Protein AF-A0A6P8SPJ6-F1 (afdb_monomer)

Mean predicted aligned error: 19.62 Å

Solvent-accessible surface area (backbone atoms only — not comparable to full-atom values): 53276 Å² total; per-residue (Å²): 133,83,80,89,82,88,85,87,90,81,89,78,89,80,88,81,88,84,88,82,89,91,85,82,88,79,87,89,88,87,90,86,79,88,82,89,88,87,86,86,88,86,85,84,86,83,87,88,90,75,81,78,73,74,72,73,75,78,82,80,79,86,84,84,79,87,89,85,87,87,84,88,87,86,86,88,85,90,87,79,89,89,86,83,88,82,91,85,82,90,80,91,77,94,75,94,75,90,79,79,94,74,85,88,71,84,52,74,68,60,53,50,54,52,50,54,54,51,56,58,51,64,69,68,69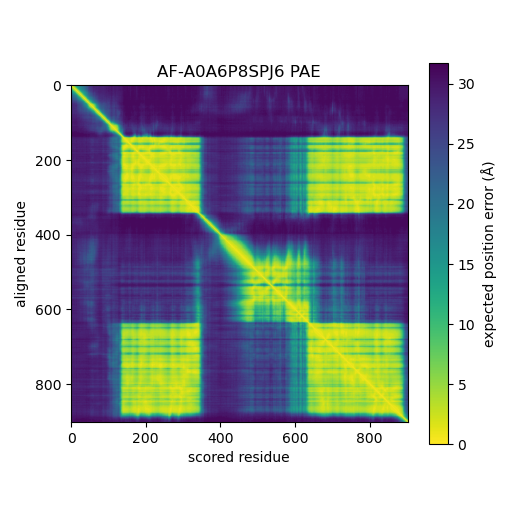,78,80,74,89,82,94,75,95,79,73,78,73,78,82,71,64,43,83,48,72,43,86,35,72,62,49,89,87,40,76,71,69,70,42,92,42,62,28,52,34,36,31,33,38,32,61,89,44,37,38,94,89,78,26,32,39,40,36,32,38,38,36,88,34,46,43,66,62,51,57,75,47,37,35,27,59,56,56,48,17,59,74,61,18,18,32,39,35,42,36,37,20,71,64,17,70,78,12,29,74,52,54,94,48,27,82,36,81,90,51,40,79,68,66,49,71,68,49,42,48,51,49,51,55,52,50,54,52,49,51,22,60,77,69,72,41,78,83,47,38,24,38,28,30,19,48,38,70,6,3,39,47,12,46,47,39,28,65,74,37,54,91,70,25,63,25,17,40,14,22,27,21,32,52,32,31,35,27,65,43,79,63,42,50,47,47,48,23,38,44,35,47,52,45,36,73,72,32,57,67,33,43,53,42,46,35,50,18,53,48,49,56,47,45,60,54,38,60,72,75,50,86,76,83,86,56,80,81,73,74,75,67,92,83,86,84,89,89,85,88,82,85,86,85,86,89,84,88,84,88,88,88,89,84,90,88,86,84,88,84,88,81,86,89,86,88,84,83,83,88,85,82,82,70,54,73,66,59,51,50,51,52,50,48,50,49,46,68,69,42,43,66,53,50,52,50,48,50,54,50,47,55,52,47,50,52,52,48,52,55,47,50,54,51,48,53,55,47,50,56,54,48,52,56,49,50,54,50,48,53,53,48,50,53,47,51,54,51,51,50,53,50,51,52,54,51,50,53,51,52,52,50,53,52,36,60,70,30,64,40,30,35,27,38,39,47,58,63,74,84,61,47,76,90,49,39,49,64,50,54,43,53,51,40,53,73,78,51,70,62,59,82,93,72,45,79,69,54,66,77,45,48,46,74,54,78,84,89,70,64,94,88,48,81,45,57,39,30,45,34,31,39,73,44,60,67,47,55,56,48,51,56,48,52,62,69,68,51,89,66,85,51,61,55,97,87,36,64,41,48,82,43,78,44,63,48,70,68,56,48,55,59,41,52,69,40,46,70,57,51,54,51,32,56,75,70,71,42,54,67,51,79,43,87,86,52,26,47,32,41,47,55,96,95,43,79,47,81,30,77,44,54,65,64,46,44,50,70,72,46,40,49,56,49,54,27,63,46,49,30,40,65,61,84,61,84,49,71,66,48,50,49,43,54,52,51,39,50,49,36,33,53,48,53,33,36,39,52,32,34,73,50,66,48,75,76,97,52,63,35,51,46,37,26,48,54,54,34,36,52,43,30,64,75,35,90,51,36,47,46,8,48,36,55,27,37,25,52,70,73,29,69,86,69,73,61,83,49,45,48,54,70,79,77,36,45,90,53,43,32,72,74,55,44,63,70,69,72,37,20,57,51,47,29,50,38,33,25,37,43,40,33,48,51,45,21,37,63,50,72,79,22,54,45,69,70,49,80,42,47,72,70,56,45,35,53,52,23,33,72,76,69,67,39,69,50,40,62,62,47,41,22,66,78,64,41,43,87,68,53,78,90,53,62,38,33,38,24,36,23,17,70,44,16,36,48,32,78,24,31,52,59,51,61,77,51,98,41,31,37,27,45,62,33,88,84,24,15,49,40,51,63,40,29,47,94,53,93,66,57,53,70,66,49,61,51,49,44,50,54,52,49,54,52,51,53,48,48,49,51,50,47,48,53,51,53,52,48,51,53,54,52,54,53,57,56,68,70,63,76,84,80,85,92,81,88,131

InterPro domains:
  IPR008758 Peptidase S28 [PF05577] (149-353)
  IPR008758 Peptidase S28 [PF05577] (639-864)
  IPR029058 Alpha/Beta hydrolase fold [G3DSA:3.40.50.1820] (138-379)
  IPR029058 Alpha/Beta hydrolase fold [G3DSA:3.40.50.1820] (742-880)
  IPR029058 Alpha/Beta hydrolase fold [SSF53474] (175-307)
  IPR042269 Serine carboxypeptidase S28, SKS domain [G3DSA:1.20.120.980] (622-741)

Organism: Geotrypetes seraphini (NCBI:txid260995)

Secondary structure (DSSP, 8-state):
-------------------------------------------------SSSSSSSSSSSS--PPPPPPP----------------------------------PPPHHHHHHHHHHHHHHHTTSS-S----S-------PEEEEEEEES-SS-SSTTTT-EEEEEEEEE-TT--TTTPPEEEEE--SS-HHHHHHH-THHHHHHHHHT-EEEEEPPTTSTT--TTGGGTTSTTTGGG--HHHHHHHHHHHHHHHHHHTT-TTS-EEEEEETHHHHHHHHHHHH-TTT-SEEEEET--HHHHTT-S-TTHHHHHHHHHHHHH-HHHHHHHHHHHHHHHHHHHTTT-TTSSSTTTS---------------------------------------------HHHHHHHHHHHHHHHHHHHHHHHHHHHHHHHHHHHHHHHHHHHHHHHHHHHHHHHHHHHHHHHHHHHHHHHHHHHHHHHHHHHTTEEEEE---TTS-TTTHHHHHHHHHHHHSPPPTTT-S--EEEEEE-SPPPPTTSPPPPEEEEES-HHHHHHHHHHHHH-SSPPEETTEE-EEEE---HHHHHHHHTTHHHHHHHHHTT--EEEETTTEEEEEETTEEEEESSHHHHHHHHSHHHHHHHHHTBSS---SHHHHHHHHHHHHHHHHHHHHT--SS-EESSSEE-TTHHHHHHHHHHT-SSHHHHHHHHHHHHH-TTS--SSB-HHHH----S-TT---SSHHHHHHHHHHHHT------B-SSSSSS--B---HHHHHHHHHHHHS----TTHHHHHT-TT--TT---EEEEEETT-GGGGGS--S-SSSSEEEEEETT--TTGGGSPP-TT--HHHHHHHHHHHHHHHHHHHHHHHHHHHHHHHHHHHHTSSSS--S--

Sequence (902 aa):
MQPSSVPVTDAEEGGGAERDARRTQRQGESPESLKLDQKARGMRVPGPSRLLLFLLVRCLLERRTPPAAVVALPSGPAGSGGSEAPWVVAGDHAGTWRMESEKETLTPDEENEVMSAYEKIESNEMTAGDKSENTIKELDLQEKFFKQILNHFDFEMHGSKTYFQRYLITDQYWNETVGPLFFYTGNEGDIWNCAKTSTFIVELALEQKALVVFAEHRYYGKSLPFENRSSERENIGLLSVEQALADYALLIKDIKLQYNINDVPVIVFGGSYGGILSAYMRLKYPDIVNGALASSAPLFSVAGIGDSGMFFAEVTKIFERCSIDCSVAVRKAFKKIRDLYMHQATGQYCMDKYLSSPGARMAAKSGKKEREKTRPGEDKMAAAPRAEAVAATAATAAFTPEMLTELHNVVIQALGPRMELISSQLTKLESLLEDNSTRVTELETRVSAVEDGATAMESTVASLTKQLHSCQDKLEDLENRSRRGNLRFIGLPETISDTALLSVVESWLASELPMPSSLGPARFERVHRVGPKGGSDQRPRVIIGKLHNYRHKVELLRAYRARREPLTYETLPVRIGQDYSAALTDRRKVFHPLCAKLVEQKRRFMFLYPAVLKIHQNGKWHVFDSADLAGEFINQYDTIKKRMHICENIQSIDDLHQVFEFARYAFTMIAVMNYPYPTNFMGYFPANSVQMACSRIIQHSDYISGLRDLVGLLYNTTGKTRCYSIYKQFIKCADPTGCGTGPDSIMWDYQACTELNFLFGSNNITDMFPSLPFTDSVREQYCFSKWHVRPRKDWLKIEFWGSDIKSTSNIIFSNGDLDPWASGGVKSNLTSSLIGIYIKCAGHQLDLRGANEADPECIAAARREEADIIATWVKNAKVETAWETLTGIFTDQSEDTDSTNL

Radius of gyration: 47.26 Å; Cα contacts (8 Å, |Δi|>4): 1164; chains: 1; bounding box: 126×124×150 Å

Nearest PDB structures (foldseek):
  4ebb-assembly1_A  TM=9.945E-01  e=1.160E-53  Homo sapiens
  4ebb-assembly2_B  TM=9.948E-01  e=1.425E-53  Homo sapiens
  3n2z-assembly1_B-2  TM=9.321E-01  e=8.833E-35  Homo sapiens
  2yko-assembly1_A  TM=8.048E-01  e=2.310E-11  Homo sapiens
  2ldy-assembly1_A  TM=4.921E-01  e=2.627E-09  Homo sapiens

Structure (mmCIF, N/CA/C/O backbone):
data_AF-A0A6P8SPJ6-F1
#
_entry.id   AF-A0A6P8SPJ6-F1
#
loop_
_atom_site.group_PDB
_atom_site.id
_atom_site.type_symbol
_atom_site.label_atom_id
_atom_site.label_alt_id
_atom_site.label_comp_id
_atom_site.label_asym_id
_atom_site.label_entity_id
_atom_site.label_seq_id
_atom_site.pdbx_PDB_ins_code
_atom_site.Cartn_x
_atom_site.Cartn_y
_atom_site.Cartn_z
_atom_site.occupancy
_atom_site.B_iso_or_equiv
_atom_site.auth_seq_id
_atom_site.auth_comp_id
_atom_site.auth_asym_id
_atom_site.auth_atom_id
_atom_site.pdbx_PDB_model_num
ATOM 1 N N . MET A 1 1 ? -28.990 0.014 -65.981 1.00 34.19 1 MET A N 1
ATOM 2 C CA . MET A 1 1 ? -29.266 0.152 -67.423 1.00 34.19 1 MET A CA 1
ATOM 3 C C . MET A 1 1 ? -27.937 0.099 -68.161 1.00 34.19 1 MET A C 1
ATOM 5 O O . MET A 1 1 ? -27.144 1.018 -68.035 1.00 34.19 1 MET A O 1
ATOM 9 N N . GLN A 1 2 ? -27.659 -1.020 -68.833 1.00 33.09 2 GLN A N 1
ATOM 10 C CA . GLN A 1 2 ? -26.808 -1.043 -70.035 1.00 33.09 2 GLN A CA 1
ATOM 11 C C . GLN A 1 2 ? -27.505 -0.215 -71.150 1.00 33.09 2 GLN A C 1
ATOM 13 O O . GLN A 1 2 ? -28.697 0.053 -70.956 1.00 33.09 2 GLN A O 1
ATOM 18 N N . PRO A 1 3 ? -26.877 0.162 -72.292 1.00 45.44 3 PRO A N 1
ATOM 19 C CA . PRO A 1 3 ? -25.825 -0.585 -73.009 1.00 45.44 3 PRO A CA 1
ATOM 20 C C . PRO A 1 3 ? -24.773 0.294 -73.765 1.00 45.44 3 PRO A C 1
ATOM 22 O O . PRO A 1 3 ? -24.796 1.513 -73.648 1.00 45.44 3 PRO A O 1
ATOM 25 N N . SER A 1 4 ? -23.667 -0.298 -74.262 1.00 27.77 4 SER A N 1
ATOM 26 C CA . SER A 1 4 ? -23.265 -0.463 -75.695 1.00 27.77 4 SER A CA 1
ATOM 27 C C . SER A 1 4 ? -23.213 0.836 -76.533 1.00 27.77 4 SER A C 1
ATOM 29 O O . SER A 1 4 ? -24.125 1.638 -76.444 1.00 27.77 4 SER A O 1
ATOM 31 N N . SER A 1 5 ? -22.252 1.131 -77.413 1.00 27.23 5 SER A N 1
ATOM 32 C CA . SER A 1 5 ? -21.676 0.309 -78.491 1.00 27.23 5 SER A CA 1
ATOM 33 C C . SER A 1 5 ? -20.663 1.143 -79.310 1.00 27.23 5 SER A C 1
ATOM 35 O O . SER A 1 5 ? -20.816 2.353 -79.446 1.00 27.23 5 SER A O 1
ATOM 37 N N . VAL A 1 6 ? -19.684 0.449 -79.895 1.00 34.03 6 VAL A N 1
ATOM 38 C CA . VAL A 1 6 ? -18.783 0.823 -81.019 1.00 34.03 6 VAL A CA 1
ATOM 39 C C . VAL A 1 6 ? -19.609 1.034 -82.316 1.00 34.03 6 VAL A C 1
ATOM 41 O O . VAL A 1 6 ? -20.683 0.428 -82.377 1.00 34.03 6 VAL A O 1
ATOM 44 N N . PRO A 1 7 ? -19.229 1.887 -83.307 1.00 41.97 7 PRO A N 1
ATOM 45 C CA . PRO A 1 7 ? -18.479 1.478 -84.535 1.00 41.97 7 PRO A CA 1
ATOM 46 C C . PRO A 1 7 ? -17.418 2.523 -85.012 1.00 41.97 7 PRO A C 1
ATOM 48 O O . PRO A 1 7 ? -17.541 3.687 -84.654 1.00 41.97 7 PRO A O 1
ATOM 51 N N . VAL A 1 8 ? -16.270 2.217 -85.650 1.00 29.05 8 VAL A N 1
ATOM 52 C CA . VAL A 1 8 ? -15.907 1.553 -86.945 1.00 29.05 8 VAL A CA 1
ATOM 53 C C . VAL A 1 8 ? -15.701 2.552 -88.111 1.00 29.05 8 VAL A C 1
ATOM 55 O O . VAL A 1 8 ? -16.419 3.542 -88.213 1.00 29.05 8 VAL A O 1
ATOM 58 N N . THR A 1 9 ? -14.747 2.194 -88.992 1.00 27.78 9 THR A N 1
ATOM 59 C CA . THR A 1 9 ? -14.344 2.705 -90.332 1.00 27.78 9 THR A CA 1
ATOM 60 C C . THR A 1 9 ? -13.241 3.774 -90.381 1.00 27.78 9 THR A C 1
ATOM 62 O O . THR A 1 9 ? -13.256 4.702 -89.583 1.00 27.78 9 THR A O 1
ATOM 65 N N . ASP A 1 10 ? -12.284 3.783 -91.315 1.00 26.33 10 ASP A N 1
ATOM 66 C CA . ASP A 1 10 ? -11.640 2.789 -92.204 1.00 26.33 10 ASP A CA 1
ATOM 67 C C . ASP A 1 10 ? -10.531 3.534 -92.992 1.00 26.33 10 ASP A C 1
ATOM 69 O O . ASP A 1 10 ? -10.544 4.765 -93.037 1.00 26.33 10 ASP A O 1
ATOM 73 N N . ALA A 1 11 ? -9.669 2.757 -93.666 1.00 28.61 11 ALA A N 1
ATOM 74 C CA . ALA A 1 11 ? -8.822 3.114 -94.823 1.00 28.61 11 ALA A CA 1
ATOM 75 C C . ALA A 1 11 ? -7.543 3.946 -94.556 1.00 28.61 11 ALA A C 1
ATOM 77 O O . ALA A 1 11 ? -7.536 4.865 -93.748 1.00 28.61 11 ALA A O 1
ATOM 78 N N . GLU A 1 12 ? -6.393 3.732 -95.201 1.00 27.67 12 GLU A N 1
ATOM 79 C CA . GLU A 1 12 ? -5.906 2.796 -96.230 1.00 27.67 12 GLU A CA 1
ATOM 80 C C . GLU A 1 12 ? -4.362 2.969 -96.298 1.00 27.67 12 GLU A C 1
ATOM 82 O O . GLU A 1 12 ? -3.859 4.012 -95.889 1.00 27.67 12 GLU A O 1
ATOM 87 N N . GLU A 1 13 ? -3.656 1.928 -96.770 1.00 27.92 13 GLU A N 1
ATOM 88 C CA . GLU A 1 13 ? -2.428 1.892 -97.616 1.00 27.92 13 GLU A CA 1
ATOM 89 C C . GLU A 1 13 ? -1.324 2.980 -97.473 1.00 27.92 13 GLU A C 1
ATOM 91 O O . GLU A 1 13 ? -1.578 4.169 -97.395 1.00 27.92 13 GLU A O 1
ATOM 96 N N . GLY A 1 14 ? -0.013 2.725 -97.541 1.00 25.62 14 GLY A N 1
ATOM 97 C CA . GLY A 1 14 ? 0.797 1.611 -98.033 1.00 25.62 14 GLY A CA 1
ATOM 98 C C . GLY A 1 14 ? 2.215 2.140 -98.370 1.00 25.62 14 GLY A C 1
ATOM 99 O O . GLY A 1 14 ? 2.366 3.321 -98.659 1.00 25.62 14 GLY A O 1
ATOM 100 N N . GLY A 1 15 ? 3.238 1.265 -98.343 1.00 26.34 15 GLY A N 1
ATOM 101 C CA . GLY A 1 15 ? 4.589 1.460 -98.933 1.00 26.34 15 GLY A CA 1
ATOM 102 C C . GLY A 1 15 ? 5.519 2.488 -98.249 1.00 26.34 15 GLY A C 1
ATOM 103 O O . GLY A 1 15 ? 5.088 3.520 -97.775 1.00 26.34 15 GLY A O 1
ATOM 104 N N . GLY A 1 16 ? 6.838 2.333 -98.125 1.00 24.58 16 GLY A N 1
ATOM 105 C CA . GLY A 1 16 ? 7.790 1.476 -98.821 1.00 24.58 16 GLY A CA 1
ATOM 106 C C . GLY A 1 16 ? 9.005 2.307 -99.273 1.00 24.58 16 GLY A C 1
ATOM 107 O O . GLY A 1 16 ? 8.887 3.076 -100.211 1.00 24.58 16 GLY A O 1
ATOM 108 N N . ALA A 1 17 ? 10.151 2.075 -98.620 1.00 27.11 17 ALA A N 1
ATOM 109 C CA . ALA A 1 17 ? 11.523 2.100 -99.157 1.00 27.11 17 ALA A CA 1
ATOM 110 C C . ALA A 1 17 ? 12.251 3.405 -99.606 1.00 27.11 17 ALA A C 1
ATOM 112 O O . ALA A 1 17 ? 11.802 4.175 -100.439 1.00 27.11 17 ALA A O 1
ATOM 113 N N . GLU A 1 18 ? 13.506 3.461 -99.126 1.00 27.17 18 GLU A N 1
ATOM 114 C CA . GLU A 1 18 ? 14.766 3.831 -99.809 1.00 27.17 18 GLU A CA 1
ATOM 115 C C . GLU A 1 18 ? 15.317 5.279 -99.908 1.00 27.17 18 GLU A C 1
ATOM 117 O O . GLU A 1 18 ? 14.799 6.156 -100.581 1.00 27.17 18 GLU A O 1
ATOM 122 N N . ARG A 1 19 ? 16.516 5.389 -99.300 1.00 27.09 19 ARG A N 1
ATOM 123 C CA . ARG A 1 19 ? 17.823 5.882 -99.795 1.00 27.09 19 ARG A CA 1
ATOM 124 C C . ARG A 1 19 ? 18.067 7.345 -100.210 1.00 27.09 19 ARG A C 1
ATOM 126 O O . ARG A 1 19 ? 17.444 7.925 -101.083 1.00 27.09 19 ARG A O 1
ATOM 133 N N . ASP A 1 20 ? 19.226 7.756 -99.689 1.00 27.72 20 ASP A N 1
ATOM 134 C CA . ASP A 1 20 ? 20.326 8.503 -100.309 1.00 27.72 20 ASP A CA 1
ATOM 135 C C . ASP A 1 20 ? 20.477 10.023 -100.117 1.00 27.72 20 ASP A C 1
ATOM 137 O O . ASP A 1 20 ? 19.770 10.863 -100.658 1.00 27.72 20 ASP A O 1
ATOM 141 N N . ALA A 1 21 ? 21.577 10.307 -99.406 1.00 28.00 21 ALA A N 1
ATOM 142 C CA . ALA A 1 21 ? 22.660 11.227 -99.739 1.00 28.00 21 ALA A CA 1
ATOM 143 C C . ALA A 1 21 ? 22.374 12.733 -99.857 1.00 28.00 21 ALA A C 1
ATOM 145 O O . ALA A 1 21 ? 21.779 13.214 -100.816 1.00 28.00 21 ALA A O 1
ATOM 146 N N . ARG A 1 22 ? 23.073 13.507 -99.011 1.00 29.05 22 ARG A N 1
ATOM 147 C CA . ARG A 1 22 ? 23.902 14.633 -99.478 1.00 29.05 22 ARG A CA 1
ATOM 148 C C . ARG A 1 22 ? 25.010 14.995 -98.488 1.00 29.05 22 ARG A C 1
ATOM 150 O O . ARG A 1 22 ? 24.905 14.836 -97.280 1.00 29.05 22 ARG A O 1
ATOM 157 N N . ARG A 1 23 ? 26.100 15.442 -99.100 1.00 26.70 23 ARG A N 1
ATOM 158 C CA . ARG A 1 23 ? 27.485 15.625 -98.661 1.00 26.70 23 ARG A CA 1
ATOM 159 C C . ARG A 1 23 ? 27.827 17.102 -98.842 1.00 26.70 23 ARG A C 1
ATOM 161 O O . ARG A 1 23 ? 27.470 17.614 -99.892 1.00 26.70 23 ARG A O 1
ATOM 168 N N . THR A 1 24 ? 28.600 17.697 -97.929 1.00 28.88 24 THR A N 1
ATOM 169 C CA . THR A 1 24 ? 29.590 18.785 -98.167 1.00 28.88 24 THR A CA 1
ATOM 170 C C . THR A 1 24 ? 30.314 19.062 -96.837 1.00 28.88 24 THR A C 1
ATOM 172 O O . THR A 1 24 ? 29.645 19.334 -95.852 1.00 28.88 24 THR A O 1
ATOM 175 N N . GLN A 1 25 ? 31.604 18.706 -96.691 1.00 29.27 25 GLN A N 1
ATOM 176 C CA . GLN A 1 25 ? 32.816 19.536 -96.937 1.00 29.27 25 GLN A CA 1
ATOM 177 C C . GLN A 1 25 ? 32.994 20.654 -95.881 1.00 29.27 25 GLN A C 1
ATOM 179 O O . GLN A 1 25 ? 32.039 21.363 -95.623 1.00 29.27 25 GLN A O 1
ATOM 184 N N . ARG A 1 26 ? 34.153 20.907 -95.245 1.00 26.33 26 ARG A N 1
ATOM 185 C CA . ARG A 1 26 ? 35.576 20.755 -95.627 1.00 26.33 26 ARG A CA 1
ATOM 186 C C . ARG A 1 26 ? 36.497 20.937 -94.391 1.00 26.33 26 ARG A C 1
ATOM 188 O O . ARG A 1 26 ? 36.144 21.720 -93.524 1.00 26.33 26 ARG A O 1
ATOM 195 N N . GLN A 1 27 ? 37.665 20.272 -94.446 1.00 27.00 27 GLN A N 1
ATOM 196 C CA . GLN A 1 27 ? 39.041 20.685 -94.049 1.00 27.00 27 GLN A CA 1
ATOM 197 C C . GLN A 1 27 ? 39.292 21.189 -92.606 1.00 27.00 27 GLN A C 1
ATOM 199 O O . GLN A 1 27 ? 38.620 22.093 -92.147 1.00 27.00 27 GLN A O 1
ATOM 204 N N . GLY A 1 28 ? 40.262 20.712 -91.818 1.00 26.12 28 GLY A N 1
ATOM 205 C CA . GLY A 1 28 ? 41.444 19.883 -92.073 1.00 26.12 28 GLY A CA 1
ATOM 206 C C . GLY A 1 28 ? 42.721 20.687 -91.809 1.00 26.12 28 GLY A C 1
ATOM 207 O O . GLY A 1 28 ? 43.017 21.557 -92.610 1.00 26.12 28 GLY A O 1
ATOM 208 N N . GLU A 1 29 ? 43.458 20.371 -90.739 1.00 25.98 29 GLU A N 1
ATOM 209 C CA . GLU A 1 29 ? 44.920 20.527 -90.630 1.00 25.98 29 GLU A CA 1
ATOM 210 C C . GLU A 1 29 ? 45.452 19.745 -89.413 1.00 25.98 29 GLU A C 1
ATOM 212 O O . GLU A 1 29 ? 44.717 19.448 -88.472 1.00 25.98 29 GLU A O 1
ATOM 217 N N . SER A 1 30 ? 46.699 19.291 -89.521 1.00 27.66 30 SER A N 1
ATOM 218 C CA . SER A 1 30 ? 47.277 18.109 -88.868 1.00 27.66 30 SER A CA 1
ATOM 219 C C . SER A 1 30 ? 48.549 18.478 -88.048 1.00 27.66 30 SER A C 1
ATOM 221 O O . SER A 1 30 ? 48.715 19.659 -87.767 1.00 27.66 30 SER A O 1
ATOM 223 N N . PRO A 1 31 ? 49.431 17.552 -87.590 1.00 46.78 31 PRO A N 1
ATOM 224 C CA . PRO A 1 31 ? 49.959 17.560 -86.218 1.00 46.78 31 PRO A CA 1
ATOM 225 C C . PRO A 1 31 ? 51.495 17.692 -86.102 1.00 46.78 31 PRO A C 1
ATOM 227 O O . PRO A 1 31 ? 52.218 17.441 -87.057 1.00 46.78 31 PRO A O 1
ATOM 230 N N . GLU A 1 32 ? 52.010 17.926 -84.892 1.00 26.94 32 GLU A N 1
ATOM 231 C CA . GLU A 1 32 ? 53.418 17.683 -84.522 1.00 26.94 32 GLU A CA 1
ATOM 232 C C . GLU A 1 32 ? 53.528 17.311 -83.028 1.00 26.94 32 GLU A C 1
ATOM 234 O O . GLU A 1 32 ? 52.597 17.483 -82.249 1.00 26.94 32 GLU A O 1
ATOM 239 N N . SER A 1 33 ? 54.696 16.882 -82.559 1.00 25.81 33 SER A N 1
ATOM 240 C CA . SER A 1 33 ? 55.101 15.500 -82.301 1.00 25.81 33 SER A CA 1
ATOM 241 C C . SER A 1 33 ? 56.127 15.505 -81.146 1.00 25.81 33 SER A C 1
ATOM 243 O O . SER A 1 33 ? 56.816 16.504 -80.991 1.00 25.81 33 SER A O 1
ATOM 245 N N . LEU A 1 34 ? 56.242 14.394 -80.391 1.00 25.39 34 LEU A N 1
ATOM 246 C CA . LEU A 1 34 ? 57.407 13.927 -79.589 1.00 25.39 34 LEU A CA 1
ATOM 247 C C . LEU A 1 34 ? 57.976 14.871 -78.485 1.00 25.39 34 LEU A C 1
ATOM 249 O O . LEU A 1 34 ? 58.293 16.026 -78.710 1.00 25.39 34 LEU A O 1
ATOM 253 N N . LYS A 1 35 ? 58.248 14.419 -77.252 1.00 25.66 35 LYS A N 1
ATOM 254 C CA . LYS A 1 35 ? 59.270 13.414 -76.901 1.00 25.66 35 LYS A CA 1
ATOM 255 C C . LYS A 1 35 ? 59.078 12.867 -75.475 1.00 25.66 35 LYS A C 1
ATOM 257 O O . LYS A 1 35 ? 58.685 13.588 -74.564 1.00 25.66 35 LYS A O 1
ATOM 262 N N . LEU A 1 36 ? 59.438 11.591 -75.318 1.00 26.11 36 LEU A N 1
ATOM 263 C CA . LEU A 1 36 ? 59.769 10.932 -74.054 1.00 26.11 36 LEU A CA 1
ATOM 264 C C . LEU A 1 36 ? 60.987 11.589 -73.389 1.00 26.11 36 LEU A C 1
ATOM 266 O O . LEU A 1 36 ? 61.927 11.957 -74.091 1.00 26.11 36 LEU A O 1
ATOM 270 N N . ASP A 1 37 ? 61.052 11.520 -72.057 1.00 25.55 37 ASP A N 1
ATOM 271 C CA . ASP A 1 37 ? 62.316 11.180 -71.405 1.00 25.55 37 ASP A CA 1
ATOM 272 C C . ASP A 1 37 ? 62.093 10.283 -70.174 1.00 25.55 37 ASP A C 1
ATOM 274 O O . ASP A 1 37 ? 61.303 10.580 -69.277 1.00 25.55 37 ASP A O 1
ATOM 278 N N . GLN A 1 38 ? 62.776 9.138 -70.176 1.00 28.89 38 GLN A N 1
ATOM 279 C CA . GLN A 1 38 ? 62.896 8.191 -69.070 1.00 28.89 38 GLN A CA 1
ATOM 280 C C . GLN A 1 38 ? 64.303 8.330 -68.489 1.00 28.89 38 GLN A C 1
ATOM 282 O O . GLN A 1 38 ? 65.283 8.181 -69.217 1.00 28.89 38 GLN A O 1
ATOM 287 N N . LYS A 1 39 ? 64.432 8.446 -67.163 1.00 27.08 39 LYS A N 1
ATOM 288 C CA . LYS A 1 39 ? 65.635 7.963 -66.471 1.00 27.08 39 LYS A CA 1
ATOM 289 C C . LYS A 1 39 ? 65.325 7.515 -65.047 1.00 27.08 39 LYS A C 1
ATOM 291 O O . LYS A 1 39 ? 64.824 8.271 -64.224 1.00 27.08 39 LYS A O 1
ATOM 296 N N . ALA A 1 40 ? 65.625 6.244 -64.802 1.00 27.81 40 ALA A N 1
ATOM 297 C CA . ALA A 1 40 ? 65.504 5.537 -63.536 1.00 27.81 40 ALA A CA 1
ATOM 298 C C . ALA A 1 40 ? 66.852 5.464 -62.787 1.00 27.81 40 ALA A C 1
ATOM 300 O O . ALA A 1 40 ? 67.901 5.726 -63.377 1.00 27.81 40 ALA A O 1
ATOM 301 N N . ARG A 1 41 ? 66.769 4.950 -61.543 1.00 28.11 41 ARG A N 1
ATOM 302 C CA . ARG A 1 41 ? 67.791 4.594 -60.517 1.00 28.11 41 ARG A CA 1
ATOM 303 C C . ARG A 1 41 ? 67.821 5.616 -59.372 1.00 28.11 41 ARG A C 1
ATOM 305 O O . ARG A 1 41 ? 68.055 6.783 -59.618 1.00 28.11 41 ARG A O 1
ATOM 312 N N . GLY A 1 42 ? 67.625 5.287 -58.097 1.00 25.11 42 GLY A N 1
ATOM 313 C CA . GLY A 1 42 ? 67.420 4.024 -57.388 1.00 25.11 42 GLY A CA 1
ATOM 314 C C . GLY A 1 42 ? 67.977 4.190 -55.968 1.00 25.11 42 GLY A C 1
ATOM 315 O O . GLY A 1 42 ? 69.147 4.521 -55.844 1.00 25.11 42 GLY A O 1
ATOM 316 N N . MET A 1 43 ? 67.183 3.972 -54.912 1.00 23.17 43 MET A N 1
ATOM 317 C CA . MET A 1 43 ? 67.687 3.733 -53.547 1.00 23.17 43 MET A CA 1
ATOM 318 C C . MET A 1 43 ? 66.591 3.151 -52.634 1.00 23.17 43 MET A C 1
ATOM 320 O O . MET A 1 43 ? 65.412 3.461 -52.781 1.00 23.17 43 MET A O 1
ATOM 324 N N . ARG A 1 44 ? 66.999 2.241 -51.740 1.00 25.44 44 ARG A N 1
ATOM 325 C CA . ARG A 1 44 ? 66.164 1.421 -50.842 1.00 25.44 44 ARG A CA 1
ATOM 326 C C . ARG A 1 44 ? 65.761 2.181 -49.558 1.00 25.44 44 ARG A C 1
ATOM 328 O O . ARG A 1 44 ? 66.629 2.780 -48.943 1.00 25.44 44 ARG A O 1
ATOM 335 N N . VAL A 1 45 ? 64.471 2.081 -49.193 1.00 32.97 45 VAL A N 1
ATOM 336 C CA . VAL A 1 45 ? 63.823 1.724 -47.887 1.00 32.97 45 VAL A CA 1
ATOM 337 C C . VAL A 1 45 ? 64.506 2.211 -46.579 1.00 32.97 45 VAL A C 1
ATOM 339 O O . VAL A 1 45 ? 65.667 1.867 -46.375 1.00 32.97 45 VAL A O 1
ATOM 342 N N . PRO A 1 46 ? 63.804 2.918 -45.647 1.00 30.66 46 PRO A N 1
ATOM 343 C CA . PRO A 1 46 ? 62.858 2.278 -44.707 1.00 30.66 46 PRO A CA 1
ATOM 344 C C . PRO A 1 46 ? 61.573 3.055 -44.343 1.00 30.66 46 PRO A C 1
ATOM 346 O O . PRO A 1 46 ? 61.520 4.280 -44.373 1.00 30.66 46 PRO A O 1
ATOM 349 N N . GLY A 1 47 ? 60.521 2.308 -43.981 1.00 29.42 47 GLY A N 1
ATOM 350 C CA . GLY A 1 47 ? 59.320 2.831 -43.312 1.00 29.42 47 GLY A CA 1
ATOM 351 C C . GLY A 1 47 ? 59.520 2.999 -41.794 1.00 29.42 47 GLY A C 1
ATOM 352 O O . GLY A 1 47 ? 60.648 3.010 -41.312 1.00 29.42 47 GLY A O 1
ATOM 353 N N . PRO A 1 48 ? 58.438 3.008 -41.003 1.00 41.97 48 PRO A N 1
ATOM 354 C CA . PRO A 1 48 ? 57.570 4.158 -40.758 1.00 41.97 48 PRO A CA 1
ATOM 355 C C . PRO A 1 48 ? 57.600 4.537 -39.268 1.00 41.97 48 PRO A C 1
ATOM 357 O O . PRO A 1 48 ? 57.502 3.646 -38.438 1.00 41.97 48 PRO A O 1
ATOM 360 N N . SER A 1 49 ? 57.688 5.821 -38.899 1.00 34.91 49 SER A N 1
ATOM 361 C CA . SER A 1 49 ? 57.396 6.325 -37.535 1.00 34.91 49 SER A CA 1
ATOM 362 C C . SER A 1 49 ? 57.636 7.832 -37.462 1.00 34.91 49 SER A C 1
ATOM 364 O O . SER A 1 49 ? 58.794 8.230 -37.513 1.00 34.91 49 SER A O 1
ATOM 366 N N . ARG A 1 50 ? 56.574 8.653 -37.329 1.00 35.38 50 ARG A N 1
ATOM 367 C CA . ARG A 1 50 ? 56.567 9.954 -36.595 1.00 35.38 50 ARG A CA 1
ATOM 368 C C . ARG A 1 50 ? 55.311 10.826 -36.756 1.00 35.38 50 ARG A C 1
ATOM 370 O O . ARG A 1 50 ? 55.229 11.846 -36.085 1.00 35.38 50 ARG A O 1
ATOM 377 N N . LEU A 1 51 ? 54.295 10.427 -37.529 1.00 34.44 51 LEU A N 1
ATOM 378 C CA . LEU A 1 51 ? 53.068 11.239 -37.661 1.00 34.44 51 LEU A CA 1
ATOM 379 C C . LEU A 1 51 ? 51.960 10.943 -36.624 1.00 34.44 51 LEU A C 1
ATOM 381 O O . LEU A 1 51 ? 50.988 11.685 -36.558 1.00 34.44 51 LEU A O 1
ATOM 385 N N . LEU A 1 52 ? 52.106 9.911 -35.780 1.00 33.72 52 LEU A N 1
ATOM 386 C CA . LEU A 1 52 ? 51.106 9.550 -34.757 1.00 33.72 52 LEU A CA 1
ATOM 387 C C . LEU A 1 52 ? 51.376 10.153 -33.360 1.00 33.72 52 LEU A C 1
ATOM 389 O O . LEU A 1 52 ? 50.554 10.000 -32.465 1.00 33.72 52 LEU A O 1
ATOM 393 N N . LEU A 1 53 ? 52.499 10.860 -33.166 1.00 34.44 53 LEU A N 1
ATOM 394 C CA . LEU A 1 53 ? 52.882 11.439 -31.866 1.00 34.44 53 LEU A CA 1
ATOM 395 C C . LEU A 1 53 ? 52.533 12.937 -31.725 1.00 34.44 53 LEU A C 1
ATOM 397 O O . LEU A 1 53 ? 52.663 13.491 -30.642 1.00 34.44 53 LEU A O 1
ATOM 401 N N . PHE A 1 54 ? 52.038 13.593 -32.782 1.00 34.81 54 PHE A N 1
ATOM 402 C CA . PHE A 1 54 ? 51.682 15.024 -32.750 1.00 34.81 54 PHE A CA 1
ATOM 403 C C . PHE A 1 54 ? 50.176 15.318 -32.609 1.00 34.81 54 PHE A C 1
ATOM 405 O O . PHE A 1 54 ? 49.806 16.468 -32.390 1.00 34.81 54 PHE A O 1
ATOM 412 N N . LEU A 1 55 ? 49.301 14.304 -32.668 1.00 36.06 55 LEU A N 1
ATOM 413 C CA . LEU A 1 55 ? 47.838 14.480 -32.564 1.00 36.06 55 LEU A CA 1
ATOM 414 C C . LEU A 1 55 ? 47.231 14.058 -31.211 1.00 36.06 55 LEU A C 1
ATOM 416 O O . LEU A 1 55 ? 46.066 14.346 -30.962 1.00 36.06 55 LEU A O 1
ATOM 420 N N . LEU A 1 56 ? 48.006 13.453 -30.302 1.00 34.88 56 LEU A N 1
ATOM 421 C CA . LEU A 1 56 ? 47.524 13.008 -28.978 1.00 34.88 56 LEU A CA 1
ATOM 422 C C . LEU A 1 56 ? 47.857 13.962 -27.813 1.00 34.88 56 LEU A C 1
ATOM 424 O O . LEU A 1 56 ? 47.370 13.758 -26.708 1.00 34.88 56 LEU A O 1
ATOM 428 N N . VAL A 1 57 ? 48.614 15.042 -28.049 1.00 37.81 57 VAL A N 1
ATOM 429 C CA . VAL A 1 57 ? 49.009 16.009 -26.997 1.00 37.81 57 VAL A CA 1
ATOM 430 C C . VAL A 1 57 ? 48.105 17.257 -26.952 1.00 37.81 57 VAL A C 1
ATOM 432 O O . VAL A 1 57 ? 48.191 18.048 -26.020 1.00 37.81 57 VAL A O 1
ATOM 435 N N . ARG A 1 58 ? 47.158 17.426 -27.889 1.00 33.75 58 ARG A N 1
ATOM 436 C CA . ARG A 1 58 ? 46.289 18.623 -27.949 1.00 33.75 58 ARG A CA 1
ATOM 437 C C . ARG A 1 58 ? 44.860 18.449 -27.408 1.00 33.75 58 ARG A C 1
ATOM 439 O O . ARG A 1 58 ? 44.116 19.418 -27.405 1.00 33.75 58 ARG A O 1
ATOM 446 N N . CYS A 1 59 ? 44.481 17.264 -26.915 1.00 28.84 59 CYS A N 1
ATOM 447 C CA . CYS A 1 59 ? 43.127 16.997 -26.390 1.00 28.84 59 CYS A CA 1
ATOM 448 C C . CYS A 1 59 ? 43.036 16.806 -24.862 1.00 28.84 59 CYS A C 1
ATOM 450 O O . CYS A 1 59 ? 41.948 16.539 -24.361 1.00 28.84 59 CYS A O 1
ATOM 452 N N . LEU A 1 60 ? 44.134 16.957 -24.108 1.00 32.44 60 LEU A N 1
ATOM 453 C CA . LEU A 1 60 ? 44.149 16.753 -22.646 1.00 32.44 60 LEU A CA 1
ATOM 454 C C . LEU A 1 60 ? 44.475 18.008 -21.812 1.00 32.44 60 LEU A C 1
ATOM 456 O O . LEU A 1 60 ? 44.718 17.886 -20.616 1.00 32.44 60 LEU A O 1
ATOM 460 N N . LEU A 1 61 ? 44.448 19.215 -22.388 1.00 32.50 61 LEU A N 1
ATOM 461 C CA . LEU A 1 61 ? 44.826 20.444 -21.668 1.00 32.50 61 LEU A CA 1
ATOM 462 C C . LEU A 1 61 ? 43.844 21.620 -21.803 1.00 32.50 61 LEU A C 1
ATOM 464 O O . LEU A 1 61 ? 44.287 22.757 -21.825 1.00 32.50 61 LEU A O 1
ATOM 468 N N . GLU A 1 62 ? 42.523 21.394 -21.829 1.00 28.73 62 GLU A N 1
ATOM 469 C CA . GLU A 1 62 ? 41.565 22.516 -21.743 1.00 28.73 62 GLU A CA 1
ATOM 470 C C . GLU A 1 62 ? 40.149 22.103 -21.281 1.00 28.73 62 GLU A C 1
ATOM 472 O O . GLU A 1 62 ? 39.210 22.052 -22.066 1.00 28.73 62 GLU A O 1
ATOM 477 N N . ARG A 1 63 ? 39.970 21.821 -19.980 1.00 26.55 63 ARG A N 1
ATOM 478 C CA . ARG A 1 63 ? 38.726 22.121 -19.231 1.00 26.55 63 ARG A CA 1
ATOM 479 C C . ARG A 1 63 ? 39.074 22.379 -17.762 1.00 26.55 63 ARG A C 1
ATOM 481 O O . ARG A 1 63 ? 39.203 21.445 -16.978 1.00 26.55 63 ARG A O 1
ATOM 488 N N . ARG A 1 64 ? 39.250 23.654 -17.400 1.00 28.94 64 ARG A N 1
ATOM 489 C CA . ARG A 1 64 ? 39.288 24.111 -16.002 1.00 28.94 64 ARG A CA 1
ATOM 490 C C . ARG A 1 64 ? 37.872 24.410 -15.512 1.00 28.94 64 ARG A C 1
ATOM 492 O O . ARG A 1 64 ? 37.110 25.110 -16.170 1.00 28.94 64 ARG A O 1
ATOM 499 N N . THR A 1 65 ? 37.580 23.875 -14.336 1.00 29.59 65 THR A N 1
ATOM 500 C CA . THR A 1 65 ? 36.523 24.243 -13.388 1.00 29.59 65 THR A CA 1
ATOM 501 C C . THR A 1 65 ? 36.842 25.578 -12.680 1.00 29.59 65 THR A C 1
ATOM 503 O O . THR A 1 65 ? 38.020 25.940 -12.599 1.00 29.59 65 THR A O 1
ATOM 506 N N . PRO A 1 66 ? 35.843 26.306 -12.137 1.00 29.16 66 PRO A N 1
ATOM 507 C CA . PRO A 1 66 ? 36.056 27.494 -11.298 1.00 29.16 66 PRO A CA 1
ATOM 508 C C . PRO A 1 66 ? 36.431 27.131 -9.837 1.00 29.16 66 PRO A C 1
ATOM 510 O O . PRO A 1 66 ? 36.284 25.969 -9.451 1.00 29.16 66 PRO A O 1
ATOM 513 N N . PRO A 1 67 ? 36.962 28.082 -9.032 1.00 31.25 67 PRO A N 1
ATOM 514 C CA . PRO A 1 67 ? 37.766 27.780 -7.847 1.00 31.25 67 PRO A CA 1
ATOM 515 C C . PRO A 1 67 ? 36.963 27.731 -6.537 1.00 31.25 67 PRO A C 1
ATOM 517 O O . PRO A 1 67 ? 36.080 28.552 -6.303 1.00 31.25 67 PRO A O 1
ATOM 520 N N . ALA A 1 68 ? 37.358 26.815 -5.647 1.00 26.12 68 ALA A N 1
ATOM 521 C CA . ALA A 1 68 ? 37.032 26.841 -4.224 1.00 26.12 68 ALA A CA 1
ATOM 522 C C . ALA A 1 68 ? 38.217 27.434 -3.443 1.00 26.12 68 ALA A C 1
ATOM 524 O O . ALA A 1 68 ? 39.365 27.032 -3.649 1.00 26.12 68 ALA A O 1
ATOM 525 N N . ALA A 1 69 ? 37.928 28.396 -2.566 1.00 26.16 69 ALA A N 1
ATOM 526 C CA . ALA A 1 69 ? 38.870 28.950 -1.604 1.00 26.16 69 ALA A CA 1
ATOM 527 C C . ALA A 1 69 ? 38.902 28.103 -0.321 1.00 26.16 69 ALA A C 1
ATOM 529 O O . ALA A 1 69 ? 37.895 27.555 0.121 1.00 26.16 69 ALA A O 1
ATOM 530 N N . VAL A 1 70 ? 40.105 28.020 0.238 1.00 24.62 70 VAL A N 1
ATOM 531 C CA . VAL A 1 70 ? 40.549 27.258 1.409 1.00 24.62 70 VAL A CA 1
ATOM 532 C C . VAL A 1 70 ? 40.305 28.049 2.695 1.00 24.62 70 VAL A C 1
ATOM 534 O O . VAL A 1 70 ? 40.658 29.223 2.723 1.00 24.62 70 VAL A O 1
ATOM 537 N N . VAL A 1 71 ? 39.865 27.390 3.778 1.00 24.25 71 VAL A N 1
ATOM 538 C CA . VAL A 1 71 ? 40.303 27.694 5.160 1.00 24.25 71 VAL A CA 1
ATOM 539 C C . VAL A 1 71 ? 40.443 26.378 5.946 1.00 24.25 71 VAL A C 1
ATOM 541 O O . VAL A 1 71 ? 39.697 25.428 5.735 1.00 24.25 71 VAL A O 1
ATOM 544 N N . ALA A 1 72 ? 41.482 26.333 6.776 1.00 23.80 72 ALA A N 1
ATOM 545 C CA . ALA A 1 72 ? 42.198 25.177 7.304 1.00 23.80 72 ALA A CA 1
ATOM 546 C C . ALA A 1 72 ? 41.646 24.561 8.605 1.00 23.80 72 ALA A C 1
ATOM 548 O O . ALA A 1 72 ? 40.983 25.241 9.381 1.00 23.80 72 ALA A O 1
ATOM 549 N N . LEU A 1 73 ? 42.076 23.322 8.895 1.00 23.03 73 LEU A N 1
ATOM 550 C CA . LEU A 1 73 ? 42.221 22.775 10.254 1.00 23.03 73 LEU A CA 1
ATOM 551 C C . LEU A 1 73 ? 43.515 21.924 10.379 1.00 23.03 73 LEU A C 1
ATOM 553 O O . LEU A 1 73 ? 44.030 21.467 9.355 1.00 23.03 73 LEU A O 1
ATOM 557 N N . PRO A 1 74 ? 44.086 21.763 11.596 1.00 29.34 74 PRO A N 1
ATOM 558 C CA . PRO A 1 74 ? 45.525 21.571 11.802 1.00 29.34 74 PRO A CA 1
ATOM 559 C C . PRO A 1 74 ? 45.985 20.145 12.205 1.00 29.34 74 PRO A C 1
ATOM 561 O O . PRO A 1 74 ? 45.276 19.392 12.858 1.00 29.34 74 PRO A O 1
ATOM 564 N N . SER A 1 75 ? 47.225 19.840 11.800 1.00 24.34 75 SER A N 1
ATOM 565 C CA . SER A 1 75 ? 48.321 19.036 12.403 1.00 24.34 75 SER A CA 1
ATOM 566 C C . SER A 1 75 ? 48.109 17.957 13.502 1.00 24.34 75 SER A C 1
ATOM 568 O O . SER A 1 75 ? 47.951 18.301 14.669 1.00 24.34 75 SER A O 1
ATOM 570 N N . GLY A 1 76 ? 48.428 16.697 13.130 1.00 24.55 76 GLY A N 1
ATOM 571 C CA . GLY A 1 76 ? 49.439 15.784 13.743 1.00 24.55 76 GLY A CA 1
ATOM 572 C C . GLY A 1 76 ? 49.058 14.892 14.953 1.00 24.55 76 GLY A C 1
ATOM 573 O O . GLY A 1 76 ? 48.071 15.187 15.615 1.00 24.55 76 GLY A O 1
ATOM 574 N N . PRO A 1 77 ? 49.873 13.869 15.340 1.00 33.19 77 PRO A N 1
ATOM 575 C CA . PRO A 1 77 ? 50.956 13.172 14.626 1.00 33.19 77 PRO A CA 1
ATOM 576 C C . PRO A 1 77 ? 50.893 11.611 14.726 1.00 33.19 77 PRO A C 1
ATOM 578 O O . PRO A 1 77 ? 49.889 11.015 15.093 1.00 33.19 77 PRO A O 1
ATOM 581 N N . ALA A 1 78 ? 51.999 10.980 14.321 1.00 25.42 78 ALA A N 1
ATOM 582 C CA . ALA A 1 78 ? 52.238 9.594 13.919 1.00 25.42 78 ALA A CA 1
ATOM 583 C C . ALA A 1 78 ? 52.356 8.503 15.012 1.00 25.42 78 ALA A C 1
ATOM 585 O O . ALA A 1 78 ? 52.649 8.784 16.169 1.00 25.42 78 ALA A O 1
ATOM 586 N N . GLY A 1 79 ? 52.314 7.243 14.551 1.00 24.25 79 GLY A N 1
ATOM 587 C CA . GLY A 1 79 ? 52.988 6.060 15.120 1.00 24.25 79 GLY A CA 1
ATOM 588 C C . GLY A 1 79 ? 52.349 4.763 14.591 1.00 24.25 79 GLY A C 1
ATOM 589 O O . GLY A 1 79 ? 51.145 4.745 14.386 1.00 24.25 79 GLY A O 1
ATOM 590 N N . SER A 1 80 ? 52.998 3.626 14.334 1.00 23.83 80 SER A N 1
ATOM 591 C CA . SER A 1 80 ? 54.382 3.204 14.058 1.00 23.83 80 SER A CA 1
ATOM 592 C C . SER A 1 80 ? 54.331 1.672 13.869 1.00 23.83 80 SER A C 1
ATOM 594 O O . SER A 1 80 ? 53.656 1.017 14.656 1.00 23.83 80 SER A O 1
ATOM 596 N N . GLY A 1 81 ? 55.089 1.120 12.909 1.00 24.33 81 GLY A N 1
ATOM 597 C CA . GLY A 1 81 ? 55.413 -0.319 12.754 1.00 24.33 81 GLY A CA 1
ATOM 598 C C . GLY A 1 81 ? 54.335 -1.166 12.051 1.00 24.33 81 GLY A C 1
ATOM 599 O O . GLY A 1 81 ? 53.172 -1.094 12.404 1.00 24.33 81 GLY A O 1
ATOM 600 N N . GLY A 1 82 ? 54.590 -1.983 11.026 1.00 22.09 82 GLY A N 1
ATOM 601 C CA . GLY A 1 82 ? 55.829 -2.560 10.504 1.00 22.09 82 GLY A CA 1
ATOM 602 C C . GLY A 1 82 ? 55.743 -4.091 10.560 1.00 22.09 82 GLY A C 1
ATOM 603 O O . GLY A 1 82 ? 55.840 -4.636 11.652 1.00 22.09 82 GLY A O 1
ATOM 604 N N . SER A 1 83 ? 55.542 -4.766 9.417 1.00 24.45 83 SER A N 1
ATOM 605 C CA . SER A 1 83 ? 56.218 -6.023 8.996 1.00 24.45 83 SER A CA 1
ATOM 606 C C . SER A 1 83 ? 55.517 -6.727 7.808 1.00 24.45 83 SER A C 1
ATOM 608 O O . SER A 1 83 ? 54.399 -7.212 7.901 1.00 24.45 83 SER A O 1
ATOM 610 N N . GLU A 1 84 ? 56.208 -6.675 6.664 1.00 22.50 84 GLU A N 1
ATOM 611 C CA . GLU A 1 84 ? 56.544 -7.751 5.705 1.00 22.50 84 GLU A CA 1
ATOM 612 C C . GLU A 1 84 ? 55.533 -8.857 5.293 1.00 22.50 84 GLU A C 1
ATOM 614 O O . GLU A 1 84 ? 55.351 -9.829 6.009 1.00 22.50 84 GLU A O 1
ATOM 619 N N . ALA A 1 85 ? 55.040 -8.726 4.041 1.00 22.78 85 ALA A N 1
ATOM 620 C CA . ALA A 1 85 ? 55.113 -9.652 2.872 1.00 22.78 85 ALA A CA 1
ATOM 621 C C . ALA A 1 85 ? 54.622 -11.135 2.970 1.00 22.78 85 ALA A C 1
ATOM 623 O O . ALA A 1 85 ? 54.500 -11.663 4.064 1.00 22.78 85 ALA A O 1
ATOM 624 N N . PRO A 1 86 ? 54.411 -11.891 1.853 1.00 28.77 86 PRO A N 1
ATOM 625 C CA . PRO A 1 86 ? 54.482 -11.555 0.426 1.00 28.77 86 PRO A CA 1
ATOM 626 C C . PRO A 1 86 ? 53.280 -12.033 -0.433 1.00 28.77 86 PRO A C 1
ATOM 628 O O . PRO A 1 86 ? 52.399 -12.788 -0.033 1.00 28.77 86 PRO A O 1
ATOM 631 N N . TRP A 1 87 ? 53.331 -11.601 -1.689 1.00 20.58 87 TRP A N 1
ATOM 632 C CA . TRP A 1 87 ? 52.561 -12.063 -2.837 1.00 20.58 87 TRP A CA 1
ATOM 633 C C . TRP A 1 87 ? 52.858 -13.528 -3.199 1.00 20.58 87 TRP A C 1
ATOM 635 O O . TRP A 1 87 ? 54.024 -13.914 -3.265 1.00 20.58 87 TRP A O 1
ATOM 645 N N . VAL A 1 88 ? 51.825 -14.298 -3.560 1.00 22.52 88 VAL A N 1
ATOM 646 C CA . VAL A 1 88 ? 51.949 -15.549 -4.331 1.00 22.52 88 VAL A CA 1
ATOM 647 C C . VAL A 1 88 ? 50.972 -15.506 -5.505 1.00 22.52 88 VAL A C 1
ATOM 649 O O . VAL A 1 88 ? 49.793 -15.195 -5.348 1.00 22.52 88 VAL A O 1
ATOM 652 N N . VAL A 1 89 ? 51.500 -15.797 -6.693 1.00 23.86 89 VAL A N 1
ATOM 653 C CA . VAL A 1 89 ? 50.803 -15.868 -7.979 1.00 23.86 89 VAL A CA 1
ATOM 654 C C . VAL A 1 89 ? 50.710 -17.330 -8.428 1.00 23.86 89 VAL A C 1
ATOM 656 O O . VAL A 1 89 ? 51.703 -18.046 -8.377 1.00 23.86 89 VAL A O 1
ATOM 659 N N . ALA A 1 90 ? 49.529 -17.664 -8.960 1.00 22.33 90 ALA A N 1
ATOM 660 C CA . ALA A 1 90 ? 49.176 -18.707 -9.933 1.00 22.33 90 ALA A CA 1
ATOM 661 C C . ALA A 1 90 ? 49.213 -20.199 -9.547 1.00 22.33 90 ALA A C 1
ATOM 663 O O . ALA A 1 90 ? 50.222 -20.761 -9.136 1.00 22.33 90 ALA A O 1
ATOM 664 N N . GLY A 1 91 ? 48.095 -20.855 -9.875 1.00 22.56 91 GLY A N 1
ATOM 665 C CA . GLY A 1 91 ? 47.963 -22.296 -10.053 1.00 22.56 91 GLY A CA 1
ATOM 666 C C . GLY A 1 91 ? 46.634 -22.619 -10.739 1.00 22.56 91 GLY A C 1
ATOM 667 O O . GLY A 1 91 ? 45.597 -22.658 -10.086 1.00 22.56 91 GLY A O 1
ATOM 668 N N . ASP A 1 92 ? 46.680 -22.800 -12.060 1.00 21.98 92 ASP A N 1
ATOM 669 C CA . ASP A 1 92 ? 45.586 -23.283 -12.906 1.00 21.98 92 ASP A CA 1
ATOM 670 C C . ASP A 1 92 ? 45.118 -24.684 -12.487 1.00 21.98 92 ASP A C 1
ATOM 672 O O . ASP A 1 92 ? 45.931 -25.603 -12.427 1.00 21.98 92 ASP A O 1
ATOM 676 N N . HIS A 1 93 ? 43.804 -24.894 -12.364 1.00 25.70 93 HIS A N 1
ATOM 677 C CA . HIS A 1 93 ? 43.191 -26.182 -12.693 1.00 25.70 93 HIS A CA 1
ATOM 678 C C . HIS A 1 93 ? 41.789 -26.003 -13.281 1.00 25.70 93 HIS A C 1
ATOM 680 O O . HIS A 1 93 ? 40.850 -25.543 -12.636 1.00 25.70 93 HIS A O 1
ATOM 686 N N . ALA A 1 94 ? 41.675 -26.404 -14.547 1.00 24.31 94 ALA A N 1
ATOM 687 C CA . ALA A 1 94 ? 40.427 -26.621 -15.248 1.00 24.31 94 ALA A CA 1
ATOM 688 C C . ALA A 1 94 ? 39.721 -27.861 -14.680 1.00 24.31 94 ALA A C 1
ATOM 690 O O . ALA A 1 94 ? 40.271 -28.961 -14.701 1.00 24.31 94 ALA A O 1
ATOM 691 N N . GLY A 1 95 ? 38.485 -27.679 -14.222 1.00 24.22 95 GLY A N 1
ATOM 692 C CA . GLY A 1 95 ? 37.570 -28.746 -13.838 1.00 24.22 95 GLY A CA 1
ATOM 693 C C . GLY A 1 95 ? 36.156 -28.361 -14.253 1.00 24.22 95 GLY A C 1
ATOM 694 O O . GLY A 1 95 ? 35.570 -27.423 -13.723 1.00 24.22 95 GLY A O 1
ATOM 695 N N . THR A 1 96 ? 35.636 -29.058 -15.254 1.00 22.70 96 THR A N 1
ATOM 696 C CA . THR A 1 96 ? 34.252 -29.004 -15.725 1.00 22.70 96 THR A CA 1
ATOM 697 C C . THR A 1 96 ? 33.264 -29.329 -14.606 1.00 22.70 96 THR A C 1
ATOM 699 O O . THR A 1 96 ? 33.314 -30.437 -14.080 1.00 22.70 96 THR A O 1
ATOM 702 N N . TRP A 1 97 ? 32.308 -28.437 -14.339 1.00 21.70 97 TRP A N 1
ATOM 703 C CA . TRP A 1 97 ? 31.110 -28.754 -13.558 1.00 21.70 97 TRP A CA 1
ATOM 704 C C . TRP A 1 97 ? 29.858 -28.203 -14.247 1.00 21.70 97 TRP A C 1
ATOM 706 O O . TRP A 1 97 ? 29.716 -27.002 -14.472 1.00 21.70 97 TRP A O 1
ATOM 716 N N . ARG A 1 98 ? 28.966 -29.130 -14.623 1.00 21.36 98 ARG A N 1
ATOM 717 C CA . ARG A 1 98 ? 27.535 -28.878 -14.831 1.00 21.36 98 ARG A CA 1
ATOM 718 C C . ARG A 1 98 ? 26.957 -28.372 -13.509 1.00 21.36 98 ARG A C 1
ATOM 720 O O . ARG A 1 98 ? 27.244 -28.978 -12.485 1.00 21.36 98 ARG A O 1
ATOM 727 N N . MET A 1 99 ? 26.092 -27.363 -13.550 1.00 22.41 99 MET A N 1
ATOM 728 C CA . MET A 1 99 ? 25.135 -27.122 -12.472 1.00 22.41 99 MET A CA 1
ATOM 729 C C . MET A 1 99 ? 23.722 -27.184 -13.036 1.00 22.41 99 MET A C 1
ATOM 731 O O . MET A 1 99 ? 23.331 -26.403 -13.907 1.00 22.41 99 MET A O 1
ATOM 735 N N . GLU A 1 100 ? 23.019 -28.205 -12.563 1.00 22.16 100 GLU A N 1
ATOM 736 C CA . GLU A 1 100 ? 21.572 -28.324 -12.563 1.00 22.16 100 GLU A CA 1
ATOM 737 C C . GLU A 1 100 ? 20.975 -27.272 -11.620 1.00 22.16 100 GLU A C 1
ATOM 739 O O . GLU A 1 100 ? 21.633 -26.747 -10.726 1.00 22.16 100 GLU A O 1
ATOM 744 N N . SER A 1 101 ? 19.723 -26.919 -11.884 1.00 26.23 101 SER A N 1
ATOM 745 C CA . SER A 1 101 ? 18.938 -25.967 -11.114 1.00 26.23 101 SER A CA 1
ATOM 746 C C . SER A 1 101 ? 18.551 -26.542 -9.751 1.00 26.23 101 SER A C 1
ATOM 748 O O . SER A 1 101 ? 17.684 -27.416 -9.696 1.00 26.23 101 SER A O 1
ATOM 750 N N . GLU A 1 102 ? 19.088 -25.990 -8.669 1.00 25.12 102 GLU A N 1
ATOM 751 C CA . GLU A 1 102 ? 18.533 -26.161 -7.326 1.00 25.12 102 GLU A CA 1
ATOM 752 C C . GLU A 1 102 ? 18.088 -24.804 -6.772 1.00 25.12 102 GLU A C 1
ATOM 754 O O . GLU A 1 102 ? 18.758 -23.781 -6.911 1.00 25.12 102 GLU A O 1
ATOM 759 N N . LYS A 1 103 ? 16.867 -24.797 -6.233 1.00 30.19 103 LYS A N 1
ATOM 760 C CA . LYS A 1 103 ? 16.277 -23.688 -5.491 1.00 30.19 103 LYS A CA 1
ATOM 761 C C . LYS A 1 103 ? 16.921 -23.690 -4.105 1.00 30.19 103 LYS A C 1
ATOM 763 O O . LYS A 1 103 ? 16.676 -24.620 -3.347 1.00 30.19 103 LYS A O 1
ATOM 768 N N . GLU A 1 104 ? 17.688 -22.664 -3.763 1.00 27.20 104 GLU A N 1
ATOM 769 C CA . GLU A 1 104 ? 18.108 -22.447 -2.376 1.00 27.20 104 GLU A CA 1
ATOM 770 C C . GLU A 1 104 ? 16.945 -21.828 -1.587 1.00 27.20 104 GLU A C 1
ATOM 772 O O . GLU A 1 104 ? 16.588 -20.660 -1.760 1.00 27.20 104 GLU A O 1
ATOM 777 N N . THR A 1 105 ? 16.309 -22.651 -0.757 1.00 30.28 105 THR A N 1
ATOM 778 C CA . THR A 1 105 ? 15.547 -22.232 0.425 1.00 30.28 105 THR A CA 1
ATOM 779 C C . THR A 1 105 ? 16.511 -22.172 1.605 1.00 30.28 105 THR A C 1
ATOM 781 O O . THR A 1 105 ? 17.225 -23.148 1.834 1.00 30.28 105 THR A O 1
ATOM 784 N N . LEU A 1 106 ? 16.527 -21.049 2.328 1.00 35.38 106 LEU A N 1
ATOM 785 C CA . LEU A 1 106 ? 17.288 -20.888 3.571 1.00 35.38 106 LEU A CA 1
ATOM 786 C C . LEU A 1 106 ? 16.849 -21.933 4.601 1.00 35.38 106 LEU A C 1
ATOM 788 O O . LEU A 1 106 ? 15.681 -22.330 4.641 1.00 35.38 106 LEU A O 1
ATOM 792 N N . THR A 1 107 ? 17.794 -22.392 5.414 1.00 37.72 107 THR A N 1
ATOM 793 C CA . THR A 1 107 ? 17.499 -23.302 6.523 1.00 37.72 107 THR A CA 1
ATOM 794 C C . THR A 1 107 ? 16.973 -22.524 7.743 1.00 37.72 107 THR A C 1
ATOM 796 O O . THR A 1 107 ? 17.320 -21.353 7.911 1.00 37.72 107 THR A O 1
ATOM 799 N N . PRO A 1 108 ? 16.161 -23.139 8.627 1.00 41.09 108 PRO A N 1
ATOM 800 C CA . PRO A 1 108 ? 15.619 -22.467 9.818 1.00 41.09 108 PRO A CA 1
ATOM 801 C C . PRO A 1 108 ? 16.687 -21.884 10.759 1.00 41.09 108 PRO A C 1
ATOM 803 O O . PRO A 1 108 ? 16.439 -20.903 11.455 1.00 41.09 108 PRO A O 1
ATOM 806 N N . ASP A 1 109 ? 17.889 -22.463 10.764 1.00 35.62 109 ASP A N 1
ATOM 807 C CA . ASP A 1 109 ? 19.002 -21.987 11.589 1.00 35.62 109 ASP A CA 1
ATOM 808 C C . ASP A 1 109 ? 19.632 -20.703 11.019 1.00 35.62 109 ASP A C 1
ATOM 810 O O . ASP A 1 109 ? 19.998 -19.810 11.781 1.00 35.62 109 ASP A O 1
ATOM 814 N N . GLU A 1 110 ? 19.664 -20.550 9.690 1.00 38.06 110 GLU A N 1
ATOM 815 C CA . GLU A 1 110 ? 20.120 -19.324 9.016 1.00 38.06 110 GLU A CA 1
ATOM 816 C C . GLU A 1 110 ? 19.089 -18.186 9.137 1.00 38.06 110 GLU A C 1
ATOM 818 O O . GLU A 1 110 ? 19.468 -17.020 9.253 1.00 38.06 110 GLU A O 1
ATOM 823 N N . GLU A 1 111 ? 17.788 -18.501 9.180 1.00 42.72 111 GLU A N 1
ATOM 824 C CA . GLU A 1 111 ? 16.735 -17.518 9.484 1.00 42.72 111 GLU A CA 1
ATOM 825 C C . GLU A 1 111 ? 16.833 -17.010 10.933 1.00 42.72 111 GLU A C 1
ATOM 827 O O . GLU A 1 111 ? 16.742 -15.804 11.166 1.00 42.72 111 GLU A O 1
ATOM 832 N N . ASN A 1 112 ? 17.114 -17.886 11.902 1.00 39.47 112 ASN A N 1
ATOM 833 C CA . ASN A 1 112 ? 17.302 -17.497 13.305 1.00 39.47 112 ASN A CA 1
ATOM 834 C C . ASN A 1 112 ? 18.566 -16.650 13.530 1.00 39.47 112 ASN A C 1
ATOM 836 O O . ASN A 1 112 ? 18.566 -15.733 14.356 1.00 39.47 112 ASN A O 1
ATOM 840 N N . GLU A 1 113 ? 19.641 -16.911 12.785 1.00 35.94 113 GLU A N 1
ATOM 841 C CA . GLU A 1 113 ? 20.886 -16.145 12.892 1.00 35.94 113 GLU A CA 1
ATOM 842 C C . GLU A 1 113 ? 20.726 -14.722 12.330 1.00 35.94 113 GLU A C 1
ATOM 844 O O . GLU A 1 113 ? 21.201 -13.753 12.932 1.00 35.94 113 GLU A O 1
ATOM 849 N N . VAL A 1 114 ? 19.956 -14.579 11.243 1.00 42.84 114 VAL A N 1
ATOM 850 C CA . VAL A 1 114 ? 19.548 -13.281 10.687 1.00 42.84 114 VAL A CA 1
ATOM 851 C C . VAL A 1 114 ? 18.606 -12.547 11.648 1.00 42.84 114 VAL A C 1
ATOM 853 O O . VAL A 1 114 ? 18.828 -11.366 11.910 1.00 42.84 114 VAL A O 1
ATOM 856 N N . MET A 1 115 ? 17.619 -13.225 12.243 1.00 39.09 115 MET A N 1
ATOM 857 C CA . MET A 1 115 ? 16.687 -12.613 13.202 1.00 39.09 115 MET A CA 1
ATOM 858 C C . MET A 1 115 ? 17.375 -12.145 14.495 1.00 39.09 115 MET A C 1
ATOM 860 O O . MET A 1 115 ? 17.108 -11.032 14.948 1.00 39.09 115 MET A O 1
ATOM 864 N N . SER A 1 116 ? 18.346 -12.893 15.038 1.00 31.83 116 SER A N 1
ATOM 865 C CA . SER A 1 116 ? 19.108 -12.424 16.213 1.00 31.83 116 SER A CA 1
ATOM 866 C C . SER A 1 116 ? 20.074 -11.274 15.882 1.00 31.83 116 SER A C 1
ATOM 868 O O . SER A 1 116 ? 20.413 -10.459 16.746 1.00 31.83 116 SER A O 1
ATOM 870 N N . ALA A 1 117 ? 20.509 -11.167 14.619 1.00 35.34 117 ALA A N 1
ATOM 871 C CA . ALA A 1 117 ? 21.271 -10.017 14.143 1.00 35.34 117 ALA A CA 1
ATOM 872 C C . ALA A 1 117 ? 20.393 -8.758 14.014 1.00 35.34 117 ALA A C 1
ATOM 874 O O . ALA A 1 117 ? 20.902 -7.660 14.234 1.00 35.34 117 ALA A O 1
ATOM 875 N N . TYR A 1 118 ? 19.092 -8.904 13.730 1.00 36.41 118 TYR A N 1
ATOM 876 C CA . TYR A 1 118 ? 18.122 -7.802 13.760 1.00 36.41 118 TYR A CA 1
ATOM 877 C C . TYR A 1 118 ? 17.822 -7.327 15.193 1.00 36.41 118 TYR A C 1
ATOM 879 O O . TYR A 1 118 ? 17.877 -6.123 15.443 1.00 36.41 118 TYR A O 1
ATOM 887 N N . GLU A 1 119 ? 17.640 -8.236 16.157 1.00 35.12 119 GLU A N 1
ATOM 888 C CA . GLU A 1 119 ? 17.420 -7.877 17.574 1.00 35.12 119 GLU A CA 1
ATOM 889 C C . GLU A 1 119 ? 18.626 -7.143 18.198 1.00 35.12 119 GLU A C 1
ATOM 891 O O . GLU A 1 119 ? 18.468 -6.192 18.965 1.00 35.12 119 GLU A O 1
ATOM 896 N N . LYS A 1 120 ? 19.858 -7.514 17.818 1.00 28.89 120 LYS A N 1
ATOM 897 C CA . LYS A 1 120 ? 21.087 -6.824 18.265 1.00 28.89 120 LYS A CA 1
ATOM 898 C C . LYS A 1 120 ? 21.280 -5.427 17.671 1.00 28.89 120 LYS A C 1
ATOM 900 O O . LYS A 1 120 ? 22.070 -4.646 18.207 1.00 28.89 120 LYS A O 1
ATOM 905 N N . ILE A 1 121 ? 20.624 -5.120 16.551 1.00 37.97 121 ILE A N 1
ATOM 906 C CA . ILE A 1 121 ? 20.653 -3.782 15.950 1.00 37.97 121 ILE A CA 1
ATOM 907 C C . ILE A 1 121 ? 19.643 -2.875 16.666 1.00 37.97 121 ILE A C 1
ATOM 909 O O . ILE A 1 121 ? 19.995 -1.739 16.978 1.00 37.97 121 ILE A O 1
ATOM 913 N N . GLU A 1 122 ? 18.464 -3.388 17.041 1.00 36.22 122 GLU A N 1
ATOM 914 C CA . GLU A 1 122 ? 17.474 -2.637 17.833 1.00 36.22 122 GLU A CA 1
ATOM 915 C C . GLU A 1 122 ? 18.001 -2.235 19.221 1.00 36.22 122 GLU A C 1
ATOM 917 O O . GLU A 1 122 ? 17.744 -1.121 19.677 1.00 36.22 122 GLU A O 1
ATOM 922 N N . SER A 1 123 ? 18.816 -3.072 19.872 1.00 31.83 123 SER A N 1
ATOM 923 C CA . SER A 1 123 ? 19.366 -2.745 21.196 1.00 31.83 123 SER A CA 1
ATOM 924 C C . SER A 1 123 ? 20.462 -1.668 21.186 1.00 31.83 123 SER A C 1
ATOM 926 O O . SER A 1 123 ? 20.739 -1.072 22.225 1.00 31.83 123 SER A O 1
ATOM 928 N N . ASN A 1 124 ? 21.116 -1.420 20.043 1.00 30.64 124 ASN A N 1
ATOM 929 C CA . ASN A 1 124 ? 22.295 -0.543 19.957 1.00 30.64 124 ASN A CA 1
ATOM 930 C C . ASN A 1 124 ? 21.997 0.885 19.463 1.00 30.64 124 ASN A C 1
ATOM 932 O O . ASN A 1 124 ? 22.885 1.734 19.529 1.00 30.64 124 ASN A O 1
ATOM 936 N N . GLU A 1 125 ? 20.774 1.185 19.015 1.00 34.72 125 GLU A N 1
ATOM 937 C CA . GLU A 1 125 ? 20.371 2.546 18.612 1.00 34.72 125 GLU A CA 1
ATOM 938 C C . GLU A 1 125 ? 19.655 3.337 19.730 1.00 34.72 125 GLU A C 1
ATOM 940 O O . GLU A 1 125 ? 19.412 4.532 19.579 1.00 34.72 125 GLU A O 1
ATOM 945 N N . MET A 1 126 ? 19.409 2.730 20.901 1.00 33.75 126 MET A N 1
ATOM 946 C CA . MET A 1 126 ? 18.745 3.369 22.055 1.00 33.75 126 MET A CA 1
ATOM 947 C C . MET A 1 126 ? 19.645 4.274 22.922 1.00 33.75 126 MET A C 1
ATOM 949 O O . MET A 1 126 ? 19.215 4.751 23.972 1.00 33.75 126 MET A O 1
ATOM 953 N N . THR A 1 127 ? 20.884 4.565 22.510 1.00 32.56 127 THR A N 1
ATOM 954 C CA . THR A 1 127 ? 21.793 5.452 23.262 1.00 32.56 127 THR A CA 1
ATOM 955 C C . THR A 1 127 ? 22.320 6.613 22.421 1.00 32.56 127 THR A C 1
ATOM 957 O O . THR A 1 127 ? 23.505 6.683 22.101 1.00 32.56 127 THR A O 1
ATOM 960 N N . ALA A 1 128 ? 21.453 7.570 22.105 1.00 29.70 128 ALA A N 1
ATOM 961 C CA . ALA A 1 128 ? 21.849 8.949 21.823 1.00 29.70 128 ALA A CA 1
ATOM 962 C C . ALA A 1 128 ? 20.719 9.868 22.306 1.00 29.70 128 ALA A C 1
ATOM 964 O O . ALA A 1 128 ? 19.607 9.814 21.795 1.00 29.70 128 ALA A O 1
ATOM 965 N N . GLY A 1 129 ? 20.986 10.608 23.383 1.00 28.81 129 GLY A N 1
ATOM 966 C CA . GLY A 1 129 ? 19.955 11.204 24.226 1.00 28.81 129 GLY A CA 1
ATOM 967 C C . GLY A 1 129 ? 19.227 12.411 23.646 1.00 28.81 129 GLY A C 1
ATOM 968 O O . GLY A 1 129 ? 19.802 13.207 22.908 1.00 28.81 129 GLY A O 1
ATOM 969 N N . ASP A 1 130 ? 18.003 12.590 24.134 1.00 27.78 130 ASP A N 1
ATOM 970 C CA . ASP A 1 130 ? 17.409 13.901 24.345 1.00 27.78 130 ASP A CA 1
ATOM 971 C C . ASP A 1 130 ? 16.799 13.944 25.755 1.00 27.78 130 ASP A C 1
ATOM 973 O O . ASP A 1 130 ? 16.212 12.969 26.229 1.00 27.78 130 ASP A O 1
ATOM 977 N N . LYS A 1 131 ? 17.040 15.046 26.464 1.00 34.50 131 LYS A N 1
ATOM 978 C CA . LYS A 1 131 ? 16.546 15.307 27.819 1.00 34.50 131 LYS A CA 1
ATOM 979 C C . LYS A 1 131 ? 15.444 16.357 27.710 1.00 34.50 131 LYS A C 1
ATOM 981 O O . LYS A 1 131 ? 15.740 17.548 27.754 1.00 34.50 131 LYS A O 1
ATOM 986 N N . SER A 1 132 ? 14.192 15.916 27.680 1.00 29.86 132 SER A N 1
ATOM 987 C CA . SER A 1 132 ? 13.042 16.722 28.095 1.00 29.86 132 SER A CA 1
ATOM 988 C C . SER A 1 132 ? 12.068 15.844 28.894 1.00 29.86 132 SER A C 1
ATOM 990 O O . SER A 1 132 ? 11.601 14.796 28.454 1.00 29.86 132 SER A O 1
ATOM 992 N N . GLU A 1 133 ? 11.847 16.231 30.150 1.00 39.16 133 GLU A N 1
ATOM 993 C CA . GLU A 1 133 ? 10.986 15.546 31.114 1.00 39.16 133 GLU A CA 1
ATOM 994 C C . GLU A 1 133 ? 9.509 15.845 30.821 1.00 39.16 133 GLU A C 1
ATOM 996 O O . GLU A 1 133 ? 9.018 16.920 31.153 1.00 39.16 133 GLU A O 1
ATOM 1001 N N . ASN A 1 134 ? 8.813 14.880 30.211 1.00 34.72 134 ASN A N 1
ATOM 1002 C CA . ASN A 1 134 ? 7.442 14.465 30.564 1.00 34.72 134 ASN A CA 1
ATOM 1003 C C . ASN A 1 134 ? 7.045 13.167 29.827 1.00 34.72 134 ASN A C 1
ATOM 1005 O O . ASN A 1 134 ? 5.944 13.020 29.302 1.00 34.72 134 ASN A O 1
ATOM 1009 N N . THR A 1 135 ? 7.970 12.211 29.738 1.00 38.03 135 THR A N 1
ATOM 1010 C CA . THR A 1 135 ? 7.748 10.957 29.014 1.00 38.03 135 THR A CA 1
ATOM 1011 C C . THR A 1 135 ? 6.856 10.030 29.838 1.00 38.03 135 THR A C 1
ATOM 1013 O O . THR A 1 135 ? 7.173 9.705 30.985 1.00 38.03 135 THR A O 1
ATOM 1016 N N . ILE A 1 136 ? 5.741 9.599 29.244 1.00 46.81 136 ILE A N 1
ATOM 1017 C CA . ILE A 1 136 ? 4.945 8.448 29.685 1.00 46.81 136 ILE A CA 1
ATOM 1018 C C . ILE A 1 136 ? 5.927 7.326 30.054 1.00 46.81 136 ILE A C 1
ATOM 1020 O O . ILE A 1 136 ? 6.794 6.983 29.249 1.00 46.81 136 ILE A O 1
ATOM 1024 N N . LYS A 1 137 ? 5.848 6.807 31.290 1.00 52.66 137 LYS A N 1
ATOM 1025 C CA . LYS A 1 137 ? 6.630 5.627 31.693 1.00 52.66 137 LYS A CA 1
ATOM 1026 C C . LYS A 1 137 ? 6.405 4.537 30.645 1.00 52.66 137 LYS A C 1
ATOM 1028 O O . LYS A 1 137 ? 5.271 4.358 30.219 1.00 52.66 137 LYS A O 1
ATOM 1033 N N . GLU A 1 138 ? 7.474 3.854 30.249 1.00 59.34 138 GLU A N 1
ATOM 1034 C CA . GLU A 1 138 ? 7.450 2.698 29.346 1.00 59.34 138 GLU A CA 1
ATOM 1035 C C . GLU A 1 138 ? 6.185 1.848 29.582 1.00 59.34 138 GLU A C 1
ATOM 1037 O O . GLU A 1 138 ? 5.885 1.512 30.728 1.00 59.34 138 GLU A O 1
ATOM 1042 N N . LEU A 1 139 ? 5.397 1.617 28.521 1.00 68.69 139 LEU A N 1
ATOM 1043 C CA . LEU A 1 139 ? 4.095 0.943 28.587 1.00 68.69 139 LEU A CA 1
ATOM 1044 C C . LEU A 1 139 ? 4.227 -0.407 29.307 1.00 68.69 139 LEU A C 1
ATOM 1046 O O . LEU A 1 139 ? 4.803 -1.340 28.750 1.00 68.69 139 LEU A O 1
ATOM 1050 N N . ASP A 1 140 ? 3.659 -0.524 30.511 1.00 86.62 140 ASP A N 1
ATOM 1051 C CA . ASP A 1 140 ? 3.676 -1.756 31.312 1.00 86.62 140 ASP A CA 1
ATOM 1052 C C . ASP A 1 140 ? 2.597 -2.735 30.821 1.00 86.62 140 ASP A C 1
ATOM 1054 O O . ASP A 1 140 ? 1.585 -2.980 31.481 1.00 86.62 140 ASP A O 1
ATOM 1058 N N . LEU A 1 141 ? 2.759 -3.210 29.583 1.00 92.88 141 LEU A N 1
ATOM 1059 C CA . LEU A 1 141 ? 1.859 -4.160 28.933 1.00 92.88 141 LEU A CA 1
ATOM 1060 C C . LEU A 1 141 ? 2.288 -5.596 29.237 1.00 92.88 141 LEU A C 1
ATOM 1062 O O . LEU A 1 141 ? 3.383 -6.029 28.879 1.00 92.88 141 LEU A O 1
ATOM 1066 N N . GLN A 1 142 ? 1.378 -6.366 29.824 1.00 96.44 142 GLN A N 1
ATOM 1067 C CA . GLN A 1 142 ? 1.558 -7.790 30.083 1.00 96.44 142 GLN A CA 1
ATOM 1068 C C . GLN A 1 142 ? 0.973 -8.617 28.935 1.00 96.44 142 GLN A C 1
ATOM 1070 O O . GLN A 1 142 ? -0.209 -8.485 28.613 1.00 96.44 142 GLN A O 1
ATOM 1075 N N . GLU A 1 143 ? 1.779 -9.504 28.343 1.00 98.12 143 GLU A N 1
ATOM 1076 C CA . GLU A 1 143 ? 1.310 -10.487 27.356 1.00 98.12 143 GLU A CA 1
ATOM 1077 C C . GLU A 1 143 ? 0.570 -11.628 28.068 1.00 98.12 143 GLU A C 1
ATOM 1079 O O . GLU A 1 143 ? 1.109 -12.285 28.963 1.00 98.12 143 GLU A O 1
ATOM 1084 N N . LYS A 1 144 ? -0.674 -11.877 27.658 1.00 98.38 144 LYS A N 1
ATOM 1085 C CA . LYS A 1 144 ? -1.523 -12.963 28.153 1.00 98.38 144 LYS A CA 1
ATOM 1086 C C . LYS A 1 144 ? -2.178 -13.708 26.992 1.00 98.38 144 LYS A C 1
ATOM 1088 O O . LYS A 1 144 ? -2.182 -13.255 25.848 1.00 98.38 144 LYS A O 1
ATOM 1093 N N . PHE A 1 145 ? -2.738 -14.875 27.301 1.00 98.44 145 PHE A N 1
ATOM 1094 C CA . PHE A 1 145 ? -3.435 -15.719 26.337 1.00 98.44 145 PHE A CA 1
ATOM 1095 C C . PHE A 1 145 ? -4.780 -16.172 26.894 1.00 98.44 145 PHE A C 1
ATOM 1097 O O . PHE A 1 145 ? -4.866 -16.652 28.024 1.00 98.44 145 PHE A O 1
ATOM 1104 N N . PHE A 1 146 ? -5.820 -16.047 26.079 1.00 98.44 146 PHE A N 1
ATOM 1105 C CA . PHE A 1 146 ? -7.166 -16.519 26.360 1.00 98.44 146 PHE A CA 1
ATOM 1106 C C . PHE A 1 146 ? -7.455 -17.793 25.570 1.00 98.44 146 PHE A C 1
ATOM 1108 O O . PHE A 1 146 ? -7.110 -17.902 24.393 1.00 98.44 146 PHE A O 1
ATOM 1115 N N . LYS A 1 147 ? -8.082 -18.778 26.219 1.00 98.12 147 LYS A N 1
ATOM 1116 C CA . LYS A 1 147 ? -8.472 -20.034 25.574 1.00 98.12 147 LYS A CA 1
ATOM 1117 C C . LYS A 1 147 ? -9.778 -19.823 24.807 1.00 98.12 147 LYS A C 1
ATOM 1119 O O . LYS A 1 147 ? -10.864 -19.981 25.356 1.00 98.12 147 LYS A O 1
ATOM 1124 N N . GLN A 1 148 ? -9.641 -19.478 23.537 1.00 98.38 148 GLN A N 1
ATOM 1125 C CA . GLN A 1 148 ? -10.720 -19.079 22.652 1.00 98.38 148 GLN A CA 1
ATOM 1126 C C . GLN A 1 148 ? -11.356 -20.276 21.936 1.00 98.38 148 GLN A C 1
ATOM 1128 O O . GLN A 1 148 ? -10.673 -21.249 21.611 1.00 98.38 148 GLN A O 1
ATOM 1133 N N . ILE A 1 149 ? -12.657 -20.204 21.659 1.00 97.12 149 ILE A N 1
ATOM 1134 C CA . ILE A 1 149 ? -13.374 -21.214 20.871 1.00 97.12 149 ILE A CA 1
ATOM 1135 C C . ILE A 1 149 ? -12.907 -21.144 19.414 1.00 97.12 149 ILE A C 1
ATOM 1137 O O . ILE A 1 149 ? -12.774 -20.073 18.827 1.00 97.12 149 ILE A O 1
ATOM 1141 N N . LEU A 1 150 ? -12.648 -22.307 18.815 1.00 97.12 150 LEU A N 1
ATOM 1142 C CA . LEU A 1 150 ? -12.127 -22.368 17.452 1.00 97.12 150 LEU A CA 1
ATOM 1143 C C . LEU A 1 150 ? -13.149 -21.852 16.422 1.00 97.12 150 LEU A C 1
ATOM 1145 O O . LEU A 1 150 ? -12.805 -21.056 15.545 1.00 97.12 150 LEU A O 1
ATOM 1149 N N . ASN A 1 151 ? -14.403 -22.291 16.545 1.00 97.25 151 ASN A N 1
ATOM 1150 C CA . ASN A 1 151 ? -15.494 -21.946 15.643 1.00 97.25 151 ASN A CA 1
ATOM 1151 C C . ASN A 1 151 ? -16.754 -21.565 16.433 1.00 97.25 151 ASN A C 1
ATOM 1153 O O . ASN A 1 151 ? -17.339 -22.408 17.106 1.00 97.25 151 ASN A O 1
ATOM 1157 N N . HIS A 1 152 ? -17.172 -20.303 16.338 1.00 97.31 152 HIS A N 1
ATOM 1158 C CA . HIS A 1 152 ? -18.346 -19.784 17.052 1.00 97.31 152 HIS A CA 1
ATOM 1159 C C . HIS A 1 152 ? -19.681 -20.105 16.379 1.00 97.31 152 HIS A C 1
ATOM 1161 O O . HIS A 1 152 ? -20.728 -20.000 17.014 1.00 97.31 152 HIS A O 1
ATOM 1167 N N . PHE A 1 153 ? -19.660 -20.471 15.095 1.00 96.56 153 PHE A N 1
ATOM 1168 C CA . PHE A 1 153 ? -20.860 -20.526 14.253 1.00 96.56 153 PHE A CA 1
ATOM 1169 C C . PHE A 1 153 ? -21.175 -21.924 13.706 1.00 96.56 153 PHE A C 1
ATOM 1171 O O . PHE A 1 153 ? -22.181 -22.095 13.020 1.00 96.56 153 PHE A O 1
ATOM 1178 N N . ASP A 1 154 ? -20.358 -22.930 14.026 1.00 94.00 154 ASP A N 1
ATOM 1179 C CA . ASP A 1 154 ? -20.627 -24.343 13.745 1.00 94.00 154 ASP A CA 1
ATOM 1180 C C . ASP A 1 154 ? -20.200 -25.193 14.949 1.00 94.00 154 ASP A C 1
ATOM 1182 O O . ASP A 1 154 ? -19.036 -25.192 15.350 1.00 94.00 154 ASP A O 1
ATOM 1186 N N . PHE A 1 155 ? -21.164 -25.907 15.529 1.00 91.19 155 PHE A N 1
ATOM 1187 C CA . PHE A 1 155 ? -20.986 -26.707 16.742 1.00 91.19 155 PHE A CA 1
ATOM 1188 C C . PHE A 1 155 ? -20.530 -28.146 16.453 1.00 91.19 155 PHE A C 1
ATOM 1190 O O . PHE A 1 155 ? -20.115 -28.855 17.372 1.00 91.19 155 PHE A O 1
ATOM 1197 N N . GLU A 1 156 ? -20.608 -28.597 15.199 1.00 91.31 156 GLU A N 1
ATOM 1198 C CA . GLU A 1 156 ? -20.195 -29.937 14.778 1.00 91.31 156 GLU A CA 1
ATOM 1199 C C . GLU A 1 156 ? -18.773 -29.903 14.216 1.00 91.31 156 GLU A C 1
ATOM 1201 O O . GLU A 1 156 ? -17.900 -30.678 14.628 1.00 91.31 156 GLU A O 1
ATOM 1206 N N . MET A 1 157 ? -18.511 -28.968 13.300 1.00 82.81 157 MET A N 1
ATOM 1207 C CA . MET A 1 157 ? -17.210 -28.820 12.667 1.00 82.81 157 MET A CA 1
ATOM 1208 C C . MET A 1 157 ? -16.192 -28.289 13.686 1.00 82.81 157 MET A C 1
ATOM 1210 O O . MET A 1 157 ? -16.210 -27.127 14.073 1.00 82.81 157 MET A O 1
ATOM 1214 N N . HIS A 1 158 ? -15.269 -29.167 14.089 1.00 85.62 158 HIS A N 1
ATOM 1215 C CA . HIS A 1 158 ? -14.265 -28.977 15.148 1.00 85.62 158 HIS A CA 1
ATOM 1216 C C . HIS A 1 158 ? -14.770 -29.082 16.600 1.00 85.62 158 HIS A C 1
ATOM 1218 O O . HIS A 1 158 ? -13.931 -29.090 17.503 1.00 85.62 158 HIS A O 1
ATOM 1224 N N . GLY A 1 159 ? -16.070 -29.287 16.838 1.00 87.56 159 GLY A N 1
ATOM 1225 C CA . GLY A 1 159 ? -16.641 -29.518 18.171 1.00 87.56 159 GLY A CA 1
ATOM 1226 C C . GLY A 1 159 ? -16.211 -28.468 19.205 1.00 87.56 159 GLY A C 1
ATOM 1227 O O . GLY A 1 159 ? -16.130 -27.283 18.911 1.00 87.56 159 GLY A O 1
ATOM 1228 N N . SER A 1 160 ? -15.856 -28.900 20.418 1.00 90.75 160 SER A N 1
ATOM 1229 C CA . SER A 1 160 ? -15.421 -28.013 21.512 1.00 90.75 160 SER A CA 1
ATOM 1230 C C . SER A 1 160 ? -13.926 -27.651 21.474 1.00 90.75 160 SER A C 1
ATOM 1232 O O . SER A 1 160 ? -13.311 -27.445 22.527 1.00 90.75 160 SER A O 1
ATOM 1234 N N . LYS A 1 161 ? -13.287 -27.676 20.297 1.00 95.75 161 LYS A N 1
ATOM 1235 C CA . LYS A 1 161 ? -11.864 -27.328 20.176 1.00 95.75 161 LYS A CA 1
ATOM 1236 C C . LYS A 1 161 ? -11.649 -25.838 20.425 1.00 95.75 161 LYS A C 1
ATOM 1238 O O . LYS A 1 161 ? -12.502 -25.000 20.147 1.00 95.75 161 LYS A O 1
ATOM 1243 N N . THR A 1 162 ? -10.464 -25.528 20.929 1.00 97.50 162 THR A N 1
ATOM 1244 C CA . THR A 1 162 ? -10.056 -24.178 21.315 1.00 97.50 162 THR A CA 1
ATOM 1245 C C . THR A 1 162 ? -8.640 -23.895 20.841 1.00 97.50 162 THR A C 1
ATOM 1247 O O . THR A 1 162 ? -7.865 -24.837 20.667 1.00 97.50 162 THR A O 1
ATOM 1250 N N . TYR A 1 163 ? -8.275 -22.622 20.753 1.00 98.31 163 TYR A N 1
ATOM 1251 C CA . TYR A 1 163 ? -6.904 -22.163 20.535 1.00 98.31 163 TYR A CA 1
ATOM 1252 C C . TYR A 1 163 ? -6.557 -21.034 21.516 1.00 98.31 163 TYR A C 1
ATOM 1254 O O . TYR A 1 163 ? -7.419 -20.569 22.260 1.00 98.31 163 TYR A O 1
ATOM 1262 N N . PHE A 1 164 ? -5.294 -20.612 21.555 1.00 98.50 164 PHE A N 1
ATOM 1263 C CA . PHE A 1 164 ? -4.866 -19.505 22.407 1.00 98.50 164 PHE A CA 1
ATOM 1264 C C . PHE A 1 164 ? -4.859 -18.193 21.620 1.00 98.50 164 PHE A C 1
ATOM 1266 O O . PHE A 1 164 ? -4.050 -18.011 20.714 1.00 98.50 164 PHE A O 1
ATOM 1273 N N . GLN A 1 165 ? -5.758 -17.278 21.979 1.00 98.81 165 GLN A N 1
ATOM 1274 C CA . GLN A 1 165 ? -5.778 -15.908 21.477 1.00 98.81 165 GLN A CA 1
ATOM 1275 C C . GLN A 1 165 ? -4.910 -15.030 22.379 1.00 98.81 165 GLN A C 1
ATOM 1277 O O . GLN A 1 165 ? -5.143 -14.949 23.585 1.00 98.81 165 GLN A O 1
ATOM 1282 N N . ARG A 1 166 ? -3.911 -14.371 21.801 1.00 98.81 166 ARG A N 1
ATOM 1283 C CA . ARG A 1 166 ? -3.050 -13.420 22.500 1.00 98.81 166 ARG A CA 1
ATOM 1284 C C . ARG A 1 166 ? -3.804 -12.125 22.795 1.00 98.81 166 ARG A C 1
ATOM 1286 O O . ARG A 1 166 ? -4.559 -11.624 21.965 1.00 98.81 166 ARG A O 1
ATOM 1293 N N . TYR A 1 167 ? -3.547 -11.542 23.954 1.00 98.75 167 TYR A N 1
ATOM 1294 C CA . TYR A 1 167 ? -3.912 -10.163 24.247 1.00 98.75 167 TYR A CA 1
ATOM 1295 C C . TYR A 1 167 ? -2.865 -9.520 25.154 1.00 98.75 167 TYR A C 1
ATOM 1297 O O . TYR A 1 167 ? -2.143 -10.204 25.880 1.00 98.75 167 TYR A O 1
ATOM 1305 N N . LEU A 1 168 ? -2.769 -8.198 25.094 1.00 98.44 168 LEU A N 1
ATOM 1306 C CA . LEU A 1 168 ? -1.942 -7.394 25.983 1.00 98.44 168 LEU A CA 1
ATOM 1307 C C . LEU A 1 168 ? -2.857 -6.674 26.963 1.00 98.44 168 LEU A C 1
ATOM 1309 O O . LEU A 1 168 ? -3.923 -6.205 26.567 1.00 98.44 168 LEU A O 1
ATOM 1313 N N . ILE A 1 169 ? -2.457 -6.578 28.222 1.00 97.44 169 ILE A N 1
ATOM 1314 C CA . ILE A 1 169 ? -3.243 -5.902 29.255 1.00 97.44 169 ILE A CA 1
ATOM 1315 C C . ILE A 1 169 ? -2.348 -5.033 30.126 1.00 97.44 169 ILE A C 1
ATOM 1317 O O . ILE A 1 169 ? -1.220 -5.413 30.430 1.00 97.44 169 ILE A O 1
ATOM 1321 N N . THR A 1 170 ? -2.853 -3.876 30.536 1.00 95.06 170 THR A N 1
ATOM 1322 C CA . THR A 1 170 ? -2.213 -3.048 31.558 1.00 95.06 170 THR A CA 1
ATOM 1323 C C . THR A 1 170 ? -3.261 -2.435 32.475 1.00 95.06 170 THR A C 1
ATOM 1325 O O . THR A 1 170 ? -4.244 -1.844 32.022 1.00 95.06 170 THR A O 1
ATOM 1328 N N . ASP A 1 171 ? -3.050 -2.604 33.776 1.00 93.62 171 ASP A N 1
ATOM 1329 C CA . ASP A 1 171 ? -3.846 -2.047 34.869 1.00 93.62 171 ASP A CA 1
ATOM 1330 C C . ASP A 1 171 ? -3.165 -0.830 35.520 1.00 93.62 171 ASP A C 1
ATOM 1332 O O . ASP A 1 171 ? -3.685 -0.271 36.483 1.00 93.62 171 ASP A O 1
ATOM 1336 N N . GLN A 1 172 ? -2.046 -0.357 34.957 1.00 92.38 172 GLN A N 1
ATOM 1337 C CA . GLN A 1 172 ? -1.188 0.692 35.520 1.00 92.38 172 GLN A CA 1
ATOM 1338 C C . GLN A 1 172 ? -1.943 1.961 35.958 1.00 92.38 172 GLN A C 1
ATOM 1340 O O . GLN A 1 172 ? -1.558 2.618 36.930 1.00 92.38 172 GLN A O 1
ATOM 1345 N N . TYR A 1 173 ? -2.999 2.329 35.231 1.00 91.62 173 TYR A N 1
ATOM 1346 C CA . TYR A 1 173 ? -3.808 3.522 35.494 1.00 91.62 173 TYR A CA 1
ATOM 1347 C C . TYR A 1 173 ? -5.238 3.209 35.925 1.00 91.62 173 TYR A C 1
ATOM 1349 O O . TYR A 1 173 ? -6.034 4.129 36.136 1.00 91.62 173 TYR A O 1
ATOM 1357 N N . TRP A 1 174 ? -5.572 1.929 36.048 1.00 94.25 174 TRP A N 1
ATOM 1358 C CA . TRP A 1 174 ? -6.932 1.484 36.258 1.00 94.25 174 TRP A CA 1
ATOM 1359 C C . TRP A 1 174 ? -7.392 1.745 37.693 1.00 94.25 174 TRP A C 1
ATOM 1361 O O . TRP A 1 174 ? -6.684 1.488 38.664 1.00 94.25 174 TRP A O 1
ATOM 1371 N N . ASN A 1 175 ? -8.611 2.265 37.832 1.00 91.81 175 ASN A N 1
ATOM 1372 C CA . ASN A 1 175 ? -9.316 2.263 39.106 1.00 91.81 175 ASN A CA 1
ATOM 1373 C C . ASN A 1 175 ? -10.293 1.084 39.129 1.00 91.81 175 ASN A C 1
ATOM 1375 O O . ASN A 1 175 ? -11.340 1.148 38.490 1.00 91.81 175 ASN A O 1
ATOM 1379 N N . GLU A 1 176 ? -9.980 0.050 39.906 1.00 83.69 176 GLU A N 1
ATOM 1380 C CA . GLU A 1 176 ? -10.721 -1.222 39.941 1.00 83.69 176 GLU A CA 1
ATOM 1381 C C . GLU A 1 176 ? -12.213 -1.081 40.285 1.00 83.69 176 GLU A C 1
ATOM 1383 O O . GLU A 1 176 ? -13.020 -1.927 39.917 1.00 83.69 176 GLU A O 1
ATOM 1388 N N . THR A 1 177 ? -12.611 -0.006 40.975 1.00 77.12 177 THR A N 1
ATOM 1389 C CA . THR A 1 177 ? -14.005 0.192 41.407 1.00 77.12 177 THR A CA 1
ATOM 1390 C C . THR A 1 177 ? -14.852 0.947 40.383 1.00 77.12 177 THR A C 1
ATOM 1392 O O . THR A 1 177 ? -16.063 0.756 40.323 1.00 77.12 177 THR A O 1
ATOM 1395 N N . VAL A 1 178 ? -14.251 1.856 39.607 1.00 80.81 178 VAL A N 1
ATOM 1396 C CA . VAL A 1 178 ? -15.014 2.783 38.747 1.00 80.81 178 VAL A CA 1
ATOM 1397 C C . VAL A 1 178 ? -14.453 2.949 37.338 1.00 80.81 178 VAL A C 1
ATOM 1399 O O . VAL A 1 178 ? -15.083 3.616 36.522 1.00 80.81 178 VAL A O 1
ATOM 1402 N N . GLY A 1 179 ? -13.284 2.415 37.021 1.00 91.12 179 GLY A N 1
ATOM 1403 C CA . GLY A 1 179 ? -12.645 2.577 35.718 1.00 91.12 179 GLY A CA 1
ATOM 1404 C C . GLY A 1 179 ? -13.389 1.834 34.603 1.00 91.12 179 GLY A C 1
ATOM 1405 O O . GLY A 1 179 ? -13.791 0.692 34.825 1.00 91.12 179 GLY A O 1
ATOM 1406 N N . PRO A 1 180 ? -13.585 2.435 33.412 1.00 96.88 180 PRO A N 1
ATOM 1407 C CA . PRO A 1 180 ? -14.084 1.696 32.255 1.00 96.88 180 PRO A CA 1
ATOM 1408 C C . PRO A 1 180 ? -13.030 0.704 31.733 1.00 96.88 180 PRO A C 1
ATOM 1410 O O . PRO A 1 180 ? -11.848 0.789 32.075 1.00 96.88 180 PRO A O 1
ATOM 1413 N N . LEU A 1 181 ? -13.455 -0.209 30.862 1.00 98.06 181 LEU A N 1
ATOM 1414 C CA . LEU A 1 181 ? -12.570 -1.067 30.077 1.00 98.06 181 LEU A CA 1
ATOM 1415 C C . LEU A 1 181 ? -12.355 -0.440 28.694 1.00 98.06 181 LEU A C 1
ATOM 1417 O O . LEU A 1 181 ? -13.307 -0.276 27.931 1.00 98.06 181 LEU A O 1
ATOM 1421 N N . PHE A 1 182 ? -11.111 -0.121 28.357 1.00 98.56 182 PHE A N 1
ATOM 1422 C CA . PHE A 1 182 ? -10.696 0.278 27.017 1.00 98.56 182 PHE A CA 1
ATOM 1423 C C . PHE A 1 182 ? -10.128 -0.924 26.279 1.00 98.56 182 PHE A C 1
ATOM 1425 O O . PHE A 1 182 ? -9.166 -1.546 26.727 1.00 98.56 182 PHE A O 1
ATOM 1432 N N . PHE A 1 183 ? -10.740 -1.258 25.149 1.00 98.81 183 PHE A N 1
ATOM 1433 C CA . PHE A 1 183 ? -10.457 -2.488 24.426 1.00 98.81 183 PHE A CA 1
ATOM 1434 C C . PHE A 1 183 ? -10.106 -2.197 22.968 1.00 98.81 183 PHE A C 1
ATOM 1436 O O . PHE A 1 183 ? -10.953 -1.765 22.191 1.00 98.81 183 PHE A O 1
ATOM 1443 N N . TYR A 1 184 ? -8.866 -2.450 22.569 1.00 98.81 184 TYR A N 1
ATOM 1444 C CA . TYR A 1 184 ? -8.461 -2.341 21.176 1.00 98.81 184 TYR A CA 1
ATOM 1445 C C . TYR A 1 184 ? -8.800 -3.619 20.408 1.00 98.81 184 TYR A C 1
ATOM 1447 O O . TYR A 1 184 ? -8.326 -4.707 20.755 1.00 98.81 184 TYR A O 1
ATOM 1455 N N . THR A 1 185 ? -9.584 -3.483 19.340 1.00 98.75 185 THR A N 1
ATOM 1456 C CA . THR A 1 185 ? -9.884 -4.578 18.412 1.00 98.75 185 THR A CA 1
ATOM 1457 C C . THR A 1 185 ? -8.735 -4.717 17.417 1.00 98.75 185 THR A C 1
ATOM 1459 O O . THR A 1 185 ? -8.692 -3.993 16.419 1.00 98.75 185 THR A O 1
ATOM 1462 N N . GLY A 1 186 ? -7.787 -5.614 17.713 1.00 98.31 186 GLY A N 1
ATOM 1463 C CA . GLY A 1 186 ? -6.632 -5.889 16.857 1.00 98.31 186 GLY A CA 1
ATOM 1464 C C . GLY A 1 186 ? -7.028 -6.223 15.423 1.00 98.31 186 GLY A C 1
ATOM 1465 O O . GLY A 1 186 ? -8.114 -6.723 15.160 1.00 98.31 186 GLY A O 1
ATOM 1466 N N . ASN A 1 187 ? -6.146 -5.928 14.484 1.00 96.75 187 ASN A N 1
ATOM 1467 C CA . ASN A 1 187 ? -6.442 -5.985 13.060 1.00 96.75 187 ASN A CA 1
ATOM 1468 C C . ASN A 1 187 ? -5.430 -6.889 12.333 1.00 96.75 187 ASN A C 1
ATOM 1470 O O . ASN A 1 187 ? -5.021 -7.911 12.878 1.00 96.75 187 ASN A O 1
ATOM 1474 N N . GLU A 1 188 ? -5.056 -6.554 11.103 1.00 96.56 188 GLU A N 1
ATOM 1475 C CA . GLU A 1 188 ? -4.280 -7.381 10.176 1.00 96.56 188 GLU A CA 1
ATOM 1476 C C . GLU A 1 188 ? -2.767 -7.462 10.470 1.00 96.56 188 GLU A C 1
ATOM 1478 O O . GLU A 1 188 ? -1.939 -7.364 9.564 1.00 96.56 188 GLU A O 1
ATOM 1483 N N . GLY A 1 189 ? -2.378 -7.658 11.733 1.00 95.00 189 GLY A N 1
ATOM 1484 C CA . GLY A 1 189 ? -0.974 -7.835 12.105 1.00 95.00 189 GLY A CA 1
ATOM 1485 C C . GLY A 1 189 ? -0.728 -8.089 13.590 1.00 95.00 189 GLY A C 1
ATOM 1486 O O . GLY A 1 189 ? -1.658 -8.264 14.378 1.00 95.00 189 GLY A O 1
ATOM 1487 N N . ASP A 1 190 ? 0.553 -8.101 13.969 1.00 95.50 190 ASP A N 1
ATOM 1488 C CA . ASP A 1 190 ? 0.984 -8.281 15.360 1.00 95.50 190 ASP A CA 1
ATOM 1489 C C . ASP A 1 190 ? 0.428 -7.185 16.287 1.00 95.50 190 ASP A C 1
ATOM 1491 O O . ASP A 1 190 ? 0.643 -5.984 16.076 1.00 95.50 190 ASP A O 1
ATOM 1495 N N . ILE A 1 191 ? -0.238 -7.610 17.363 1.00 96.94 191 ILE A N 1
ATOM 1496 C CA . ILE A 1 191 ? -0.886 -6.713 18.322 1.00 96.94 191 ILE A CA 1
ATOM 1497 C C . ILE A 1 191 ? 0.077 -5.746 19.032 1.00 96.94 191 ILE A C 1
ATOM 1499 O O . ILE A 1 191 ? -0.325 -4.638 19.395 1.00 96.94 191 ILE A O 1
ATOM 1503 N N . TRP A 1 192 ? 1.357 -6.103 19.190 1.00 95.25 192 TRP A N 1
ATOM 1504 C CA . TRP A 1 192 ? 2.365 -5.209 19.768 1.00 95.25 192 TRP A CA 1
ATOM 1505 C C . TRP A 1 192 ? 2.608 -3.981 18.902 1.00 95.25 192 TRP A C 1
ATOM 1507 O O . TRP A 1 192 ? 2.834 -2.895 19.438 1.00 95.25 192 TRP A O 1
ATOM 1517 N N . ASN A 1 193 ? 2.540 -4.118 17.577 1.00 92.06 193 ASN A N 1
ATOM 1518 C CA . ASN A 1 193 ? 2.708 -2.980 16.678 1.00 92.06 193 ASN A CA 1
ATOM 1519 C C . ASN A 1 193 ? 1.554 -1.986 16.848 1.00 92.06 193 ASN A C 1
ATOM 1521 O O . ASN A 1 193 ? 1.786 -0.775 16.895 1.00 92.06 193 ASN A O 1
ATOM 1525 N N . CYS A 1 194 ? 0.327 -2.483 17.018 1.00 93.38 194 CYS A N 1
ATOM 1526 C CA . CYS A 1 194 ? -0.841 -1.648 17.297 1.00 93.38 194 CYS A CA 1
ATOM 1527 C C . CYS A 1 194 ? -0.728 -0.970 18.668 1.00 93.38 194 CYS A C 1
ATOM 1529 O O . CYS A 1 194 ? -0.944 0.237 18.765 1.00 93.38 194 CYS A O 1
ATOM 1531 N N . ALA A 1 195 ? -0.306 -1.696 19.707 1.00 93.75 195 ALA A N 1
ATOM 1532 C CA . ALA A 1 195 ? -0.136 -1.143 21.051 1.00 93.75 195 ALA A CA 1
ATOM 1533 C C . ALA A 1 195 ? 0.961 -0.064 21.127 1.00 93.75 195 ALA A C 1
ATOM 1535 O O . ALA A 1 195 ? 0.753 0.991 21.722 1.00 93.75 195 ALA A O 1
ATOM 1536 N N . LYS A 1 196 ? 2.102 -0.275 20.454 1.00 91.69 196 LYS A N 1
ATOM 1537 C CA . LYS A 1 196 ? 3.206 0.704 20.369 1.00 91.69 196 LYS A CA 1
ATOM 1538 C C . LYS A 1 196 ? 2.832 1.977 19.608 1.00 91.69 196 LYS A C 1
ATOM 1540 O O . LYS A 1 196 ? 3.497 2.998 19.759 1.00 91.69 196 LYS A O 1
ATOM 1545 N N . THR A 1 197 ? 1.823 1.915 18.742 1.00 90.69 197 THR A N 1
ATOM 1546 C CA . THR A 1 197 ? 1.437 3.045 17.888 1.00 90.69 197 THR A CA 1
ATOM 1547 C C . THR A 1 197 ? 0.146 3.727 18.302 1.00 90.69 197 THR A C 1
ATOM 1549 O O . THR A 1 197 ? -0.009 4.898 17.974 1.00 90.69 197 THR A O 1
ATOM 1552 N N . SER A 1 198 ? -0.727 3.049 19.047 1.00 94.38 198 SER A N 1
ATOM 1553 C CA . SER A 1 198 ? -2.036 3.557 19.477 1.00 94.38 198 SER A CA 1
ATOM 1554 C C . SER A 1 198 ? -1.999 4.101 20.912 1.00 94.38 198 SER A C 1
ATOM 1556 O O . SER A 1 198 ? -2.862 3.798 21.739 1.00 94.38 198 SER A O 1
ATOM 1558 N N . THR A 1 199 ? -0.951 4.856 21.250 1.00 93.12 199 THR A N 1
ATOM 1559 C CA . THR A 1 199 ? -0.667 5.259 22.636 1.00 93.12 199 THR A CA 1
ATOM 1560 C C . THR A 1 199 ? -1.633 6.311 23.191 1.00 93.12 199 THR A C 1
ATOM 1562 O O . THR A 1 199 ? -1.701 6.456 24.410 1.00 93.12 199 THR A O 1
ATOM 1565 N N . PHE A 1 200 ? -2.461 6.950 22.351 1.00 96.44 200 PHE A N 1
ATOM 1566 C CA . PHE A 1 200 ? -3.565 7.809 22.807 1.00 96.44 200 PHE A CA 1
ATOM 1567 C C . PHE A 1 200 ? -4.518 7.069 23.752 1.00 96.44 200 PHE A C 1
ATOM 1569 O O . PHE A 1 200 ? -5.000 7.641 24.720 1.00 96.44 200 PHE A O 1
ATOM 1576 N N . ILE A 1 201 ? -4.752 5.773 23.527 1.00 96.56 201 ILE A N 1
ATOM 1577 C CA . ILE A 1 201 ? -5.650 4.965 24.370 1.00 96.56 201 ILE A CA 1
ATOM 1578 C C . ILE A 1 201 ? -5.117 4.883 25.803 1.00 96.56 201 ILE A C 1
ATOM 1580 O O . ILE A 1 201 ? -5.885 4.896 26.763 1.00 96.56 201 ILE A O 1
ATOM 1584 N N . VAL A 1 202 ? -3.794 4.825 25.955 1.00 93.00 202 VAL A N 1
ATOM 1585 C CA . VAL A 1 202 ? -3.132 4.745 27.260 1.00 93.00 202 VAL A CA 1
ATOM 1586 C C . VAL A 1 202 ? -3.064 6.113 27.934 1.00 93.00 202 VAL A C 1
ATOM 1588 O O . VAL A 1 202 ? -3.291 6.205 29.138 1.00 93.00 202 VAL A O 1
ATOM 1591 N N . GLU A 1 203 ? -2.859 7.184 27.166 1.00 94.06 203 GLU A N 1
ATOM 1592 C CA . GLU A 1 203 ? -3.019 8.565 27.649 1.00 94.06 203 GLU A CA 1
ATOM 1593 C C . GLU A 1 203 ? -4.449 8.811 28.155 1.00 94.06 203 GLU A C 1
ATOM 1595 O O . GLU A 1 203 ? -4.651 9.287 29.272 1.00 94.06 203 GLU A O 1
ATOM 1600 N N . LEU A 1 204 ? -5.452 8.377 27.392 1.00 96.00 204 LEU A N 1
ATOM 1601 C CA . LEU A 1 204 ? -6.853 8.473 27.780 1.00 96.00 204 LEU A CA 1
ATOM 1602 C C . LEU A 1 204 ? -7.160 7.613 29.012 1.00 96.00 204 LEU A C 1
ATOM 1604 O O . LEU A 1 204 ? -7.950 8.009 29.869 1.00 96.00 204 LEU A O 1
ATOM 1608 N N . ALA A 1 205 ? -6.528 6.444 29.141 1.00 95.12 205 ALA A N 1
ATOM 1609 C CA . ALA A 1 205 ? -6.670 5.590 30.316 1.00 95.12 205 ALA A CA 1
ATOM 1610 C C . ALA A 1 205 ? -6.077 6.228 31.578 1.00 95.12 205 ALA A C 1
ATOM 1612 O O . ALA A 1 205 ? -6.658 6.085 32.655 1.00 95.12 205 ALA A O 1
ATOM 1613 N N . LEU A 1 206 ? -4.976 6.979 31.461 1.00 93.94 206 LEU A N 1
ATOM 1614 C CA . LEU A 1 206 ? -4.422 7.772 32.561 1.00 93.94 206 LEU A CA 1
ATOM 1615 C C . LEU A 1 206 ? -5.427 8.820 33.066 1.00 93.94 206 LEU A C 1
ATOM 1617 O O . LEU A 1 206 ? -5.553 9.013 34.283 1.00 93.94 206 LEU A O 1
ATOM 1621 N N . GLU A 1 207 ? -6.157 9.467 32.159 1.00 93.62 207 GLU A N 1
ATOM 1622 C CA . GLU A 1 207 ? -7.173 10.472 32.488 1.00 93.62 207 GLU A CA 1
ATOM 1623 C C . GLU A 1 207 ? -8.453 9.843 33.054 1.00 93.62 207 GLU A C 1
ATOM 1625 O O . GLU A 1 207 ? -8.935 10.249 34.114 1.00 93.62 207 GLU A O 1
ATOM 1630 N N . GLN A 1 208 ? -8.976 8.811 32.388 1.00 95.06 208 GLN A N 1
ATOM 1631 C CA . GLN A 1 208 ? -10.272 8.194 32.700 1.00 95.06 208 GLN A CA 1
ATOM 1632 C C . GLN A 1 208 ? -10.186 7.000 33.661 1.00 95.06 208 GLN A C 1
ATOM 1634 O O . GLN A 1 208 ? -11.207 6.401 34.005 1.00 95.06 208 GLN A O 1
ATOM 1639 N N . LYS A 1 209 ? -8.976 6.681 34.130 1.00 95.75 209 LYS A N 1
ATOM 1640 C CA . LYS A 1 209 ? -8.664 5.577 35.047 1.00 95.75 209 LYS A CA 1
ATOM 1641 C C . LYS A 1 209 ? -9.106 4.211 34.525 1.00 95.75 209 LYS A C 1
ATOM 1643 O O . LYS A 1 209 ? -9.697 3.428 35.268 1.00 95.75 209 LYS A O 1
ATOM 1648 N N . ALA A 1 210 ? -8.863 3.953 33.244 1.00 96.62 210 ALA A N 1
ATOM 1649 C CA . ALA A 1 210 ? -9.357 2.775 32.534 1.00 96.62 210 ALA A CA 1
ATOM 1650 C C . ALA A 1 210 ? -8.403 1.572 32.619 1.00 96.62 210 ALA A C 1
ATOM 1652 O O . ALA A 1 210 ? -7.186 1.744 32.690 1.00 96.62 210 ALA A O 1
ATOM 1653 N N . LEU A 1 211 ? -8.964 0.362 32.559 1.00 97.06 211 LEU A N 1
ATOM 1654 C CA . LEU A 1 211 ? -8.221 -0.866 32.259 1.00 97.06 211 LEU A CA 1
ATOM 1655 C C . LEU A 1 211 ? -8.003 -0.926 30.750 1.00 97.06 211 LEU A C 1
ATOM 1657 O O . LEU A 1 211 ? -8.966 -0.743 30.008 1.00 97.06 211 LEU A O 1
ATOM 1661 N N . VAL A 1 212 ? -6.783 -1.195 30.287 1.00 97.69 212 VAL A N 1
ATOM 1662 C CA . VAL A 1 212 ? -6.486 -1.218 28.848 1.00 97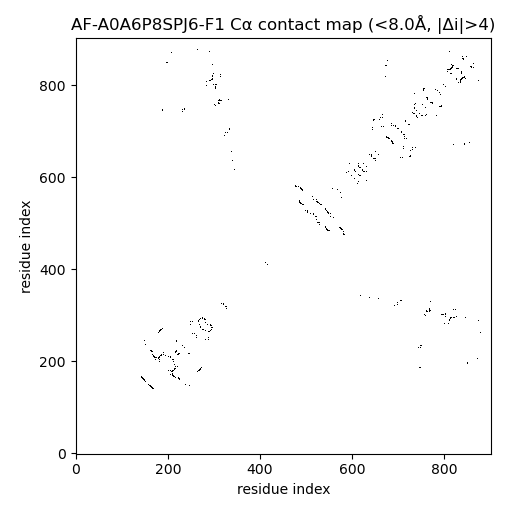.69 212 VAL A CA 1
ATOM 1663 C C . VAL A 1 212 ? -6.162 -2.628 28.392 1.00 97.69 212 VAL A C 1
ATOM 1665 O O . VAL A 1 212 ? -5.297 -3.291 28.964 1.00 97.69 212 VAL A O 1
ATOM 1668 N N . VAL A 1 213 ? -6.834 -3.064 27.329 1.00 98.44 213 VAL A N 1
ATOM 1669 C CA . VAL A 1 213 ? -6.641 -4.365 26.691 1.00 98.44 213 VAL A CA 1
ATOM 1670 C C . VAL A 1 213 ? -6.433 -4.171 25.196 1.00 98.44 213 VAL A C 1
ATOM 1672 O O . VAL A 1 213 ? -7.235 -3.516 24.540 1.00 98.44 213 VAL A O 1
ATOM 1675 N N . PHE A 1 214 ? -5.396 -4.787 24.638 1.00 98.69 214 PHE A N 1
ATOM 1676 C CA . PHE A 1 214 ? -5.202 -4.924 23.198 1.00 98.69 214 PHE A CA 1
ATOM 1677 C C . PHE A 1 214 ? -5.358 -6.391 22.813 1.00 98.69 214 PHE A C 1
ATOM 1679 O O . PHE A 1 214 ? -4.503 -7.207 23.150 1.00 98.69 214 PHE A O 1
ATOM 1686 N N . ALA A 1 215 ? -6.442 -6.746 22.127 1.00 98.81 215 ALA A N 1
ATOM 1687 C CA . ALA A 1 215 ? -6.710 -8.131 21.754 1.00 98.81 215 ALA A CA 1
ATOM 1688 C C . ALA A 1 215 ? -6.233 -8.424 20.335 1.00 98.81 215 ALA A C 1
ATOM 1690 O O . ALA A 1 215 ? -6.630 -7.742 19.392 1.00 98.81 215 ALA A O 1
ATOM 1691 N N . GLU A 1 216 ? -5.412 -9.457 20.170 1.00 98.88 216 GLU A N 1
ATOM 1692 C CA . GLU A 1 216 ? -4.939 -9.858 18.853 1.00 98.88 216 GLU A CA 1
ATOM 1693 C C . GLU A 1 216 ? -6.050 -10.531 18.044 1.00 98.88 216 GLU A C 1
ATOM 1695 O O . GLU A 1 216 ? -6.879 -11.282 18.569 1.00 98.88 216 GLU A O 1
ATOM 1700 N N . HIS A 1 217 ? -6.070 -10.248 16.745 1.00 98.81 217 HIS A N 1
ATOM 1701 C CA . HIS A 1 217 ? -6.996 -10.862 15.808 1.00 98.81 217 HIS A CA 1
ATOM 1702 C C . HIS A 1 217 ? -6.624 -12.327 15.554 1.00 98.81 217 HIS A C 1
ATOM 1704 O O . HIS A 1 217 ? -5.447 -12.671 15.425 1.00 98.81 217 HIS A O 1
ATOM 1710 N N . ARG A 1 218 ? -7.621 -13.211 15.421 1.00 98.50 218 ARG A N 1
ATOM 1711 C CA . ARG A 1 218 ? -7.371 -14.601 15.004 1.00 98.50 218 ARG A CA 1
ATOM 1712 C C . ARG A 1 218 ? -6.596 -14.657 13.686 1.00 98.50 218 ARG A C 1
ATOM 1714 O O . ARG A 1 218 ? -6.869 -13.865 12.792 1.00 98.50 218 ARG A O 1
ATOM 1721 N N . TYR A 1 219 ? -5.697 -15.629 13.555 1.00 98.44 219 TYR A N 1
ATOM 1722 C CA . TYR A 1 219 ? -4.768 -15.845 12.432 1.00 98.44 219 TYR A CA 1
ATOM 1723 C C . TYR A 1 219 ? -3.590 -14.871 12.315 1.00 98.44 219 TYR A C 1
ATOM 1725 O O . TYR A 1 219 ? -2.691 -15.149 11.526 1.00 98.44 219 TYR A O 1
ATOM 1733 N N . TYR A 1 220 ? -3.535 -13.801 13.105 1.00 98.38 220 TYR A N 1
ATOM 1734 C CA . TYR A 1 220 ? -2.432 -12.841 13.063 1.00 98.38 220 TYR A CA 1
ATOM 1735 C C . TYR A 1 220 ? -1.486 -13.017 14.249 1.00 98.38 220 TYR A C 1
ATOM 1737 O O . TYR A 1 220 ? -1.888 -13.494 15.316 1.00 98.38 220 TYR A O 1
ATOM 1745 N N . GLY A 1 221 ? -0.219 -12.642 14.058 1.00 96.50 221 GLY A N 1
ATOM 1746 C CA . GLY A 1 221 ? 0.794 -12.686 15.113 1.00 96.50 221 GLY A CA 1
ATOM 1747 C C . GLY A 1 221 ? 0.953 -14.084 15.722 1.00 96.50 221 GLY A C 1
ATOM 1748 O O . GLY A 1 221 ? 1.351 -15.032 15.043 1.00 96.50 221 GLY A O 1
ATOM 1749 N N . LYS A 1 222 ? 0.646 -14.223 17.018 1.00 97.81 222 LYS A N 1
ATOM 1750 C CA . LYS A 1 222 ? 0.717 -15.504 17.749 1.00 97.81 222 LYS A CA 1
ATOM 1751 C C . LYS A 1 222 ? -0.652 -16.169 17.936 1.00 97.81 222 LYS A C 1
ATOM 1753 O O . LYS A 1 222 ? -0.721 -17.278 18.463 1.00 97.81 222 LYS A O 1
ATOM 1758 N N . SER A 1 223 ? -1.737 -15.534 17.501 1.00 98.50 223 SER A N 1
ATOM 1759 C CA . SER A 1 223 ? -3.116 -15.996 17.706 1.00 98.50 223 SER A CA 1
ATOM 1760 C C . SER A 1 223 ? -3.577 -16.933 16.594 1.00 98.50 223 SER A C 1
ATOM 1762 O O . SER A 1 223 ? -4.542 -16.656 15.885 1.00 98.50 223 SER A O 1
ATOM 1764 N N . LEU A 1 224 ? -2.863 -18.046 16.428 1.00 98.06 224 LEU A N 1
ATOM 1765 C CA . LEU A 1 224 ? -2.988 -18.956 15.289 1.00 98.06 224 LEU A CA 1
ATOM 1766 C C . LEU A 1 224 ? -3.869 -20.176 15.629 1.00 98.06 224 LEU A C 1
ATOM 1768 O O . LEU A 1 224 ? -3.410 -21.054 16.365 1.00 98.06 224 LEU A O 1
ATOM 1772 N N . PRO A 1 225 ? -5.099 -20.298 15.082 1.00 97.56 225 PRO A N 1
ATOM 1773 C CA . PRO A 1 225 ? -6.031 -21.373 15.452 1.00 97.56 225 PRO A CA 1
ATOM 1774 C C . PRO A 1 225 ? -5.524 -22.793 15.176 1.00 97.56 225 PRO A C 1
ATOM 1776 O O . PRO A 1 225 ? -5.918 -23.742 15.853 1.00 97.56 225 PRO A O 1
ATOM 1779 N N . PHE A 1 226 ? -4.624 -22.932 14.202 1.00 96.81 226 PHE A N 1
ATOM 1780 C CA . PHE A 1 226 ? -3.987 -24.189 13.810 1.00 96.81 226 PHE A CA 1
ATOM 1781 C C . PHE A 1 226 ? -2.457 -24.065 13.792 1.00 96.81 226 PHE A C 1
ATOM 1783 O O . PHE A 1 226 ? -1.791 -24.732 12.998 1.00 96.81 226 PHE A O 1
ATOM 1790 N N . GLU A 1 227 ? -1.903 -23.186 14.636 1.00 94.31 227 GLU A N 1
ATOM 1791 C CA . GLU A 1 227 ? -0.462 -22.923 14.730 1.00 94.31 227 GLU A CA 1
ATOM 1792 C C . GLU A 1 227 ? 0.136 -22.603 13.341 1.00 94.31 227 GLU A C 1
ATOM 1794 O O . GLU A 1 227 ? -0.454 -21.842 12.565 1.00 94.31 227 GLU A O 1
ATOM 1799 N N . ASN A 1 228 ? 1.271 -23.210 12.986 1.00 92.81 228 ASN A N 1
ATOM 1800 C CA . ASN A 1 228 ? 1.955 -23.024 11.702 1.00 92.81 228 ASN A CA 1
ATOM 1801 C C . ASN A 1 228 ? 1.122 -23.438 10.473 1.00 92.81 228 ASN A C 1
ATOM 1803 O O . ASN A 1 228 ? 1.428 -23.006 9.363 1.00 92.81 228 ASN A O 1
ATOM 1807 N N . ARG A 1 229 ? 0.060 -24.230 10.659 1.00 94.69 229 ARG A N 1
ATOM 1808 C CA . ARG A 1 229 ? -0.836 -24.684 9.588 1.00 94.69 229 ARG A CA 1
ATOM 1809 C C . ARG A 1 229 ? -2.044 -23.777 9.378 1.00 94.69 229 ARG A C 1
ATOM 1811 O O . ARG A 1 229 ? -2.893 -24.086 8.548 1.00 94.69 229 ARG A O 1
ATOM 1818 N N . SER A 1 230 ? -2.144 -22.660 10.100 1.00 96.25 230 SER A N 1
ATOM 1819 C CA . SER A 1 230 ? -3.284 -21.732 9.991 1.00 96.25 230 SER A CA 1
ATOM 1820 C C . SER A 1 230 ? -3.415 -21.110 8.596 1.00 96.25 230 SER A C 1
ATOM 1822 O O . SER A 1 230 ? -4.524 -20.849 8.141 1.00 96.25 230 SER A O 1
ATOM 1824 N N . SER A 1 231 ? -2.297 -20.932 7.890 1.00 92.81 231 SER A N 1
ATOM 1825 C CA . SER A 1 231 ? -2.261 -20.424 6.514 1.00 92.81 231 SER A CA 1
ATOM 1826 C C . SER A 1 231 ? -2.632 -21.467 5.457 1.00 92.81 231 SER A C 1
ATOM 1828 O O . SER A 1 231 ? -2.815 -21.128 4.285 1.00 92.81 231 SER A O 1
ATOM 1830 N N . GLU A 1 232 ? -2.725 -22.742 5.846 1.00 93.31 232 GLU A N 1
ATOM 1831 C CA . GLU A 1 232 ? -3.079 -23.815 4.932 1.00 93.31 232 GLU A CA 1
ATOM 1832 C C . GLU A 1 232 ? -4.545 -23.705 4.533 1.00 93.31 232 GLU A C 1
ATOM 1834 O O . GLU A 1 232 ? -5.432 -23.383 5.325 1.00 93.31 232 GLU A O 1
ATOM 1839 N N . ARG A 1 233 ? -4.814 -24.051 3.278 1.00 86.50 233 ARG A N 1
ATOM 1840 C CA . ARG A 1 233 ? -6.137 -23.928 2.670 1.00 86.50 233 ARG A CA 1
ATOM 1841 C C . ARG A 1 233 ? -7.25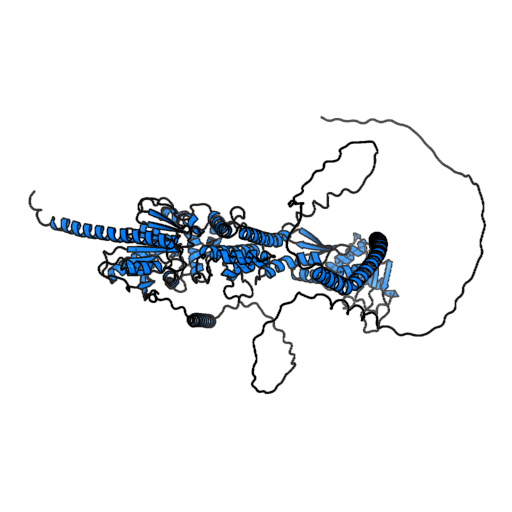2 -24.652 3.436 1.00 86.50 233 ARG A C 1
ATOM 1843 O O . ARG A 1 233 ? -8.386 -24.191 3.419 1.00 86.50 233 ARG A O 1
ATOM 1850 N N . GLU A 1 234 ? -6.948 -25.777 4.077 1.00 89.19 234 GLU A N 1
ATOM 1851 C CA . GLU A 1 234 ? -7.917 -26.565 4.856 1.00 89.19 234 GLU A CA 1
ATOM 1852 C C . GLU A 1 234 ? -8.286 -25.897 6.190 1.00 89.19 234 GLU A C 1
ATOM 1854 O O . GLU A 1 234 ? -9.350 -26.165 6.739 1.00 89.19 234 GLU A O 1
ATOM 1859 N N . ASN A 1 235 ? -7.424 -25.007 6.687 1.00 94.12 235 ASN A N 1
ATOM 1860 C CA . ASN A 1 235 ? -7.497 -24.431 8.025 1.00 94.12 235 ASN A CA 1
ATOM 1861 C C . ASN A 1 235 ? -7.839 -22.939 8.014 1.00 94.12 235 ASN A C 1
ATOM 1863 O O . ASN A 1 235 ? -8.341 -22.432 9.009 1.00 94.12 235 ASN A O 1
ATOM 1867 N N . ILE A 1 236 ? -7.607 -22.222 6.913 1.00 95.56 236 ILE A N 1
ATOM 1868 C CA . ILE A 1 236 ? -7.829 -20.769 6.821 1.00 95.56 236 ILE A CA 1
ATOM 1869 C C . ILE A 1 236 ? -9.319 -20.371 6.809 1.00 95.56 236 ILE A C 1
ATOM 1871 O O . ILE A 1 236 ? -9.666 -19.210 6.992 1.00 95.56 236 ILE A O 1
ATOM 1875 N N . GLY A 1 237 ? -10.225 -21.343 6.651 1.00 95.44 237 GLY A N 1
ATOM 1876 C CA . GLY A 1 237 ? -11.669 -21.123 6.538 1.00 95.44 237 GLY A CA 1
ATOM 1877 C C . GLY A 1 237 ? -12.346 -20.447 7.737 1.00 95.44 237 GLY A C 1
ATOM 1878 O O . GLY A 1 237 ? -13.431 -19.900 7.563 1.00 95.44 237 GLY A O 1
ATOM 1879 N N . LEU A 1 238 ? -11.728 -20.451 8.928 1.00 97.06 238 LEU A N 1
ATOM 1880 C CA . LEU A 1 238 ? -12.273 -19.797 10.130 1.00 97.06 238 LEU A CA 1
ATOM 1881 C C . LEU A 1 238 ? -11.789 -18.346 10.300 1.00 97.06 238 LEU A C 1
ATOM 1883 O O . LEU A 1 238 ? -12.074 -17.727 11.331 1.00 97.06 238 LEU A O 1
ATOM 1887 N N . LEU A 1 239 ? -11.064 -17.806 9.314 1.00 98.38 239 LEU A N 1
ATOM 1888 C CA . LEU A 1 239 ? -10.694 -16.397 9.231 1.00 98.38 239 LEU A CA 1
ATOM 1889 C C . LEU A 1 239 ? -11.830 -15.602 8.568 1.00 98.38 239 LEU A C 1
ATOM 1891 O O . LEU A 1 239 ? -11.945 -15.569 7.345 1.00 98.38 239 LEU A O 1
ATOM 1895 N N . SER A 1 240 ? -12.667 -14.979 9.394 1.00 98.38 240 SER A N 1
ATOM 1896 C CA . SER A 1 240 ? -13.759 -14.077 8.992 1.00 98.38 240 SER A CA 1
ATOM 1897 C C . SER A 1 240 ? -13.923 -12.965 10.023 1.00 98.38 240 SER A C 1
ATOM 1899 O O . SER A 1 240 ? -13.475 -13.106 11.169 1.00 98.38 240 SER A O 1
ATOM 1901 N N . VAL A 1 241 ? -14.565 -11.871 9.617 1.00 98.56 241 VAL A N 1
ATOM 1902 C CA . VAL A 1 241 ? -14.850 -10.722 10.485 1.00 98.56 241 VAL A CA 1
ATOM 1903 C C . VAL A 1 241 ? -15.721 -11.153 11.668 1.00 98.56 241 VAL A C 1
ATOM 1905 O O . VAL A 1 241 ? -15.419 -10.834 12.813 1.00 98.56 241 VAL A O 1
ATOM 1908 N N . GLU A 1 242 ? -16.769 -11.936 11.427 1.00 98.69 242 GLU A N 1
ATOM 1909 C CA . GLU A 1 242 ? -17.737 -12.376 12.433 1.00 98.69 242 GLU A CA 1
ATOM 1910 C C . GLU A 1 242 ? -17.079 -13.241 13.510 1.00 98.69 242 GLU A C 1
ATOM 1912 O O . GLU A 1 242 ? -17.361 -13.068 14.697 1.00 98.69 242 GLU A O 1
ATOM 1917 N N . GLN A 1 243 ? -16.177 -14.147 13.112 1.00 98.62 243 GLN A N 1
ATOM 1918 C CA . GLN A 1 243 ? -15.438 -14.989 14.057 1.00 98.62 243 GLN A CA 1
ATOM 1919 C C . GLN A 1 243 ? -14.533 -14.145 14.959 1.00 98.62 243 GLN A C 1
ATOM 1921 O O . GLN A 1 243 ? -14.488 -14.383 16.163 1.00 98.62 243 GLN A O 1
ATOM 1926 N N . ALA A 1 244 ? -13.864 -13.132 14.402 1.00 98.81 244 ALA A N 1
ATOM 1927 C CA . ALA A 1 244 ? -13.034 -12.218 15.180 1.00 98.81 244 ALA A CA 1
ATOM 1928 C C . ALA A 1 244 ? -13.863 -11.357 16.149 1.00 98.81 244 ALA A C 1
ATOM 1930 O O . ALA A 1 244 ? -13.487 -11.191 17.306 1.00 98.81 244 ALA A O 1
ATOM 1931 N N . LEU A 1 245 ? -15.029 -10.855 15.724 1.00 98.88 245 LEU A N 1
ATOM 1932 C CA . LEU A 1 245 ? -15.924 -10.106 16.614 1.00 98.88 245 LEU A CA 1
ATOM 1933 C C . LEU A 1 245 ? -16.445 -10.979 17.767 1.00 98.88 245 LEU A C 1
ATOM 1935 O O . LEU A 1 245 ? -16.490 -10.531 18.913 1.00 98.88 245 LEU A O 1
ATOM 1939 N N . ALA A 1 246 ? -16.802 -12.235 17.484 1.00 98.75 246 ALA A N 1
ATOM 1940 C CA . ALA A 1 246 ? -17.190 -13.195 18.514 1.00 98.75 246 ALA A CA 1
ATOM 1941 C C . ALA A 1 246 ? -16.028 -13.514 19.473 1.00 98.75 246 ALA A C 1
ATOM 1943 O O . ALA A 1 246 ? -16.248 -13.611 20.683 1.00 98.75 246 ALA A O 1
ATOM 1944 N N . ASP A 1 247 ? -14.788 -13.582 18.968 1.00 98.88 247 ASP A N 1
ATOM 1945 C CA . ASP A 1 247 ? -13.610 -13.733 19.822 1.00 98.88 247 ASP A CA 1
ATOM 1946 C C . ASP A 1 247 ? -13.502 -12.594 20.838 1.00 98.88 247 ASP A C 1
ATOM 1948 O O . ASP A 1 247 ? -13.369 -12.838 22.041 1.00 98.88 247 ASP A O 1
ATOM 1952 N N . TYR A 1 248 ? -13.599 -11.348 20.364 1.00 98.88 248 TYR A N 1
ATOM 1953 C CA . TYR A 1 248 ? -13.531 -10.166 21.222 1.00 98.88 248 TYR A CA 1
ATOM 1954 C C . TYR A 1 248 ? -14.673 -10.130 22.233 1.00 98.88 248 TYR A C 1
ATOM 1956 O O . TYR A 1 248 ? -14.437 -9.844 23.405 1.00 98.88 248 TYR A O 1
ATOM 1964 N N . ALA A 1 249 ? -15.896 -10.465 21.816 1.00 98.69 249 ALA A N 1
ATOM 1965 C CA . ALA A 1 249 ? -17.054 -10.517 22.702 1.00 98.69 249 ALA A CA 1
ATOM 1966 C C . ALA A 1 249 ? -16.849 -11.498 23.871 1.00 98.69 249 ALA A C 1
ATOM 1968 O O . ALA A 1 249 ? -17.148 -11.161 25.020 1.00 98.69 249 ALA A O 1
ATOM 1969 N N . LEU A 1 250 ? -16.314 -12.696 23.601 1.00 98.50 250 LEU A N 1
ATOM 1970 C CA . LEU A 1 250 ? -16.023 -13.677 24.650 1.00 98.50 250 LEU A CA 1
ATOM 1971 C C . LEU A 1 250 ? -14.834 -13.272 25.519 1.00 98.50 250 LEU A C 1
ATOM 1973 O O . LEU A 1 250 ? -14.910 -13.429 26.735 1.00 98.50 250 LEU A O 1
ATOM 1977 N N . LEU A 1 251 ? -13.779 -12.705 24.930 1.00 98.75 251 LEU A N 1
ATOM 1978 C CA . LEU A 1 251 ? -12.625 -12.220 25.685 1.00 98.75 251 LEU A CA 1
ATOM 1979 C C . LEU A 1 251 ? -13.012 -11.088 26.648 1.00 98.75 251 LEU A C 1
ATOM 1981 O O . LEU A 1 251 ? -12.603 -11.101 27.804 1.00 98.75 251 LEU A O 1
ATOM 1985 N N . ILE A 1 252 ? -13.842 -10.135 26.214 1.00 98.62 252 ILE A N 1
ATOM 1986 C CA . ILE A 1 252 ? -14.346 -9.060 27.083 1.00 98.62 252 ILE A CA 1
ATOM 1987 C C . ILE A 1 252 ? -15.138 -9.648 28.258 1.00 98.62 252 ILE A C 1
ATOM 1989 O O . ILE A 1 252 ? -14.931 -9.237 29.400 1.00 98.62 252 ILE A O 1
ATOM 1993 N N . LYS A 1 253 ? -16.021 -10.623 28.001 1.00 97.50 253 LYS A N 1
ATOM 1994 C CA . LYS A 1 253 ? -16.792 -11.304 29.056 1.00 97.50 253 LYS A CA 1
ATOM 1995 C C . LYS A 1 253 ? -15.885 -12.043 30.040 1.00 97.50 253 LYS A C 1
ATOM 1997 O O . LYS A 1 253 ? -16.089 -11.934 31.244 1.00 97.50 253 LYS A O 1
ATOM 2002 N N . ASP A 1 254 ? -14.879 -12.754 29.545 1.00 97.62 254 ASP A N 1
ATOM 2003 C CA . ASP A 1 254 ? -13.907 -13.467 30.375 1.00 97.62 254 ASP A CA 1
ATOM 2004 C C . ASP A 1 254 ? -13.087 -12.511 31.253 1.00 97.62 254 ASP A C 1
ATOM 2006 O O . ASP A 1 254 ? -12.995 -12.718 32.461 1.00 97.62 254 ASP A O 1
ATOM 2010 N N . ILE A 1 255 ? -12.587 -11.404 30.695 1.00 97.19 255 ILE A N 1
ATOM 2011 C CA . ILE A 1 255 ? -11.876 -10.370 31.462 1.00 97.19 255 ILE A CA 1
ATOM 2012 C C . ILE A 1 255 ? -12.793 -9.766 32.530 1.00 97.19 255 ILE A C 1
ATOM 2014 O O . ILE A 1 255 ? -12.384 -9.635 33.684 1.00 97.19 255 ILE A O 1
ATOM 2018 N N . LYS A 1 256 ? -14.051 -9.457 32.186 1.00 95.31 256 LYS A N 1
ATOM 2019 C CA . LYS A 1 256 ? -15.027 -8.949 33.159 1.00 95.31 256 LYS A CA 1
ATOM 2020 C C . LYS A 1 256 ? -15.233 -9.903 34.335 1.00 95.31 256 LYS A C 1
ATOM 2022 O O . LYS A 1 256 ? -15.274 -9.450 35.478 1.00 95.31 256 LYS A O 1
ATOM 2027 N N . LEU A 1 257 ? -15.298 -11.206 34.071 1.00 95.19 257 LEU A N 1
ATOM 2028 C CA . LEU A 1 257 ? -15.433 -12.231 35.104 1.00 95.19 257 LEU A CA 1
ATOM 2029 C C . LEU A 1 257 ? -14.158 -12.384 35.943 1.00 95.19 257 LEU A C 1
ATOM 2031 O O . LEU A 1 257 ? -14.238 -12.404 37.169 1.00 95.19 257 LEU A O 1
ATOM 2035 N N . GLN A 1 258 ? -12.985 -12.461 35.306 1.00 93.94 258 GLN A N 1
ATOM 2036 C CA . GLN A 1 258 ? -11.699 -12.649 35.991 1.00 93.94 258 GLN A CA 1
ATOM 2037 C C . GLN A 1 258 ? -11.364 -11.504 36.948 1.00 93.94 258 GLN A C 1
ATOM 2039 O O . GLN A 1 258 ? -10.811 -11.742 38.019 1.00 93.94 258 GLN A O 1
ATOM 2044 N N . TYR A 1 259 ? -11.720 -10.279 36.566 1.00 92.19 259 TYR A N 1
ATOM 2045 C CA . TYR A 1 259 ? -11.455 -9.067 37.337 1.00 92.19 259 TYR A CA 1
ATOM 2046 C C . TYR A 1 259 ? -12.668 -8.589 38.155 1.00 92.19 259 TYR A C 1
ATOM 2048 O O . TYR A 1 259 ? -12.599 -7.544 38.792 1.00 92.19 259 TYR A O 1
ATOM 2056 N N . ASN A 1 260 ? -13.768 -9.355 38.166 1.00 91.50 260 ASN A N 1
ATOM 2057 C CA . ASN A 1 260 ? -15.008 -9.051 38.888 1.00 91.50 260 ASN A CA 1
ATOM 2058 C C . ASN A 1 260 ? -15.586 -7.649 38.584 1.00 91.50 260 ASN A C 1
ATOM 2060 O O . ASN A 1 260 ? -15.988 -6.912 39.483 1.00 91.50 260 ASN A O 1
ATOM 2064 N N . ILE A 1 261 ? -15.626 -7.287 37.299 1.00 90.19 261 ILE A N 1
ATOM 2065 C CA . ILE A 1 261 ? -16.013 -5.961 36.783 1.00 90.19 261 ILE A CA 1
ATOM 2066 C C . ILE A 1 261 ? -17.172 -6.050 35.779 1.00 90.19 261 ILE A C 1
ATOM 2068 O O . ILE A 1 261 ? -17.166 -5.422 34.723 1.00 90.19 261 ILE A O 1
ATOM 2072 N N . ASN A 1 262 ? -18.188 -6.856 36.085 1.00 86.31 262 ASN A N 1
ATOM 2073 C CA . ASN A 1 262 ? -19.290 -7.147 35.156 1.00 86.31 262 ASN A CA 1
ATOM 2074 C C . ASN A 1 262 ? -20.028 -5.884 34.669 1.00 86.31 262 ASN A C 1
ATOM 2076 O O . ASN A 1 262 ? -20.335 -5.766 33.477 1.00 86.31 262 ASN A O 1
ATOM 2080 N N . ASP A 1 263 ? -20.187 -4.903 35.557 1.00 86.25 263 ASP A N 1
ATOM 2081 C CA . ASP A 1 263 ? -20.986 -3.693 35.341 1.00 86.25 263 ASP A CA 1
ATOM 2082 C C . ASP A 1 263 ? -20.185 -2.502 34.785 1.00 86.25 263 ASP A C 1
ATOM 2084 O O . ASP A 1 263 ? -20.723 -1.404 34.626 1.00 86.25 263 ASP A O 1
ATOM 2088 N N . VAL A 1 264 ? -18.886 -2.668 34.486 1.00 91.56 264 VAL A N 1
ATOM 2089 C CA . VAL A 1 264 ? -18.089 -1.543 33.971 1.00 91.56 264 VAL A CA 1
ATOM 2090 C C . VAL A 1 264 ? -18.387 -1.275 32.491 1.00 91.56 264 VAL A C 1
ATOM 2092 O O . VAL A 1 264 ? -18.502 -2.228 31.703 1.00 91.56 264 VAL A O 1
ATOM 2095 N N . PRO A 1 265 ? -18.463 0.005 32.076 1.00 95.69 265 PRO A N 1
ATOM 2096 C CA . PRO A 1 265 ? -18.607 0.352 30.670 1.00 95.69 265 PRO A CA 1
ATOM 2097 C C . PRO A 1 265 ? -17.399 -0.095 29.848 1.00 95.69 265 PRO A C 1
ATOM 2099 O O . PRO A 1 265 ? -16.258 0.053 30.290 1.00 95.69 265 PRO A O 1
ATOM 2102 N N . VAL A 1 266 ? -17.648 -0.575 28.632 1.00 98.06 266 VAL A N 1
ATOM 2103 C CA . VAL A 1 266 ? -16.610 -0.979 27.678 1.00 98.06 266 VAL A CA 1
ATOM 2104 C C . VAL A 1 266 ? -16.606 -0.031 26.489 1.00 98.06 266 VAL A C 1
ATOM 2106 O O . VAL A 1 266 ? -17.636 0.154 25.839 1.00 98.06 266 VAL A O 1
ATOM 2109 N N . ILE A 1 267 ? -15.447 0.543 26.178 1.00 98.75 267 ILE A N 1
ATOM 2110 C CA . ILE A 1 267 ? -15.230 1.356 24.980 1.00 98.75 267 ILE A CA 1
ATOM 2111 C C . ILE A 1 267 ? -14.227 0.631 24.094 1.00 98.75 267 ILE A C 1
ATOM 2113 O O . ILE A 1 267 ? -13.140 0.274 24.553 1.00 98.75 267 ILE A O 1
ATOM 2117 N N . VAL A 1 268 ? -14.600 0.404 22.835 1.00 98.81 268 VAL A N 1
ATOM 2118 C CA . VAL A 1 268 ? -13.714 -0.237 21.859 1.00 98.81 268 VAL A CA 1
ATOM 2119 C C . VAL A 1 268 ? -13.009 0.788 20.981 1.00 98.81 268 VAL A C 1
ATOM 2121 O O . VAL A 1 268 ? -13.579 1.820 20.622 1.00 98.81 268 VAL A O 1
ATOM 2124 N N . PHE A 1 269 ? -11.762 0.495 20.637 1.00 98.88 269 PHE A N 1
ATOM 2125 C CA . PHE A 1 269 ? -10.894 1.353 19.844 1.00 98.88 269 PHE A CA 1
ATOM 2126 C C . PHE A 1 269 ? -10.291 0.562 18.696 1.00 98.88 269 PHE A C 1
ATOM 2128 O O . PHE A 1 269 ? -9.921 -0.604 18.847 1.00 98.88 269 PHE A O 1
ATOM 2135 N N . GLY A 1 270 ? -10.124 1.215 17.557 1.00 98.56 270 GLY A N 1
ATOM 2136 C CA . GLY A 1 270 ? -9.453 0.590 16.438 1.00 98.56 270 GLY A CA 1
ATOM 2137 C C . GLY A 1 270 ? -9.171 1.576 15.327 1.00 98.56 270 GLY A C 1
ATOM 2138 O O . GLY A 1 270 ? -9.910 2.542 15.127 1.00 98.56 270 GLY A O 1
ATOM 2139 N N . GLY A 1 271 ? -8.092 1.309 14.602 1.00 97.56 271 GLY A N 1
ATOM 2140 C CA . GLY A 1 271 ? -7.699 2.077 13.434 1.00 97.56 271 GLY A CA 1
ATOM 2141 C C . GLY A 1 271 ? -7.694 1.213 12.174 1.00 97.56 271 GLY A C 1
ATOM 2142 O O . GLY A 1 271 ? -7.504 -0.001 12.266 1.00 97.56 271 GLY A O 1
ATOM 2143 N N . SER A 1 272 ? -7.960 1.793 11.002 1.00 97.12 272 SER A N 1
ATOM 2144 C CA . SER A 1 272 ? -8.060 1.045 9.735 1.00 97.12 272 SER A CA 1
ATOM 2145 C C . SER A 1 272 ? -9.134 -0.064 9.800 1.00 97.12 272 SER A C 1
ATOM 2147 O O . SER A 1 272 ? -10.274 0.190 10.202 1.00 97.12 272 SER A O 1
ATOM 2149 N N . TYR A 1 273 ? -8.799 -1.311 9.447 1.00 98.50 273 TYR A N 1
ATOM 2150 C CA . TYR A 1 273 ? -9.649 -2.486 9.663 1.00 98.50 273 TYR A CA 1
ATOM 2151 C C . TYR A 1 273 ? -9.988 -2.708 11.143 1.00 98.50 273 TYR A C 1
ATOM 2153 O O . TYR A 1 273 ? -11.119 -3.073 11.451 1.00 98.50 273 TYR A O 1
ATOM 2161 N N . GLY A 1 274 ? -9.093 -2.370 12.074 1.00 98.44 274 GLY A N 1
ATOM 2162 C CA . GLY A 1 274 ? -9.416 -2.328 13.503 1.00 98.44 274 GLY A CA 1
ATOM 2163 C C . GLY A 1 274 ? -10.550 -1.346 13.803 1.00 98.44 274 GLY A C 1
ATOM 2164 O O . GLY A 1 274 ? -11.429 -1.634 14.607 1.00 98.44 274 GLY A O 1
ATOM 2165 N N . GLY A 1 275 ? -10.601 -0.207 13.111 1.00 98.50 275 GLY A N 1
ATOM 2166 C CA . GLY A 1 275 ? -11.697 0.756 13.241 1.00 98.50 275 GLY A CA 1
ATOM 2167 C C . GLY A 1 275 ? -13.015 0.216 12.683 1.00 98.50 275 GLY A C 1
ATOM 2168 O O . GLY A 1 275 ? -14.072 0.422 13.281 1.00 98.50 275 GLY A O 1
ATOM 2169 N N . ILE A 1 276 ? -12.954 -0.544 11.583 1.00 98.56 276 ILE A N 1
ATOM 2170 C CA . ILE A 1 276 ? -14.108 -1.287 11.054 1.00 98.56 276 ILE A CA 1
ATOM 2171 C C . ILE A 1 276 ? -14.608 -2.293 12.102 1.00 98.56 276 ILE A C 1
ATOM 2173 O O . ILE A 1 276 ? -15.799 -2.304 12.414 1.00 98.56 276 ILE A O 1
ATOM 2177 N N . LEU A 1 277 ? -13.705 -3.078 12.698 1.00 98.81 277 LEU A N 1
ATOM 2178 C CA . LEU A 1 277 ? -14.027 -4.042 13.751 1.00 98.81 277 LEU A CA 1
ATOM 2179 C C . LEU A 1 277 ? -14.634 -3.368 14.983 1.00 98.81 277 LEU A C 1
ATOM 2181 O O . LEU A 1 277 ? -15.635 -3.850 15.497 1.00 98.81 277 LEU A O 1
ATOM 2185 N N . SER A 1 278 ? -14.100 -2.230 15.422 1.00 98.81 278 SER A N 1
ATOM 2186 C CA . SER A 1 278 ? -14.651 -1.452 16.538 1.00 98.81 278 SER A CA 1
ATOM 2187 C C . SER A 1 278 ? -16.066 -0.942 16.261 1.00 98.81 278 SER A C 1
ATOM 2189 O O . SER A 1 278 ? -16.956 -1.087 17.103 1.00 98.81 278 SER A O 1
ATOM 2191 N N . ALA A 1 279 ? -16.313 -0.403 15.063 1.00 98.56 279 ALA A N 1
ATOM 2192 C CA . ALA A 1 279 ? -17.658 -0.002 14.660 1.00 98.56 279 ALA A CA 1
ATOM 2193 C C . ALA A 1 279 ? -18.617 -1.205 14.631 1.00 98.56 279 ALA A C 1
ATOM 2195 O O . ALA A 1 279 ? -19.743 -1.115 15.123 1.00 98.56 279 ALA A O 1
ATOM 2196 N N . TYR A 1 280 ? -18.168 -2.346 14.101 1.00 98.56 280 TYR A N 1
ATOM 2197 C CA . TYR A 1 280 ? -18.970 -3.566 14.027 1.00 98.56 280 TYR A CA 1
ATOM 2198 C C . TYR A 1 280 ? -19.201 -4.221 15.392 1.00 98.56 280 TYR A C 1
ATOM 2200 O O . TYR A 1 280 ? -20.296 -4.728 15.628 1.00 98.56 280 TYR A O 1
ATOM 2208 N N . MET A 1 281 ? -18.245 -4.138 16.321 1.00 98.62 281 MET A N 1
ATOM 2209 C CA . MET A 1 281 ? -18.417 -4.558 17.714 1.00 98.62 281 MET A CA 1
ATOM 2210 C C . MET A 1 281 ? -19.558 -3.786 18.370 1.00 98.62 281 MET A C 1
ATOM 2212 O O . MET A 1 281 ? -20.471 -4.402 18.914 1.00 98.62 281 MET A O 1
ATOM 2216 N N . ARG A 1 282 ? -19.564 -2.449 18.269 1.00 98.38 282 ARG A N 1
ATOM 2217 C CA . ARG A 1 282 ? -20.656 -1.639 18.830 1.00 98.38 282 ARG A CA 1
ATOM 2218 C C . ARG A 1 282 ? -21.993 -1.899 18.129 1.00 98.38 282 ARG A C 1
ATOM 2220 O O . ARG A 1 282 ? -23.036 -1.861 18.771 1.00 98.38 282 ARG A O 1
ATOM 2227 N N . LEU A 1 283 ? -21.969 -2.175 16.827 1.00 97.25 283 LEU A N 1
ATOM 2228 C CA . LEU A 1 283 ? -23.163 -2.454 16.029 1.00 97.25 283 LEU A CA 1
ATOM 2229 C C . LEU A 1 283 ? -23.798 -3.818 16.347 1.00 97.25 283 LEU A C 1
ATOM 2231 O O . LEU A 1 283 ? -25.022 -3.914 16.400 1.00 97.25 283 LEU A O 1
ATOM 2235 N N . LYS A 1 284 ? -22.989 -4.865 16.550 1.00 97.81 284 LYS A N 1
ATOM 2236 C CA . LYS A 1 284 ? -23.458 -6.249 16.748 1.00 97.81 284 LYS A CA 1
ATOM 2237 C C . LYS A 1 284 ? -23.568 -6.672 18.209 1.00 97.81 284 LYS A C 1
ATOM 2239 O O . LYS A 1 284 ? -24.421 -7.496 18.516 1.00 97.81 284 LYS A O 1
ATOM 2244 N N . TYR A 1 285 ? -22.750 -6.097 19.085 1.00 98.19 285 TYR A N 1
ATOM 2245 C CA . TYR A 1 285 ? -22.700 -6.420 20.512 1.00 98.19 285 TYR A CA 1
ATOM 2246 C C . TYR A 1 285 ? -22.892 -5.168 21.392 1.00 98.19 285 TYR A C 1
ATOM 2248 O O . TYR A 1 285 ? -22.045 -4.873 22.244 1.00 98.19 285 TYR A O 1
ATOM 2256 N N . PRO A 1 286 ? -23.977 -4.387 21.202 1.00 96.69 286 PRO A N 1
ATOM 2257 C CA . PRO A 1 286 ? -24.219 -3.173 21.980 1.00 96.69 286 PRO A CA 1
ATOM 2258 C C . PRO A 1 286 ? -24.512 -3.438 23.467 1.00 96.69 286 PRO A C 1
ATOM 2260 O O . PRO A 1 286 ? -24.449 -2.500 24.260 1.00 96.69 286 PRO A O 1
ATOM 2263 N N . ASP A 1 287 ? -24.831 -4.683 23.833 1.00 93.81 287 ASP A N 1
ATOM 2264 C CA . ASP A 1 287 ? -24.974 -5.179 25.207 1.00 93.81 287 ASP A CA 1
ATOM 2265 C C . ASP A 1 287 ? -23.618 -5.367 25.911 1.00 93.81 287 ASP A C 1
ATOM 2267 O O . ASP A 1 287 ? -23.531 -5.284 27.133 1.00 93.81 287 ASP A O 1
ATOM 2271 N N . ILE A 1 288 ? -22.547 -5.597 25.144 1.00 96.38 288 ILE A N 1
ATOM 2272 C CA . ILE A 1 288 ? -21.184 -5.795 25.660 1.00 96.38 288 ILE A CA 1
ATOM 2273 C C . ILE A 1 288 ? -20.374 -4.497 25.593 1.00 96.38 288 ILE A C 1
ATOM 2275 O O . ILE A 1 288 ? -19.585 -4.217 26.495 1.00 96.38 288 ILE A O 1
ATOM 2279 N N . VAL A 1 289 ? -20.545 -3.721 24.519 1.00 97.75 289 VAL A N 1
ATOM 2280 C CA . VAL A 1 289 ? -19.722 -2.553 24.172 1.00 97.75 289 VAL A CA 1
ATOM 2281 C C . VAL A 1 289 ? -20.568 -1.292 24.191 1.00 97.75 289 VAL A C 1
ATOM 2283 O O . VAL A 1 289 ? -21.474 -1.177 23.379 1.00 97.75 289 VAL A O 1
ATOM 2286 N N . ASN A 1 290 ? -20.253 -0.308 25.035 1.00 97.81 290 ASN A N 1
ATOM 2287 C CA . ASN A 1 290 ? -21.050 0.913 25.225 1.00 97.81 290 ASN A CA 1
ATOM 2288 C C . ASN A 1 290 ? -20.739 2.038 24.221 1.00 97.81 290 ASN A C 1
ATOM 2290 O O . ASN A 1 290 ? -21.574 2.925 24.021 1.00 97.81 290 ASN A O 1
ATOM 2294 N N . GLY A 1 291 ? -19.570 2.008 23.579 1.00 98.44 291 GLY A N 1
ATOM 2295 C CA . GLY A 1 291 ? -19.186 2.971 22.546 1.00 98.44 291 GLY A CA 1
ATOM 2296 C C . GLY A 1 291 ? -17.943 2.543 21.771 1.00 98.44 291 GLY A C 1
ATOM 2297 O O . GLY A 1 291 ? -17.210 1.659 22.218 1.00 98.44 291 GLY A O 1
ATOM 2298 N N . ALA A 1 292 ? -17.717 3.159 20.611 1.00 98.81 292 ALA A N 1
ATOM 2299 C CA . ALA A 1 292 ? -16.583 2.857 19.741 1.00 98.81 292 ALA A CA 1
ATOM 2300 C C . ALA A 1 292 ? -15.909 4.118 19.180 1.00 98.81 292 ALA A C 1
ATOM 2302 O O . ALA A 1 292 ? -16.593 5.030 18.708 1.00 98.81 292 ALA A O 1
ATOM 2303 N N . LEU A 1 293 ? -14.574 4.127 19.160 1.00 98.81 293 LEU A N 1
ATOM 2304 C CA . LEU A 1 293 ? -13.768 5.032 18.336 1.00 98.81 293 LEU A CA 1
ATOM 2305 C C . LEU A 1 293 ? -13.237 4.260 17.121 1.00 98.81 293 LEU A C 1
ATOM 2307 O O . LEU A 1 293 ? -12.333 3.432 17.240 1.00 98.81 293 LEU A O 1
ATOM 2311 N N . ALA A 1 294 ? -13.827 4.526 15.957 1.00 98.69 294 ALA A N 1
ATOM 2312 C CA . ALA A 1 294 ? -13.483 3.926 14.674 1.00 98.69 294 ALA A CA 1
ATOM 2313 C C . ALA A 1 294 ? -12.632 4.902 13.846 1.00 98.69 294 ALA A C 1
ATOM 2315 O O . ALA A 1 294 ? -13.155 5.675 13.037 1.00 98.69 294 ALA A O 1
ATOM 2316 N N . SER A 1 295 ? -11.317 4.863 14.059 1.00 98.44 295 SER A N 1
ATOM 2317 C CA . SER A 1 295 ? -10.365 5.790 13.445 1.00 98.44 295 SER A CA 1
ATOM 2318 C C . SER A 1 295 ? -9.931 5.349 12.049 1.00 98.44 295 SER A C 1
ATOM 2320 O O . SER A 1 295 ? -9.575 4.191 11.824 1.00 98.44 295 SER A O 1
ATOM 2322 N N . SER A 1 296 ? -9.988 6.265 11.080 1.00 97.88 296 SER A N 1
ATOM 2323 C CA . SER A 1 296 ? -9.643 6.032 9.671 1.00 97.88 296 SER A CA 1
ATOM 2324 C C . SER A 1 296 ? -10.278 4.755 9.095 1.00 97.88 296 SER A C 1
ATOM 2326 O O . SER A 1 296 ? -9.642 4.007 8.357 1.00 97.88 296 SER A O 1
ATOM 2328 N N . ALA A 1 297 ? -11.534 4.479 9.460 1.00 97.62 297 ALA A N 1
ATOM 2329 C CA . ALA A 1 297 ? -12.220 3.227 9.150 1.00 97.62 297 ALA A CA 1
ATOM 2330 C C . ALA A 1 297 ? -13.001 3.313 7.814 1.00 97.62 297 ALA A C 1
ATOM 2332 O O . ALA A 1 297 ? -14.051 3.969 7.758 1.00 97.62 297 ALA A O 1
ATOM 2333 N N . PRO A 1 298 ? -12.563 2.641 6.727 1.00 96.31 298 PRO A N 1
ATOM 2334 C CA . PRO A 1 298 ? -13.180 2.767 5.406 1.00 96.31 298 PRO A CA 1
ATOM 2335 C C . PRO A 1 298 ? -14.411 1.853 5.229 1.00 96.31 298 PRO A C 1
ATOM 2337 O O . PRO A 1 298 ? -14.483 1.089 4.262 1.00 96.31 298 PRO A O 1
ATOM 2340 N N . LEU A 1 299 ? -15.385 1.929 6.152 1.00 93.88 299 LEU A N 1
ATOM 2341 C CA . LEU A 1 299 ? -16.566 1.043 6.220 1.00 93.88 299 LEU A CA 1
ATOM 2342 C C . LEU A 1 299 ? -17.301 0.893 4.881 1.00 93.88 299 LEU A C 1
ATOM 2344 O O . LEU A 1 299 ? -17.741 -0.200 4.530 1.00 93.88 299 LEU A O 1
ATOM 2348 N N . PHE A 1 300 ? -17.469 1.987 4.136 1.00 94.44 300 PHE A N 1
ATOM 2349 C CA . PHE A 1 300 ? -18.244 1.972 2.899 1.00 94.44 300 PHE A CA 1
ATOM 2350 C C . PHE A 1 300 ? -17.473 1.305 1.769 1.00 94.44 300 PHE A C 1
ATOM 2352 O O . PHE A 1 300 ? -18.028 0.441 1.089 1.00 94.44 300 PHE A O 1
ATOM 2359 N N . SER A 1 301 ? -16.190 1.631 1.611 1.00 92.88 301 SER A N 1
ATOM 2360 C CA . SER A 1 301 ? -15.379 1.040 0.547 1.00 92.88 301 SER A CA 1
ATOM 2361 C C . SER A 1 301 ? -15.271 -0.477 0.689 1.00 92.88 301 SER A C 1
ATOM 2363 O O . SER A 1 301 ? -15.507 -1.185 -0.290 1.00 92.88 301 SER A O 1
ATOM 2365 N N . VAL A 1 302 ? -15.003 -0.992 1.899 1.00 94.19 302 VAL A N 1
ATOM 2366 C CA . VAL A 1 302 ? -14.898 -2.449 2.126 1.00 94.19 302 VAL A CA 1
ATOM 2367 C C . VAL A 1 302 ? -16.233 -3.175 1.952 1.00 94.19 302 VAL A C 1
ATOM 2369 O O . VAL A 1 302 ? -16.254 -4.357 1.613 1.00 94.19 302 VAL A O 1
ATOM 2372 N N . ALA A 1 303 ? -17.357 -2.468 2.098 1.00 94.50 303 ALA A N 1
ATOM 2373 C CA . ALA A 1 303 ? -18.697 -2.963 1.785 1.00 94.50 303 ALA A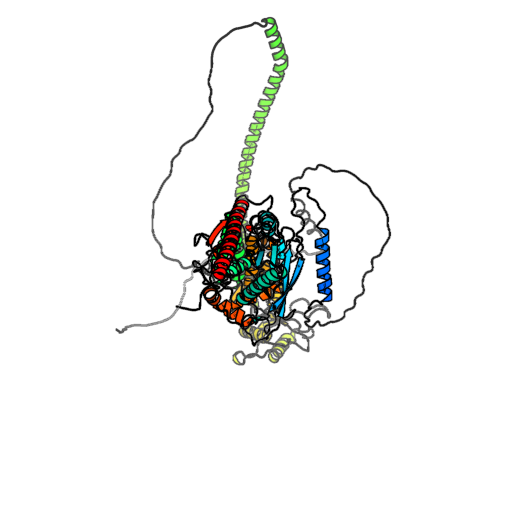 CA 1
ATOM 2374 C C . ALA A 1 303 ? -19.061 -2.837 0.288 1.00 94.50 303 ALA A C 1
ATOM 2376 O O . ALA A 1 303 ? -20.207 -3.087 -0.091 1.00 94.50 303 ALA A O 1
ATOM 2377 N N . GLY A 1 304 ? -18.115 -2.434 -0.570 1.00 91.56 304 GLY A N 1
ATOM 2378 C CA . GLY A 1 304 ? -18.325 -2.263 -2.010 1.00 91.56 304 GLY A CA 1
ATOM 2379 C C . GLY A 1 304 ? -19.126 -1.009 -2.380 1.00 91.56 304 GLY A C 1
ATOM 2380 O O . GLY A 1 304 ? -19.722 -0.955 -3.456 1.00 91.56 304 GLY A O 1
ATOM 2381 N N . ILE A 1 305 ? -19.181 -0.009 -1.496 1.00 92.38 305 ILE A N 1
ATOM 2382 C CA . ILE A 1 305 ? -19.917 1.245 -1.688 1.00 92.38 305 ILE A CA 1
ATOM 2383 C C . ILE A 1 305 ? -18.924 2.370 -2.002 1.00 92.38 305 ILE A C 1
ATOM 2385 O O . ILE A 1 305 ? -18.013 2.641 -1.226 1.00 92.38 305 ILE A O 1
ATOM 2389 N N . GLY A 1 306 ? -19.139 3.073 -3.114 1.00 88.38 306 GLY A N 1
ATOM 2390 C CA . GLY A 1 306 ? -18.305 4.198 -3.545 1.00 88.38 306 GLY A CA 1
ATOM 2391 C C . GLY A 1 306 ? -17.720 3.994 -4.942 1.00 88.38 306 GLY A C 1
ATOM 2392 O O . GLY A 1 306 ? -18.121 3.089 -5.671 1.00 88.38 306 GLY A O 1
ATOM 2393 N N . ASP A 1 307 ? -16.790 4.867 -5.329 1.00 87.25 307 ASP A N 1
ATOM 2394 C CA . ASP A 1 307 ? -16.101 4.793 -6.621 1.00 87.25 307 ASP A CA 1
ATOM 2395 C C . ASP A 1 307 ? -14.766 4.036 -6.500 1.00 87.25 307 ASP A C 1
ATOM 2397 O O . ASP A 1 307 ? -13.876 4.420 -5.741 1.00 87.25 307 ASP A O 1
ATOM 2401 N N . SER A 1 308 ? -14.613 2.993 -7.320 1.00 84.81 308 SER A N 1
ATOM 2402 C CA . SER A 1 308 ? -13.391 2.196 -7.505 1.00 84.81 308 SER A CA 1
ATOM 2403 C C . SER A 1 308 ? -12.119 3.004 -7.817 1.00 84.81 308 SER A C 1
ATOM 2405 O O . SER A 1 308 ? -11.017 2.546 -7.522 1.00 84.81 308 SER A O 1
ATOM 2407 N N . GLY A 1 309 ? -12.230 4.196 -8.413 1.00 86.62 309 GLY A N 1
ATOM 2408 C CA . GLY A 1 309 ? -11.081 5.058 -8.724 1.00 86.62 309 GLY A CA 1
ATOM 2409 C C . GLY A 1 309 ? -10.672 6.006 -7.592 1.00 86.62 309 GLY A C 1
ATOM 2410 O O . GLY A 1 309 ? -9.629 6.658 -7.676 1.00 86.62 309 GLY A O 1
ATOM 2411 N N . MET A 1 310 ? -11.485 6.113 -6.536 1.00 90.81 310 MET A N 1
ATOM 2412 C CA . MET A 1 310 ? -11.388 7.208 -5.569 1.00 90.81 310 MET A CA 1
ATOM 2413 C C . MET A 1 310 ? -10.129 7.140 -4.700 1.00 90.81 310 MET A C 1
ATOM 2415 O O . MET A 1 310 ? -9.510 8.173 -4.453 1.00 90.81 310 MET A O 1
ATOM 2419 N N . PHE A 1 311 ? -9.704 5.939 -4.294 1.00 95.88 311 PHE A N 1
ATOM 2420 C CA . PHE A 1 311 ? -8.535 5.763 -3.426 1.00 95.88 311 PHE A CA 1
ATOM 2421 C C . PHE A 1 311 ? -7.259 6.348 -4.054 1.00 95.88 311 PHE A C 1
ATOM 2423 O O . PHE A 1 311 ? -6.608 7.222 -3.482 1.00 95.88 311 PHE A O 1
ATOM 2430 N N . PHE A 1 312 ? -6.926 5.933 -5.280 1.00 97.44 312 PHE A N 1
ATOM 2431 C CA . PHE A 1 312 ? -5.726 6.415 -5.971 1.00 97.44 312 PHE A CA 1
ATOM 2432 C C . PHE A 1 312 ? -5.843 7.874 -6.442 1.00 97.44 312 PHE A C 1
ATOM 2434 O O . PHE A 1 312 ? -4.821 8.561 -6.575 1.00 97.44 312 PHE A O 1
ATOM 2441 N N . ALA A 1 313 ? -7.063 8.376 -6.654 1.00 96.94 313 ALA A N 1
ATOM 2442 C CA . ALA A 1 313 ? -7.302 9.797 -6.888 1.00 96.94 313 ALA A CA 1
ATOM 2443 C C . ALA A 1 313 ? -6.985 10.633 -5.634 1.00 96.94 313 ALA A C 1
ATOM 2445 O O . ALA A 1 313 ? -6.312 11.658 -5.744 1.00 96.94 313 ALA A O 1
ATOM 2446 N N . GLU A 1 314 ? -7.372 10.180 -4.437 1.00 96.44 314 GLU A N 1
ATOM 2447 C CA . GLU A 1 314 ? -7.006 10.860 -3.187 1.00 96.44 314 GLU A CA 1
ATOM 2448 C C . GLU A 1 314 ? -5.500 10.765 -2.900 1.00 96.44 314 GLU A C 1
ATOM 2450 O O . GLU A 1 314 ? -4.905 11.783 -2.551 1.00 96.44 314 GLU A O 1
ATOM 2455 N N . VAL A 1 315 ? -4.837 9.629 -3.174 1.00 98.06 315 VAL A N 1
ATOM 2456 C CA . VAL A 1 315 ? -3.357 9.561 -3.138 1.00 98.06 315 VAL A CA 1
ATOM 2457 C C . VAL A 1 315 ? -2.751 10.635 -4.047 1.00 98.06 315 VAL A C 1
ATOM 2459 O O . VAL A 1 315 ? -1.872 11.385 -3.631 1.00 98.06 315 VAL A O 1
ATOM 2462 N N . THR A 1 316 ? -3.246 10.769 -5.279 1.00 98.12 316 THR A N 1
ATOM 2463 C CA . THR A 1 316 ? -2.764 11.795 -6.221 1.00 98.12 316 THR A CA 1
ATOM 2464 C C . THR A 1 316 ? -2.950 13.203 -5.661 1.00 98.12 316 THR A C 1
ATOM 2466 O O . THR A 1 316 ? -2.019 14.007 -5.677 1.00 98.12 316 THR A O 1
ATOM 2469 N N . LYS A 1 317 ? -4.126 13.486 -5.101 1.00 97.25 317 LYS A N 1
ATOM 2470 C CA . LYS A 1 317 ? -4.460 14.779 -4.506 1.00 97.25 317 LYS A CA 1
ATOM 2471 C C . LYS A 1 317 ? -3.578 15.110 -3.303 1.00 97.25 317 LYS A C 1
ATOM 2473 O O . LYS A 1 317 ? -3.195 16.263 -3.154 1.00 97.25 317 LYS A O 1
ATOM 2478 N N . ILE A 1 318 ? -3.228 14.137 -2.461 1.00 97.06 318 ILE A N 1
ATOM 2479 C CA . ILE A 1 318 ? -2.305 14.333 -1.329 1.00 97.06 318 ILE A CA 1
ATOM 2480 C C . ILE A 1 318 ? -0.933 14.803 -1.833 1.00 97.06 318 ILE A C 1
ATOM 2482 O O . ILE A 1 318 ? -0.395 15.794 -1.337 1.00 97.06 318 ILE A O 1
ATOM 2486 N N . PHE A 1 319 ? -0.403 14.163 -2.878 1.00 97.75 319 PHE A N 1
ATOM 2487 C CA . PHE A 1 319 ? 0.849 14.585 -3.512 1.00 97.75 319 PHE A CA 1
ATOM 2488 C C . PHE A 1 319 ? 0.726 15.966 -4.185 1.00 97.75 319 PHE A C 1
ATOM 2490 O O . PHE A 1 319 ? 1.637 16.785 -4.072 1.00 97.75 319 PHE A O 1
ATOM 2497 N N . GLU A 1 320 ? -0.406 16.270 -4.825 1.00 96.88 320 GLU A N 1
ATOM 2498 C CA . GLU A 1 320 ? -0.661 17.572 -5.464 1.00 96.88 320 GLU A CA 1
ATOM 2499 C C . GLU A 1 320 ? -0.813 18.724 -4.468 1.00 96.88 320 GLU A C 1
ATOM 2501 O O . GLU A 1 320 ? -0.364 19.834 -4.760 1.00 96.88 320 GLU A O 1
ATOM 2506 N N . ARG A 1 321 ? -1.384 18.469 -3.282 1.00 94.69 321 ARG A N 1
ATOM 2507 C CA . ARG A 1 321 ? -1.429 19.449 -2.183 1.00 94.69 321 ARG A CA 1
ATOM 2508 C C . ARG A 1 321 ? -0.030 19.839 -1.713 1.00 94.69 321 ARG A C 1
ATOM 2510 O O . ARG A 1 321 ? 0.164 20.976 -1.299 1.00 94.69 321 ARG A O 1
ATOM 2517 N N . CYS A 1 322 ? 0.929 18.915 -1.784 1.00 93.44 322 CYS A N 1
ATOM 2518 C CA . CYS A 1 322 ? 2.328 19.216 -1.509 1.00 93.44 322 CYS A CA 1
ATOM 2519 C C . CYS A 1 322 ? 2.982 19.967 -2.679 1.00 93.44 322 CYS A C 1
ATOM 2521 O O . CYS A 1 322 ? 3.588 21.020 -2.484 1.00 93.44 322 CYS A O 1
ATOM 2523 N N . SER A 1 323 ? 2.872 19.439 -3.902 1.00 95.75 323 SER A N 1
ATOM 2524 C CA . SER A 1 323 ? 3.397 20.081 -5.108 1.00 95.75 323 SER A CA 1
ATOM 2525 C C . SER A 1 323 ? 2.762 19.509 -6.376 1.00 95.75 323 SER A C 1
ATOM 2527 O O . SER A 1 323 ? 2.863 18.318 -6.660 1.00 95.75 323 SER A O 1
ATOM 2529 N N . ILE A 1 324 ? 2.191 20.373 -7.217 1.00 95.81 324 ILE A N 1
ATOM 2530 C CA . ILE A 1 324 ? 1.673 19.975 -8.538 1.00 95.81 324 ILE A CA 1
ATOM 2531 C C . ILE A 1 324 ? 2.810 19.474 -9.447 1.00 95.81 324 ILE A C 1
ATOM 2533 O O . ILE A 1 324 ? 2.640 18.506 -10.189 1.00 95.81 324 ILE A O 1
ATOM 2537 N N . ASP A 1 325 ? 4.002 20.071 -9.359 1.00 96.19 325 ASP A N 1
ATOM 2538 C CA . ASP A 1 325 ? 5.163 19.641 -10.149 1.00 96.19 325 ASP A CA 1
ATOM 2539 C C . ASP A 1 325 ? 5.585 18.203 -9.821 1.00 96.19 325 ASP A C 1
ATOM 2541 O O . ASP A 1 325 ? 6.063 17.481 -10.701 1.00 96.19 325 ASP A O 1
ATOM 2545 N N . CYS A 1 326 ? 5.348 17.761 -8.583 1.00 96.56 326 CYS A N 1
ATOM 2546 C CA . CYS A 1 326 ? 5.565 16.386 -8.153 1.00 96.56 326 CYS A CA 1
ATOM 2547 C C . CYS A 1 326 ? 4.672 15.411 -8.928 1.00 96.56 326 CYS A C 1
ATOM 2549 O O . CYS A 1 326 ? 5.188 14.498 -9.575 1.00 96.56 326 CYS A O 1
ATOM 2551 N N . SER A 1 327 ? 3.350 15.629 -8.950 1.00 96.88 327 SER A N 1
ATOM 2552 C CA . SER A 1 327 ? 2.428 14.739 -9.673 1.00 96.88 327 SER A CA 1
ATOM 2553 C C . SER A 1 327 ? 2.691 14.759 -11.184 1.00 96.88 327 SER A C 1
ATOM 2555 O O . SER A 1 327 ? 2.671 13.715 -11.843 1.00 96.88 327 SER A O 1
ATOM 2557 N N . VAL A 1 328 ? 3.057 15.919 -11.743 1.00 96.75 328 VAL A N 1
ATOM 2558 C CA . VAL A 1 328 ? 3.482 16.048 -13.145 1.00 96.75 328 VAL A CA 1
ATOM 2559 C C . VAL A 1 328 ? 4.751 15.237 -13.424 1.00 96.75 328 VAL A C 1
ATOM 2561 O O . VAL A 1 328 ? 4.825 14.545 -14.446 1.00 96.75 328 VAL A O 1
ATOM 2564 N N . ALA A 1 329 ? 5.752 15.290 -12.542 1.00 97.31 329 ALA A N 1
ATOM 2565 C CA . ALA A 1 329 ? 6.980 14.509 -12.672 1.00 97.31 329 ALA A CA 1
ATOM 2566 C C . ALA A 1 329 ? 6.706 12.999 -12.585 1.00 97.31 329 ALA A C 1
ATOM 2568 O O . ALA A 1 329 ? 7.232 12.240 -13.404 1.00 97.31 329 ALA A O 1
ATOM 2569 N N . VAL A 1 330 ? 5.823 12.570 -11.677 1.00 98.00 330 VAL A N 1
ATOM 2570 C CA . VAL A 1 330 ? 5.381 11.172 -11.540 1.00 98.00 330 VAL A CA 1
ATOM 2571 C C . VAL A 1 330 ? 4.693 10.684 -12.818 1.00 98.00 330 VAL A C 1
ATOM 2573 O O . VAL A 1 330 ? 5.104 9.670 -13.390 1.00 98.00 330 VAL A O 1
ATOM 2576 N N . ARG A 1 331 ? 3.724 11.444 -13.352 1.00 97.81 331 ARG A N 1
ATOM 2577 C CA . ARG A 1 331 ? 3.059 11.124 -14.631 1.00 97.81 331 ARG A CA 1
ATOM 2578 C C . ARG A 1 331 ? 4.069 11.003 -15.771 1.00 97.81 331 ARG A C 1
ATOM 2580 O O . ARG A 1 331 ? 3.991 10.075 -16.578 1.00 97.81 331 ARG A O 1
ATOM 2587 N N . LYS A 1 332 ? 5.046 11.915 -15.842 1.00 96.44 332 LYS A N 1
ATOM 2588 C CA . LYS A 1 332 ? 6.123 11.866 -16.845 1.00 96.44 332 LYS A CA 1
ATOM 2589 C C . LYS A 1 332 ? 7.016 10.636 -16.669 1.00 96.44 332 LYS A C 1
ATOM 2591 O O . LYS A 1 332 ? 7.380 10.031 -17.678 1.00 96.44 332 LYS A O 1
ATOM 2596 N N . ALA A 1 333 ? 7.343 10.244 -15.438 1.00 97.38 333 ALA A N 1
ATOM 2597 C CA . ALA A 1 333 ? 8.134 9.049 -15.147 1.00 97.38 333 ALA A CA 1
ATOM 2598 C C . ALA A 1 333 ? 7.423 7.780 -15.632 1.00 97.38 333 ALA A C 1
ATOM 2600 O O . ALA A 1 333 ? 7.971 7.047 -16.460 1.00 97.38 333 ALA A O 1
ATOM 2601 N N . PHE A 1 334 ? 6.175 7.570 -15.206 1.00 97.06 334 PHE A N 1
ATOM 2602 C CA . PHE A 1 334 ? 5.367 6.424 -15.623 1.00 97.06 334 PHE A CA 1
ATOM 2603 C C . PHE A 1 334 ? 5.120 6.402 -17.130 1.00 97.06 334 PHE A C 1
ATOM 2605 O O . PHE A 1 334 ? 5.294 5.360 -17.766 1.00 97.06 334 PHE A O 1
ATOM 2612 N N . LYS A 1 335 ? 4.805 7.557 -17.732 1.00 92.81 335 LYS A N 1
ATOM 2613 C CA . LYS A 1 335 ? 4.688 7.688 -19.188 1.00 92.81 335 LYS A CA 1
ATOM 2614 C C . LYS A 1 335 ? 5.983 7.278 -19.883 1.00 92.81 335 LYS A C 1
ATOM 2616 O O . LYS A 1 335 ? 5.918 6.545 -20.857 1.00 92.81 335 LYS A O 1
ATOM 2621 N N . LYS A 1 336 ? 7.153 7.695 -19.392 1.00 91.75 336 LYS A N 1
ATOM 2622 C CA . LYS A 1 336 ? 8.447 7.343 -19.995 1.00 91.75 336 LYS A CA 1
ATOM 2623 C C . LYS A 1 336 ? 8.758 5.851 -19.862 1.00 91.75 336 LYS A C 1
ATOM 2625 O O . LYS A 1 336 ? 9.227 5.265 -20.829 1.00 91.75 336 LYS A O 1
ATOM 2630 N N . ILE A 1 337 ? 8.465 5.229 -18.717 1.00 91.56 337 ILE A N 1
ATOM 2631 C CA . ILE A 1 337 ? 8.600 3.772 -18.531 1.00 91.56 337 ILE A CA 1
ATOM 2632 C C . ILE A 1 337 ? 7.685 3.032 -19.512 1.00 91.56 337 ILE A C 1
ATOM 2634 O O . ILE A 1 337 ? 8.142 2.158 -20.248 1.00 91.56 337 ILE A O 1
ATOM 2638 N N . ARG A 1 338 ? 6.410 3.435 -19.584 1.00 85.69 338 ARG A N 1
ATOM 2639 C CA . ARG A 1 338 ? 5.446 2.870 -20.528 1.00 85.69 338 ARG A CA 1
ATOM 2640 C C . ARG A 1 338 ? 5.880 3.089 -21.969 1.00 85.69 338 ARG A C 1
ATOM 2642 O O . ARG A 1 338 ? 5.789 2.158 -22.741 1.00 85.69 338 ARG A O 1
ATOM 2649 N N . ASP A 1 339 ? 6.337 4.275 -22.354 1.00 82.62 339 ASP A N 1
ATOM 2650 C CA . ASP A 1 339 ? 6.738 4.579 -23.730 1.00 82.62 339 ASP A CA 1
ATOM 2651 C C . ASP A 1 339 ? 8.010 3.792 -24.110 1.00 82.62 339 ASP A C 1
ATOM 2653 O O . ASP A 1 339 ? 8.085 3.277 -25.220 1.00 82.62 339 ASP A O 1
ATOM 2657 N N . LEU A 1 340 ? 8.967 3.593 -23.190 1.00 80.25 340 LEU A N 1
ATOM 2658 C CA . LEU A 1 340 ? 10.123 2.702 -23.399 1.00 80.25 340 LEU A CA 1
ATOM 2659 C C . LEU A 1 340 ? 9.699 1.245 -23.645 1.00 80.25 340 LEU A C 1
ATOM 2661 O O . LEU A 1 340 ? 10.325 0.558 -24.450 1.00 80.25 340 LEU A O 1
ATOM 2665 N N . TYR A 1 341 ? 8.623 0.795 -22.997 1.00 73.44 341 TYR A N 1
ATOM 2666 C CA . TYR A 1 341 ? 8.016 -0.510 -23.257 1.00 73.44 341 TYR A CA 1
ATOM 2667 C C . TYR A 1 341 ? 7.152 -0.514 -24.539 1.00 73.44 341 TYR A C 1
ATOM 2669 O O . TYR A 1 341 ? 7.254 -1.396 -25.378 1.00 73.44 341 TYR A O 1
ATOM 2677 N N . MET A 1 342 ? 6.314 0.497 -24.771 1.00 60.81 342 MET A N 1
ATOM 2678 C CA . MET A 1 342 ? 5.327 0.549 -25.860 1.00 60.81 342 MET A CA 1
ATOM 2679 C C . MET A 1 342 ? 5.913 0.980 -27.202 1.00 60.81 342 MET A C 1
ATOM 2681 O O . MET A 1 342 ? 5.368 0.599 -28.234 1.00 60.81 342 MET A O 1
ATOM 2685 N N . HIS A 1 343 ? 7.061 1.658 -27.254 1.00 52.94 343 HIS A N 1
ATOM 2686 C CA . HIS A 1 343 ? 7.849 1.748 -28.489 1.00 52.94 343 HIS A CA 1
ATOM 2687 C C . HIS A 1 343 ? 8.239 0.353 -29.033 1.00 52.94 343 HIS A C 1
ATOM 2689 O O . HIS A 1 343 ? 8.610 0.236 -30.201 1.00 52.94 343 HIS A O 1
ATOM 2695 N N . GLN A 1 344 ? 8.048 -0.713 -28.243 1.00 48.06 344 GLN A N 1
ATOM 2696 C CA . GLN A 1 344 ? 8.132 -2.118 -28.648 1.00 48.06 344 GLN A CA 1
ATOM 2697 C C . GLN A 1 344 ? 6.775 -2.720 -29.098 1.00 48.06 344 GLN A C 1
ATOM 2699 O O . GLN A 1 344 ? 6.768 -3.713 -29.826 1.00 48.06 344 GLN A O 1
ATOM 2704 N N . ALA A 1 345 ? 5.627 -2.145 -28.708 1.00 38.84 345 ALA A N 1
ATOM 2705 C CA . ALA A 1 345 ? 4.272 -2.595 -29.081 1.00 38.84 345 ALA A CA 1
ATOM 2706 C C . ALA A 1 345 ? 3.683 -1.820 -30.280 1.00 38.84 345 ALA A C 1
ATOM 2708 O O . ALA A 1 345 ? 3.018 -2.395 -31.139 1.00 38.84 345 ALA A O 1
ATOM 2709 N N . THR A 1 346 ? 3.989 -0.528 -30.403 1.00 35.56 346 THR A N 1
ATOM 2710 C CA . THR A 1 346 ? 3.592 0.342 -31.516 1.00 35.56 346 THR A CA 1
ATOM 2711 C C . THR A 1 346 ? 4.815 0.876 -32.251 1.00 35.56 346 THR A C 1
ATOM 2713 O O . THR A 1 346 ? 5.081 2.074 -32.283 1.00 35.56 346 THR A O 1
ATOM 2716 N N . GLY A 1 347 ? 5.484 0.013 -33.010 1.00 32.94 347 GLY A N 1
ATOM 2717 C CA . GLY A 1 347 ? 6.108 0.450 -34.263 1.00 32.94 347 GLY A CA 1
ATOM 2718 C C . GLY A 1 347 ? 5.047 0.791 -35.324 1.00 32.94 347 GLY A C 1
ATOM 2719 O O . GLY A 1 347 ? 5.153 0.314 -36.450 1.00 32.94 347 GLY A O 1
ATOM 2720 N N . GLN A 1 348 ? 3.973 1.508 -34.964 1.00 34.09 348 GLN A N 1
ATOM 2721 C CA . GLN A 1 348 ? 2.792 1.794 -35.798 1.00 34.09 348 GLN A CA 1
ATOM 2722 C C . GLN A 1 348 ? 2.544 3.309 -35.975 1.00 34.09 348 GLN A C 1
ATOM 2724 O O . GLN A 1 348 ? 1.575 3.676 -36.621 1.00 34.09 348 GLN A O 1
ATOM 2729 N N . TYR A 1 349 ? 3.406 4.203 -35.471 1.00 31.47 349 TYR A N 1
ATOM 2730 C CA . TYR A 1 349 ? 3.200 5.654 -35.629 1.00 31.47 349 TYR A CA 1
ATOM 2731 C C . TYR A 1 349 ? 4.488 6.438 -35.923 1.00 31.47 349 TYR A C 1
ATOM 2733 O O . TYR A 1 349 ? 4.785 7.438 -35.285 1.00 31.47 349 TYR A O 1
ATOM 2741 N N . CYS A 1 350 ? 5.272 5.962 -36.894 1.00 30.12 350 CYS A N 1
ATOM 2742 C CA . CYS A 1 350 ? 6.317 6.744 -37.568 1.00 30.12 350 CYS A CA 1
ATOM 2743 C C . CYS A 1 350 ? 6.535 6.196 -38.990 1.00 30.12 350 CYS A C 1
ATOM 2745 O O . CYS A 1 350 ? 7.611 5.720 -39.329 1.00 30.12 350 CYS A O 1
ATOM 2747 N N . MET A 1 351 ? 5.485 6.230 -39.817 1.00 29.03 351 MET A N 1
ATOM 2748 C CA . MET A 1 351 ? 5.600 6.084 -41.279 1.00 29.03 351 MET A CA 1
ATOM 2749 C C . MET A 1 351 ? 4.795 7.157 -42.038 1.00 29.03 351 MET A C 1
ATOM 2751 O O . MET A 1 351 ? 5.167 7.513 -43.155 1.00 29.03 351 MET A O 1
ATOM 2755 N N . ASP A 1 352 ? 3.791 7.778 -41.409 1.00 30.91 352 ASP A N 1
ATOM 2756 C CA . ASP A 1 352 ? 2.919 8.758 -42.079 1.00 30.91 352 ASP A CA 1
ATOM 2757 C C . ASP A 1 352 ? 3.555 10.130 -42.340 1.00 30.91 352 ASP A C 1
ATOM 2759 O O . ASP A 1 352 ? 2.984 10.938 -43.062 1.00 30.91 352 ASP A O 1
ATOM 2763 N N . LYS A 1 353 ? 4.776 10.389 -41.851 1.00 32.09 353 LYS A N 1
ATOM 2764 C CA . LYS A 1 353 ? 5.523 11.614 -42.197 1.00 32.09 353 LYS A CA 1
ATOM 2765 C C . LYS A 1 353 ? 6.572 11.419 -43.299 1.00 32.09 353 LYS A C 1
ATOM 2767 O O . LYS A 1 353 ? 7.162 12.397 -43.745 1.00 32.09 353 LYS A O 1
ATOM 2772 N N . TYR A 1 354 ? 6.787 10.183 -43.763 1.00 29.70 354 TYR A N 1
ATOM 2773 C CA . TYR A 1 354 ? 7.723 9.876 -44.858 1.00 29.70 354 TYR A CA 1
ATOM 2774 C C . TYR A 1 354 ? 7.015 9.549 -46.186 1.00 29.70 354 TYR A C 1
ATOM 2776 O O . TYR A 1 354 ? 7.654 9.545 -47.235 1.00 29.70 354 TYR A O 1
ATOM 2784 N N . LEU A 1 355 ? 5.693 9.332 -46.166 1.00 31.23 355 LEU A N 1
ATOM 2785 C CA . LEU A 1 355 ? 4.867 9.123 -47.367 1.00 31.23 355 LEU A CA 1
ATOM 2786 C C . LEU A 1 355 ? 4.211 10.406 -47.910 1.00 31.23 355 LEU A C 1
ATOM 2788 O O . LEU A 1 355 ? 3.581 10.374 -48.962 1.00 31.23 355 LEU A O 1
ATOM 2792 N N . SER A 1 356 ? 4.408 11.550 -47.254 1.00 29.64 356 SER A N 1
ATOM 2793 C CA . SER A 1 356 ? 3.885 12.855 -47.681 1.00 29.64 356 SER A CA 1
ATOM 2794 C C . SER A 1 356 ? 4.982 13.793 -48.202 1.00 29.64 356 SER A C 1
ATOM 2796 O O . SER A 1 356 ? 5.013 14.976 -47.872 1.00 29.64 356 SER A O 1
ATOM 2798 N N . SER A 1 357 ? 5.905 13.273 -49.014 1.00 24.09 357 SER A N 1
ATOM 2799 C CA . SER A 1 357 ? 6.796 14.090 -49.851 1.00 24.09 357 SER A CA 1
ATOM 2800 C C . SER A 1 357 ? 6.656 13.652 -51.314 1.00 24.09 357 SER A C 1
ATOM 2802 O O . SER A 1 357 ? 7.170 12.595 -51.680 1.00 24.09 357 SER A O 1
ATOM 2804 N N . PRO A 1 358 ? 5.941 14.414 -52.162 1.00 29.61 358 PRO A N 1
ATOM 2805 C CA . PRO A 1 358 ? 5.744 14.057 -53.559 1.00 29.61 358 PRO A CA 1
ATOM 2806 C C . PRO A 1 358 ? 6.937 14.504 -54.415 1.00 29.61 358 PRO A C 1
ATOM 2808 O O . PRO A 1 358 ? 7.280 15.684 -54.474 1.00 29.61 358 PRO A O 1
ATOM 2811 N N . GLY A 1 359 ? 7.544 13.550 -55.122 1.00 24.20 359 GLY A N 1
ATOM 2812 C CA . GLY A 1 359 ? 8.551 13.790 -56.151 1.00 24.20 359 GLY A CA 1
ATOM 2813 C C . GLY A 1 359 ? 8.052 13.407 -57.546 1.00 24.20 359 GLY A C 1
ATOM 2814 O O . GLY A 1 359 ? 8.006 12.228 -57.877 1.00 24.20 359 GLY A O 1
ATOM 2815 N N . ALA A 1 360 ? 7.799 14.440 -58.358 1.00 25.42 360 ALA A N 1
ATOM 2816 C CA . ALA A 1 360 ? 7.823 14.499 -59.828 1.00 25.42 360 ALA A CA 1
ATOM 2817 C C . ALA A 1 360 ? 6.592 14.047 -60.652 1.00 25.42 360 ALA A C 1
ATOM 2819 O O . ALA A 1 360 ? 6.425 12.872 -60.964 1.00 25.42 360 ALA A O 1
ATOM 2820 N N . ARG A 1 361 ? 5.900 15.028 -61.262 1.00 26.80 361 ARG A N 1
ATOM 2821 C CA . ARG A 1 361 ? 6.161 15.418 -62.669 1.00 26.80 361 ARG A CA 1
ATOM 2822 C C . ARG A 1 361 ? 5.568 16.787 -63.036 1.00 26.80 361 ARG A C 1
ATOM 2824 O O . ARG A 1 361 ? 4.500 17.170 -62.580 1.00 26.80 361 ARG A O 1
ATOM 2831 N N . MET A 1 362 ? 6.330 17.501 -63.865 1.00 25.69 362 MET A N 1
ATOM 2832 C CA . MET A 1 362 ? 6.053 18.818 -64.440 1.00 25.69 362 MET A CA 1
ATOM 2833 C C . MET A 1 362 ? 4.905 18.810 -65.462 1.00 25.69 362 MET A C 1
ATOM 2835 O O . MET A 1 362 ? 4.829 17.879 -66.259 1.00 25.69 362 MET A O 1
ATOM 2839 N N . ALA A 1 363 ? 4.139 19.909 -65.523 1.00 25.30 363 ALA A N 1
ATOM 2840 C CA . ALA A 1 363 ? 4.143 20.901 -66.620 1.00 25.30 363 ALA A CA 1
ATOM 2841 C C . ALA A 1 363 ? 2.757 21.549 -66.824 1.00 25.30 363 ALA A C 1
ATOM 2843 O O . ALA A 1 363 ? 1.841 20.883 -67.285 1.00 25.30 363 ALA A O 1
ATOM 2844 N N . ALA A 1 364 ? 2.636 22.857 -66.564 1.00 25.19 364 ALA A N 1
ATOM 2845 C CA . ALA A 1 364 ? 1.999 23.844 -67.451 1.00 25.19 364 ALA A CA 1
ATOM 2846 C C . ALA A 1 364 ? 1.984 25.236 -66.793 1.00 25.19 364 ALA A C 1
ATOM 2848 O O . ALA A 1 364 ? 1.754 25.394 -65.599 1.00 25.19 364 ALA A O 1
ATOM 2849 N N . LYS A 1 365 ? 2.292 26.235 -67.618 1.00 25.45 365 LYS A N 1
ATOM 2850 C CA . LYS A 1 365 ? 2.455 27.666 -67.338 1.00 25.45 365 LYS A CA 1
ATOM 2851 C C . LYS A 1 365 ? 1.134 28.336 -66.932 1.00 25.45 365 LYS A C 1
ATOM 2853 O O . LYS A 1 365 ? 0.115 28.006 -67.517 1.00 25.45 365 LYS A O 1
ATOM 2858 N N . SER A 1 366 ? 1.196 29.394 -66.116 1.00 24.64 366 SER A N 1
ATOM 2859 C CA . SER A 1 366 ? 0.987 30.796 -66.552 1.00 24.64 366 SER A CA 1
ATOM 2860 C C . SER A 1 366 ? 0.583 31.725 -65.397 1.00 24.64 366 SER A C 1
ATOM 2862 O O . SER A 1 366 ? -0.355 31.423 -64.676 1.00 24.64 366 SER A O 1
ATOM 2864 N N . GLY A 1 367 ? 1.201 32.911 -65.336 1.00 23.50 367 GLY A N 1
ATOM 2865 C CA . GLY A 1 367 ? 0.445 34.160 -65.172 1.00 23.50 367 GLY A CA 1
ATOM 2866 C C . GLY A 1 367 ? 0.236 34.758 -63.771 1.00 23.50 367 GLY A C 1
ATOM 2867 O O . GLY A 1 367 ? -0.699 34.404 -63.078 1.00 23.50 367 GLY A O 1
ATOM 2868 N N . LYS A 1 368 ? 1.000 35.834 -63.521 1.00 24.45 368 LYS A N 1
ATOM 2869 C CA . LYS A 1 368 ? 0.562 37.162 -63.027 1.00 24.45 368 LYS A CA 1
ATOM 2870 C C . LYS A 1 368 ? 0.029 37.362 -61.583 1.00 24.45 368 LYS A C 1
ATOM 2872 O O . LYS A 1 368 ? -1.110 37.059 -61.273 1.00 24.45 368 LYS A O 1
ATOM 2877 N N . LYS A 1 369 ? 0.832 38.178 -60.876 1.00 23.53 369 LYS A N 1
ATOM 2878 C CA . LYS A 1 369 ? 0.535 39.490 -60.244 1.00 23.53 369 LYS A CA 1
ATOM 2879 C C . LYS A 1 369 ? -0.218 39.593 -58.897 1.00 23.53 369 LYS A C 1
ATOM 2881 O O . LYS A 1 369 ? -1.411 39.356 -58.813 1.00 23.53 369 LYS A O 1
ATOM 2886 N N . GLU A 1 370 ? 0.514 40.259 -57.992 1.00 24.28 370 GLU A N 1
ATOM 2887 C CA . GLU A 1 370 ? 0.156 41.453 -57.191 1.00 24.28 370 GLU A CA 1
ATOM 2888 C C . GLU A 1 370 ? -0.468 41.340 -55.786 1.00 24.28 370 GLU A C 1
ATOM 2890 O O . GLU A 1 370 ? -1.420 40.606 -55.555 1.00 24.28 370 GLU A O 1
ATOM 2895 N N . ARG A 1 371 ? 0.037 42.281 -54.952 1.00 24.00 371 ARG A N 1
ATOM 2896 C CA . ARG A 1 371 ? -0.529 42.945 -53.754 1.00 24.00 371 ARG A CA 1
ATOM 2897 C C . ARG A 1 371 ? -0.387 42.229 -52.397 1.00 24.00 371 ARG A C 1
ATOM 2899 O O . ARG A 1 371 ? -0.598 41.034 -52.313 1.00 24.00 371 ARG A O 1
ATOM 2906 N N . GLU A 1 372 ? -0.082 42.879 -51.265 1.00 24.52 372 GLU A N 1
ATOM 2907 C CA . GLU A 1 372 ? 0.216 44.278 -50.881 1.00 24.52 372 GLU A CA 1
ATOM 2908 C C . GLU A 1 372 ? 0.510 44.320 -49.355 1.00 24.52 372 GLU A C 1
ATOM 2910 O O . GLU A 1 372 ? 0.173 43.369 -48.654 1.00 24.52 372 GLU A O 1
ATOM 2915 N N . LYS A 1 373 ? 0.993 45.484 -48.879 1.00 26.05 373 LYS A N 1
ATOM 2916 C CA . LYS A 1 373 ? 0.934 46.074 -47.512 1.00 26.05 373 LYS A CA 1
ATOM 2917 C C . LYS A 1 373 ? 2.164 45.879 -46.612 1.00 26.05 373 LYS A C 1
ATOM 2919 O O . LYS A 1 373 ? 2.433 44.772 -46.176 1.00 26.05 373 LYS A O 1
ATOM 2924 N N . THR A 1 374 ? 3.075 46.848 -46.422 1.00 23.94 374 THR A N 1
ATOM 2925 C CA . THR A 1 374 ? 3.070 48.269 -45.946 1.00 23.94 374 THR A CA 1
ATOM 2926 C C . THR A 1 374 ? 3.503 48.411 -44.476 1.00 23.94 374 THR A C 1
ATOM 2928 O O . THR A 1 374 ? 2.924 47.794 -43.592 1.00 23.94 374 THR A O 1
ATOM 2931 N N . ARG A 1 375 ? 4.532 49.258 -44.280 1.00 22.78 375 ARG A N 1
ATOM 2932 C CA . ARG A 1 375 ? 5.088 49.884 -43.048 1.00 22.78 375 ARG A CA 1
ATOM 2933 C C . ARG A 1 375 ? 4.124 50.964 -42.461 1.00 22.78 375 ARG A C 1
ATOM 2935 O O . ARG A 1 375 ? 3.059 51.117 -43.059 1.00 22.78 375 ARG A O 1
ATOM 2942 N N . PRO A 1 376 ? 4.534 51.914 -41.572 1.00 40.12 376 PRO A N 1
ATOM 2943 C CA . PRO A 1 376 ? 5.384 51.934 -40.345 1.00 40.12 376 PRO A CA 1
ATOM 2944 C C . PRO A 1 376 ? 4.687 52.656 -39.142 1.00 40.12 376 PRO A C 1
ATOM 2946 O O . PRO A 1 376 ? 3.580 53.162 -39.292 1.00 40.12 376 PRO A O 1
ATOM 2949 N N . GLY A 1 377 ? 5.367 52.805 -37.988 1.00 26.23 377 GLY A N 1
ATOM 2950 C CA . GLY A 1 377 ? 5.038 53.826 -36.969 1.00 26.23 377 GLY A CA 1
ATOM 2951 C C . GLY A 1 377 ? 5.918 53.793 -35.702 1.00 26.23 377 GLY A C 1
ATOM 2952 O O . GLY A 1 377 ? 6.062 52.740 -35.092 1.00 26.23 377 GLY A O 1
ATOM 2953 N N . GLU A 1 378 ? 6.501 54.945 -35.348 1.00 26.55 378 GLU A N 1
ATOM 2954 C CA . GLU A 1 378 ? 7.359 55.269 -34.184 1.00 26.55 378 GLU A CA 1
ATOM 2955 C C . GLU A 1 378 ? 6.544 55.607 -32.911 1.00 26.55 378 GLU A C 1
ATOM 2957 O O . GLU A 1 378 ? 5.424 56.087 -33.050 1.00 26.55 378 GLU A O 1
ATOM 2962 N N . ASP A 1 379 ? 7.103 55.434 -31.694 1.00 25.52 379 ASP A N 1
ATOM 2963 C CA . ASP A 1 379 ? 7.376 56.527 -30.718 1.00 25.52 379 ASP A CA 1
ATOM 2964 C C . ASP A 1 379 ? 7.917 56.037 -29.336 1.00 25.52 379 ASP A C 1
AT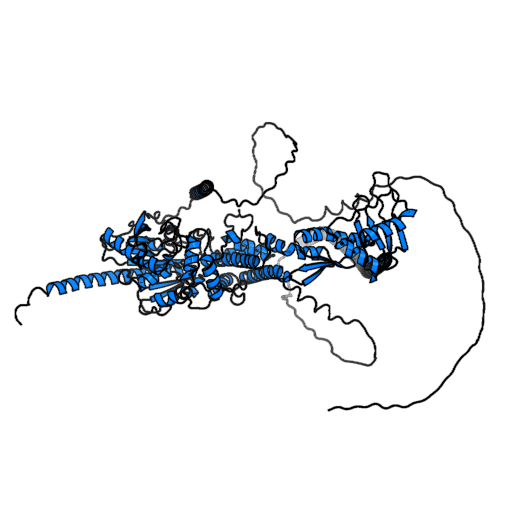OM 2966 O O . ASP A 1 379 ? 7.385 55.111 -28.733 1.00 25.52 379 ASP A O 1
ATOM 2970 N N . LYS A 1 380 ? 8.967 56.738 -28.861 1.00 27.61 380 LYS A N 1
ATOM 2971 C CA . LYS A 1 380 ? 9.359 57.208 -27.496 1.00 27.61 380 LYS A CA 1
ATOM 2972 C C . LYS A 1 380 ? 9.222 56.357 -26.213 1.00 27.61 380 LYS A C 1
ATOM 2974 O O . LYS A 1 380 ? 8.145 55.903 -25.862 1.00 27.61 380 LYS A O 1
ATOM 2979 N N . MET A 1 381 ? 10.253 56.465 -25.352 1.00 27.17 381 MET A N 1
ATOM 2980 C CA . MET A 1 381 ? 10.118 56.978 -23.966 1.00 27.17 381 MET A CA 1
ATOM 2981 C C . MET A 1 381 ? 11.472 57.385 -23.340 1.00 27.17 381 MET A C 1
ATOM 2983 O O . MET A 1 381 ? 12.501 56.770 -23.600 1.00 27.17 381 MET A O 1
ATOM 2987 N N . ALA A 1 382 ? 11.439 58.429 -22.505 1.00 25.89 382 ALA A N 1
ATOM 2988 C CA . ALA A 1 382 ? 12.544 59.027 -21.746 1.00 25.89 382 ALA A CA 1
ATOM 2989 C C . ALA A 1 382 ? 12.185 59.124 -20.245 1.00 25.89 382 ALA A C 1
ATOM 2991 O O . ALA A 1 382 ? 10.999 59.192 -19.929 1.00 25.89 382 ALA A O 1
ATOM 2992 N N . ALA A 1 383 ? 13.186 59.214 -19.352 1.00 27.00 383 ALA A N 1
ATOM 2993 C CA . ALA A 1 383 ? 13.144 59.850 -18.012 1.00 27.00 383 ALA A CA 1
ATOM 2994 C C . ALA A 1 383 ? 14.596 59.961 -17.462 1.00 27.00 383 ALA A C 1
ATOM 2996 O O . ALA A 1 383 ? 15.274 58.945 -17.392 1.00 27.00 383 ALA A O 1
ATOM 2997 N N . ALA A 1 384 ? 15.198 61.159 -17.336 1.00 26.45 384 ALA A N 1
ATOM 2998 C CA . ALA A 1 384 ? 15.232 62.098 -16.182 1.00 26.45 384 ALA A CA 1
ATOM 2999 C C . ALA A 1 384 ? 16.332 61.751 -15.131 1.00 26.45 384 ALA A C 1
ATOM 3001 O O . ALA A 1 384 ? 16.513 60.569 -14.854 1.00 26.45 384 ALA A O 1
ATOM 3002 N N . PRO A 1 385 ? 17.079 62.732 -14.552 1.00 34.81 385 PRO A N 1
ATOM 3003 C CA . PRO A 1 385 ? 16.496 63.754 -13.668 1.00 34.81 385 PRO A CA 1
ATOM 3004 C C . PRO A 1 385 ? 16.991 65.221 -13.812 1.00 34.81 385 PRO A C 1
ATOM 3006 O O . PRO A 1 385 ? 17.996 65.524 -14.447 1.00 34.81 385 PRO A O 1
ATOM 3009 N N . ARG A 1 386 ? 16.196 66.097 -13.164 1.00 27.52 386 ARG A N 1
ATOM 3010 C CA . ARG A 1 386 ? 16.378 67.511 -12.726 1.00 27.52 386 ARG A CA 1
ATOM 3011 C C . ARG A 1 386 ? 17.700 67.735 -11.941 1.00 27.52 386 ARG A C 1
ATOM 3013 O O . ARG A 1 386 ? 18.244 66.762 -11.441 1.00 27.52 386 ARG A O 1
ATOM 3020 N N . ALA A 1 387 ? 18.243 68.941 -11.712 1.00 28.09 387 ALA A N 1
ATOM 3021 C CA . ALA A 1 387 ? 17.607 70.224 -11.382 1.00 28.09 387 ALA A CA 1
ATOM 3022 C C . ALA A 1 387 ? 18.533 71.453 -11.607 1.00 28.09 387 ALA A C 1
ATOM 3024 O O . ALA A 1 387 ? 19.742 71.355 -11.426 1.00 28.09 387 ALA A O 1
ATOM 3025 N N . GLU A 1 388 ? 17.902 72.572 -11.994 1.00 27.17 388 GLU A N 1
ATOM 3026 C CA . GLU A 1 388 ? 18.050 73.990 -11.563 1.00 27.17 388 GLU A CA 1
ATOM 3027 C C . GLU A 1 388 ? 19.355 74.432 -10.853 1.00 27.17 388 GLU A C 1
ATOM 3029 O O . GLU A 1 388 ? 19.749 73.862 -9.847 1.00 27.17 388 GLU A O 1
ATOM 3034 N N . ALA A 1 389 ? 20.130 75.382 -11.398 1.00 29.55 389 ALA A N 1
ATOM 3035 C CA . ALA A 1 389 ? 19.964 76.854 -11.430 1.00 29.55 389 ALA A CA 1
ATOM 3036 C C . ALA A 1 389 ? 20.651 77.570 -10.247 1.00 29.55 389 ALA A C 1
ATOM 3038 O O . ALA A 1 389 ? 20.517 77.145 -9.110 1.00 29.55 389 ALA A O 1
ATOM 3039 N N . VAL A 1 390 ? 21.363 78.671 -10.538 1.00 28.67 390 VAL A N 1
ATOM 3040 C CA . VAL A 1 390 ? 21.292 80.003 -9.886 1.00 28.67 390 VAL A CA 1
ATOM 3041 C C . VAL A 1 390 ? 22.503 80.836 -10.329 1.00 28.67 390 VAL A C 1
ATOM 3043 O O . VAL A 1 390 ? 23.658 80.445 -10.181 1.00 28.67 390 VAL A O 1
ATOM 3046 N N . ALA A 1 391 ? 22.208 82.011 -10.878 1.00 30.77 391 ALA A N 1
ATOM 3047 C CA . ALA A 1 391 ? 23.148 83.105 -11.052 1.00 30.77 391 ALA A CA 1
ATOM 3048 C C . ALA A 1 391 ? 23.122 84.019 -9.815 1.00 30.77 391 ALA A C 1
ATOM 3050 O O . ALA A 1 391 ? 22.064 84.184 -9.213 1.00 30.77 391 ALA A O 1
ATOM 3051 N N . ALA A 1 392 ? 24.261 84.671 -9.553 1.00 28.36 392 ALA A N 1
ATOM 3052 C CA . ALA A 1 392 ? 24.422 86.049 -9.062 1.00 28.36 392 ALA A CA 1
ATOM 3053 C C . ALA A 1 392 ? 25.343 86.232 -7.831 1.00 28.36 392 ALA A C 1
ATOM 3055 O O . ALA A 1 392 ? 25.120 85.696 -6.754 1.00 28.36 392 ALA A O 1
ATOM 3056 N N . THR A 1 393 ? 26.328 87.113 -8.053 1.00 29.56 393 THR A N 1
ATOM 3057 C CA . THR A 1 393 ? 26.864 88.168 -7.165 1.00 29.56 393 THR A CA 1
ATOM 3058 C C . THR A 1 393 ? 27.465 87.844 -5.789 1.00 29.56 393 THR A C 1
ATOM 3060 O O . THR A 1 393 ? 26.763 87.606 -4.821 1.00 29.56 393 THR A O 1
ATOM 3063 N N . ALA A 1 394 ? 28.784 88.076 -5.737 1.00 31.47 394 ALA A N 1
ATOM 3064 C CA . ALA A 1 394 ? 29.510 89.019 -4.871 1.00 31.47 394 ALA A CA 1
ATOM 3065 C C . ALA A 1 394 ? 29.490 88.897 -3.327 1.00 31.47 394 ALA A C 1
ATOM 3067 O O . ALA A 1 394 ? 28.456 88.971 -2.679 1.00 31.47 394 ALA A O 1
ATOM 3068 N N . ALA A 1 395 ? 30.726 88.974 -2.800 1.00 29.17 395 ALA A N 1
ATOM 3069 C CA . ALA A 1 395 ? 31.170 89.377 -1.457 1.00 29.17 395 ALA A CA 1
ATOM 3070 C C . ALA A 1 395 ? 30.913 88.361 -0.323 1.00 29.17 395 ALA A C 1
ATOM 3072 O O . ALA A 1 395 ? 29.789 88.059 0.045 1.00 29.17 395 ALA A O 1
ATOM 3073 N N . THR A 1 396 ? 31.940 87.840 0.350 1.00 31.45 396 THR A N 1
ATOM 3074 C CA . THR A 1 396 ? 32.742 88.609 1.317 1.00 31.45 396 THR A CA 1
ATOM 3075 C C . THR A 1 396 ? 33.932 87.790 1.847 1.00 31.45 396 THR A C 1
ATOM 3077 O O . THR A 1 396 ? 33.956 86.569 1.746 1.00 31.45 396 THR A O 1
ATOM 3080 N N . ALA A 1 397 ? 34.850 88.513 2.496 1.00 42.22 397 ALA A N 1
ATOM 3081 C CA . ALA A 1 397 ? 35.918 88.065 3.395 1.00 42.22 397 ALA A CA 1
ATOM 3082 C C . ALA A 1 397 ? 37.272 87.726 2.748 1.00 42.22 397 ALA A C 1
ATOM 3084 O O . ALA A 1 397 ? 37.617 86.594 2.424 1.00 42.22 397 ALA A O 1
ATOM 3085 N N . ALA A 1 398 ? 38.043 88.805 2.632 1.00 43.25 398 ALA A N 1
ATOM 3086 C CA . ALA A 1 398 ? 39.464 88.886 2.365 1.00 43.25 398 ALA A CA 1
ATOM 3087 C C . ALA A 1 398 ? 40.315 87.873 3.158 1.00 43.25 398 ALA A C 1
ATOM 3089 O O . ALA A 1 398 ? 40.479 87.990 4.371 1.00 43.25 398 ALA A O 1
ATOM 3090 N N . PHE A 1 399 ? 40.969 86.976 2.423 1.00 46.88 399 PHE A N 1
ATOM 3091 C CA . PHE A 1 399 ? 42.422 86.857 2.538 1.00 46.88 399 PHE A CA 1
ATOM 3092 C C . PHE A 1 399 ? 43.037 88.072 1.826 1.00 46.88 399 PHE A C 1
ATOM 3094 O O . PHE A 1 399 ? 42.474 88.559 0.843 1.00 46.88 399 PHE A O 1
ATOM 3101 N N . THR A 1 400 ? 44.137 88.619 2.340 1.00 57.16 400 THR A N 1
ATOM 3102 C CA . THR A 1 400 ? 44.757 89.824 1.767 1.00 57.16 400 THR A CA 1
ATOM 3103 C C . THR A 1 400 ? 45.144 89.606 0.295 1.00 57.16 400 THR A C 1
ATOM 3105 O O . THR A 1 400 ? 45.498 88.482 -0.082 1.00 57.16 400 THR A O 1
ATOM 3108 N N . PRO A 1 401 ? 45.101 90.654 -0.554 1.00 59.97 401 PRO A N 1
ATOM 3109 C CA . PRO A 1 401 ? 45.516 90.560 -1.952 1.00 59.97 401 PRO A CA 1
ATOM 3110 C C . PRO A 1 401 ? 46.926 89.980 -2.104 1.00 59.97 401 PRO A C 1
ATOM 3112 O O . PRO A 1 401 ? 47.145 89.190 -3.017 1.00 59.97 401 PRO A O 1
ATOM 3115 N N . GLU A 1 402 ? 47.860 90.266 -1.188 1.00 60.31 402 GLU A N 1
ATOM 3116 C CA . GLU A 1 402 ? 49.199 89.666 -1.233 1.00 60.31 402 GLU A CA 1
ATOM 3117 C C . GLU A 1 402 ? 49.195 88.150 -0.968 1.00 60.31 402 GLU A C 1
ATOM 3119 O O . GLU A 1 402 ? 49.816 87.410 -1.726 1.00 60.31 402 GLU A O 1
ATOM 3124 N N . MET A 1 403 ? 48.440 87.649 0.019 1.00 58.25 403 MET A N 1
ATOM 3125 C CA . MET A 1 403 ? 48.401 86.208 0.329 1.00 58.25 403 MET A CA 1
ATOM 3126 C C . MET A 1 403 ? 47.724 85.380 -0.768 1.00 58.25 403 MET A C 1
ATOM 3128 O O . MET A 1 403 ? 48.132 84.251 -1.043 1.00 58.25 403 MET A O 1
ATOM 3132 N N . LEU A 1 404 ? 46.697 85.938 -1.412 1.00 60.00 404 LEU A N 1
ATOM 3133 C CA . LEU A 1 404 ? 46.021 85.302 -2.541 1.00 60.00 404 LEU A CA 1
ATOM 3134 C C . LEU A 1 404 ? 46.912 85.298 -3.784 1.00 60.00 404 LEU A C 1
ATOM 3136 O O . LEU A 1 404 ? 46.958 84.287 -4.473 1.00 60.00 404 LEU A O 1
ATOM 3140 N N . THR A 1 405 ? 47.665 86.372 -4.036 1.00 68.06 405 THR A N 1
ATOM 3141 C CA . THR A 1 405 ? 48.599 86.445 -5.172 1.00 68.06 405 THR A CA 1
ATOM 3142 C C . THR A 1 405 ? 49.792 85.506 -4.979 1.00 68.06 405 THR A C 1
ATOM 3144 O O . THR A 1 405 ? 50.224 84.858 -5.928 1.00 68.06 405 THR A O 1
ATOM 3147 N N . GLU A 1 406 ? 50.291 85.356 -3.752 1.00 67.38 406 GLU A N 1
ATOM 3148 C CA . GLU A 1 406 ? 51.401 84.453 -3.439 1.00 67.38 406 GLU A CA 1
ATOM 3149 C C . GLU A 1 406 ? 50.976 82.978 -3.481 1.00 67.38 406 GLU A C 1
ATOM 3151 O O . GLU A 1 406 ? 51.658 82.160 -4.099 1.00 67.38 406 GLU A O 1
ATOM 3156 N N . LEU A 1 407 ? 49.787 82.638 -2.968 1.00 65.38 407 LEU A N 1
ATOM 3157 C CA . LEU A 1 407 ? 49.215 81.297 -3.122 1.00 65.38 407 LEU A CA 1
ATOM 3158 C C . LEU A 1 407 ? 48.904 80.976 -4.595 1.00 65.38 407 LEU A C 1
ATOM 3160 O O . LEU A 1 407 ? 49.182 79.870 -5.051 1.00 65.38 407 LEU A O 1
ATOM 3164 N N . HIS A 1 408 ? 48.381 81.940 -5.361 1.00 70.25 408 HIS A N 1
ATOM 3165 C CA . HIS A 1 408 ? 48.092 81.776 -6.789 1.00 70.25 408 HIS A CA 1
ATOM 3166 C C . HIS A 1 408 ? 49.379 81.592 -7.609 1.00 70.25 408 HIS A C 1
ATOM 3168 O O . HIS A 1 408 ? 49.430 80.724 -8.477 1.00 70.25 408 HIS A O 1
ATOM 3174 N N . ASN A 1 409 ? 50.452 82.320 -7.286 1.00 72.50 409 ASN A N 1
ATOM 3175 C CA . ASN A 1 409 ? 51.757 82.167 -7.934 1.00 72.50 409 ASN A CA 1
ATOM 3176 C C . ASN A 1 409 ? 52.437 80.837 -7.586 1.00 72.50 409 ASN A C 1
ATOM 3178 O O . ASN A 1 409 ? 53.008 80.206 -8.473 1.00 72.50 409 ASN A O 1
ATOM 3182 N N . VAL A 1 410 ? 52.332 80.365 -6.338 1.00 74.69 410 VAL A N 1
ATOM 3183 C CA . VAL A 1 410 ? 52.855 79.048 -5.930 1.00 74.69 410 VAL A CA 1
ATOM 3184 C C . VAL A 1 410 ? 52.075 77.916 -6.603 1.00 74.69 410 VAL A C 1
ATOM 3186 O O . VAL A 1 410 ? 52.677 76.968 -7.104 1.00 74.69 410 VAL A O 1
ATOM 3189 N N . VAL A 1 411 ? 50.747 78.024 -6.681 1.00 70.94 411 VAL A N 1
ATOM 3190 C CA . VAL A 1 411 ? 49.887 77.054 -7.377 1.00 70.94 411 VAL A CA 1
ATOM 3191 C C . VAL A 1 411 ? 50.194 77.038 -8.879 1.00 70.94 411 VAL A C 1
ATOM 3193 O O . VAL A 1 411 ? 50.376 75.959 -9.436 1.00 70.94 411 VAL A O 1
ATOM 3196 N N . ILE A 1 412 ? 50.347 78.195 -9.534 1.00 74.94 412 ILE A N 1
ATOM 3197 C CA . ILE A 1 412 ? 50.705 78.272 -10.961 1.00 74.94 412 ILE A CA 1
ATOM 3198 C C . ILE A 1 412 ? 52.133 77.769 -11.223 1.00 74.94 412 ILE A C 1
ATOM 3200 O O . ILE A 1 412 ? 52.335 77.030 -12.184 1.00 74.94 412 ILE A O 1
ATOM 3204 N N . GLN A 1 413 ? 53.122 78.081 -10.379 1.00 73.88 413 GLN A N 1
ATOM 3205 C CA . GLN A 1 413 ? 54.486 77.555 -10.546 1.00 73.88 413 GLN A CA 1
ATOM 3206 C C . GLN A 1 413 ? 54.580 76.047 -10.287 1.00 73.88 413 GLN A C 1
ATOM 3208 O O . GLN A 1 413 ? 55.347 75.359 -10.960 1.00 73.88 413 GLN A O 1
ATOM 3213 N N . ALA A 1 414 ? 53.808 75.515 -9.336 1.00 71.56 414 ALA A N 1
ATOM 3214 C CA . ALA A 1 414 ? 53.841 74.095 -8.996 1.00 71.56 414 ALA A CA 1
ATOM 3215 C C . ALA A 1 414 ? 53.013 73.226 -9.958 1.00 71.56 414 ALA A C 1
ATOM 3217 O O . ALA A 1 414 ? 53.412 72.101 -10.274 1.00 71.56 414 ALA A O 1
ATOM 3218 N N . LEU A 1 415 ? 51.856 73.721 -10.413 1.00 72.44 415 LEU A N 1
ATOM 3219 C CA . LEU A 1 415 ? 50.911 72.962 -11.237 1.00 72.44 415 LEU A CA 1
ATOM 3220 C C . LEU A 1 415 ? 50.936 73.353 -12.716 1.00 72.44 415 LEU A C 1
ATOM 3222 O O . LEU A 1 415 ? 50.657 72.488 -13.535 1.00 72.44 415 LEU A O 1
ATOM 3226 N N . GLY A 1 416 ? 51.319 74.576 -13.092 1.00 78.62 416 GLY A N 1
ATOM 3227 C CA . GLY A 1 416 ? 51.334 75.045 -14.486 1.00 78.62 416 GLY A CA 1
ATOM 3228 C C . GLY A 1 416 ? 52.158 74.157 -15.429 1.00 78.62 416 GLY A C 1
ATOM 3229 O O . GLY A 1 416 ? 51.582 73.580 -16.353 1.00 78.62 416 GLY A O 1
ATOM 3230 N N . PRO A 1 417 ? 53.458 73.919 -15.158 1.00 82.81 417 PRO A N 1
ATOM 3231 C CA . PRO A 1 417 ? 54.289 73.046 -15.992 1.00 82.81 417 PRO A CA 1
ATOM 3232 C C . PRO A 1 417 ? 53.786 71.595 -16.031 1.00 82.81 417 PRO A C 1
ATOM 3234 O O . PRO A 1 417 ? 53.926 70.905 -17.039 1.00 82.81 417 PRO A O 1
ATOM 3237 N N . ARG A 1 418 ? 53.176 71.118 -14.935 1.00 80.56 418 ARG A N 1
ATOM 3238 C CA . ARG A 1 418 ? 52.581 69.775 -14.872 1.00 80.56 418 ARG A CA 1
ATOM 3239 C C . ARG A 1 418 ? 51.291 69.692 -15.686 1.00 80.56 418 ARG A C 1
ATOM 3241 O O . ARG A 1 418 ? 51.090 68.689 -16.354 1.00 80.56 418 ARG A O 1
ATOM 3248 N N . MET A 1 419 ? 50.449 70.724 -15.673 1.00 78.88 419 MET A N 1
ATOM 3249 C CA . MET A 1 419 ? 49.226 70.784 -16.476 1.00 78.88 419 MET A CA 1
ATOM 3250 C C . MET A 1 419 ? 49.526 70.937 -17.968 1.00 78.88 419 MET A C 1
ATOM 3252 O O . MET A 1 419 ? 48.849 70.302 -18.769 1.00 78.88 419 MET A O 1
ATOM 3256 N N . GLU A 1 420 ? 50.553 71.698 -18.358 1.00 80.25 420 GLU A N 1
ATOM 3257 C CA . GLU A 1 420 ? 51.002 71.757 -19.758 1.00 80.25 420 GLU A CA 1
ATOM 3258 C C . GLU A 1 420 ? 51.576 70.418 -20.228 1.00 80.25 420 GLU A C 1
ATOM 3260 O O . GLU A 1 420 ? 51.246 69.959 -21.322 1.00 80.25 420 GLU A O 1
ATOM 3265 N N . LEU A 1 421 ? 52.372 69.743 -19.388 1.00 83.75 421 LEU A N 1
ATOM 3266 C CA . LEU A 1 421 ? 52.868 68.398 -19.685 1.00 83.75 421 LEU A CA 1
ATOM 3267 C C . LEU A 1 421 ? 51.718 67.389 -19.809 1.00 83.75 421 LEU A C 1
ATOM 3269 O O . LEU A 1 421 ? 51.716 66.588 -20.739 1.00 83.75 421 LEU A O 1
ATOM 3273 N N . ILE A 1 422 ? 50.727 67.450 -18.915 1.00 84.25 422 ILE A N 1
ATOM 3274 C CA . ILE A 1 422 ? 49.529 66.604 -18.970 1.00 84.25 422 ILE A CA 1
ATOM 3275 C C . ILE A 1 422 ? 48.701 66.918 -20.222 1.00 84.25 422 ILE A C 1
ATOM 3277 O O . ILE A 1 422 ? 48.279 65.992 -20.901 1.00 84.25 422 ILE A O 1
ATOM 3281 N N . SER A 1 423 ? 48.516 68.190 -20.583 1.00 82.69 423 SER A N 1
ATOM 3282 C CA . SER A 1 423 ? 47.782 68.607 -21.789 1.00 82.69 423 SER A CA 1
ATOM 3283 C C . SER A 1 423 ? 48.484 68.158 -23.080 1.00 82.69 423 SER A C 1
ATOM 3285 O O . SER A 1 423 ? 47.857 67.631 -24.000 1.00 82.69 423 SER A O 1
ATOM 3287 N N . SER A 1 424 ? 49.815 68.260 -23.116 1.00 85.75 424 SER A N 1
ATOM 3288 C CA . SER A 1 424 ? 50.670 67.732 -24.189 1.00 85.75 424 SER A CA 1
ATOM 3289 C C . SER A 1 424 ? 50.597 66.203 -24.293 1.00 85.75 424 SER A C 1
ATOM 3291 O O . SER A 1 424 ? 50.492 65.640 -25.384 1.00 85.75 424 SER A O 1
ATOM 3293 N N . GLN A 1 425 ? 50.599 65.500 -23.158 1.00 88.94 425 GLN A N 1
ATOM 3294 C CA . GLN A 1 425 ? 50.424 64.048 -23.133 1.00 88.94 425 GLN A CA 1
ATOM 3295 C C . GLN A 1 425 ? 49.008 63.628 -23.543 1.00 88.94 425 GLN A C 1
ATOM 3297 O O . GLN A 1 425 ? 48.870 62.630 -24.247 1.00 88.94 425 GLN A O 1
ATOM 3302 N N . LEU A 1 426 ? 47.979 64.387 -23.159 1.00 86.12 426 LEU A N 1
ATOM 3303 C CA . LEU A 1 426 ? 46.585 64.148 -23.537 1.00 86.12 426 LEU A CA 1
ATOM 3304 C C . LEU A 1 426 ? 46.370 64.333 -25.039 1.00 86.12 426 LEU A C 1
ATOM 3306 O O . LEU A 1 426 ? 45.822 63.439 -25.667 1.00 86.12 426 LEU A O 1
ATOM 3310 N N . THR A 1 427 ? 46.892 65.403 -25.639 1.00 85.69 427 THR A N 1
ATOM 3311 C CA . THR A 1 427 ? 46.820 65.610 -27.100 1.00 85.69 427 THR A CA 1
ATOM 3312 C C . THR A 1 427 ? 47.584 64.536 -27.877 1.00 85.69 427 THR A C 1
ATOM 3314 O O . THR A 1 427 ? 47.134 64.072 -28.924 1.00 85.69 427 THR A O 1
ATOM 3317 N N . LYS A 1 428 ? 48.722 64.065 -27.351 1.00 89.38 428 LYS A N 1
ATOM 3318 C CA . LYS A 1 428 ? 49.458 62.938 -27.946 1.00 89.38 428 LYS A CA 1
ATOM 3319 C C . LYS A 1 428 ? 48.704 61.610 -27.805 1.00 89.38 428 LYS A C 1
ATOM 3321 O O . LYS A 1 428 ? 48.770 60.778 -28.706 1.00 89.38 428 LYS A O 1
ATOM 3326 N N . LEU A 1 429 ? 47.990 61.413 -26.697 1.00 86.19 429 LEU A N 1
ATOM 3327 C CA . LEU A 1 429 ? 47.101 60.268 -26.497 1.00 86.19 429 LEU A CA 1
ATOM 3328 C C . LEU A 1 429 ? 45.878 60.332 -27.413 1.00 86.19 429 LEU A C 1
ATOM 3330 O O . LEU A 1 429 ? 45.533 59.302 -27.976 1.00 86.19 429 LEU A O 1
ATOM 3334 N N . GLU A 1 430 ? 45.269 61.502 -27.609 1.00 85.56 430 GLU A N 1
ATOM 3335 C CA . GLU A 1 430 ? 44.155 61.705 -28.546 1.00 85.56 430 GLU A CA 1
ATOM 3336 C C . GLU A 1 430 ? 44.568 61.347 -29.976 1.00 85.56 430 GLU A C 1
ATOM 3338 O O . GLU A 1 430 ? 43.899 60.543 -30.619 1.00 85.56 430 GLU A O 1
ATOM 3343 N N . SER A 1 431 ? 45.730 61.831 -30.429 1.00 89.44 431 SER A N 1
ATOM 3344 C CA . SER A 1 431 ? 46.289 61.470 -31.740 1.00 89.44 431 SER A CA 1
ATOM 3345 C C . SER A 1 431 ? 46.528 59.961 -31.879 1.00 89.44 431 SER A C 1
ATOM 3347 O O . SER A 1 431 ? 46.173 59.374 -32.899 1.00 89.44 431 SER A O 1
ATOM 3349 N N . LEU A 1 432 ? 47.103 59.307 -30.862 1.00 91.56 432 LEU A N 1
ATOM 3350 C CA . LEU A 1 432 ? 47.307 57.853 -30.879 1.00 91.56 432 LEU A CA 1
ATOM 3351 C C . LEU A 1 432 ? 45.984 57.078 -30.835 1.00 91.56 432 LEU A C 1
ATOM 3353 O O . LEU A 1 432 ? 45.900 55.977 -31.380 1.00 91.56 432 LEU A O 1
ATOM 3357 N N . LEU A 1 433 ? 44.963 57.623 -30.172 1.00 89.19 433 LEU A N 1
ATOM 3358 C CA . LEU A 1 433 ? 43.633 57.030 -30.107 1.00 89.19 433 LEU A CA 1
ATOM 3359 C C . LEU A 1 433 ? 42.941 57.103 -31.471 1.00 89.19 433 LEU A C 1
ATOM 3361 O O . LEU A 1 433 ? 42.312 56.131 -31.878 1.00 89.19 433 LEU A O 1
ATOM 3365 N N . GLU A 1 434 ? 43.098 58.210 -32.196 1.00 89.94 434 GLU A N 1
ATOM 3366 C CA . GLU A 1 434 ? 42.531 58.403 -33.532 1.00 89.94 434 GLU A CA 1
ATOM 3367 C C . GLU A 1 434 ? 43.233 57.533 -34.590 1.00 89.94 434 GLU A C 1
ATOM 3369 O O . GLU A 1 434 ? 42.571 56.841 -35.369 1.00 89.94 434 GLU A O 1
ATOM 3374 N N . ASP A 1 435 ? 44.565 57.431 -34.534 1.00 90.56 435 ASP A N 1
ATOM 3375 C CA . ASP A 1 435 ? 45.336 56.485 -35.354 1.00 90.56 435 ASP A CA 1
ATOM 3376 C C . ASP A 1 435 ? 44.976 55.023 -35.042 1.00 90.56 435 ASP A C 1
ATOM 3378 O O . ASP A 1 435 ? 44.886 54.178 -35.935 1.00 90.56 435 ASP A O 1
ATOM 3382 N N . ASN A 1 436 ? 44.736 54.682 -33.774 1.00 88.56 436 ASN A N 1
ATOM 3383 C CA . ASN A 1 436 ? 44.265 53.342 -33.431 1.00 88.56 436 ASN A CA 1
ATOM 3384 C C . ASN A 1 436 ? 42.824 53.111 -33.892 1.00 88.56 436 ASN A C 1
ATOM 3386 O O . ASN A 1 436 ? 42.529 52.022 -34.373 1.00 88.56 436 ASN A O 1
ATOM 3390 N N . SER A 1 437 ? 41.945 54.108 -33.798 1.00 89.12 437 SER A N 1
ATOM 3391 C CA . SER A 1 437 ? 40.556 54.017 -34.262 1.00 89.12 437 SER A CA 1
ATOM 3392 C C . SER A 1 437 ? 40.484 53.737 -35.767 1.00 89.12 437 SER A C 1
ATOM 3394 O O . SER A 1 437 ? 39.785 52.821 -36.211 1.00 89.12 437 SER A O 1
ATOM 3396 N N . THR A 1 438 ? 41.291 54.445 -36.564 1.00 91.19 438 THR A N 1
ATOM 3397 C CA . THR A 1 438 ? 41.378 54.217 -38.015 1.00 91.19 438 THR A CA 1
ATOM 3398 C C . THR A 1 438 ? 41.929 52.829 -38.345 1.00 91.19 438 THR A C 1
ATOM 3400 O O . THR A 1 438 ? 41.339 52.112 -39.155 1.00 91.19 438 THR A O 1
ATOM 3403 N N . ARG A 1 439 ? 42.994 52.386 -37.662 1.00 92.75 439 ARG A N 1
ATOM 3404 C CA . ARG A 1 439 ? 43.544 51.027 -37.827 1.00 92.75 439 ARG A CA 1
ATOM 3405 C C . ARG A 1 439 ? 42.573 49.930 -37.395 1.00 92.75 439 ARG A C 1
ATOM 3407 O O . ARG A 1 439 ? 42.540 48.877 -38.026 1.00 92.75 439 ARG A O 1
ATOM 3414 N N . VAL A 1 440 ? 41.794 50.153 -36.337 1.00 90.75 440 VAL A N 1
ATOM 3415 C CA . VAL A 1 440 ? 40.748 49.223 -35.887 1.00 90.75 440 VAL A CA 1
ATOM 3416 C C . VAL A 1 440 ? 39.649 49.126 -36.939 1.00 90.75 440 VAL A C 1
ATOM 3418 O O . VAL A 1 440 ? 39.293 48.018 -37.314 1.00 90.75 440 VAL A O 1
ATOM 3421 N N . THR A 1 441 ? 39.213 50.246 -37.515 1.00 89.00 441 THR A N 1
ATOM 3422 C CA . THR A 1 441 ? 38.203 50.257 -38.588 1.00 89.00 441 THR A CA 1
ATOM 3423 C C . THR A 1 441 ? 38.689 49.510 -39.844 1.00 89.00 441 THR A C 1
ATOM 3425 O O . THR A 1 441 ? 37.951 48.742 -40.470 1.00 89.00 441 THR A O 1
ATOM 3428 N N . GLU A 1 442 ? 39.961 49.676 -40.223 1.00 92.25 442 GLU A N 1
ATOM 3429 C CA . GLU A 1 442 ? 40.559 48.924 -41.336 1.00 92.25 442 GLU A CA 1
ATOM 3430 C C . GLU A 1 442 ? 40.664 47.420 -41.021 1.00 92.25 442 GLU A C 1
ATOM 3432 O O . GLU A 1 442 ? 40.413 46.568 -41.875 1.00 92.25 442 GLU A O 1
ATOM 3437 N N . LEU A 1 443 ? 41.007 47.069 -39.779 1.00 89.19 443 LEU A N 1
ATOM 3438 C CA . LEU A 1 443 ? 41.011 45.676 -39.342 1.00 89.19 443 LEU A CA 1
ATOM 3439 C C . LEU A 1 443 ? 39.602 45.081 -39.350 1.00 89.19 443 LEU A C 1
ATOM 3441 O O . LEU A 1 443 ? 39.441 43.979 -39.859 1.00 89.19 443 LEU A O 1
ATOM 3445 N N . GLU A 1 444 ? 38.592 45.798 -38.865 1.00 87.88 444 GLU A N 1
ATOM 3446 C CA . GLU A 1 444 ? 37.192 45.358 -38.854 1.00 87.88 444 GLU A CA 1
ATOM 3447 C C . GLU A 1 444 ? 36.675 45.080 -40.269 1.00 87.88 444 GLU A C 1
ATOM 3449 O O . GLU A 1 444 ? 36.094 44.026 -40.524 1.00 87.88 444 GLU A O 1
ATOM 3454 N N . THR A 1 445 ? 36.959 45.967 -41.226 1.00 90.81 445 THR A N 1
ATOM 3455 C CA . THR A 1 445 ? 36.565 45.765 -42.632 1.00 90.81 445 THR A CA 1
ATOM 3456 C C . THR A 1 445 ? 37.280 44.576 -43.278 1.00 90.81 445 THR A C 1
ATOM 3458 O O . THR A 1 445 ? 36.656 43.791 -43.995 1.00 90.81 445 THR A O 1
ATOM 3461 N N . ARG A 1 446 ? 38.575 44.381 -42.997 1.00 92.31 446 ARG A N 1
ATOM 3462 C CA . ARG A 1 446 ? 39.323 43.204 -43.471 1.00 92.31 446 ARG A CA 1
ATOM 3463 C C . ARG A 1 446 ? 38.850 41.909 -42.815 1.00 92.31 446 ARG A C 1
ATOM 3465 O O . ARG A 1 446 ? 38.797 40.891 -43.499 1.00 92.31 446 ARG A O 1
ATOM 3472 N N . VAL A 1 447 ? 38.519 41.937 -41.525 1.00 89.38 447 VAL A N 1
ATOM 3473 C CA . VAL A 1 447 ? 37.961 40.790 -40.796 1.00 89.38 447 VAL A CA 1
ATOM 3474 C C . VAL A 1 447 ? 36.606 40.419 -41.384 1.00 89.38 447 VAL A C 1
ATOM 3476 O O . VAL A 1 447 ? 36.440 39.266 -41.758 1.00 89.38 447 VAL A O 1
ATOM 3479 N N . SER A 1 448 ? 35.709 41.383 -41.603 1.00 89.12 448 SER A N 1
ATOM 3480 C CA . SER A 1 448 ? 34.405 41.139 -42.234 1.00 89.12 448 SER A CA 1
ATOM 3481 C C . SER A 1 448 ? 34.543 40.503 -43.625 1.00 89.12 448 SER A C 1
ATOM 3483 O O . SER A 1 448 ? 33.893 39.500 -43.908 1.00 89.12 448 SER A O 1
ATOM 3485 N N . ALA A 1 449 ? 35.459 40.992 -44.469 1.00 88.44 449 ALA A N 1
ATOM 3486 C CA . ALA A 1 449 ? 35.706 40.388 -45.782 1.00 88.44 449 ALA A CA 1
ATOM 3487 C C . ALA A 1 449 ? 36.273 38.955 -45.693 1.00 88.44 449 ALA A C 1
ATOM 3489 O O . ALA A 1 449 ? 35.965 38.100 -46.529 1.00 88.44 449 ALA A O 1
ATOM 3490 N N . VAL A 1 450 ? 37.112 38.680 -44.690 1.00 90.50 450 VAL A N 1
ATOM 3491 C CA . VAL A 1 450 ? 37.641 37.334 -44.428 1.00 90.50 450 VAL A CA 1
ATOM 3492 C C . VAL A 1 450 ? 36.552 36.409 -43.884 1.00 90.50 450 VAL A C 1
ATOM 3494 O O . VAL A 1 450 ? 36.504 35.256 -44.301 1.00 90.50 450 VAL A O 1
ATOM 3497 N N . GLU A 1 451 ? 35.668 36.890 -43.011 1.00 84.44 451 GLU A N 1
ATOM 3498 C CA . GLU A 1 451 ? 34.528 36.139 -42.470 1.00 84.44 451 GLU A CA 1
ATOM 3499 C C . GLU A 1 451 ? 33.518 35.776 -43.566 1.00 84.44 451 GLU A C 1
ATOM 3501 O O . GLU A 1 451 ? 33.098 34.618 -43.666 1.00 84.44 451 GLU A O 1
ATOM 3506 N N . ASP A 1 452 ? 33.199 36.718 -44.456 1.00 89.38 452 ASP A N 1
ATOM 3507 C CA . ASP A 1 452 ? 32.349 36.471 -45.624 1.00 89.38 452 ASP A CA 1
ATOM 3508 C C . ASP A 1 452 ? 32.986 35.431 -46.560 1.00 89.38 452 ASP A C 1
ATOM 3510 O O . ASP A 1 452 ? 32.333 34.481 -47.010 1.00 89.38 452 ASP A O 1
ATOM 3514 N N . GLY A 1 453 ? 34.293 35.562 -46.814 1.00 90.31 453 GLY A N 1
ATOM 3515 C CA . GLY A 1 453 ? 35.067 34.603 -47.601 1.00 90.31 453 GLY A CA 1
ATOM 3516 C C . GLY A 1 453 ? 35.134 33.214 -46.958 1.00 90.31 453 GLY A C 1
ATOM 3517 O O . GLY A 1 453 ? 34.999 32.206 -47.655 1.00 90.31 453 GLY A O 1
ATOM 3518 N N . ALA A 1 454 ? 35.291 33.147 -45.634 1.00 85.19 454 ALA A N 1
ATOM 3519 C CA . ALA A 1 454 ? 35.286 31.906 -44.870 1.00 85.19 454 ALA A CA 1
ATOM 3520 C C . ALA A 1 454 ? 33.918 31.221 -44.953 1.00 85.19 454 ALA A C 1
ATOM 3522 O O . ALA A 1 454 ? 33.853 30.040 -45.281 1.00 85.19 454 ALA A O 1
ATOM 3523 N N . THR A 1 455 ? 32.828 31.971 -44.791 1.00 82.88 455 THR A N 1
ATOM 3524 C CA . THR A 1 455 ? 31.454 31.453 -44.898 1.00 82.88 455 THR A CA 1
ATOM 3525 C C . THR A 1 455 ? 31.164 30.907 -46.304 1.00 82.88 455 THR A C 1
ATOM 3527 O O . THR A 1 455 ? 30.589 29.824 -46.472 1.00 82.88 455 THR A O 1
ATOM 3530 N N . ALA A 1 456 ? 31.607 31.611 -47.350 1.00 87.31 456 ALA A N 1
ATOM 3531 C CA . ALA A 1 456 ? 31.484 31.145 -48.732 1.00 87.31 456 ALA A CA 1
ATOM 3532 C C . ALA A 1 456 ? 32.322 29.879 -49.000 1.00 87.31 456 ALA A C 1
ATOM 3534 O O . ALA A 1 456 ? 31.869 28.951 -49.688 1.00 87.31 456 ALA A O 1
ATOM 3535 N N . MET A 1 457 ? 33.530 29.812 -48.434 1.00 88.00 457 MET A N 1
ATOM 3536 C CA . MET A 1 457 ? 34.392 28.634 -48.508 1.00 88.00 457 MET A CA 1
ATOM 3537 C C . MET A 1 457 ? 33.763 27.443 -47.779 1.00 88.00 457 MET A C 1
ATOM 3539 O O . MET A 1 457 ? 33.711 26.356 -48.347 1.00 88.00 457 MET A O 1
ATOM 3543 N N . GLU A 1 458 ? 33.216 27.634 -46.578 1.00 85.06 458 GLU A N 1
ATOM 3544 C CA . GLU A 1 458 ? 32.517 26.597 -45.809 1.00 85.06 458 GLU A CA 1
ATOM 3545 C C . GLU A 1 458 ? 31.330 26.020 -46.584 1.00 85.06 458 GLU A C 1
ATOM 3547 O O . GLU A 1 458 ? 31.191 24.799 -46.691 1.00 85.06 458 GLU A O 1
ATOM 3552 N N . SER A 1 459 ? 30.522 26.879 -47.210 1.00 86.50 459 SER A N 1
ATOM 3553 C CA . SER A 1 459 ? 29.418 26.456 -48.079 1.00 86.50 459 SER A CA 1
ATOM 3554 C C . SER A 1 459 ? 29.910 25.611 -49.263 1.00 86.50 459 SER A C 1
ATOM 3556 O O . SER A 1 459 ? 29.342 24.561 -49.588 1.00 86.50 459 SER A O 1
ATOM 3558 N N . THR A 1 460 ? 31.026 26.014 -49.875 1.00 92.31 460 THR A N 1
ATOM 3559 C CA . THR A 1 460 ? 31.646 25.276 -50.984 1.00 92.31 460 THR A CA 1
ATOM 3560 C C . THR A 1 460 ? 32.203 23.931 -50.523 1.00 92.31 460 THR A C 1
ATOM 3562 O O . THR A 1 460 ? 31.956 22.912 -51.169 1.00 92.31 460 THR A O 1
ATOM 3565 N N . VAL A 1 461 ? 32.895 23.894 -49.382 1.00 90.19 461 VAL A N 1
ATOM 3566 C CA . VAL A 1 461 ? 33.412 22.666 -48.765 1.00 90.19 461 VAL A CA 1
ATOM 3567 C C . VAL A 1 461 ? 32.264 21.718 -48.424 1.00 90.19 461 VAL A C 1
ATOM 3569 O O . VAL A 1 461 ? 32.353 20.529 -48.734 1.00 90.19 461 VAL A O 1
ATOM 3572 N N . ALA A 1 462 ? 31.154 22.214 -47.876 1.00 83.00 462 ALA A N 1
ATOM 3573 C CA . ALA A 1 462 ? 29.968 21.408 -47.597 1.00 83.00 462 ALA A CA 1
ATOM 3574 C C . ALA A 1 462 ? 29.358 20.821 -48.884 1.00 83.00 462 ALA A C 1
ATOM 3576 O O . ALA A 1 462 ? 29.025 19.632 -48.939 1.00 83.00 462 ALA A O 1
ATOM 3577 N N . SER A 1 463 ? 29.262 21.626 -49.947 1.00 89.94 463 SER A N 1
ATOM 3578 C CA . SER A 1 463 ? 28.767 21.189 -51.258 1.00 89.94 463 SER A CA 1
ATOM 3579 C C . SER A 1 463 ? 29.670 20.127 -51.894 1.00 89.94 463 SER A C 1
ATOM 3581 O O . SER A 1 463 ? 29.189 19.068 -52.309 1.00 89.94 463 SER A O 1
ATOM 3583 N N . LEU A 1 464 ? 30.985 20.356 -51.909 1.00 89.31 464 LEU A N 1
ATOM 3584 C CA . LEU A 1 464 ? 31.969 19.407 -52.430 1.00 89.31 464 LEU A CA 1
ATOM 3585 C C . LEU A 1 464 ? 31.988 18.111 -51.618 1.00 89.31 464 LEU A C 1
ATOM 3587 O O . LEU A 1 464 ? 32.003 17.033 -52.206 1.00 89.31 464 LEU A O 1
ATOM 3591 N N . THR A 1 465 ? 31.895 18.192 -50.290 1.00 88.50 465 THR A N 1
ATOM 3592 C CA . THR A 1 465 ? 31.791 17.014 -49.412 1.00 88.50 465 THR A CA 1
ATOM 3593 C C . THR A 1 465 ? 30.557 16.183 -49.764 1.00 88.50 465 THR A C 1
ATOM 3595 O O . THR A 1 465 ? 30.640 14.964 -49.917 1.00 88.50 465 THR A O 1
ATOM 3598 N N . LYS A 1 466 ? 29.411 16.837 -49.992 1.00 85.62 466 LYS A N 1
ATOM 3599 C CA . LYS A 1 466 ? 28.177 16.167 -50.423 1.00 85.62 466 LYS A CA 1
ATOM 3600 C C . LYS A 1 466 ? 28.328 15.498 -51.792 1.00 85.62 466 LYS A C 1
ATOM 3602 O O . LYS A 1 466 ? 27.844 14.380 -51.984 1.00 85.62 466 LYS A O 1
ATOM 3607 N N . GLN A 1 467 ? 28.995 16.154 -52.742 1.00 89.50 467 GLN A N 1
ATOM 3608 C CA . GLN A 1 467 ? 29.272 15.569 -54.057 1.00 89.50 467 GLN A CA 1
ATOM 3609 C C . GLN A 1 467 ? 30.230 14.378 -53.965 1.00 89.50 467 GLN A C 1
ATOM 3611 O O . GLN A 1 467 ? 29.992 13.362 -54.619 1.00 89.50 467 GLN A O 1
ATOM 3616 N N . LEU A 1 468 ? 31.263 14.468 -53.125 1.00 88.88 468 LEU A N 1
ATOM 3617 C CA . LEU A 1 468 ? 32.234 13.402 -52.899 1.00 88.88 468 LEU A CA 1
ATOM 3618 C C . LEU A 1 468 ? 31.561 12.164 -52.299 1.00 88.88 468 LEU A C 1
ATOM 3620 O O . LEU A 1 468 ? 31.710 11.078 -52.857 1.00 88.88 468 LEU A O 1
ATOM 3624 N N . HIS A 1 469 ? 30.738 12.329 -51.257 1.00 81.00 469 HIS A N 1
ATOM 3625 C CA . HIS A 1 469 ? 29.949 11.231 -50.686 1.00 81.00 469 HIS A CA 1
ATOM 3626 C C . HIS A 1 469 ? 29.003 10.610 -51.722 1.00 81.00 469 HIS A C 1
ATOM 3628 O O . HIS A 1 469 ? 28.976 9.394 -51.884 1.00 81.00 469 HIS A O 1
ATOM 3634 N N . SER A 1 470 ? 28.290 11.430 -52.505 1.00 83.06 470 SER A N 1
ATOM 3635 C CA . SER A 1 470 ? 27.399 10.914 -53.553 1.00 83.06 470 SER A CA 1
ATOM 3636 C C . SER A 1 470 ? 28.150 10.134 -54.638 1.00 83.06 470 SER A C 1
ATOM 3638 O O . SER A 1 470 ? 27.639 9.140 -55.158 1.00 83.06 470 SER A O 1
ATOM 3640 N N . CYS A 1 471 ? 29.357 10.574 -55.001 1.00 84.06 471 CYS A N 1
ATOM 3641 C CA . CYS A 1 471 ? 30.197 9.876 -55.966 1.00 84.06 471 CYS A CA 1
ATOM 3642 C C . CYS A 1 471 ? 30.717 8.549 -55.392 1.00 84.06 471 CYS A C 1
ATOM 3644 O O . CYS A 1 471 ? 30.665 7.523 -56.070 1.00 84.06 471 CYS A O 1
ATOM 3646 N N . GLN A 1 472 ? 31.134 8.550 -54.124 1.00 84.38 472 GLN A N 1
ATOM 3647 C CA . GLN A 1 472 ? 31.580 7.360 -53.403 1.00 84.38 472 GLN A CA 1
ATOM 3648 C C . GLN A 1 472 ? 30.468 6.305 -53.291 1.00 84.38 472 GLN A C 1
ATOM 3650 O O . GLN A 1 472 ? 30.703 5.146 -53.633 1.00 84.38 472 GLN A O 1
ATOM 3655 N N . ASP A 1 473 ? 29.247 6.709 -52.932 1.00 80.31 473 ASP A N 1
ATOM 3656 C CA . ASP A 1 473 ? 28.085 5.812 -52.862 1.00 80.31 473 ASP A CA 1
ATOM 3657 C C . ASP A 1 473 ? 27.764 5.184 -54.228 1.00 80.31 473 ASP A C 1
ATOM 3659 O O . ASP A 1 473 ? 27.473 3.989 -54.330 1.00 80.31 473 ASP A O 1
ATOM 3663 N N . LYS A 1 474 ? 27.846 5.974 -55.310 1.00 85.94 474 LYS A N 1
ATOM 3664 C CA . LYS A 1 474 ? 27.630 5.481 -56.681 1.00 85.94 474 LYS A CA 1
ATOM 3665 C C . LYS A 1 474 ? 28.704 4.482 -57.105 1.00 85.94 474 LYS A C 1
ATOM 3667 O O . LYS A 1 474 ? 28.372 3.472 -57.725 1.00 85.94 474 LYS A O 1
ATOM 3672 N N . LEU A 1 475 ? 29.971 4.749 -56.789 1.00 86.12 475 LEU A N 1
ATOM 3673 C CA . LEU A 1 475 ? 31.074 3.831 -57.077 1.00 86.12 475 LEU A CA 1
ATOM 3674 C C . LEU A 1 475 ? 30.898 2.505 -56.330 1.00 86.12 475 LEU A C 1
ATOM 3676 O O . LEU A 1 475 ? 31.027 1.441 -56.936 1.00 86.12 475 LEU A O 1
ATOM 3680 N N . GLU A 1 476 ? 30.537 2.560 -55.048 1.00 83.69 476 GLU A N 1
ATOM 3681 C CA . GLU A 1 476 ? 30.309 1.366 -54.235 1.00 83.69 476 GLU A CA 1
ATOM 3682 C C . GLU A 1 476 ? 29.104 0.545 -54.728 1.00 83.69 476 GLU A C 1
ATOM 3684 O O . GLU A 1 476 ? 29.170 -0.689 -54.774 1.00 83.69 476 GLU A O 1
ATOM 3689 N N . ASP A 1 477 ? 28.012 1.196 -55.139 1.00 83.25 477 ASP A N 1
ATOM 3690 C CA . ASP A 1 477 ? 26.852 0.510 -55.716 1.00 83.25 477 ASP A CA 1
ATOM 3691 C C . ASP A 1 477 ? 27.199 -0.167 -57.051 1.00 83.25 477 ASP A C 1
ATOM 3693 O O . ASP A 1 477 ? 26.842 -1.327 -57.270 1.00 83.25 477 ASP A O 1
ATOM 3697 N N . LEU A 1 478 ? 27.956 0.503 -57.926 1.00 86.44 478 LEU A N 1
ATOM 3698 C CA . LEU A 1 478 ? 28.434 -0.092 -59.178 1.00 86.44 478 LEU A CA 1
ATOM 3699 C C . LEU A 1 478 ? 29.350 -1.297 -58.925 1.00 86.44 478 LEU A C 1
ATOM 3701 O O . LEU A 1 478 ? 29.185 -2.342 -59.565 1.00 86.44 478 LEU A O 1
ATOM 3705 N N . GLU A 1 479 ? 30.266 -1.194 -57.960 1.00 89.06 479 GLU A N 1
ATOM 3706 C CA . GLU A 1 479 ? 31.140 -2.299 -57.571 1.00 89.06 479 GLU A CA 1
ATOM 3707 C C . GLU A 1 479 ? 30.326 -3.502 -57.061 1.00 89.06 479 GLU A C 1
ATOM 3709 O O . GLU A 1 479 ? 30.508 -4.635 -57.518 1.00 89.06 479 GLU A O 1
ATOM 3714 N N . ASN A 1 480 ? 29.371 -3.277 -56.156 1.00 86.50 480 ASN A N 1
ATOM 3715 C CA . ASN A 1 480 ? 28.554 -4.349 -55.588 1.00 86.50 480 ASN A CA 1
ATOM 3716 C C . ASN A 1 480 ? 27.555 -4.947 -56.592 1.00 86.50 480 ASN A C 1
ATOM 3718 O O . ASN A 1 480 ? 27.292 -6.153 -56.546 1.00 86.50 480 ASN A O 1
ATOM 3722 N N . ARG A 1 481 ? 27.037 -4.161 -57.547 1.00 84.50 481 ARG A N 1
ATOM 3723 C CA . ARG A 1 481 ? 26.242 -4.681 -58.674 1.00 84.50 481 ARG A CA 1
ATOM 3724 C C . ARG A 1 481 ? 27.068 -5.609 -59.556 1.00 84.50 481 ARG A C 1
ATOM 3726 O O . ARG A 1 481 ? 26.576 -6.677 -59.914 1.00 84.50 481 ARG A O 1
ATOM 3733 N N . SER A 1 482 ? 28.323 -5.254 -59.833 1.00 85.56 482 SER A N 1
ATOM 3734 C CA . SER A 1 482 ? 29.259 -6.117 -60.567 1.00 85.56 482 SER A CA 1
ATOM 3735 C C . SER A 1 482 ? 29.533 -7.434 -59.821 1.00 85.56 482 SER A C 1
ATOM 3737 O O . SER A 1 482 ? 29.537 -8.513 -60.416 1.00 85.56 482 SER A O 1
ATOM 3739 N N . ARG A 1 483 ? 29.642 -7.385 -58.485 1.00 88.06 483 ARG A N 1
ATOM 3740 C CA . ARG A 1 483 ? 29.837 -8.563 -57.613 1.00 88.06 483 ARG A CA 1
ATOM 3741 C C . ARG A 1 483 ? 28.557 -9.365 -57.335 1.00 88.06 483 ARG A C 1
ATOM 3743 O O . ARG A 1 483 ? 28.604 -10.447 -56.745 1.00 88.06 483 ARG A O 1
ATOM 3750 N N . ARG A 1 484 ? 27.379 -8.904 -57.775 1.00 83.56 484 ARG A N 1
ATOM 3751 C CA . ARG A 1 484 ? 26.082 -9.541 -57.467 1.00 83.56 484 ARG A CA 1
ATOM 3752 C C . ARG A 1 484 ? 25.978 -10.982 -57.971 1.00 83.56 484 ARG A C 1
ATOM 3754 O O . ARG A 1 484 ? 25.266 -11.766 -57.346 1.00 83.56 484 ARG A O 1
ATOM 3761 N N . GLY A 1 485 ? 26.683 -11.349 -59.039 1.00 85.38 485 GLY A N 1
ATOM 3762 C CA . GLY A 1 485 ? 26.744 -12.723 -59.559 1.00 85.38 485 GLY A CA 1
ATOM 3763 C C . GLY A 1 485 ? 27.745 -13.640 -58.845 1.00 85.38 485 GLY A C 1
ATOM 3764 O O . GLY A 1 485 ? 27.781 -14.831 -59.137 1.00 85.38 485 GLY A O 1
ATOM 3765 N N . ASN A 1 486 ? 28.537 -13.113 -57.906 1.00 92.06 486 ASN A N 1
ATOM 3766 C CA . ASN A 1 486 ? 29.666 -13.823 -57.315 1.00 92.06 486 ASN A CA 1
ATOM 3767 C C . ASN A 1 486 ? 29.306 -14.498 -55.979 1.00 92.06 486 ASN A C 1
ATOM 3769 O O . ASN A 1 486 ? 28.552 -13.949 -55.161 1.00 92.06 486 ASN A O 1
ATOM 3773 N N . LEU A 1 487 ? 29.897 -15.667 -55.741 1.00 91.81 487 LEU A N 1
ATOM 3774 C CA . LEU A 1 487 ? 29.968 -16.363 -54.458 1.00 91.81 487 LEU A CA 1
ATOM 3775 C C . LEU A 1 487 ? 31.411 -16.418 -53.966 1.00 91.81 487 LEU A C 1
ATOM 3777 O O . LEU A 1 487 ? 32.348 -16.541 -54.752 1.00 91.81 487 LEU A O 1
ATOM 3781 N N . ARG A 1 488 ? 31.559 -16.343 -52.646 1.00 91.75 488 ARG A N 1
ATOM 3782 C CA . ARG A 1 488 ? 32.820 -16.447 -51.923 1.00 91.75 488 ARG A CA 1
ATOM 3783 C C . ARG A 1 488 ? 32.868 -17.797 -51.214 1.00 91.75 488 ARG A C 1
ATOM 3785 O O . ARG A 1 488 ? 31.989 -18.078 -50.403 1.00 91.75 488 ARG A O 1
ATOM 3792 N N . PHE A 1 489 ? 33.902 -18.585 -51.469 1.00 91.50 489 PHE A N 1
ATOM 3793 C CA . PHE A 1 489 ? 34.150 -19.864 -50.806 1.00 91.50 489 PHE A CA 1
ATOM 3794 C C . PHE A 1 489 ? 35.384 -19.737 -49.911 1.00 91.50 489 PHE A C 1
ATOM 3796 O O . PHE A 1 489 ? 36.423 -19.225 -50.335 1.00 91.50 489 PHE A O 1
ATOM 3803 N N . ILE A 1 490 ? 35.256 -20.158 -48.654 1.00 89.00 490 ILE A N 1
ATOM 3804 C CA . ILE A 1 490 ? 36.297 -20.039 -47.627 1.00 89.00 490 ILE A CA 1
ATOM 3805 C C . ILE A 1 490 ? 36.513 -21.420 -47.011 1.00 89.00 490 ILE A C 1
ATOM 3807 O O . ILE A 1 490 ? 35.555 -21.990 -46.500 1.00 89.00 490 ILE A O 1
ATOM 3811 N N . GLY A 1 491 ? 37.750 -21.924 -47.027 1.00 86.50 491 GLY A N 1
ATOM 3812 C CA . GLY A 1 491 ? 38.113 -23.209 -46.409 1.00 86.50 491 GLY A CA 1
ATOM 3813 C C . GLY A 1 491 ? 38.434 -24.344 -47.386 1.00 86.50 491 GLY A C 1
ATOM 3814 O O . GLY A 1 491 ? 38.843 -25.407 -46.941 1.00 86.50 491 GLY A O 1
ATOM 3815 N N . LEU A 1 492 ? 38.314 -24.125 -48.701 1.00 88.94 492 LEU A N 1
ATOM 3816 C CA . LEU A 1 492 ? 38.741 -25.114 -49.698 1.00 88.94 492 LEU A CA 1
ATOM 3817 C C . LEU A 1 492 ? 40.281 -25.200 -49.758 1.00 88.94 492 LEU A C 1
ATOM 3819 O O . LEU A 1 492 ? 40.928 -24.159 -49.942 1.00 88.94 492 LEU A O 1
ATOM 3823 N N . PRO A 1 493 ? 40.873 -26.403 -49.633 1.00 86.69 493 PRO A N 1
ATOM 3824 C CA . PRO A 1 493 ? 42.316 -26.577 -49.469 1.00 86.69 493 PRO A CA 1
ATOM 3825 C C . PRO A 1 493 ? 43.124 -26.084 -50.678 1.00 86.69 493 PRO A C 1
ATOM 3827 O O . PRO A 1 493 ? 42.661 -26.126 -51.817 1.00 86.69 493 PRO A O 1
ATOM 3830 N N . GLU A 1 494 ? 44.351 -25.601 -50.439 1.00 86.75 494 GLU A N 1
ATOM 3831 C CA . GLU A 1 494 ? 45.284 -25.131 -51.489 1.00 86.75 494 GLU A CA 1
ATOM 3832 C C . GLU A 1 494 ? 45.841 -26.269 -52.362 1.00 86.75 494 GLU A C 1
ATOM 3834 O O . GLU A 1 494 ? 46.459 -25.999 -53.389 1.00 86.75 494 GLU A O 1
ATOM 3839 N N . THR A 1 495 ? 45.612 -27.530 -51.980 1.00 85.12 495 THR A N 1
ATOM 3840 C CA . THR A 1 495 ? 45.962 -28.716 -52.778 1.00 85.12 495 THR A CA 1
ATOM 3841 C C . THR A 1 495 ? 45.178 -28.780 -54.089 1.00 85.12 495 THR A C 1
ATOM 3843 O O . THR A 1 495 ? 45.685 -29.313 -55.075 1.00 85.12 495 THR A O 1
ATOM 3846 N N . ILE A 1 496 ? 43.975 -28.192 -54.137 1.00 86.31 496 ILE A N 1
ATOM 3847 C CA . ILE A 1 496 ? 43.192 -28.077 -55.369 1.00 86.31 496 ILE A CA 1
ATOM 3848 C C . ILE A 1 496 ? 43.864 -27.043 -56.275 1.00 86.31 496 ILE A C 1
ATOM 3850 O O . ILE A 1 496 ? 43.874 -25.845 -55.957 1.00 86.31 496 ILE A O 1
ATOM 3854 N N . SER A 1 497 ? 44.406 -27.514 -57.401 1.00 84.69 497 SER A N 1
ATOM 3855 C CA . SER A 1 497 ? 45.078 -26.670 -58.390 1.00 84.69 497 SER A CA 1
ATOM 3856 C C . SER A 1 497 ? 44.119 -25.650 -59.005 1.00 84.69 497 SER A C 1
ATOM 3858 O O . SER A 1 497 ? 42.938 -25.928 -59.218 1.00 84.69 497 SER A O 1
ATOM 3860 N N . ASP A 1 498 ? 44.642 -24.472 -59.354 1.00 83.00 498 ASP A N 1
ATOM 3861 C CA . ASP A 1 498 ? 43.826 -23.389 -59.916 1.00 83.00 498 ASP A CA 1
ATOM 3862 C C . ASP A 1 498 ? 43.150 -23.786 -61.244 1.00 83.00 498 ASP A C 1
ATOM 3864 O O . ASP A 1 498 ? 42.054 -23.315 -61.541 1.00 83.00 498 ASP A O 1
ATOM 3868 N N . THR A 1 499 ? 43.750 -24.706 -62.009 1.00 85.50 499 THR A N 1
ATOM 3869 C CA . THR A 1 499 ? 43.184 -25.245 -63.257 1.00 85.50 499 THR A CA 1
ATOM 3870 C C . THR A 1 499 ? 42.024 -26.218 -63.032 1.00 85.50 499 THR A C 1
ATOM 3872 O O . THR A 1 499 ? 41.148 -26.311 -63.887 1.00 85.50 499 THR A O 1
ATOM 3875 N N . ALA A 1 500 ? 41.983 -26.916 -61.892 1.00 88.19 500 ALA A N 1
ATOM 3876 C CA . ALA A 1 500 ? 40.929 -27.875 -61.550 1.00 88.19 500 ALA A CA 1
ATOM 3877 C C . ALA A 1 500 ? 39.787 -27.259 -60.717 1.00 88.19 500 ALA A C 1
ATOM 3879 O O . ALA A 1 500 ? 38.744 -27.890 -60.534 1.00 88.19 500 ALA A O 1
ATOM 3880 N N . LEU A 1 501 ? 39.949 -26.026 -60.218 1.00 89.44 501 LEU A N 1
ATOM 3881 C CA . LEU A 1 501 ? 38.986 -25.368 -59.324 1.00 89.44 501 LEU A CA 1
ATOM 3882 C C . LEU A 1 501 ? 37.560 -25.322 -59.878 1.00 89.44 501 LEU A C 1
ATOM 3884 O O . LEU A 1 501 ? 36.616 -25.556 -59.129 1.00 89.44 501 LEU A O 1
ATOM 3888 N N . LEU A 1 502 ? 37.393 -25.014 -61.167 1.00 91.31 502 LEU A N 1
ATOM 3889 C CA . LEU A 1 502 ? 36.071 -24.896 -61.784 1.00 91.31 502 LEU A CA 1
ATOM 3890 C C . LEU A 1 502 ? 35.312 -26.229 -61.733 1.00 91.31 502 LEU A C 1
ATOM 3892 O O . LEU A 1 502 ? 34.197 -26.284 -61.220 1.00 91.31 502 LEU A O 1
ATOM 3896 N N . SER A 1 503 ? 35.939 -27.309 -62.207 1.00 90.50 503 SER A N 1
ATOM 3897 C CA . SER A 1 503 ? 35.332 -28.643 -62.228 1.00 90.50 503 SER A CA 1
ATOM 3898 C C . SER A 1 503 ? 35.094 -29.195 -60.824 1.00 90.50 503 SER A C 1
ATOM 3900 O O . SER A 1 503 ? 34.068 -29.833 -60.582 1.00 90.50 503 SER A O 1
ATOM 3902 N N . VAL A 1 504 ? 36.007 -28.930 -59.883 1.00 91.25 504 VAL A N 1
ATOM 3903 C CA . VAL A 1 504 ? 35.868 -29.373 -58.489 1.00 91.25 504 VAL A CA 1
ATOM 3904 C C . VAL A 1 504 ? 34.720 -28.639 -57.798 1.00 91.25 504 VAL A C 1
ATOM 3906 O O . VAL A 1 504 ? 33.872 -29.284 -57.196 1.00 91.25 504 VAL A O 1
ATOM 3909 N N . VAL A 1 505 ? 34.628 -27.311 -57.924 1.00 91.38 505 VAL A N 1
ATOM 3910 C CA . VAL A 1 505 ? 33.539 -26.539 -57.299 1.00 91.38 505 VAL A CA 1
ATOM 3911 C C . VAL A 1 505 ? 32.179 -26.901 -57.901 1.00 91.38 505 VAL A C 1
ATOM 3913 O O . VAL A 1 505 ? 31.213 -27.027 -57.153 1.00 91.38 505 VAL A O 1
ATOM 3916 N N . GLU A 1 506 ? 32.081 -27.109 -59.218 1.00 91.88 506 GLU A N 1
ATOM 3917 C CA . GLU A 1 506 ? 30.822 -27.527 -59.852 1.00 91.88 506 GLU A CA 1
ATOM 3918 C C . GLU A 1 506 ? 30.369 -28.922 -59.406 1.00 91.88 506 GLU A C 1
ATOM 3920 O O . GLU A 1 506 ? 29.204 -29.096 -59.051 1.00 91.88 506 GLU A O 1
ATOM 3925 N N . SER A 1 507 ? 31.277 -29.902 -59.389 1.00 90.00 507 SER A N 1
ATOM 3926 C CA . SER A 1 507 ? 30.952 -31.276 -58.976 1.00 90.00 507 SER A CA 1
ATOM 3927 C C . SER A 1 507 ? 30.618 -31.373 -57.487 1.00 90.00 507 SER A C 1
ATOM 3929 O O . SER A 1 507 ? 29.605 -31.971 -57.129 1.00 90.00 507 SER A O 1
ATOM 3931 N N . TRP A 1 508 ? 31.403 -30.717 -56.630 1.00 91.94 508 TRP A N 1
ATOM 3932 C CA . TRP A 1 508 ? 31.174 -30.676 -55.186 1.00 91.94 508 TRP A CA 1
ATOM 3933 C C . TRP A 1 508 ? 29.861 -29.982 -54.814 1.00 91.94 508 TRP A C 1
ATOM 3935 O O . TRP A 1 508 ? 29.104 -30.476 -53.982 1.00 91.94 508 TRP A O 1
ATOM 3945 N N . LEU A 1 509 ? 29.539 -28.845 -55.440 1.00 90.56 509 LEU A N 1
ATOM 3946 C CA . LEU A 1 509 ? 28.262 -28.182 -55.168 1.00 90.56 509 LEU A CA 1
ATOM 3947 C C . LEU A 1 509 ? 27.078 -28.991 -55.693 1.00 90.56 509 LEU A C 1
ATOM 3949 O O . LEU A 1 509 ? 26.031 -28.984 -55.056 1.00 90.56 509 LEU A O 1
ATOM 3953 N N . ALA A 1 510 ? 27.228 -29.698 -56.815 1.00 88.31 510 ALA A N 1
ATOM 3954 C CA . ALA A 1 510 ? 26.174 -30.563 -57.330 1.00 88.31 510 ALA A CA 1
ATOM 3955 C C . ALA A 1 510 ? 25.860 -31.734 -56.381 1.00 88.31 510 ALA A C 1
ATOM 3957 O O . ALA A 1 510 ? 24.694 -32.113 -56.282 1.00 88.31 510 ALA A O 1
ATOM 3958 N N . SER A 1 511 ? 26.863 -32.273 -55.673 1.00 87.56 511 SER A N 1
ATOM 3959 C CA . SER A 1 511 ? 26.656 -33.335 -54.680 1.00 87.56 511 SER A CA 1
ATOM 3960 C C . SER A 1 511 ? 26.106 -32.806 -53.353 1.00 87.56 511 SER A C 1
ATOM 3962 O O . SER A 1 511 ? 25.181 -33.392 -52.799 1.00 87.56 511 SER A O 1
ATOM 3964 N N . GLU A 1 512 ? 26.638 -31.690 -52.848 1.00 89.75 512 GLU A N 1
ATOM 3965 C CA . GLU A 1 512 ? 26.299 -31.184 -51.509 1.00 89.75 512 GLU A CA 1
ATOM 3966 C C . GLU A 1 512 ? 25.092 -30.236 -51.468 1.00 89.75 512 GLU A C 1
ATOM 3968 O O . GLU A 1 512 ? 24.422 -30.103 -50.440 1.00 89.75 512 GLU A O 1
ATOM 3973 N N . LEU A 1 513 ? 24.826 -29.513 -52.555 1.00 88.62 513 LEU A N 1
ATOM 3974 C CA . LEU A 1 513 ? 23.775 -28.498 -52.651 1.00 88.62 513 LEU A CA 1
ATOM 3975 C C . LEU A 1 513 ? 22.983 -28.695 -53.955 1.00 88.62 513 LEU A C 1
ATOM 3977 O O . LEU A 1 513 ? 23.089 -27.874 -54.874 1.00 88.62 513 LEU A O 1
ATOM 3981 N N . PRO A 1 514 ? 22.185 -29.778 -54.052 1.00 82.81 514 PRO A N 1
ATOM 3982 C CA . PRO A 1 514 ? 21.465 -30.113 -55.271 1.00 82.81 514 PRO A CA 1
ATOM 3983 C C . PRO A 1 514 ? 20.467 -29.013 -55.651 1.00 82.81 514 PRO A C 1
ATOM 3985 O O . PRO A 1 514 ? 19.750 -28.458 -54.816 1.00 82.81 514 PRO A O 1
ATOM 3988 N N . MET A 1 515 ? 20.426 -28.702 -56.946 1.00 85.06 515 MET A N 1
ATOM 3989 C CA . MET A 1 515 ? 19.586 -27.648 -57.510 1.00 85.06 515 MET A CA 1
ATOM 3990 C C . MET A 1 515 ? 18.204 -28.185 -57.914 1.00 85.06 515 MET A C 1
ATOM 3992 O O . MET A 1 515 ? 18.108 -29.325 -58.369 1.00 85.06 515 MET A O 1
ATOM 3996 N N . PRO A 1 516 ? 17.131 -27.372 -57.834 1.00 85.31 516 PRO A N 1
ATOM 3997 C CA . PRO A 1 516 ? 15.824 -27.755 -58.359 1.00 85.31 516 PRO A CA 1
ATOM 3998 C C . PRO A 1 516 ? 15.894 -28.088 -59.853 1.00 85.31 516 PRO A C 1
ATOM 4000 O O . PRO A 1 516 ? 16.506 -27.347 -60.628 1.00 85.31 516 PRO A O 1
ATOM 4003 N N . SER A 1 517 ? 15.194 -29.144 -60.278 1.00 82.88 517 SER A N 1
ATOM 4004 C CA . SER A 1 517 ? 15.188 -29.613 -61.674 1.00 82.88 517 SER A CA 1
ATOM 4005 C C . SER A 1 517 ? 14.792 -28.523 -62.681 1.00 82.88 517 SER A C 1
ATOM 4007 O O . SER A 1 517 ? 15.256 -28.532 -63.815 1.00 82.88 517 SER A O 1
ATOM 4009 N N . SER A 1 518 ? 13.989 -27.540 -62.258 1.00 85.06 518 SER A N 1
ATOM 4010 C CA . SER A 1 518 ? 13.553 -26.390 -63.064 1.00 85.06 518 SER A CA 1
ATOM 4011 C C . SER A 1 518 ? 14.652 -25.367 -63.382 1.00 85.06 518 SER A C 1
ATOM 4013 O O . SER A 1 518 ? 14.483 -24.551 -64.286 1.00 85.06 518 SER A O 1
ATOM 4015 N N . LEU A 1 519 ? 15.764 -25.372 -62.642 1.00 83.69 519 LEU A N 1
ATOM 4016 C CA . LEU A 1 519 ? 16.883 -24.439 -62.813 1.00 83.69 519 LEU A CA 1
ATOM 4017 C C . LEU A 1 519 ? 18.095 -25.084 -63.497 1.00 83.69 519 LEU A C 1
ATOM 4019 O O . LEU A 1 519 ? 18.954 -24.352 -63.991 1.00 83.69 519 LEU A O 1
ATOM 4023 N N . GLY A 1 520 ? 18.172 -26.417 -63.538 1.00 85.06 520 GLY A N 1
ATOM 4024 C CA . GLY A 1 520 ? 19.354 -27.146 -64.004 1.00 85.06 520 GLY A CA 1
ATOM 4025 C C . GLY A 1 520 ? 20.572 -26.998 -63.072 1.00 85.06 520 GLY A C 1
ATOM 4026 O O . GLY A 1 520 ? 20.491 -26.317 -62.043 1.00 85.06 520 GLY A O 1
ATOM 4027 N N . PRO A 1 521 ? 21.714 -27.635 -63.405 1.00 84.50 521 PRO A N 1
ATOM 4028 C CA . PRO A 1 521 ? 22.919 -27.579 -62.580 1.00 84.50 521 PRO A CA 1
ATOM 4029 C C . PRO A 1 521 ? 23.499 -26.160 -62.529 1.00 84.50 521 PRO A C 1
ATOM 4031 O O . PRO A 1 521 ? 23.494 -25.433 -63.527 1.00 84.50 521 PRO A O 1
ATOM 4034 N N . ALA A 1 522 ? 24.029 -25.774 -61.366 1.00 87.25 522 ALA A N 1
ATOM 4035 C CA . ALA A 1 522 ? 24.707 -24.494 -61.205 1.00 87.25 522 ALA A CA 1
ATOM 4036 C C . ALA A 1 522 ? 26.012 -24.483 -62.013 1.00 87.25 522 ALA A C 1
ATOM 4038 O O . ALA A 1 522 ? 26.862 -25.353 -61.833 1.00 87.25 522 ALA A O 1
ATOM 4039 N N . ARG A 1 523 ? 26.166 -23.492 -62.897 1.00 89.12 523 ARG A N 1
ATOM 4040 C CA . ARG A 1 523 ? 27.362 -23.321 -63.735 1.00 89.12 523 ARG A CA 1
ATOM 4041 C C . ARG A 1 523 ? 28.062 -22.002 -63.449 1.00 89.12 523 ARG A C 1
ATOM 4043 O O . ARG A 1 523 ? 27.403 -20.976 -63.228 1.00 89.12 523 ARG A O 1
ATOM 4050 N N . PHE A 1 524 ? 29.388 -22.028 -63.489 1.00 92.00 524 PHE A N 1
ATOM 4051 C CA . PHE A 1 524 ? 30.227 -20.868 -63.215 1.00 92.00 524 PHE A CA 1
ATOM 4052 C C . PHE A 1 524 ? 30.901 -20.351 -64.487 1.00 92.00 524 PHE A C 1
ATOM 4054 O O . PHE A 1 524 ? 31.464 -21.108 -65.265 1.00 92.00 524 PHE A O 1
ATOM 4061 N N . GLU A 1 525 ? 30.892 -19.029 -64.647 1.00 90.44 525 GLU A N 1
ATOM 4062 C CA . GLU A 1 525 ? 31.650 -18.313 -65.678 1.00 90.44 525 GLU A CA 1
ATOM 4063 C C . GLU A 1 525 ? 33.148 -18.377 -65.395 1.00 90.44 525 GLU A C 1
ATOM 4065 O O . GLU A 1 525 ? 33.970 -18.508 -66.295 1.00 90.44 525 GLU A O 1
ATOM 4070 N N . ARG A 1 526 ? 33.507 -18.248 -64.114 1.00 90.81 526 ARG A N 1
ATOM 4071 C CA . ARG A 1 526 ? 34.888 -18.310 -63.638 1.00 90.81 526 ARG A CA 1
ATOM 4072 C C . ARG A 1 526 ? 34.935 -18.629 -62.156 1.00 90.81 526 ARG A C 1
ATOM 4074 O O . ARG A 1 526 ? 34.105 -18.135 -61.391 1.00 90.81 526 ARG A O 1
ATOM 4081 N N . VAL A 1 527 ? 35.958 -19.372 -61.750 1.00 92.06 527 VAL A N 1
ATOM 4082 C CA . VAL A 1 527 ? 36.287 -19.684 -60.355 1.00 92.06 527 VAL A CA 1
ATOM 4083 C C . VAL A 1 527 ? 37.786 -19.475 -60.181 1.00 92.06 527 VAL A C 1
ATOM 4085 O O . VAL A 1 527 ? 38.569 -20.010 -60.956 1.00 92.06 527 VAL A O 1
ATOM 4088 N N . HIS A 1 528 ? 38.193 -18.651 -59.217 1.00 91.25 528 HIS A N 1
ATOM 4089 C CA . HIS A 1 528 ? 39.604 -18.305 -59.016 1.00 91.25 528 HIS A CA 1
ATOM 4090 C C . HIS A 1 528 ? 39.897 -17.947 -57.560 1.00 91.25 528 HIS A C 1
ATOM 4092 O O . HIS A 1 528 ? 39.016 -17.471 -56.840 1.00 91.25 528 HIS A O 1
ATOM 4098 N N . ARG A 1 529 ? 41.146 -18.147 -57.129 1.00 90.44 529 ARG A N 1
ATOM 4099 C CA . ARG A 1 529 ? 41.634 -17.716 -55.812 1.00 90.44 529 ARG A CA 1
ATOM 4100 C C . ARG A 1 529 ? 41.985 -16.231 -55.813 1.00 90.44 529 ARG A C 1
ATOM 41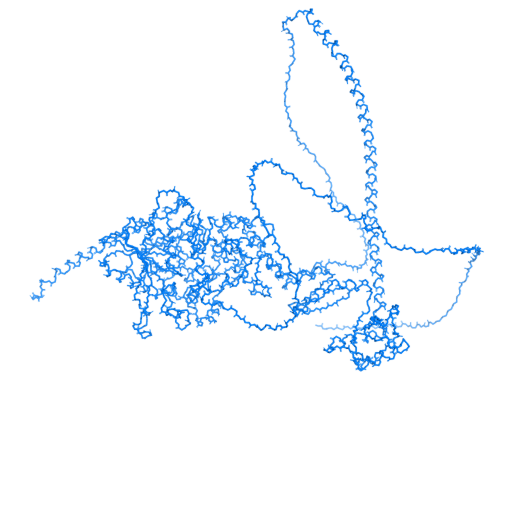02 O O . ARG A 1 529 ? 42.448 -15.689 -56.813 1.00 90.44 529 ARG A O 1
ATOM 4109 N N . VAL A 1 530 ? 41.789 -15.584 -54.668 1.00 87.31 530 VAL A N 1
ATOM 4110 C CA . VAL A 1 530 ? 42.071 -14.159 -54.464 1.00 87.31 530 VAL A CA 1
ATOM 4111 C C . VAL A 1 530 ? 43.154 -13.984 -53.405 1.00 87.31 530 VAL A C 1
ATOM 4113 O O . VAL A 1 530 ? 43.046 -14.526 -52.305 1.00 87.31 530 VAL A O 1
ATOM 4116 N N . GLY A 1 531 ? 44.171 -13.185 -53.733 1.00 82.56 531 GLY A N 1
ATOM 4117 C CA . GLY A 1 531 ? 45.292 -12.851 -52.850 1.00 82.56 531 GLY A CA 1
ATOM 4118 C C . GLY A 1 531 ? 46.588 -13.622 -53.152 1.00 82.56 531 GLY A C 1
ATOM 4119 O O . GLY A 1 531 ? 46.576 -14.597 -53.914 1.00 82.56 531 GLY A O 1
ATOM 4120 N N . PRO A 1 532 ? 47.719 -13.174 -52.575 1.00 79.19 532 PRO A N 1
ATOM 4121 C CA . PRO A 1 532 ? 49.018 -13.820 -52.753 1.00 79.19 532 PRO A CA 1
ATOM 4122 C C . PRO A 1 532 ? 49.032 -15.212 -52.106 1.00 79.19 532 PRO A C 1
ATOM 4124 O O . PRO A 1 532 ? 48.391 -15.430 -51.077 1.00 79.19 532 PRO A O 1
ATOM 4127 N N . LYS A 1 533 ? 49.748 -16.165 -52.717 1.00 78.25 533 LYS A N 1
ATOM 4128 C CA . LYS A 1 533 ? 49.889 -17.530 -52.188 1.00 78.25 533 LYS A CA 1
ATOM 4129 C C . LYS A 1 533 ? 50.728 -17.490 -50.903 1.00 78.25 533 LYS A C 1
ATOM 4131 O O . LYS A 1 533 ? 51.882 -17.075 -50.942 1.00 78.25 533 LYS A O 1
ATOM 4136 N N . GLY A 1 534 ? 50.119 -17.873 -49.783 1.00 69.50 534 GLY A N 1
ATOM 4137 C CA . GLY A 1 534 ? 50.773 -17.969 -48.477 1.00 69.50 534 GLY A CA 1
ATOM 4138 C C . GLY A 1 534 ? 51.654 -19.215 -48.330 1.00 69.50 534 GLY A C 1
ATOM 4139 O O . GLY A 1 534 ? 51.641 -20.095 -49.191 1.00 69.50 534 GLY A O 1
ATOM 4140 N N . GLY A 1 535 ? 52.409 -19.295 -47.228 1.00 68.44 535 GLY A N 1
ATOM 4141 C CA . GLY A 1 535 ? 53.132 -20.514 -46.828 1.00 68.44 535 GLY A CA 1
ATOM 4142 C C . GLY A 1 535 ? 52.186 -21.657 -46.424 1.00 68.44 535 GLY A C 1
ATOM 4143 O O . GLY A 1 535 ? 50.994 -21.429 -46.235 1.00 68.44 535 GLY A O 1
ATOM 4144 N N . SER A 1 536 ? 52.709 -22.880 -46.272 1.00 60.94 536 SER A N 1
ATOM 4145 C CA . SER A 1 536 ? 51.915 -24.099 -46.006 1.00 60.94 536 SER A CA 1
ATOM 4146 C C . SER A 1 536 ? 51.077 -24.059 -44.720 1.00 60.94 536 SER A C 1
ATOM 4148 O O . SER A 1 536 ? 50.057 -24.734 -44.660 1.00 60.94 536 SER A O 1
ATOM 4150 N N . ASP A 1 537 ? 51.465 -23.238 -43.738 1.00 61.09 537 ASP A N 1
ATOM 4151 C CA . ASP A 1 537 ? 50.746 -23.028 -42.467 1.00 61.09 537 ASP A CA 1
ATOM 4152 C C . ASP A 1 537 ? 49.679 -21.918 -42.517 1.00 61.09 537 ASP A C 1
ATOM 4154 O O . ASP A 1 537 ? 49.001 -21.637 -41.525 1.00 61.09 537 ASP A O 1
ATOM 4158 N N . GLN A 1 538 ? 49.516 -21.233 -43.653 1.00 71.75 538 GLN A N 1
ATOM 4159 C CA . GLN A 1 538 ? 48.529 -20.162 -43.776 1.00 71.75 538 GLN A CA 1
ATOM 4160 C C . GLN A 1 538 ? 47.156 -20.690 -44.198 1.00 71.75 538 GLN A C 1
ATOM 4162 O O . GLN A 1 538 ? 47.023 -21.656 -44.948 1.00 71.75 538 GLN A O 1
ATOM 4167 N N . ARG A 1 539 ? 46.103 -20.004 -43.734 1.00 79.19 539 ARG A N 1
ATOM 4168 C CA . ARG A 1 539 ? 44.717 -20.316 -44.109 1.00 79.19 539 ARG A CA 1
ATOM 4169 C C . ARG A 1 539 ? 44.563 -20.305 -45.639 1.00 79.19 539 ARG A C 1
ATOM 4171 O O . ARG A 1 539 ? 45.045 -19.357 -46.264 1.00 79.19 539 ARG A O 1
ATOM 4178 N N . PRO A 1 540 ? 43.842 -21.279 -46.232 1.00 85.50 540 PRO A N 1
ATOM 4179 C CA . PRO A 1 540 ? 43.641 -21.322 -47.675 1.00 85.50 540 PRO A CA 1
ATOM 4180 C C . PRO A 1 540 ? 43.055 -20.019 -48.223 1.00 85.50 540 PRO A C 1
ATOM 4182 O O . PRO A 1 540 ? 42.176 -19.408 -47.600 1.00 85.50 540 PRO A O 1
ATOM 4185 N N . ARG A 1 541 ? 43.514 -19.602 -49.409 1.00 89.44 541 ARG A N 1
ATOM 4186 C CA . ARG A 1 541 ? 43.000 -18.408 -50.078 1.00 89.44 541 ARG A CA 1
ATOM 4187 C C . ARG A 1 541 ? 41.528 -18.577 -50.388 1.00 89.44 541 ARG A C 1
ATOM 4189 O O . ARG A 1 541 ? 41.048 -19.636 -50.793 1.00 89.44 541 ARG A O 1
ATOM 4196 N N . VAL A 1 542 ? 40.829 -17.463 -50.251 1.00 89.31 542 VAL A N 1
ATOM 4197 C CA . VAL A 1 542 ? 39.426 -17.358 -50.611 1.00 89.31 542 VAL A CA 1
ATOM 4198 C C . VAL A 1 542 ? 39.262 -17.537 -52.111 1.00 89.31 542 VAL A C 1
ATOM 4200 O O . VAL A 1 542 ? 39.995 -16.940 -52.897 1.00 89.31 542 VAL A O 1
ATOM 4203 N N . ILE A 1 543 ? 38.246 -18.300 -52.494 1.00 92.62 543 ILE A N 1
ATOM 4204 C CA . ILE A 1 543 ? 37.860 -18.487 -53.888 1.00 92.62 543 ILE A CA 1
ATOM 4205 C C . ILE A 1 543 ? 36.638 -17.623 -54.195 1.00 92.62 543 ILE A C 1
ATOM 4207 O O . ILE A 1 543 ? 35.686 -17.581 -53.412 1.00 92.62 543 ILE A O 1
ATOM 4211 N N . ILE A 1 544 ? 36.654 -16.948 -55.344 1.00 92.31 544 ILE A N 1
ATOM 4212 C CA . ILE A 1 544 ? 35.498 -16.244 -55.899 1.00 92.31 544 ILE A CA 1
ATOM 4213 C C . ILE A 1 544 ? 35.020 -16.979 -57.150 1.00 92.31 544 ILE A C 1
ATOM 4215 O O . ILE A 1 544 ? 35.772 -17.142 -58.114 1.00 92.31 544 ILE A O 1
ATOM 4219 N N . GLY A 1 545 ? 33.751 -17.390 -57.136 1.00 93.06 545 GLY A N 1
ATOM 4220 C CA . GLY A 1 545 ? 33.060 -17.993 -58.275 1.00 93.06 545 GLY A CA 1
ATOM 4221 C C . GLY A 1 545 ? 31.954 -17.084 -58.806 1.00 93.06 545 GLY A C 1
ATOM 4222 O O . GLY A 1 545 ? 31.042 -16.743 -58.055 1.00 93.06 545 GLY A O 1
ATOM 4223 N N . LYS A 1 546 ? 32.002 -16.700 -60.085 1.00 92.38 546 LYS A N 1
ATOM 4224 C CA . LYS A 1 546 ? 30.927 -15.949 -60.761 1.00 92.38 546 LYS A CA 1
ATOM 4225 C C . LYS A 1 546 ? 29.989 -16.929 -61.453 1.00 92.38 546 LYS A C 1
ATOM 4227 O O . LYS A 1 546 ? 30.451 -17.726 -62.261 1.00 92.38 546 LYS A O 1
ATOM 4232 N N . LEU A 1 547 ? 28.695 -16.875 -61.150 1.00 91.81 547 LEU A N 1
ATOM 4233 C CA . LEU A 1 547 ? 27.705 -17.767 -61.758 1.00 91.81 547 LEU A CA 1
ATOM 4234 C C . LEU A 1 547 ? 27.178 -17.223 -63.085 1.00 91.81 547 LEU A C 1
ATOM 4236 O O . LEU A 1 547 ? 26.972 -16.017 -63.217 1.00 91.81 547 LEU A O 1
ATOM 4240 N N . HIS A 1 548 ? 26.873 -18.127 -64.021 1.00 88.88 548 HIS A N 1
ATOM 4241 C CA . HIS A 1 548 ? 26.195 -17.785 -65.279 1.00 88.88 548 HIS A CA 1
ATOM 4242 C C . HIS A 1 548 ? 24.791 -17.220 -65.046 1.00 88.88 548 HIS A C 1
ATOM 4244 O O . HIS A 1 548 ? 24.341 -16.335 -65.769 1.00 88.88 548 HIS A O 1
ATOM 4250 N N . ASN A 1 549 ? 24.089 -17.727 -64.029 1.00 87.00 549 ASN A N 1
ATOM 4251 C CA . ASN A 1 549 ? 22.726 -17.321 -63.719 1.00 87.00 549 ASN A CA 1
ATOM 4252 C C . ASN A 1 549 ? 22.609 -16.867 -62.262 1.00 87.00 549 ASN A C 1
ATOM 4254 O O . ASN A 1 549 ? 22.867 -17.618 -61.320 1.00 87.00 549 ASN A O 1
ATOM 4258 N N . TYR A 1 550 ? 22.135 -15.637 -62.062 1.00 83.69 550 TYR A N 1
ATOM 4259 C CA . TYR A 1 550 ? 21.887 -15.093 -60.729 1.00 83.69 550 TYR A CA 1
ATOM 4260 C C . TYR A 1 550 ? 20.875 -15.926 -59.918 1.00 83.69 550 TYR A C 1
ATOM 4262 O O . TYR A 1 550 ? 20.983 -15.992 -58.693 1.00 83.69 550 TYR A O 1
ATOM 4270 N N . ARG A 1 551 ? 19.918 -16.608 -60.566 1.00 86.75 551 ARG A N 1
ATOM 4271 C CA . ARG A 1 551 ? 18.967 -17.494 -59.872 1.00 86.75 551 ARG A CA 1
ATOM 4272 C C . ARG A 1 551 ? 19.663 -18.688 -59.216 1.00 86.75 551 ARG A C 1
ATOM 4274 O O . ARG A 1 551 ? 19.292 -19.046 -58.103 1.00 86.75 551 ARG A O 1
ATOM 4281 N N . HIS A 1 552 ? 20.713 -19.236 -59.840 1.00 88.88 552 HIS A N 1
ATOM 4282 C CA . HIS A 1 552 ? 21.522 -20.307 -59.243 1.00 88.88 552 HIS A CA 1
ATOM 4283 C C . HIS A 1 552 ? 22.192 -19.849 -57.952 1.00 88.88 552 HIS A C 1
ATOM 4285 O O . HIS A 1 552 ? 22.156 -20.557 -56.953 1.00 88.88 552 HIS A O 1
ATOM 4291 N N . LYS A 1 553 ? 22.722 -18.621 -57.932 1.00 89.31 553 LYS A N 1
ATOM 4292 C CA . LYS A 1 553 ? 23.322 -18.039 -56.725 1.00 89.31 553 LYS A CA 1
ATOM 4293 C C . LYS A 1 553 ? 22.330 -17.977 -55.562 1.00 89.31 553 LYS A C 1
ATOM 4295 O O . LYS A 1 553 ? 22.681 -18.314 -54.432 1.00 89.31 553 LYS A O 1
ATOM 4300 N N . VAL A 1 554 ? 21.126 -17.463 -55.824 1.00 86.12 554 VAL A N 1
ATOM 4301 C CA . VAL A 1 554 ? 20.095 -17.275 -54.791 1.00 86.12 554 VAL A CA 1
ATOM 4302 C C . VAL A 1 554 ? 19.695 -18.617 -54.189 1.00 86.12 554 VAL A C 1
ATOM 4304 O O . VAL A 1 554 ? 19.599 -18.719 -52.966 1.00 86.12 554 VAL A O 1
ATOM 4307 N N . GLU A 1 555 ? 19.520 -19.638 -55.027 1.00 88.75 555 GLU A N 1
ATOM 4308 C CA . GLU A 1 555 ? 19.139 -20.970 -54.568 1.00 88.75 555 GLU A CA 1
ATOM 4309 C C . GLU A 1 555 ? 20.267 -21.663 -53.800 1.00 88.75 555 GLU A C 1
ATOM 4311 O O . GLU A 1 555 ? 20.020 -22.169 -52.712 1.00 88.75 555 GLU A O 1
ATOM 4316 N N . LEU A 1 556 ? 21.517 -21.582 -54.272 1.00 89.44 556 LEU A N 1
ATOM 4317 C CA . LEU A 1 556 ? 22.675 -22.128 -53.552 1.00 89.44 556 LEU A CA 1
ATOM 4318 C C . LEU A 1 556 ? 22.813 -21.526 -52.148 1.00 89.44 556 LEU A C 1
ATOM 4320 O O . LEU A 1 556 ? 23.036 -22.247 -51.179 1.00 89.44 556 LEU A O 1
ATOM 4324 N N . LEU A 1 557 ? 22.641 -20.206 -52.008 1.00 86.94 557 LEU A N 1
ATOM 4325 C CA . LEU A 1 557 ? 22.668 -19.553 -50.695 1.00 86.94 557 LEU A CA 1
ATOM 4326 C C . LEU A 1 557 ? 21.472 -19.944 -49.821 1.00 86.94 557 LEU A C 1
ATOM 4328 O O . LEU A 1 557 ? 21.616 -19.991 -48.599 1.00 86.94 557 LEU A O 1
ATOM 4332 N N . ARG A 1 558 ? 20.298 -20.197 -50.412 1.00 84.88 558 ARG A N 1
ATOM 4333 C CA . ARG A 1 558 ? 19.123 -20.686 -49.680 1.00 84.88 558 ARG A CA 1
ATOM 4334 C C . ARG A 1 558 ? 19.358 -22.110 -49.178 1.00 84.88 558 ARG A C 1
ATOM 4336 O O . ARG A 1 558 ? 19.193 -22.339 -47.984 1.00 84.88 558 ARG A O 1
ATOM 4343 N N . ALA A 1 559 ? 19.792 -23.013 -50.054 1.00 85.94 559 ALA A N 1
ATOM 4344 C CA . ALA A 1 559 ? 20.106 -24.400 -49.730 1.00 85.94 559 ALA A CA 1
ATOM 4345 C C . ALA A 1 559 ? 21.197 -24.481 -48.654 1.00 85.94 559 ALA A C 1
ATOM 4347 O O . ALA A 1 559 ? 21.001 -25.127 -47.630 1.00 85.94 559 ALA A O 1
ATOM 4348 N N . TYR A 1 560 ? 22.287 -23.722 -48.809 1.00 86.94 560 TYR A N 1
ATOM 4349 C CA . TYR A 1 560 ? 23.359 -23.640 -47.814 1.00 86.94 560 TYR A CA 1
ATOM 4350 C C . TYR A 1 560 ? 22.859 -23.188 -46.431 1.00 86.94 560 TYR A C 1
ATOM 4352 O O . TYR A 1 560 ? 23.254 -23.760 -45.422 1.00 86.94 560 TYR A O 1
ATOM 4360 N N . ARG A 1 561 ? 21.961 -22.194 -46.364 1.00 81.75 561 ARG A N 1
ATOM 4361 C CA . ARG A 1 561 ? 21.383 -21.707 -45.093 1.00 81.75 561 ARG A CA 1
ATOM 4362 C C . ARG A 1 561 ? 20.359 -22.658 -44.471 1.00 81.75 561 ARG A C 1
ATOM 4364 O O . ARG A 1 561 ? 20.093 -22.534 -43.282 1.00 81.75 561 ARG A O 1
ATOM 4371 N N . ALA A 1 562 ? 19.754 -23.543 -45.261 1.00 81.44 562 ALA A N 1
ATOM 4372 C CA . ALA A 1 562 ? 18.769 -24.514 -44.788 1.00 81.44 562 ALA A CA 1
ATOM 4373 C C . ALA A 1 562 ? 19.414 -25.779 -44.192 1.00 81.44 562 ALA A C 1
ATOM 4375 O O . ALA A 1 562 ? 18.729 -26.552 -43.521 1.00 81.44 562 ALA A O 1
ATOM 4376 N N . ARG A 1 563 ? 20.718 -25.996 -44.420 1.00 85.19 563 ARG A N 1
ATOM 4377 C CA . ARG A 1 563 ? 21.447 -27.146 -43.876 1.00 85.19 563 ARG A CA 1
ATOM 4378 C C . ARG A 1 563 ? 21.557 -27.065 -42.355 1.00 85.19 563 ARG A C 1
ATOM 4380 O O . ARG A 1 563 ? 21.866 -26.015 -41.796 1.00 85.19 563 ARG A O 1
ATOM 4387 N N . ARG A 1 564 ? 21.338 -28.208 -41.702 1.00 75.44 564 ARG A N 1
ATOM 4388 C CA . ARG A 1 564 ? 21.578 -28.390 -40.261 1.00 75.44 564 ARG A CA 1
ATOM 4389 C C . ARG A 1 564 ? 23.026 -28.780 -39.963 1.00 75.44 564 ARG A C 1
ATOM 4391 O O . ARG A 1 564 ? 23.550 -28.398 -38.925 1.00 75.44 564 ARG A O 1
ATOM 4398 N N . GLU A 1 565 ? 23.664 -29.499 -40.883 1.00 84.81 565 GLU A N 1
ATOM 4399 C CA . GLU A 1 565 ? 25.052 -29.945 -40.758 1.00 84.81 565 GLU A CA 1
ATOM 4400 C C . GLU A 1 565 ? 26.024 -28.979 -41.454 1.00 84.81 565 GLU A C 1
ATOM 4402 O O . GLU A 1 565 ? 25.691 -28.445 -42.525 1.00 84.81 565 GLU A O 1
ATOM 4407 N N . PRO A 1 566 ? 27.231 -28.761 -40.889 1.00 84.81 566 PRO A N 1
ATOM 4408 C CA . PRO A 1 566 ? 28.272 -27.968 -41.531 1.00 84.81 566 PRO A CA 1
ATOM 4409 C C . PRO A 1 566 ? 28.596 -28.492 -42.931 1.00 84.81 566 PRO A C 1
ATOM 4411 O O . PRO A 1 566 ? 28.727 -29.693 -43.148 1.00 84.81 566 PRO A O 1
ATOM 4414 N N . LEU A 1 567 ? 28.748 -27.580 -43.887 1.00 90.62 567 LEU A N 1
ATOM 4415 C CA . LEU A 1 567 ? 29.209 -27.938 -45.222 1.00 90.62 567 LEU A CA 1
ATOM 4416 C C . LEU A 1 567 ? 30.709 -28.258 -45.169 1.00 90.62 567 LEU A C 1
ATOM 4418 O O . LEU A 1 567 ? 31.495 -27.447 -44.671 1.00 90.62 567 LEU A O 1
ATOM 4422 N N . THR A 1 568 ? 31.104 -29.412 -45.699 1.00 90.44 568 THR A N 1
ATOM 4423 C CA . THR A 1 568 ? 32.500 -29.860 -45.717 1.00 90.44 568 THR A CA 1
ATOM 4424 C C . THR A 1 568 ? 32.959 -30.236 -47.127 1.00 90.44 568 THR A C 1
ATOM 4426 O O . THR A 1 568 ? 32.156 -30.495 -48.024 1.00 90.44 568 THR A O 1
ATOM 4429 N N . TYR A 1 569 ? 34.273 -30.219 -47.332 1.00 88.62 569 TYR A N 1
ATOM 4430 C CA . TYR A 1 569 ? 34.957 -30.770 -48.500 1.00 88.62 569 TYR A CA 1
ATOM 4431 C C . TYR A 1 569 ? 36.134 -31.598 -47.982 1.00 88.62 569 TYR A C 1
ATOM 4433 O O . TYR A 1 569 ? 36.968 -31.053 -47.262 1.00 88.62 569 TYR A O 1
ATOM 4441 N N . GLU A 1 570 ? 36.180 -32.901 -48.285 1.00 83.94 570 GLU A N 1
ATOM 4442 C CA . GLU A 1 570 ? 37.222 -33.818 -47.780 1.00 83.94 570 GLU A CA 1
ATOM 4443 C C . GLU A 1 570 ? 37.437 -33.676 -46.257 1.00 83.94 570 GLU A C 1
ATOM 4445 O O . GLU A 1 570 ? 38.561 -33.565 -45.780 1.00 83.94 570 GLU A O 1
ATOM 4450 N N . THR A 1 571 ? 36.341 -33.623 -45.485 1.00 81.00 571 THR A N 1
ATOM 4451 C CA . THR A 1 571 ? 36.283 -33.392 -44.019 1.00 81.00 571 THR A CA 1
ATOM 4452 C C . THR A 1 571 ? 36.624 -31.978 -43.521 1.00 81.00 571 THR A C 1
ATOM 4454 O O . THR A 1 571 ? 36.329 -31.655 -42.370 1.00 81.00 571 THR A O 1
ATOM 4457 N N . LEU A 1 572 ? 37.144 -31.086 -44.370 1.00 85.56 572 LEU A N 1
ATOM 4458 C CA . LEU A 1 572 ? 37.436 -29.698 -43.999 1.00 85.56 572 LEU A CA 1
ATOM 4459 C C . LEU A 1 572 ? 36.178 -28.816 -44.070 1.00 85.56 572 LEU A C 1
ATOM 4461 O O . LEU A 1 572 ? 35.427 -28.904 -45.043 1.00 85.56 572 LEU A O 1
ATOM 4465 N N . PRO A 1 573 ? 35.935 -27.927 -43.090 1.00 87.62 573 PRO A N 1
ATOM 4466 C CA . PRO A 1 573 ? 34.764 -27.057 -43.090 1.00 87.62 573 PRO A CA 1
ATOM 4467 C C . PRO A 1 573 ? 34.878 -25.962 -44.157 1.00 87.62 573 PRO A C 1
ATOM 4469 O O . PRO A 1 573 ? 35.845 -25.197 -44.188 1.00 87.62 573 PRO A O 1
ATOM 4472 N N . VAL A 1 574 ? 33.839 -25.827 -44.984 1.00 90.06 574 VAL A N 1
ATOM 4473 C CA . VAL A 1 574 ? 33.765 -24.813 -46.040 1.00 90.06 574 VAL A CA 1
ATOM 4474 C C . VAL A 1 574 ? 32.587 -23.878 -45.801 1.00 90.06 574 VAL A C 1
ATOM 4476 O O . VAL A 1 574 ? 31.449 -24.298 -45.608 1.00 90.06 574 VAL A O 1
ATOM 4479 N N . ARG A 1 575 ? 32.844 -22.568 -45.852 1.00 89.44 575 ARG A N 1
ATOM 4480 C CA . ARG A 1 575 ? 31.809 -21.533 -45.736 1.00 89.44 575 ARG A CA 1
ATOM 4481 C C . ARG A 1 575 ? 31.536 -20.895 -47.087 1.00 89.44 575 ARG A C 1
ATOM 4483 O O . ARG A 1 575 ? 32.461 -20.432 -47.757 1.00 89.44 575 ARG A O 1
ATOM 4490 N N . ILE A 1 576 ? 30.254 -20.801 -47.429 1.00 89.81 576 ILE A N 1
ATOM 4491 C CA . ILE A 1 576 ? 29.774 -20.081 -48.610 1.00 89.81 576 ILE A CA 1
ATOM 4492 C C . ILE A 1 576 ? 29.202 -18.735 -48.173 1.00 89.81 576 ILE A C 1
ATOM 4494 O O . ILE A 1 576 ? 28.330 -18.646 -47.308 1.00 89.81 576 ILE A O 1
ATOM 4498 N N . GLY A 1 577 ? 29.707 -17.667 -48.780 1.00 86.00 577 GLY A N 1
ATOM 4499 C CA . GLY A 1 577 ? 29.264 -16.301 -48.556 1.00 86.00 577 GLY A CA 1
ATOM 4500 C C . GLY A 1 577 ? 28.929 -15.593 -49.859 1.00 86.00 577 GLY A C 1
ATOM 4501 O O . GLY A 1 577 ? 29.339 -15.989 -50.947 1.00 86.00 577 GLY A O 1
ATOM 4502 N N . GLN A 1 578 ? 28.191 -14.498 -49.744 1.00 87.50 578 GLN A N 1
ATOM 4503 C CA . GLN A 1 578 ? 28.078 -13.547 -50.838 1.00 87.50 578 GLN A CA 1
ATOM 4504 C C . GLN A 1 578 ? 29.355 -12.699 -50.915 1.00 87.50 578 GLN A C 1
ATOM 4506 O O . GLN A 1 578 ? 29.865 -12.262 -49.885 1.00 87.50 578 GLN A O 1
ATOM 4511 N N . ASP A 1 579 ? 29.856 -12.473 -52.129 1.00 89.00 579 ASP A N 1
ATOM 4512 C CA . ASP A 1 579 ? 30.961 -11.548 -52.391 1.00 89.00 579 ASP A CA 1
ATOM 4513 C C . ASP A 1 579 ? 30.433 -10.103 -52.377 1.00 89.00 579 ASP A C 1
ATOM 4515 O O . ASP A 1 579 ? 29.623 -9.720 -53.224 1.00 89.00 579 ASP A O 1
ATOM 4519 N N . TYR A 1 580 ? 30.840 -9.335 -51.369 1.00 87.50 580 TYR A N 1
ATOM 4520 C CA . TYR A 1 580 ? 30.539 -7.911 -51.199 1.00 87.50 580 TYR A CA 1
ATOM 4521 C C . TYR A 1 580 ? 31.846 -7.114 -51.262 1.00 87.50 580 TYR A C 1
ATOM 4523 O O . TYR A 1 580 ? 32.915 -7.671 -51.000 1.00 87.50 580 TYR A O 1
ATOM 4531 N N . SER A 1 581 ? 31.776 -5.815 -51.569 1.00 87.56 581 SER A N 1
ATOM 4532 C CA . SER A 1 581 ? 32.941 -4.927 -51.444 1.00 87.56 581 SER A CA 1
ATOM 4533 C C . SER A 1 581 ? 33.489 -4.930 -50.005 1.00 87.56 581 SER A C 1
ATOM 4535 O O . SER A 1 581 ? 32.788 -5.273 -49.041 1.00 87.56 581 SER A O 1
ATOM 4537 N N . ALA A 1 582 ? 34.762 -4.556 -49.844 1.00 83.50 582 ALA A N 1
ATOM 4538 C CA . ALA A 1 582 ? 35.387 -4.456 -48.523 1.00 83.50 582 ALA A CA 1
ATOM 4539 C C . ALA A 1 582 ? 34.648 -3.439 -47.635 1.00 83.50 582 ALA A C 1
ATOM 4541 O O . ALA A 1 582 ? 34.267 -3.778 -46.516 1.00 83.50 582 ALA A O 1
ATOM 4542 N N . ALA A 1 583 ? 34.332 -2.262 -48.188 1.00 82.12 583 ALA A N 1
ATOM 4543 C CA . ALA A 1 583 ? 33.576 -1.210 -47.509 1.00 82.12 583 ALA A CA 1
ATOM 4544 C C . ALA A 1 583 ? 32.206 -1.700 -47.004 1.00 82.12 583 ALA A C 1
ATOM 4546 O O . ALA A 1 583 ? 31.880 -1.545 -45.825 1.00 82.12 583 ALA A O 1
ATOM 4547 N N . LEU A 1 584 ? 31.439 -2.396 -47.850 1.00 84.50 584 LEU A N 1
ATOM 4548 C CA . LEU A 1 584 ? 30.139 -2.938 -47.463 1.00 84.50 584 LEU A CA 1
ATOM 4549 C C . LEU A 1 584 ? 30.256 -4.028 -46.392 1.00 84.50 584 LEU A C 1
ATOM 4551 O O . LEU A 1 584 ? 29.421 -4.132 -45.488 1.00 84.50 584 LEU A O 1
ATOM 4555 N N . THR A 1 585 ? 31.297 -4.852 -46.493 1.00 83.38 585 THR A N 1
ATOM 4556 C CA . THR A 1 585 ? 31.593 -5.879 -45.494 1.00 83.38 585 THR A CA 1
ATOM 4557 C C . THR A 1 585 ? 31.886 -5.240 -44.138 1.00 83.38 585 THR A C 1
ATOM 4559 O O . THR A 1 585 ? 31.347 -5.698 -43.132 1.00 83.38 585 THR A O 1
ATOM 4562 N N . ASP A 1 586 ? 32.674 -4.167 -44.099 1.00 84.25 586 ASP A N 1
ATOM 4563 C CA . ASP A 1 586 ? 33.005 -3.457 -42.863 1.00 84.25 586 ASP A CA 1
ATOM 4564 C C . ASP A 1 586 ? 31.787 -2.753 -42.257 1.00 84.25 586 ASP A C 1
ATOM 4566 O O . ASP A 1 586 ? 31.536 -2.905 -41.062 1.00 84.25 586 ASP A O 1
ATOM 4570 N N . ARG A 1 587 ? 30.934 -2.123 -43.076 1.00 82.38 587 ARG A N 1
ATOM 4571 C CA . ARG A 1 587 ? 29.647 -1.571 -42.612 1.00 82.38 587 ARG A CA 1
ATOM 4572 C C . ARG A 1 587 ? 28.745 -2.628 -41.973 1.00 82.38 587 ARG A C 1
ATOM 4574 O O . ARG A 1 587 ? 28.101 -2.366 -40.962 1.00 82.38 587 ARG A O 1
ATOM 4581 N N . ARG A 1 588 ? 28.696 -3.840 -42.534 1.00 84.69 588 ARG A N 1
ATOM 4582 C CA . ARG A 1 588 ? 27.905 -4.948 -41.970 1.00 84.69 588 ARG A CA 1
ATOM 4583 C C . ARG A 1 588 ? 28.506 -5.519 -40.685 1.00 84.69 588 ARG A C 1
ATOM 4585 O O . ARG A 1 588 ? 27.742 -5.932 -39.814 1.00 84.69 588 ARG A O 1
ATOM 4592 N N . LYS A 1 589 ? 29.839 -5.518 -40.538 1.00 83.50 589 LYS A N 1
ATOM 4593 C CA . LYS A 1 589 ? 30.519 -6.006 -39.323 1.00 83.50 589 LYS A CA 1
ATOM 4594 C C . LYS A 1 589 ? 30.092 -5.255 -38.066 1.00 83.50 589 LYS A C 1
ATOM 4596 O O . LYS A 1 589 ? 30.020 -5.877 -37.010 1.00 83.50 589 LYS A O 1
ATOM 4601 N N . VAL A 1 590 ? 29.754 -3.969 -38.180 1.00 85.38 590 VAL A N 1
ATOM 4602 C CA . VAL A 1 590 ? 29.290 -3.144 -37.048 1.00 85.38 590 VAL A CA 1
ATOM 4603 C C . VAL A 1 590 ? 28.065 -3.761 -36.354 1.00 85.38 590 VAL A C 1
ATOM 4605 O O . VAL A 1 590 ? 27.936 -3.695 -35.137 1.00 85.38 590 VAL A O 1
ATOM 4608 N N . PHE A 1 591 ? 27.201 -4.460 -37.095 1.00 81.69 591 PHE A N 1
ATOM 4609 C CA . PHE A 1 591 ? 26.003 -5.107 -36.552 1.00 81.69 591 PHE A CA 1
ATOM 4610 C C . PHE A 1 591 ? 26.254 -6.509 -35.961 1.00 81.69 591 PHE A C 1
ATOM 4612 O O . PHE A 1 591 ? 25.334 -7.105 -35.398 1.00 81.69 591 PHE A O 1
ATOM 4619 N N . HIS A 1 592 ? 27.457 -7.082 -36.088 1.00 82.94 592 HIS A N 1
ATOM 4620 C CA . HIS A 1 592 ? 27.732 -8.457 -35.646 1.00 82.94 592 HIS A CA 1
ATOM 4621 C C . HIS A 1 592 ? 27.500 -8.699 -34.140 1.00 82.94 592 HIS A C 1
ATOM 4623 O O . HIS A 1 592 ? 26.871 -9.713 -33.828 1.00 82.94 592 HIS A O 1
ATOM 4629 N N . PRO A 1 593 ? 27.913 -7.810 -33.209 1.00 80.25 593 PRO A N 1
ATOM 4630 C CA . PRO A 1 593 ? 27.636 -7.998 -31.780 1.00 80.25 593 PRO A CA 1
ATOM 4631 C C . PRO A 1 593 ? 26.132 -8.057 -31.476 1.00 80.25 593 PRO A C 1
ATOM 4633 O O . PRO A 1 593 ? 25.682 -8.865 -30.667 1.00 80.25 593 PRO A O 1
ATOM 4636 N N . LEU A 1 594 ? 25.335 -7.247 -32.179 1.00 79.75 594 LEU A N 1
ATOM 4637 C CA . LEU A 1 594 ? 23.877 -7.230 -32.048 1.00 79.75 594 LEU A CA 1
ATOM 4638 C C . LEU A 1 594 ? 23.244 -8.510 -32.588 1.00 79.75 594 LEU A C 1
ATOM 4640 O O . LEU A 1 594 ? 22.321 -9.047 -31.986 1.00 79.75 594 LEU A O 1
ATOM 4644 N N . CYS A 1 595 ? 23.762 -9.035 -33.698 1.00 79.12 595 CYS A N 1
ATOM 4645 C CA . CYS A 1 595 ? 23.300 -10.306 -34.249 1.00 79.12 595 CYS A CA 1
ATOM 4646 C C . CYS A 1 595 ? 23.575 -11.471 -33.293 1.00 79.12 595 CYS A C 1
ATOM 4648 O O . CYS A 1 595 ? 22.717 -12.334 -33.153 1.00 79.12 595 CYS A O 1
ATOM 4650 N N . ALA A 1 596 ? 24.725 -11.481 -32.610 1.00 73.75 596 ALA A N 1
ATOM 4651 C CA . ALA A 1 596 ? 25.023 -12.485 -31.587 1.00 73.75 596 ALA A CA 1
ATOM 4652 C C . ALA A 1 596 ? 23.996 -12.441 -30.439 1.00 73.75 596 ALA A C 1
ATOM 4654 O O . ALA A 1 596 ? 23.412 -13.473 -30.114 1.00 73.75 596 ALA A O 1
ATOM 4655 N N . LYS A 1 597 ? 23.681 -11.242 -29.925 1.00 70.94 597 LYS A N 1
ATOM 4656 C CA . LYS A 1 597 ? 22.620 -11.043 -28.919 1.00 70.94 597 LYS A CA 1
ATOM 4657 C C . LYS A 1 597 ? 21.242 -11.501 -29.406 1.00 70.94 597 LYS A C 1
ATOM 4659 O O . LYS A 1 597 ? 20.504 -12.145 -28.673 1.00 70.94 597 LYS A O 1
ATOM 4664 N N . LEU A 1 598 ? 20.878 -11.194 -30.652 1.00 74.81 598 LEU A N 1
ATOM 4665 C CA . LEU A 1 598 ? 19.594 -11.616 -31.226 1.00 74.81 598 LEU A CA 1
ATOM 4666 C C . LEU A 1 598 ? 19.483 -13.143 -31.353 1.00 74.81 598 LEU A C 1
ATOM 4668 O O . LEU A 1 598 ? 18.396 -13.685 -31.156 1.00 74.81 598 LEU A O 1
ATOM 4672 N N . VAL A 1 599 ? 20.592 -13.830 -31.659 1.00 71.00 599 VAL A N 1
ATOM 4673 C CA . VAL A 1 599 ? 20.659 -15.302 -31.664 1.00 71.00 599 VAL A CA 1
ATOM 4674 C C . VAL A 1 599 ? 20.451 -15.858 -30.256 1.00 71.00 599 VAL A C 1
ATOM 4676 O O . VAL A 1 599 ? 19.634 -16.762 -30.090 1.00 71.00 599 VAL A O 1
ATOM 4679 N N . GLU A 1 600 ? 21.127 -15.299 -29.250 1.00 68.19 600 GLU A N 1
ATOM 4680 C CA . GLU A 1 600 ? 20.972 -15.682 -27.839 1.00 68.19 600 GLU A CA 1
ATOM 4681 C C . GLU A 1 600 ? 19.523 -15.502 -27.353 1.00 68.19 600 GLU A C 1
ATOM 4683 O O . GLU A 1 600 ? 18.932 -16.417 -26.784 1.00 68.19 600 GLU A O 1
ATOM 4688 N N . GLN A 1 601 ? 18.899 -14.369 -27.695 1.00 65.62 601 GLN A N 1
ATOM 4689 C CA . GLN A 1 601 ? 17.494 -14.062 -27.393 1.00 65.62 601 GLN A CA 1
ATOM 4690 C C . GLN A 1 601 ? 16.482 -14.856 -28.248 1.00 65.62 601 GLN A C 1
ATOM 4692 O O . GLN A 1 601 ? 15.279 -14.618 -28.148 1.00 65.62 601 GLN A O 1
ATOM 4697 N N . LYS A 1 602 ? 16.934 -15.761 -29.132 1.00 73.56 602 LYS A N 1
ATOM 4698 C CA . LYS A 1 602 ? 16.094 -16.531 -30.076 1.00 73.56 602 LYS A CA 1
ATOM 4699 C C . LYS A 1 602 ? 15.174 -15.656 -30.946 1.00 73.56 602 LYS A C 1
ATOM 4701 O O . LYS A 1 602 ? 14.109 -16.090 -31.392 1.00 73.56 602 LYS A O 1
ATOM 4706 N N . ARG A 1 603 ? 15.582 -14.417 -31.238 1.00 74.25 603 ARG A N 1
ATOM 4707 C CA . ARG A 1 603 ? 14.820 -13.473 -32.066 1.00 74.25 603 ARG A CA 1
ATOM 4708 C C . ARG A 1 603 ? 15.171 -13.659 -33.536 1.00 74.25 603 ARG A C 1
ATOM 4710 O O . ARG A 1 603 ? 16.338 -13.723 -33.913 1.00 74.25 603 ARG A O 1
ATOM 4717 N N . ARG A 1 604 ? 14.160 -13.707 -34.410 1.00 79.00 604 ARG A N 1
ATOM 4718 C CA . ARG A 1 604 ? 14.394 -13.799 -35.862 1.00 79.00 604 ARG A CA 1
ATOM 4719 C C . ARG A 1 604 ? 14.916 -12.461 -36.384 1.00 79.00 604 ARG A C 1
ATOM 4721 O O . ARG A 1 604 ? 14.361 -11.413 -36.069 1.00 79.00 604 ARG A O 1
ATOM 4728 N N . PHE A 1 605 ? 15.936 -12.492 -37.232 1.00 85.75 605 PHE A N 1
ATOM 4729 C CA . PHE A 1 605 ? 16.463 -11.302 -37.897 1.00 85.75 605 PHE A CA 1
ATOM 4730 C C . PHE A 1 605 ? 16.973 -11.634 -39.304 1.00 85.75 605 PHE A C 1
ATOM 4732 O O . PHE A 1 605 ? 17.169 -12.798 -39.655 1.00 85.75 605 PHE A O 1
ATOM 4739 N N . MET A 1 606 ? 17.168 -10.613 -40.134 1.00 82.69 606 MET A N 1
ATOM 4740 C CA . MET A 1 606 ? 17.759 -10.724 -41.463 1.00 82.69 606 MET A CA 1
ATOM 4741 C C . MET A 1 606 ? 18.516 -9.449 -41.842 1.00 82.69 606 MET A C 1
ATOM 4743 O O . MET A 1 606 ? 18.192 -8.368 -41.367 1.00 82.69 606 MET A O 1
ATOM 4747 N N . PHE A 1 607 ? 19.482 -9.558 -42.752 1.00 79.94 607 PHE A N 1
ATOM 4748 C CA . PHE A 1 607 ? 20.148 -8.395 -43.343 1.00 79.94 607 PHE A CA 1
ATOM 4749 C C . PHE A 1 607 ? 19.591 -8.075 -44.726 1.00 79.94 607 PHE A C 1
ATOM 4751 O O . PHE A 1 607 ? 19.546 -8.945 -45.600 1.00 79.94 607 PHE A O 1
ATOM 4758 N N . LEU A 1 608 ? 19.248 -6.809 -44.940 1.00 80.38 608 LEU A N 1
ATOM 4759 C CA . LEU A 1 608 ? 18.935 -6.235 -46.240 1.00 80.38 608 LEU A CA 1
ATOM 4760 C C . LEU A 1 608 ? 20.173 -5.539 -46.830 1.00 80.38 608 LEU A C 1
ATOM 4762 O O . LEU A 1 608 ? 21.083 -5.108 -46.118 1.00 80.38 608 LEU A O 1
ATOM 4766 N N . TYR A 1 609 ? 20.225 -5.469 -48.161 1.00 75.25 609 TYR A N 1
ATOM 4767 C CA . TYR A 1 609 ? 21.235 -4.682 -48.869 1.00 75.25 609 TYR A CA 1
ATOM 4768 C C . TYR A 1 609 ? 20.941 -3.175 -48.720 1.00 75.25 609 TYR A C 1
ATOM 4770 O O . TYR A 1 609 ? 19.769 -2.812 -48.803 1.00 75.25 609 TYR A O 1
ATOM 4778 N N . PRO A 1 610 ? 21.958 -2.303 -48.559 1.00 74.31 610 PRO A N 1
ATOM 4779 C CA . PRO A 1 610 ? 23.380 -2.624 -48.438 1.00 74.31 610 PRO A CA 1
ATOM 4780 C C . PRO A 1 610 ? 23.762 -3.133 -47.039 1.00 74.31 610 PRO A C 1
ATOM 4782 O O . PRO A 1 610 ? 24.237 -4.262 -46.947 1.00 74.31 610 PRO A O 1
ATOM 4785 N N . ALA A 1 611 ? 23.522 -2.393 -45.958 1.00 83.62 611 ALA A N 1
ATOM 4786 C CA . ALA A 1 611 ? 23.889 -2.777 -44.589 1.00 83.62 611 ALA A CA 1
ATOM 4787 C C . ALA A 1 611 ? 22.772 -2.399 -43.608 1.00 83.62 611 ALA A C 1
ATOM 4789 O O . ALA A 1 611 ? 22.934 -1.515 -42.778 1.00 83.62 611 ALA A O 1
ATOM 4790 N N . VAL A 1 612 ? 21.618 -3.045 -43.764 1.00 82.75 612 VAL A N 1
ATOM 4791 C CA . VAL A 1 612 ? 20.408 -2.733 -42.998 1.00 82.75 612 VAL A CA 1
ATOM 4792 C C . VAL A 1 612 ? 19.972 -3.982 -42.237 1.00 82.75 612 VAL A C 1
ATOM 4794 O O . VAL A 1 612 ? 19.747 -5.032 -42.845 1.00 82.75 612 VAL A O 1
ATOM 4797 N N . LEU A 1 613 ? 19.869 -3.892 -40.914 1.00 85.38 613 LEU A N 1
ATOM 4798 C CA . LEU A 1 613 ? 19.436 -4.987 -40.051 1.00 85.38 613 LEU A CA 1
ATOM 4799 C C . LEU A 1 613 ? 17.917 -4.950 -39.891 1.00 85.38 613 LEU A C 1
ATOM 4801 O O . LEU A 1 613 ? 17.336 -3.923 -39.561 1.00 85.38 613 LEU A O 1
ATOM 4805 N N . LYS A 1 614 ? 17.258 -6.082 -40.113 1.00 87.81 614 LYS A N 1
ATOM 4806 C CA . LYS A 1 614 ? 15.812 -6.229 -39.989 1.00 87.81 614 LYS A CA 1
ATOM 4807 C C . LYS A 1 614 ? 15.495 -7.267 -38.916 1.00 87.81 614 LYS A C 1
ATOM 4809 O O . LYS A 1 614 ? 15.899 -8.417 -39.044 1.00 87.81 614 LYS A O 1
ATOM 4814 N N . ILE A 1 615 ? 14.790 -6.873 -37.862 1.00 84.94 615 ILE A N 1
ATOM 4815 C CA . ILE A 1 615 ? 14.542 -7.673 -36.652 1.00 84.94 615 ILE A CA 1
ATOM 4816 C C . ILE A 1 615 ? 13.044 -7.969 -36.545 1.00 84.94 615 ILE A C 1
ATOM 4818 O O . ILE A 1 615 ? 12.220 -7.087 -36.767 1.00 84.94 615 ILE A O 1
ATOM 4822 N N . HIS A 1 616 ? 12.678 -9.206 -36.225 1.00 76.12 616 HIS A N 1
ATOM 4823 C CA . HIS A 1 616 ? 11.296 -9.619 -35.994 1.00 76.12 616 HIS A CA 1
ATOM 4824 C C . HIS A 1 616 ? 10.956 -9.521 -34.501 1.00 76.12 616 HIS A C 1
ATOM 4826 O O . HIS A 1 616 ? 11.657 -10.099 -33.664 1.00 76.12 616 HIS A O 1
ATOM 4832 N N . GLN A 1 617 ? 9.875 -8.819 -34.164 1.00 67.44 617 GLN A N 1
ATOM 4833 C CA . GLN A 1 617 ? 9.344 -8.702 -32.803 1.00 67.44 617 GLN A CA 1
ATOM 4834 C C . GLN A 1 617 ? 7.819 -8.600 -32.857 1.00 67.44 617 GLN A C 1
ATOM 4836 O O . GLN A 1 617 ? 7.291 -7.900 -33.715 1.00 67.44 617 GLN A O 1
ATOM 4841 N N . ASN A 1 618 ? 7.113 -9.321 -31.979 1.00 57.78 618 ASN A N 1
ATOM 4842 C CA . ASN A 1 618 ? 5.652 -9.238 -31.820 1.00 57.78 618 ASN A CA 1
ATOM 4843 C C . ASN A 1 618 ? 4.858 -9.350 -33.142 1.00 57.78 618 ASN A C 1
ATOM 4845 O O . ASN A 1 618 ? 3.906 -8.618 -33.382 1.00 57.78 618 ASN A O 1
ATOM 4849 N N . GLY A 1 619 ? 5.287 -10.244 -34.043 1.00 63.81 619 GLY A N 1
ATOM 4850 C CA . GLY A 1 619 ? 4.635 -10.472 -35.341 1.00 63.81 619 GLY A CA 1
ATOM 4851 C C . GLY A 1 619 ? 4.949 -9.440 -36.435 1.00 63.81 619 GLY A C 1
ATOM 4852 O O . GLY A 1 619 ? 4.445 -9.574 -37.550 1.00 63.81 619 GLY A O 1
ATOM 4853 N N . LYS A 1 620 ? 5.801 -8.439 -36.168 1.00 68.50 620 LYS A N 1
ATOM 4854 C CA . LYS A 1 620 ? 6.191 -7.392 -37.124 1.00 68.50 620 LYS A CA 1
ATOM 4855 C C . LYS A 1 620 ? 7.701 -7.365 -37.357 1.00 68.50 620 LYS A C 1
ATOM 4857 O O . LYS A 1 620 ? 8.504 -7.762 -36.515 1.00 68.50 620 LYS A O 1
ATOM 4862 N N . TRP A 1 621 ? 8.101 -6.887 -38.534 1.00 79.75 621 TRP A N 1
ATOM 4863 C CA . TRP A 1 621 ? 9.502 -6.648 -38.861 1.00 79.75 621 TRP A CA 1
ATOM 4864 C C . TRP A 1 621 ? 9.874 -5.169 -38.714 1.00 79.75 621 TRP A C 1
ATOM 4866 O O . TRP A 1 621 ? 9.247 -4.313 -39.334 1.00 79.75 621 TRP A O 1
ATOM 4876 N N . HIS A 1 622 ? 10.948 -4.898 -37.979 1.00 75.69 622 HIS A N 1
ATOM 4877 C CA . HIS A 1 622 ? 11.548 -3.579 -37.768 1.00 75.69 622 HIS A CA 1
ATOM 4878 C C . HIS A 1 622 ? 12.864 -3.481 -38.538 1.00 75.69 622 HIS A C 1
ATOM 4880 O O . HIS A 1 622 ? 13.566 -4.482 -38.653 1.00 75.69 622 HIS A O 1
ATOM 4886 N N . VAL A 1 623 ? 13.190 -2.314 -39.093 1.00 83.69 623 VAL A N 1
ATOM 4887 C CA . VAL A 1 623 ? 14.311 -2.123 -40.028 1.00 83.69 623 VAL A CA 1
ATOM 4888 C C . VAL A 1 623 ? 15.219 -1.010 -39.512 1.00 83.69 623 VAL A C 1
ATOM 4890 O O . VAL A 1 623 ? 14.729 0.066 -39.194 1.00 83.69 623 VAL A O 1
ATOM 4893 N N . PHE A 1 624 ? 16.523 -1.272 -39.455 1.00 81.06 624 PHE A N 1
ATOM 4894 C CA . PHE A 1 624 ? 17.537 -0.383 -38.893 1.00 81.06 624 PHE A CA 1
ATOM 4895 C C . PHE A 1 624 ? 18.706 -0.237 -39.864 1.00 81.06 624 PHE A C 1
ATOM 4897 O O . PHE A 1 624 ? 19.334 -1.224 -40.250 1.00 81.06 624 PHE A O 1
ATOM 4904 N N . ASP A 1 625 ? 19.004 0.993 -40.259 1.00 80.25 625 ASP A N 1
ATOM 4905 C CA . ASP A 1 625 ? 20.154 1.370 -41.089 1.00 80.25 625 ASP A CA 1
ATOM 4906 C C . ASP A 1 625 ? 21.394 1.761 -40.265 1.00 80.25 625 ASP A C 1
ATOM 4908 O O . ASP A 1 625 ? 22.492 1.853 -40.815 1.00 80.25 625 ASP A O 1
ATOM 4912 N N . SER A 1 626 ? 21.234 1.906 -38.945 1.00 81.12 626 SER A N 1
ATOM 4913 C CA . SER A 1 626 ? 22.295 2.163 -37.970 1.00 81.12 626 SER A CA 1
ATOM 4914 C C . SER A 1 626 ? 22.369 1.061 -36.911 1.00 81.12 626 SER A C 1
ATOM 4916 O O . SER A 1 626 ? 21.348 0.583 -36.405 1.00 81.12 626 SER A O 1
ATOM 4918 N N . ALA A 1 627 ? 23.597 0.668 -36.560 1.00 74.81 627 ALA A N 1
ATOM 4919 C CA . ALA A 1 627 ? 23.849 -0.277 -35.479 1.00 74.81 627 ALA A CA 1
ATOM 4920 C C . ALA A 1 627 ? 23.494 0.320 -34.113 1.00 74.81 627 ALA A C 1
ATOM 4922 O O . ALA A 1 627 ? 22.994 -0.406 -33.264 1.00 74.81 627 ALA A O 1
ATOM 4923 N N . ASP A 1 628 ? 23.655 1.629 -33.919 1.00 69.25 628 ASP A N 1
ATOM 4924 C CA . ASP A 1 628 ? 23.293 2.282 -32.659 1.00 69.25 628 ASP A CA 1
ATOM 4925 C C . ASP A 1 628 ? 21.777 2.228 -32.441 1.00 69.25 628 ASP A C 1
ATOM 4927 O O . ASP A 1 628 ? 21.324 1.752 -31.405 1.00 69.25 628 ASP A O 1
ATOM 4931 N N . LEU A 1 629 ? 20.985 2.562 -33.469 1.00 68.94 629 LEU A N 1
ATOM 4932 C CA . LEU A 1 629 ? 19.518 2.471 -33.419 1.00 68.94 629 LEU A CA 1
ATOM 4933 C C . LEU A 1 629 ? 19.032 1.030 -33.197 1.00 68.94 629 LEU A C 1
ATOM 4935 O O . LEU A 1 629 ? 18.105 0.787 -32.424 1.00 68.94 629 LEU A O 1
ATOM 4939 N N . ALA A 1 630 ? 19.669 0.055 -33.854 1.00 71.69 630 ALA A N 1
ATOM 4940 C CA . ALA A 1 630 ? 19.379 -1.357 -33.619 1.00 71.69 630 ALA A CA 1
ATOM 4941 C C . ALA A 1 630 ? 19.773 -1.793 -32.198 1.00 71.69 630 ALA A C 1
ATOM 4943 O O . ALA A 1 630 ? 19.068 -2.585 -31.577 1.00 71.69 630 ALA A O 1
ATOM 4944 N N . GLY A 1 631 ? 20.889 -1.285 -31.675 1.00 66.62 631 GLY A N 1
ATOM 4945 C CA . GLY A 1 631 ? 21.379 -1.563 -30.331 1.00 66.62 631 GLY A CA 1
ATOM 4946 C C . GLY A 1 631 ? 20.471 -0.988 -29.253 1.00 66.62 631 GLY A C 1
ATOM 4947 O O . GLY A 1 631 ? 20.142 -1.693 -28.302 1.00 66.62 631 GLY A O 1
ATOM 4948 N N . GLU A 1 632 ? 20.002 0.243 -29.425 1.00 62.16 632 GLU A N 1
ATOM 4949 C CA . GLU A 1 632 ? 18.982 0.847 -28.570 1.00 62.16 632 GLU A CA 1
ATOM 4950 C C . GLU A 1 632 ? 17.716 -0.011 -28.563 1.00 62.16 632 GLU A C 1
ATOM 4952 O O . GLU A 1 632 ? 17.256 -0.410 -27.498 1.00 62.16 632 GLU A O 1
ATOM 4957 N N . PHE A 1 633 ? 17.213 -0.399 -29.735 1.00 66.44 633 PHE A N 1
ATOM 4958 C CA . PHE A 1 633 ? 16.038 -1.265 -29.855 1.00 66.44 633 PHE A CA 1
ATOM 4959 C C . PHE A 1 633 ? 16.206 -2.636 -29.173 1.00 66.44 633 PHE A C 1
ATOM 4961 O O . PHE A 1 633 ? 15.246 -3.200 -28.648 1.00 66.44 633 PHE A O 1
ATOM 4968 N N . ILE A 1 634 ? 17.422 -3.186 -29.158 1.00 66.31 634 ILE A N 1
ATOM 4969 C CA . ILE A 1 634 ? 17.723 -4.479 -28.527 1.00 66.31 634 ILE A CA 1
ATOM 4970 C C . ILE A 1 634 ? 17.872 -4.361 -26.998 1.00 66.31 634 ILE A C 1
ATOM 4972 O O . ILE A 1 634 ? 17.495 -5.299 -26.300 1.00 66.31 634 ILE A O 1
ATOM 4976 N N . ASN A 1 635 ? 18.370 -3.233 -26.469 1.00 63.84 635 ASN A N 1
ATOM 4977 C CA . ASN A 1 635 ? 18.711 -3.053 -25.044 1.00 63.84 635 ASN A CA 1
ATOM 4978 C C . ASN A 1 635 ? 17.718 -2.143 -24.264 1.00 63.84 635 ASN A C 1
ATOM 4980 O O . ASN A 1 635 ? 18.043 -1.601 -23.205 1.00 63.84 635 ASN A O 1
ATOM 4984 N N . GLN A 1 636 ? 16.503 -1.908 -24.769 1.00 61.09 636 GLN A N 1
ATOM 4985 C CA . GLN A 1 636 ? 15.545 -0.971 -24.150 1.00 61.09 636 GLN A CA 1
ATOM 4986 C C . GLN A 1 636 ? 14.934 -1.467 -22.819 1.00 61.09 636 GLN A C 1
ATOM 4988 O O . GLN A 1 636 ? 14.695 -0.647 -21.932 1.00 61.09 636 GLN A O 1
ATOM 4993 N N . TYR A 1 637 ? 14.781 -2.782 -22.606 1.00 64.94 637 TYR A N 1
ATOM 4994 C CA . TYR A 1 637 ? 14.393 -3.345 -21.296 1.00 64.94 637 TYR A CA 1
ATOM 4995 C C . TYR A 1 637 ? 15.483 -3.153 -20.232 1.00 64.94 637 TYR A C 1
ATOM 4997 O O . TYR A 1 637 ? 15.185 -2.809 -19.085 1.00 64.94 637 TYR A O 1
ATOM 5005 N N . ASP A 1 638 ? 16.753 -3.258 -20.641 1.00 72.06 638 ASP A N 1
ATOM 5006 C CA . ASP A 1 638 ? 17.899 -2.969 -19.775 1.00 72.06 638 ASP A CA 1
ATOM 5007 C C . ASP A 1 638 ? 17.894 -1.508 -19.326 1.00 72.06 638 ASP A C 1
ATOM 5009 O O . ASP A 1 638 ? 18.409 -1.193 -18.260 1.00 72.06 638 ASP A O 1
ATOM 5013 N N . THR A 1 639 ? 17.290 -0.600 -20.101 1.00 82.44 639 THR A N 1
ATOM 5014 C CA . THR A 1 639 ? 17.211 0.818 -19.734 1.00 82.44 639 THR A CA 1
ATOM 5015 C C . THR A 1 639 ? 16.255 1.050 -18.566 1.00 82.44 639 THR A C 1
ATOM 5017 O O . THR A 1 639 ? 16.615 1.787 -17.648 1.00 82.44 639 THR A O 1
ATOM 5020 N N . ILE A 1 640 ? 15.073 0.418 -18.563 1.00 87.75 640 ILE A N 1
ATOM 5021 C CA . ILE A 1 640 ? 14.138 0.500 -17.426 1.00 87.75 640 ILE A CA 1
ATOM 5022 C C . ILE A 1 640 ? 14.792 -0.146 -16.205 1.00 87.75 640 ILE A C 1
ATOM 5024 O O . ILE A 1 640 ? 14.918 0.507 -15.170 1.00 87.75 640 ILE A O 1
ATOM 5028 N N . LYS A 1 641 ? 15.308 -1.372 -16.365 1.00 90.06 641 LYS A N 1
ATOM 5029 C CA . LYS A 1 641 ? 16.015 -2.105 -15.311 1.00 90.06 641 LYS A CA 1
ATOM 5030 C C . LYS A 1 641 ? 17.153 -1.281 -14.701 1.00 90.06 641 LYS A C 1
ATOM 5032 O O . LYS A 1 641 ? 17.222 -1.115 -13.488 1.00 90.06 641 LYS A O 1
ATOM 5037 N N . LYS A 1 642 ? 18.023 -0.715 -15.540 1.00 90.69 642 LYS A N 1
ATOM 5038 C CA . LYS A 1 642 ? 19.196 0.056 -15.116 1.00 90.69 642 LYS A CA 1
ATOM 5039 C C . LYS A 1 642 ? 18.832 1.383 -14.463 1.00 90.69 642 LYS A C 1
ATOM 5041 O O . LYS A 1 642 ? 19.526 1.771 -13.537 1.00 90.69 642 LYS A O 1
ATOM 5046 N N . ARG A 1 643 ? 17.800 2.096 -14.928 1.00 92.75 643 ARG A N 1
ATOM 5047 C CA . ARG A 1 643 ? 17.415 3.398 -14.347 1.00 92.75 643 ARG A CA 1
ATOM 5048 C C . ARG A 1 643 ? 16.595 3.253 -13.069 1.00 92.75 643 ARG A C 1
ATOM 5050 O O . ARG A 1 643 ? 16.807 4.025 -12.147 1.00 92.75 643 ARG A O 1
ATOM 5057 N N . MET A 1 644 ? 15.720 2.250 -12.997 1.00 94.06 644 MET A N 1
ATOM 5058 C CA . MET A 1 644 ? 14.961 1.923 -11.783 1.00 94.06 644 MET A CA 1
ATOM 5059 C C . MET A 1 644 ? 15.754 1.073 -10.782 1.00 94.06 644 MET A C 1
ATOM 5061 O O . MET A 1 644 ? 15.253 0.816 -9.699 1.00 94.06 644 MET A O 1
ATOM 5065 N N . HIS A 1 645 ? 16.971 0.633 -11.126 1.00 95.31 645 HIS A N 1
ATOM 5066 C CA . HIS A 1 645 ? 17.774 -0.299 -10.326 1.00 95.31 645 HIS A CA 1
ATOM 5067 C C . HIS A 1 645 ? 17.007 -1.588 -9.987 1.00 95.31 645 HIS A C 1
ATOM 5069 O O . HIS A 1 645 ? 17.031 -2.031 -8.852 1.00 95.31 645 HIS A O 1
ATOM 5075 N N . ILE A 1 646 ? 16.319 -2.205 -10.946 1.00 95.56 646 ILE A N 1
ATOM 5076 C CA . ILE A 1 646 ? 15.562 -3.449 -10.712 1.00 95.56 646 ILE A CA 1
ATOM 5077 C C . ILE A 1 646 ? 16.501 -4.661 -10.800 1.00 95.56 646 ILE A C 1
ATOM 5079 O O . ILE A 1 646 ? 17.377 -4.709 -11.669 1.00 95.56 646 ILE A O 1
ATOM 5083 N N . CYS A 1 647 ? 16.343 -5.639 -9.904 1.00 94.69 647 CYS A N 1
ATOM 5084 C CA . CYS A 1 647 ? 17.164 -6.851 -9.889 1.00 94.69 647 CYS A CA 1
ATOM 5085 C C . CYS A 1 647 ? 16.784 -7.805 -11.038 1.00 94.69 647 CYS A C 1
ATOM 5087 O O . CYS A 1 647 ? 17.651 -8.333 -11.748 1.00 94.69 647 CYS A O 1
ATOM 5089 N N . GLU A 1 648 ? 15.485 -7.991 -11.255 1.00 91.06 648 GLU A N 1
ATOM 5090 C CA . GLU A 1 648 ? 14.903 -8.894 -12.243 1.00 91.06 648 GLU A CA 1
ATOM 5091 C C . GLU A 1 648 ? 15.001 -8.349 -13.681 1.00 91.06 648 GLU A C 1
ATOM 5093 O O . GLU A 1 648 ? 15.242 -7.164 -13.924 1.00 91.06 648 GLU A O 1
ATOM 5098 N N . ASN A 1 649 ? 14.854 -9.233 -14.670 1.00 84.56 649 ASN A N 1
ATOM 5099 C CA . ASN A 1 649 ? 14.782 -8.842 -16.079 1.00 84.56 649 ASN A CA 1
ATOM 5100 C C . ASN A 1 649 ? 13.329 -8.556 -16.462 1.00 84.56 649 ASN A C 1
ATOM 5102 O O . ASN A 1 649 ? 12.462 -9.380 -16.208 1.00 84.56 649 ASN A O 1
ATOM 5106 N N . ILE A 1 650 ? 13.083 -7.432 -17.133 1.00 82.50 650 ILE A N 1
ATOM 5107 C CA . ILE A 1 650 ? 11.749 -7.064 -17.623 1.00 82.50 650 ILE A CA 1
ATOM 5108 C C . ILE A 1 650 ? 11.598 -7.641 -19.031 1.00 82.50 650 ILE A C 1
ATOM 5110 O O . ILE A 1 650 ? 12.316 -7.214 -19.936 1.00 82.50 650 ILE A O 1
ATOM 5114 N N . GLN A 1 651 ? 10.718 -8.625 -19.221 1.00 74.56 651 GLN A N 1
ATOM 5115 C CA . GLN A 1 651 ? 10.573 -9.338 -20.500 1.00 74.56 651 GLN A CA 1
ATOM 5116 C C . GLN A 1 651 ? 9.126 -9.422 -20.998 1.00 74.56 651 GLN A C 1
ATOM 5118 O O . GLN A 1 651 ? 8.903 -9.690 -22.180 1.00 74.56 651 GLN A O 1
ATOM 5123 N N . SER A 1 652 ? 8.152 -9.176 -20.125 1.00 72.62 652 SER A N 1
ATOM 5124 C CA . SER A 1 652 ? 6.724 -9.313 -20.401 1.00 72.62 652 SER A CA 1
ATOM 5125 C C . SER A 1 652 ? 5.925 -8.072 -19.994 1.00 72.62 652 SER A C 1
ATOM 5127 O O . SER A 1 652 ? 6.430 -7.165 -19.327 1.00 72.62 652 SER A O 1
ATOM 5129 N N . ILE A 1 653 ? 4.652 -8.036 -20.398 1.00 71.94 653 ILE A N 1
ATOM 5130 C CA . ILE A 1 653 ? 3.713 -7.003 -19.940 1.00 71.94 653 ILE A CA 1
ATOM 5131 C C . ILE A 1 653 ? 3.412 -7.164 -18.448 1.00 71.94 653 ILE A C 1
ATOM 5133 O O . ILE A 1 653 ? 3.236 -6.167 -17.754 1.00 71.94 653 ILE A O 1
ATOM 5137 N N . ASP A 1 654 ? 3.436 -8.399 -17.945 1.00 80.25 654 ASP A N 1
ATOM 5138 C CA . ASP A 1 654 ? 3.210 -8.696 -16.534 1.00 80.25 654 ASP A CA 1
ATOM 5139 C C . ASP A 1 654 ? 4.349 -8.154 -15.664 1.00 80.25 654 ASP A C 1
ATOM 5141 O O . ASP A 1 654 ? 4.076 -7.570 -14.616 1.00 80.25 654 ASP A O 1
ATOM 5145 N N . ASP A 1 655 ? 5.599 -8.219 -16.145 1.00 87.69 655 ASP A N 1
ATOM 5146 C CA . ASP A 1 655 ? 6.748 -7.574 -15.491 1.00 87.69 655 ASP A CA 1
ATOM 5147 C C . ASP A 1 655 ? 6.592 -6.050 -15.457 1.00 87.69 655 ASP A C 1
ATOM 5149 O O . ASP A 1 655 ? 6.920 -5.407 -14.462 1.00 87.69 655 ASP A O 1
ATOM 5153 N N . LEU A 1 656 ? 6.078 -5.445 -16.533 1.00 87.44 656 LEU A N 1
ATOM 5154 C CA . LEU A 1 656 ? 5.814 -4.006 -16.557 1.00 87.44 656 LEU A CA 1
ATOM 5155 C C . LEU A 1 656 ? 4.716 -3.626 -15.555 1.00 87.44 656 LEU A C 1
ATOM 5157 O O . LEU A 1 656 ? 4.866 -2.646 -14.826 1.00 87.44 656 LEU A O 1
ATOM 5161 N N . HIS A 1 657 ? 3.627 -4.397 -15.506 1.00 89.56 657 HIS A N 1
ATOM 5162 C CA . HIS A 1 657 ? 2.565 -4.198 -14.523 1.00 89.56 657 HIS A CA 1
ATOM 5163 C C . HIS A 1 657 ? 3.094 -4.376 -13.097 1.00 89.56 657 HIS A C 1
ATOM 5165 O O . HIS A 1 657 ? 2.791 -3.544 -12.251 1.00 89.56 657 HIS A O 1
ATOM 5171 N N . GLN A 1 658 ? 3.959 -5.368 -12.852 1.00 95.31 658 GLN A N 1
ATOM 5172 C CA . GLN A 1 658 ? 4.638 -5.541 -11.567 1.00 95.31 658 GLN A CA 1
ATOM 5173 C C . GLN A 1 658 ? 5.450 -4.295 -11.190 1.00 95.31 658 GLN A C 1
ATOM 5175 O O . GLN A 1 658 ? 5.352 -3.835 -10.059 1.00 95.31 658 GLN A O 1
ATOM 5180 N N . VAL A 1 659 ? 6.211 -3.704 -12.122 1.00 95.81 659 VAL A N 1
ATOM 5181 C CA . VAL A 1 659 ? 6.949 -2.450 -11.873 1.00 95.81 659 VAL A CA 1
ATOM 5182 C C . VAL A 1 659 ? 6.003 -1.304 -11.514 1.00 95.81 659 VAL A C 1
ATOM 5184 O O . VAL A 1 659 ? 6.310 -0.509 -10.625 1.00 95.81 659 VAL A O 1
ATOM 5187 N N . PHE A 1 660 ? 4.863 -1.195 -12.199 1.00 97.06 660 PHE A N 1
ATOM 5188 C CA . PHE A 1 660 ? 3.884 -0.148 -11.922 1.00 97.06 660 PHE A CA 1
ATOM 5189 C C . PHE A 1 660 ? 3.195 -0.323 -10.572 1.00 97.06 660 PHE A C 1
ATOM 5191 O O . PHE A 1 660 ? 3.078 0.657 -9.843 1.00 97.06 660 PHE A O 1
ATOM 5198 N N . GLU A 1 661 ? 2.780 -1.537 -10.221 1.00 97.06 661 GLU A N 1
ATOM 5199 C CA . GLU A 1 661 ? 2.141 -1.825 -8.936 1.00 97.06 661 GLU A CA 1
ATOM 5200 C C . GLU A 1 661 ? 3.131 -1.686 -7.773 1.00 97.06 661 GLU A C 1
ATOM 5202 O O . GLU A 1 661 ? 2.807 -1.017 -6.797 1.00 97.06 661 GLU A O 1
ATOM 5207 N N . PHE A 1 662 ? 4.368 -2.177 -7.929 1.00 97.94 662 PHE A N 1
ATOM 5208 C CA . PHE A 1 662 ? 5.474 -1.951 -6.991 1.00 97.94 662 PHE A CA 1
ATOM 5209 C C . PHE A 1 662 ? 5.700 -0.456 -6.733 1.00 97.94 662 PHE A C 1
ATOM 5211 O O . PHE A 1 662 ? 5.761 -0.006 -5.591 1.00 97.94 662 PHE A O 1
ATOM 5218 N N . ALA A 1 663 ? 5.793 0.346 -7.797 1.00 98.00 663 ALA A N 1
ATOM 5219 C CA . ALA A 1 663 ? 5.992 1.778 -7.640 1.00 98.00 663 ALA A CA 1
ATOM 5220 C C . ALA A 1 663 ? 4.769 2.441 -6.992 1.00 98.00 663 ALA A C 1
ATOM 5222 O O . ALA A 1 663 ? 4.945 3.227 -6.069 1.00 98.00 663 ALA A O 1
ATOM 5223 N N . ARG A 1 664 ? 3.546 2.111 -7.436 1.00 98.06 664 ARG A N 1
ATOM 5224 C CA . ARG A 1 664 ? 2.284 2.647 -6.896 1.00 98.06 664 ARG A CA 1
ATOM 5225 C C . ARG A 1 664 ? 2.129 2.342 -5.405 1.00 98.06 664 ARG A C 1
ATOM 5227 O O . ARG A 1 664 ? 1.754 3.245 -4.667 1.00 98.06 664 ARG A O 1
ATOM 5234 N N . TYR A 1 665 ? 2.482 1.133 -4.964 1.00 97.56 665 TYR A N 1
ATOM 5235 C CA . TYR A 1 665 ? 2.481 0.748 -3.551 1.00 97.56 665 TYR A CA 1
ATOM 5236 C C . TYR A 1 665 ? 3.331 1.689 -2.695 1.00 97.56 665 TYR A C 1
ATOM 5238 O O . TYR A 1 665 ? 2.889 2.127 -1.638 1.00 97.56 665 TYR A O 1
ATOM 5246 N N . ALA A 1 666 ? 4.508 2.095 -3.181 1.00 97.12 666 ALA A N 1
ATOM 5247 C CA . ALA A 1 666 ? 5.327 3.069 -2.465 1.00 97.12 666 ALA A CA 1
ATOM 5248 C C . ALA A 1 666 ? 4.603 4.409 -2.261 1.00 97.12 666 ALA A C 1
ATOM 5250 O O . ALA A 1 666 ? 4.666 4.964 -1.169 1.00 97.12 666 ALA A O 1
ATOM 5251 N N . PHE A 1 667 ? 3.878 4.916 -3.265 1.00 98.06 667 PHE A N 1
ATOM 5252 C CA . PHE A 1 667 ? 3.080 6.139 -3.099 1.00 98.06 667 PHE A CA 1
ATOM 5253 C C . PHE A 1 667 ? 1.937 5.950 -2.106 1.00 98.06 667 PHE A C 1
ATOM 5255 O O . PHE A 1 667 ? 1.693 6.855 -1.313 1.00 98.06 667 PHE A O 1
ATOM 5262 N N . THR A 1 668 ? 1.266 4.794 -2.137 1.00 96.81 668 THR A N 1
ATOM 5263 C CA . THR A 1 668 ? 0.236 4.444 -1.155 1.00 96.81 668 THR A CA 1
ATOM 5264 C C . THR A 1 668 ? 0.804 4.524 0.257 1.00 96.81 668 THR A C 1
ATOM 5266 O O . THR A 1 668 ? 0.304 5.294 1.068 1.00 96.81 668 THR A O 1
ATOM 5269 N N . MET A 1 669 ? 1.895 3.807 0.531 1.00 96.06 669 MET A N 1
ATOM 5270 C CA . MET A 1 669 ? 2.491 3.760 1.866 1.00 96.06 669 MET A CA 1
ATOM 5271 C C . MET A 1 669 ? 3.011 5.123 2.321 1.00 96.06 669 MET A C 1
ATOM 5273 O O . MET A 1 669 ? 2.793 5.508 3.463 1.00 96.06 669 MET A O 1
ATOM 5277 N N . ILE A 1 670 ? 3.641 5.887 1.424 1.00 96.56 670 ILE A N 1
ATOM 5278 C CA . ILE A 1 670 ? 4.096 7.251 1.722 1.00 96.56 670 ILE A CA 1
ATOM 5279 C C . ILE A 1 670 ? 2.907 8.165 2.060 1.00 96.56 670 ILE A C 1
ATOM 5281 O O . ILE A 1 670 ? 3.005 8.952 2.993 1.00 96.56 670 ILE A O 1
ATOM 5285 N N . ALA A 1 671 ? 1.785 8.069 1.340 1.00 96.50 671 ALA A N 1
ATOM 5286 C CA . ALA A 1 671 ? 0.595 8.870 1.633 1.00 96.50 671 ALA A CA 1
ATOM 5287 C C . ALA A 1 671 ? -0.053 8.479 2.969 1.00 96.50 671 ALA A C 1
ATOM 5289 O O . ALA A 1 671 ? -0.353 9.352 3.778 1.00 96.50 671 ALA A O 1
ATOM 5290 N N . VAL A 1 672 ? -0.234 7.178 3.215 1.00 94.75 672 VAL A N 1
ATOM 5291 C CA . VAL A 1 672 ? -0.838 6.657 4.452 1.00 94.75 672 VAL A CA 1
ATOM 5292 C C . VAL A 1 672 ? 0.028 7.027 5.668 1.00 94.75 672 VAL A C 1
ATOM 5294 O O . VAL A 1 672 ? -0.497 7.487 6.680 1.00 94.75 672 VAL A O 1
ATOM 5297 N N . MET A 1 673 ? 1.356 6.924 5.547 1.00 93.44 673 MET A N 1
ATOM 5298 C CA . MET A 1 673 ? 2.336 7.222 6.604 1.00 93.44 673 MET A CA 1
ATOM 5299 C C . MET A 1 673 ? 2.829 8.684 6.569 1.00 93.44 673 MET A C 1
ATOM 5301 O O . MET A 1 673 ? 3.972 8.980 6.932 1.00 93.44 673 MET A O 1
ATOM 5305 N N . ASN A 1 674 ? 2.009 9.622 6.085 1.00 94.88 674 ASN A N 1
ATOM 5306 C CA . ASN A 1 674 ? 2.367 11.039 5.984 1.00 94.88 674 ASN A CA 1
ATOM 5307 C C . ASN A 1 674 ? 2.170 11.785 7.315 1.00 94.88 674 ASN A C 1
ATOM 5309 O O . ASN A 1 674 ? 1.302 12.650 7.440 1.00 94.88 674 ASN A O 1
ATOM 5313 N N . TYR A 1 675 ? 2.974 11.429 8.316 1.00 94.94 675 TYR A N 1
ATOM 5314 C CA . TYR A 1 675 ? 2.929 12.018 9.656 1.00 94.94 675 TYR A CA 1
ATOM 5315 C C . TYR A 1 675 ? 3.857 13.233 9.804 1.00 94.94 675 TYR A C 1
ATOM 5317 O O . TYR A 1 675 ? 4.876 13.303 9.115 1.00 94.94 675 TYR A O 1
ATOM 5325 N N . PRO A 1 676 ? 3.564 14.178 10.719 1.00 95.19 676 PRO A N 1
ATOM 5326 C CA . PRO A 1 676 ? 4.387 15.376 10.917 1.00 95.19 676 PRO A CA 1
ATOM 5327 C C . PRO A 1 676 ? 5.736 15.100 11.607 1.00 95.19 676 PRO A C 1
ATOM 5329 O O . PRO A 1 676 ? 6.583 15.989 11.670 1.00 95.19 676 PRO A O 1
ATOM 5332 N N . TYR A 1 677 ? 5.967 13.869 12.070 1.00 94.56 677 TYR A N 1
ATOM 5333 C CA . TYR A 1 677 ? 7.190 13.396 12.722 1.00 94.56 677 TYR A CA 1
ATOM 5334 C C . TYR A 1 677 ? 7.605 12.010 12.190 1.00 94.56 677 TYR A C 1
ATOM 5336 O O . TYR A 1 677 ? 6.789 11.326 11.564 1.00 94.56 677 TYR A O 1
ATOM 5344 N N . PRO A 1 678 ? 8.865 11.576 12.401 1.00 94.00 678 PRO A N 1
ATOM 5345 C CA . PRO A 1 678 ? 9.319 10.259 11.968 1.00 94.00 678 PRO A CA 1
ATOM 5346 C C . PRO A 1 678 ? 8.563 9.132 12.676 1.00 94.00 678 PRO A C 1
ATOM 5348 O O . PRO A 1 678 ? 8.251 9.227 13.861 1.00 94.00 678 PRO A O 1
ATOM 5351 N N . THR A 1 679 ? 8.305 8.039 11.965 1.00 91.62 679 THR A N 1
ATOM 5352 C CA . THR A 1 679 ? 7.609 6.866 12.509 1.00 91.62 679 THR A CA 1
ATOM 5353 C C . THR A 1 679 ? 8.256 5.572 12.038 1.00 91.62 679 THR A C 1
ATOM 5355 O O . THR A 1 679 ? 8.868 5.529 10.974 1.00 91.62 679 THR A O 1
ATOM 5358 N N . ASN A 1 680 ? 8.122 4.514 12.838 1.00 88.25 680 ASN A N 1
ATOM 5359 C CA . ASN A 1 680 ? 8.568 3.168 12.490 1.00 88.25 680 ASN A CA 1
ATOM 5360 C C . ASN A 1 680 ? 7.450 2.166 12.808 1.00 88.25 680 ASN A C 1
ATOM 5362 O O . ASN A 1 680 ? 7.437 1.559 13.873 1.00 88.25 680 ASN A O 1
ATOM 5366 N N . PHE A 1 681 ? 6.456 2.088 11.922 1.00 77.81 681 PHE A N 1
ATOM 5367 C CA . PHE A 1 681 ? 5.284 1.218 12.082 1.00 77.81 681 PHE A CA 1
ATOM 5368 C C . PHE A 1 681 ? 5.240 0.187 10.957 1.00 77.81 681 PHE A C 1
ATOM 5370 O O . PHE A 1 681 ? 5.643 -0.953 11.146 1.00 77.81 681 PHE A O 1
ATOM 5377 N N . MET A 1 682 ? 4.873 0.611 9.746 1.00 79.38 682 MET A N 1
ATOM 5378 C CA . MET A 1 682 ? 4.930 -0.217 8.532 1.00 79.38 682 MET A CA 1
ATOM 5379 C C . MET A 1 682 ? 6.289 -0.085 7.820 1.00 79.38 682 MET A C 1
ATOM 5381 O O . MET A 1 682 ? 6.377 -0.060 6.592 1.00 79.38 682 MET A O 1
ATOM 5385 N N . GLY A 1 683 ? 7.350 0.062 8.615 1.00 84.12 683 GLY A N 1
ATOM 5386 C CA . GLY A 1 683 ? 8.673 0.517 8.200 1.00 84.12 683 GLY A CA 1
ATOM 5387 C C . GLY A 1 683 ? 8.967 1.952 8.639 1.00 84.12 683 GLY A C 1
ATOM 5388 O O . GLY A 1 683 ? 8.090 2.668 9.132 1.00 84.12 683 GLY A O 1
ATOM 5389 N N . TYR A 1 684 ? 10.224 2.359 8.462 1.00 90.06 684 TYR A N 1
ATOM 5390 C CA . TYR A 1 684 ? 10.686 3.698 8.809 1.00 90.06 684 TYR A CA 1
ATOM 5391 C C . TYR A 1 684 ? 10.231 4.724 7.768 1.00 90.06 684 TYR A C 1
ATOM 5393 O O . TYR A 1 684 ? 10.620 4.645 6.601 1.00 90.06 684 TYR A O 1
ATOM 5401 N N . PHE A 1 685 ? 9.481 5.730 8.208 1.00 92.81 685 PHE A N 1
ATOM 5402 C CA . PHE A 1 685 ? 9.119 6.896 7.411 1.00 92.81 685 PHE A CA 1
ATOM 5403 C C . PHE A 1 685 ? 9.594 8.170 8.101 1.00 92.81 685 PHE A C 1
ATOM 5405 O O . PHE A 1 685 ? 9.383 8.339 9.304 1.00 92.81 685 PHE A O 1
ATOM 5412 N N . PRO A 1 686 ? 10.215 9.097 7.359 1.00 93.06 686 PRO A N 1
ATOM 5413 C CA . PRO A 1 686 ? 10.577 10.386 7.916 1.00 93.06 686 PRO A CA 1
ATOM 5414 C C . PRO A 1 686 ? 9.345 11.285 8.081 1.00 93.06 686 PRO A C 1
ATOM 5416 O O . PRO A 1 686 ? 8.298 11.051 7.473 1.00 93.06 686 PRO A O 1
ATOM 5419 N N . ALA A 1 687 ? 9.508 12.358 8.855 1.00 94.31 687 ALA A N 1
ATOM 5420 C CA . ALA A 1 687 ? 8.512 13.418 8.972 1.00 94.31 687 ALA A CA 1
ATOM 5421 C C . ALA A 1 687 ? 8.121 13.977 7.595 1.00 94.31 687 ALA A C 1
ATOM 5423 O O . ALA A 1 687 ? 8.986 14.247 6.758 1.00 94.31 687 ALA A O 1
ATOM 5424 N N . ASN A 1 688 ? 6.825 14.200 7.387 1.00 94.88 688 ASN A N 1
ATOM 5425 C CA . ASN A 1 688 ? 6.237 14.725 6.156 1.00 94.88 688 ASN A CA 1
ATOM 5426 C C . ASN A 1 688 ? 6.720 13.940 4.926 1.00 94.88 688 ASN A C 1
ATOM 5428 O O . ASN A 1 688 ? 7.271 14.493 3.967 1.00 94.88 688 ASN A O 1
ATOM 5432 N N . SER A 1 689 ? 6.555 12.619 4.972 1.00 95.44 689 SER A N 1
ATOM 5433 C CA . SER A 1 689 ? 7.098 11.680 3.988 1.00 95.44 689 SER A CA 1
ATOM 5434 C C . SER A 1 689 ? 6.690 12.006 2.541 1.00 95.44 689 SER A C 1
ATOM 5436 O O . SER A 1 689 ? 7.520 11.874 1.637 1.00 95.44 689 SER A O 1
ATOM 5438 N N . VAL A 1 690 ? 5.481 12.534 2.304 1.00 97.00 690 VAL A N 1
ATOM 5439 C CA . VAL A 1 690 ? 5.036 13.008 0.975 1.00 97.00 690 VAL A CA 1
ATOM 5440 C C . VAL A 1 690 ? 5.878 14.190 0.490 1.00 97.00 690 VAL A C 1
ATOM 5442 O O . VAL A 1 690 ? 6.299 14.225 -0.669 1.00 97.00 690 VAL A O 1
ATOM 5445 N N . GLN A 1 691 ? 6.190 15.142 1.371 1.00 96.06 691 GLN A N 1
ATOM 5446 C CA . GLN A 1 691 ? 7.049 16.278 1.036 1.00 96.06 691 GLN A CA 1
ATOM 5447 C C . GLN A 1 691 ? 8.465 15.818 0.691 1.00 96.06 691 GLN A C 1
ATOM 5449 O O . GLN A 1 691 ? 9.048 16.269 -0.302 1.00 96.06 691 GLN A O 1
ATOM 5454 N N . MET A 1 692 ? 9.003 14.866 1.455 1.00 94.81 692 MET A N 1
ATOM 5455 C CA . MET A 1 692 ? 10.303 14.277 1.150 1.00 94.81 692 MET A CA 1
ATOM 5456 C C . MET A 1 692 ? 10.293 13.546 -0.194 1.00 94.81 692 MET A C 1
ATOM 5458 O O . MET A 1 692 ? 11.205 13.744 -1.000 1.00 94.81 692 MET A O 1
ATOM 5462 N N . ALA A 1 693 ? 9.246 12.774 -0.479 1.00 96.38 693 ALA A N 1
ATOM 5463 C CA . ALA A 1 693 ? 9.058 12.072 -1.746 1.00 96.38 693 ALA A CA 1
ATOM 5464 C C . ALA A 1 693 ? 9.050 13.039 -2.935 1.00 96.38 693 ALA A C 1
ATOM 5466 O O . ALA A 1 693 ? 9.788 12.847 -3.907 1.00 96.38 693 ALA A O 1
ATOM 5467 N N . CYS A 1 694 ? 8.285 14.123 -2.823 1.00 97.19 694 CYS A N 1
ATOM 5468 C CA . CYS A 1 694 ? 8.219 15.143 -3.857 1.00 97.19 694 CYS A CA 1
ATOM 5469 C C . CYS A 1 694 ? 9.548 15.866 -4.067 1.00 97.19 694 CYS A C 1
ATOM 5471 O O . CYS A 1 694 ? 9.944 16.089 -5.213 1.00 97.19 694 CYS A O 1
ATOM 5473 N N . SER A 1 695 ? 10.292 16.147 -2.995 1.00 94.62 695 SER A N 1
ATOM 5474 C CA . SER A 1 695 ? 11.623 16.746 -3.122 1.00 94.62 695 SER A CA 1
ATOM 5475 C C . SER A 1 695 ? 12.588 15.847 -3.912 1.00 94.62 695 SER A C 1
ATOM 5477 O O . SER A 1 695 ? 13.303 16.341 -4.784 1.00 94.62 695 SER A O 1
ATOM 5479 N N . ARG A 1 696 ? 12.540 14.521 -3.696 1.00 93.31 696 ARG A N 1
ATOM 5480 C CA . ARG A 1 696 ? 13.401 13.549 -4.388 1.00 93.31 696 ARG A CA 1
ATOM 5481 C C . ARG A 1 696 ? 13.125 13.477 -5.883 1.00 93.31 696 ARG A C 1
ATOM 5483 O O . ARG A 1 696 ? 14.066 13.472 -6.659 1.00 93.31 696 ARG A O 1
ATOM 5490 N N . ILE A 1 697 ? 11.868 13.442 -6.325 1.00 95.50 697 ILE A N 1
ATOM 5491 C CA . ILE A 1 697 ? 11.597 13.322 -7.768 1.00 95.50 697 ILE A CA 1
ATOM 5492 C C . ILE A 1 697 ? 11.828 14.638 -8.526 1.00 95.50 697 ILE A C 1
ATOM 5494 O O . ILE A 1 697 ? 12.326 14.607 -9.652 1.00 95.50 697 ILE A O 1
ATOM 5498 N N . ILE A 1 698 ? 11.513 15.788 -7.917 1.00 94.50 698 ILE A N 1
ATOM 5499 C CA . ILE A 1 698 ? 11.617 17.109 -8.565 1.00 94.50 698 ILE A CA 1
ATOM 5500 C C . ILE A 1 698 ? 13.080 17.514 -8.803 1.00 94.50 698 ILE A C 1
ATOM 5502 O O . ILE A 1 698 ? 13.381 18.173 -9.797 1.00 94.50 698 ILE A O 1
ATOM 5506 N N . GLN A 1 699 ? 14.007 17.090 -7.940 1.00 91.69 699 GLN A N 1
ATOM 5507 C CA . GLN A 1 699 ? 15.437 17.398 -8.083 1.00 91.69 699 GLN A CA 1
ATOM 5508 C C . GLN A 1 699 ? 16.108 16.687 -9.273 1.00 91.69 699 GLN A C 1
ATOM 5510 O O . GLN A 1 699 ? 17.217 17.052 -9.668 1.00 91.69 699 GLN A O 1
ATOM 5515 N N . HIS A 1 700 ? 15.457 15.686 -9.872 1.00 91.69 700 HIS A N 1
ATOM 5516 C CA . HIS A 1 700 ? 16.045 14.879 -10.937 1.00 91.69 700 HIS A CA 1
ATOM 5517 C C . HIS A 1 700 ? 15.610 15.345 -12.328 1.00 91.69 700 HIS A C 1
ATOM 5519 O O . HIS A 1 700 ? 14.428 15.446 -12.644 1.00 91.69 700 HIS A O 1
ATOM 5525 N N . SER A 1 701 ? 16.585 15.517 -13.224 1.00 89.56 701 SER A N 1
ATOM 5526 C CA . SER A 1 701 ? 16.321 15.758 -14.650 1.00 89.56 701 SER A CA 1
ATOM 5527 C C . SER A 1 701 ? 15.831 14.499 -15.383 1.00 89.56 701 SER A C 1
ATOM 5529 O O . SER A 1 701 ? 15.064 14.590 -16.344 1.00 89.56 701 SER A O 1
ATOM 5531 N N . ASP A 1 702 ? 16.238 13.306 -14.930 1.00 93.06 702 ASP A N 1
ATOM 5532 C CA . ASP A 1 702 ? 15.704 12.031 -15.413 1.00 93.06 702 ASP A CA 1
ATOM 5533 C C . ASP A 1 702 ? 14.573 11.527 -14.514 1.00 93.06 702 ASP A C 1
ATOM 5535 O O . ASP A 1 702 ? 14.815 10.953 -13.455 1.00 93.06 702 ASP A O 1
ATOM 5539 N N . TYR A 1 703 ? 13.335 11.667 -14.993 1.00 94.56 703 TYR A N 1
ATOM 5540 C CA . TYR A 1 703 ? 12.129 11.279 -14.256 1.00 94.56 703 TYR A CA 1
ATOM 5541 C C . TYR A 1 703 ? 12.109 9.816 -13.773 1.00 94.56 703 TYR A C 1
ATOM 5543 O O . TYR A 1 703 ? 11.531 9.542 -12.729 1.00 94.56 703 TYR A O 1
ATOM 5551 N N . ILE A 1 704 ? 12.740 8.873 -14.490 1.00 95.38 704 ILE A N 1
ATOM 5552 C CA . ILE A 1 704 ? 12.795 7.461 -14.058 1.00 95.38 704 ILE A CA 1
ATOM 5553 C C . ILE A 1 704 ? 13.729 7.306 -12.853 1.00 95.38 704 ILE A C 1
ATOM 5555 O O . ILE A 1 704 ? 13.373 6.649 -11.882 1.00 95.38 704 ILE A O 1
ATOM 5559 N N . SER A 1 705 ? 14.897 7.947 -12.888 1.00 95.62 705 SER A N 1
ATOM 5560 C CA . SER A 1 705 ? 15.812 7.971 -11.742 1.00 95.62 705 SER A CA 1
ATOM 5561 C C . SER A 1 705 ? 15.203 8.714 -10.543 1.00 95.62 705 SER A C 1
ATOM 5563 O O . SER A 1 705 ? 15.356 8.269 -9.413 1.00 95.62 705 SER A O 1
ATOM 5565 N N . GLY A 1 706 ? 14.455 9.798 -10.778 1.00 96.50 706 GLY A N 1
ATOM 5566 C CA . GLY A 1 706 ? 13.712 10.480 -9.712 1.00 96.50 706 GLY A CA 1
ATOM 5567 C C . GLY A 1 706 ? 12.626 9.593 -9.090 1.00 96.50 706 GLY A C 1
ATOM 5568 O O . GLY A 1 706 ? 12.476 9.561 -7.872 1.00 96.50 706 GLY A O 1
ATOM 5569 N N . LEU A 1 707 ? 11.912 8.811 -9.910 1.00 97.94 707 LEU A N 1
ATOM 5570 C CA . LEU A 1 707 ? 10.952 7.818 -9.422 1.00 97.94 707 LEU A CA 1
ATOM 5571 C C . LEU A 1 707 ? 11.640 6.727 -8.587 1.00 97.94 707 LEU A C 1
ATOM 5573 O O . LEU A 1 707 ? 11.132 6.387 -7.524 1.00 97.94 707 LEU A O 1
ATOM 5577 N N . ARG A 1 708 ? 12.805 6.219 -9.017 1.00 96.69 708 ARG A N 1
ATOM 5578 C CA . ARG A 1 708 ? 13.627 5.257 -8.252 1.00 96.69 708 ARG A CA 1
ATOM 5579 C C . ARG A 1 708 ? 13.953 5.770 -6.846 1.00 96.69 708 ARG A C 1
ATOM 5581 O O . ARG A 1 708 ? 13.865 5.005 -5.885 1.00 96.69 708 ARG A O 1
ATOM 5588 N N . ASP A 1 709 ? 14.345 7.035 -6.729 1.00 95.31 709 ASP A N 1
ATOM 5589 C CA . ASP A 1 709 ? 14.765 7.617 -5.449 1.00 95.31 709 ASP A CA 1
ATOM 5590 C C . ASP A 1 709 ? 13.570 7.946 -4.549 1.00 95.31 709 ASP A C 1
ATOM 5592 O O . ASP A 1 709 ? 13.656 7.789 -3.327 1.00 95.31 709 ASP A O 1
ATOM 5596 N N . LEU A 1 710 ? 12.434 8.318 -5.151 1.00 96.69 710 LEU A N 1
ATOM 5597 C CA . LEU A 1 710 ? 11.157 8.473 -4.459 1.00 96.69 710 LEU A CA 1
ATOM 5598 C C . LEU A 1 710 ? 10.705 7.152 -3.834 1.00 96.69 710 LEU A C 1
ATOM 5600 O O . LEU A 1 710 ? 10.510 7.099 -2.622 1.00 96.69 710 LEU A O 1
ATOM 5604 N N . VAL A 1 711 ? 10.587 6.076 -4.623 1.00 96.62 711 VAL A N 1
ATOM 5605 C CA . VAL A 1 711 ? 10.141 4.769 -4.095 1.00 96.62 711 VAL A CA 1
ATOM 5606 C C . VAL A 1 711 ? 11.141 4.187 -3.087 1.00 96.62 711 VAL A C 1
ATOM 5608 O O . VAL A 1 711 ? 10.777 3.384 -2.231 1.00 96.62 711 VAL A O 1
ATOM 5611 N N . GLY A 1 712 ? 12.394 4.648 -3.126 1.00 95.19 712 GLY A N 1
ATOM 5612 C CA . GLY A 1 712 ? 13.416 4.334 -2.133 1.00 95.19 712 GLY A CA 1
ATOM 5613 C C . GLY A 1 712 ? 13.119 4.849 -0.723 1.00 95.19 712 GLY A C 1
ATOM 5614 O O . GLY A 1 712 ? 13.757 4.375 0.210 1.00 95.19 712 GLY A O 1
ATOM 5615 N N . LEU A 1 713 ? 12.163 5.769 -0.530 1.00 94.00 713 LEU A N 1
ATOM 5616 C CA . LEU A 1 713 ? 11.684 6.126 0.815 1.00 94.00 713 LEU A CA 1
ATOM 5617 C C . LEU A 1 713 ? 11.022 4.951 1.533 1.00 94.00 713 LEU A C 1
ATOM 5619 O O . LEU A 1 713 ? 11.116 4.883 2.748 1.00 94.00 713 LEU A O 1
ATOM 5623 N N . LEU A 1 714 ? 10.407 4.030 0.788 1.00 94.12 714 LEU A N 1
ATOM 5624 C CA . LEU A 1 714 ? 9.875 2.784 1.331 1.00 94.12 714 LEU A CA 1
ATOM 5625 C C . LEU A 1 714 ? 10.915 1.658 1.243 1.00 94.12 714 LEU A C 1
ATOM 5627 O O . LEU A 1 714 ? 11.181 0.958 2.212 1.00 94.12 714 LEU A O 1
ATOM 5631 N N . TYR A 1 715 ? 11.522 1.479 0.067 1.00 94.44 715 TYR A N 1
ATOM 5632 C CA . TYR A 1 715 ? 12.283 0.263 -0.249 1.00 94.44 715 TYR A CA 1
ATOM 5633 C C . TYR A 1 715 ? 13.801 0.350 -0.012 1.00 94.44 715 TYR A C 1
ATOM 5635 O O . TYR A 1 715 ? 14.518 -0.635 -0.216 1.00 94.44 715 TYR A O 1
ATOM 5643 N N . ASN A 1 716 ? 14.323 1.520 0.361 1.00 93.75 716 ASN A N 1
ATOM 5644 C CA . ASN A 1 716 ? 15.752 1.747 0.594 1.00 93.75 716 ASN A CA 1
ATOM 5645 C C . ASN A 1 716 ? 16.003 2.750 1.732 1.00 93.75 716 ASN A C 1
ATOM 5647 O O . ASN A 1 716 ? 16.841 3.645 1.612 1.00 93.75 716 ASN A O 1
ATOM 5651 N N . THR A 1 717 ? 15.279 2.601 2.842 1.00 85.44 717 THR A N 1
ATOM 5652 C CA . THR A 1 717 ? 15.426 3.445 4.041 1.00 85.44 717 THR A CA 1
ATOM 5653 C C . THR A 1 717 ? 16.852 3.423 4.598 1.00 85.44 717 THR A C 1
ATOM 5655 O O . THR A 1 717 ? 17.386 4.466 4.959 1.00 85.44 717 THR A O 1
ATOM 5658 N N . THR A 1 718 ? 17.515 2.262 4.580 1.00 84.94 718 THR A N 1
ATOM 5659 C CA . THR A 1 718 ? 18.899 2.089 5.063 1.00 84.94 718 THR A CA 1
ATOM 5660 C C . THR A 1 718 ? 19.973 2.590 4.091 1.00 84.94 718 THR A C 1
ATOM 5662 O O . THR A 1 718 ? 21.151 2.630 4.444 1.00 84.94 718 THR A O 1
ATOM 5665 N N . GLY A 1 719 ? 19.611 2.901 2.841 1.00 87.06 719 GLY A N 1
ATOM 5666 C CA . GLY A 1 719 ? 20.556 3.243 1.773 1.00 87.06 719 GLY A CA 1
ATOM 5667 C C . GLY A 1 719 ? 21.408 2.072 1.255 1.00 87.06 719 GLY A C 1
ATOM 5668 O O . GLY A 1 719 ? 22.221 2.271 0.352 1.00 87.06 719 GLY A O 1
ATOM 5669 N N . LYS A 1 720 ? 21.242 0.854 1.795 1.00 88.06 720 LYS A N 1
ATOM 5670 C CA . LYS A 1 720 ? 22.061 -0.329 1.462 1.00 88.06 720 LYS A CA 1
ATOM 5671 C C . LYS A 1 720 ? 21.496 -1.165 0.305 1.00 88.06 720 LYS A C 1
ATOM 5673 O O . LYS A 1 720 ? 22.187 -2.054 -0.196 1.00 88.06 720 LYS A O 1
ATOM 5678 N N . THR A 1 721 ? 20.268 -0.902 -0.145 1.00 90.56 721 THR A N 1
ATOM 5679 C CA . THR A 1 721 ? 19.621 -1.671 -1.218 1.00 90.56 721 THR A CA 1
ATOM 5680 C C . THR A 1 721 ? 20.312 -1.410 -2.558 1.00 90.56 721 THR A C 1
ATOM 5682 O O . THR A 1 721 ? 20.214 -0.327 -3.135 1.00 90.56 721 THR A O 1
ATOM 5685 N N . ARG A 1 722 ? 21.008 -2.426 -3.088 1.00 92.12 722 ARG A N 1
ATOM 5686 C CA . ARG A 1 722 ? 21.727 -2.340 -4.373 1.00 92.12 722 ARG A CA 1
ATOM 5687 C C . ARG A 1 722 ? 20.783 -2.298 -5.580 1.00 92.12 722 ARG A C 1
ATOM 5689 O O . ARG A 1 722 ? 21.060 -1.588 -6.548 1.00 92.12 722 ARG A O 1
ATOM 5696 N N . CYS A 1 723 ? 19.714 -3.088 -5.539 1.00 95.06 723 CYS A N 1
ATOM 5697 C CA . CYS A 1 723 ? 18.653 -3.130 -6.539 1.00 95.06 723 CYS A CA 1
ATOM 5698 C C . CYS A 1 723 ? 17.315 -3.495 -5.878 1.00 95.06 723 CYS A C 1
ATOM 5700 O O . CYS A 1 723 ? 17.304 -4.146 -4.834 1.00 95.06 723 CYS A O 1
ATOM 5702 N N . TYR A 1 724 ? 16.203 -3.082 -6.480 1.00 97.12 724 TYR A N 1
ATOM 5703 C CA . TYR A 1 724 ? 14.853 -3.430 -6.058 1.00 97.12 724 TYR A CA 1
ATOM 5704 C C . TYR A 1 724 ? 14.448 -4.787 -6.625 1.00 97.12 724 TYR A C 1
ATOM 5706 O O . TYR A 1 724 ? 14.448 -4.975 -7.845 1.00 97.12 724 TYR A O 1
ATOM 5714 N N . SER A 1 725 ? 14.101 -5.718 -5.738 1.00 95.88 725 SER A N 1
ATOM 5715 C CA . SER A 1 725 ? 13.545 -7.019 -6.105 1.00 95.88 725 SER A CA 1
ATOM 5716 C C . SER A 1 725 ? 12.027 -6.907 -6.117 1.00 95.88 725 SER A C 1
ATOM 5718 O O . SER A 1 725 ? 11.362 -7.104 -5.099 1.00 95.88 725 SER A O 1
ATOM 5720 N N . ILE A 1 726 ? 11.474 -6.529 -7.269 1.00 95.94 726 ILE A N 1
ATOM 5721 C CA . ILE A 1 726 ? 10.088 -6.044 -7.366 1.00 95.94 726 ILE A CA 1
ATOM 5722 C C . ILE A 1 726 ? 9.044 -7.105 -6.999 1.00 95.94 726 ILE A C 1
ATOM 5724 O O . ILE A 1 726 ? 7.958 -6.742 -6.565 1.00 95.94 726 ILE A O 1
ATOM 5728 N N . TYR A 1 727 ? 9.366 -8.394 -7.144 1.00 95.38 727 TYR A N 1
ATOM 5729 C CA . TYR A 1 727 ? 8.476 -9.509 -6.792 1.00 95.38 727 TYR A CA 1
ATOM 5730 C C . TYR A 1 727 ? 8.594 -9.944 -5.326 1.00 95.38 727 TYR A C 1
ATOM 5732 O O . TYR A 1 727 ? 7.659 -10.526 -4.788 1.00 95.38 727 TYR A O 1
ATOM 5740 N N . LYS A 1 728 ? 9.734 -9.675 -4.674 1.00 94.19 728 LYS A N 1
ATOM 5741 C CA . LYS A 1 728 ? 9.914 -9.947 -3.238 1.00 94.19 728 LYS A CA 1
ATOM 5742 C C . LYS A 1 728 ? 9.404 -8.796 -2.378 1.00 94.19 728 LYS A C 1
ATOM 5744 O O . LYS A 1 728 ? 8.861 -9.023 -1.307 1.00 94.19 728 LYS A O 1
ATOM 5749 N N . GLN A 1 729 ? 9.600 -7.564 -2.844 1.00 93.81 729 GLN A N 1
ATOM 5750 C CA . GLN A 1 729 ? 9.252 -6.345 -2.113 1.00 93.81 729 GLN A CA 1
ATOM 5751 C C . GLN A 1 729 ? 7.799 -5.898 -2.335 1.00 93.81 729 GLN A C 1
ATOM 5753 O O . GLN A 1 729 ? 7.294 -5.080 -1.573 1.00 93.81 729 GLN A O 1
ATOM 5758 N N . PHE A 1 730 ? 7.128 -6.412 -3.369 1.00 96.06 730 PHE A N 1
ATOM 5759 C CA . PHE A 1 730 ? 5.696 -6.222 -3.577 1.00 96.06 730 PHE A CA 1
ATOM 5760 C C . PHE A 1 730 ? 5.069 -7.521 -4.088 1.00 96.06 730 PHE A C 1
ATOM 5762 O O . PHE A 1 730 ? 5.364 -7.979 -5.194 1.00 96.06 730 PHE A O 1
ATOM 5769 N N . ILE A 1 731 ? 4.194 -8.113 -3.279 1.00 95.06 731 ILE A N 1
ATOM 5770 C CA . ILE A 1 731 ? 3.473 -9.338 -3.620 1.00 95.06 731 ILE A CA 1
ATOM 5771 C C . ILE A 1 731 ? 2.072 -8.937 -4.076 1.00 95.06 731 ILE A C 1
ATOM 5773 O O . ILE A 1 731 ? 1.319 -8.332 -3.315 1.00 95.06 731 ILE A O 1
ATOM 5777 N N . LYS A 1 732 ? 1.715 -9.271 -5.324 1.00 94.31 732 LYS A N 1
ATOM 5778 C CA . LYS A 1 732 ? 0.355 -9.031 -5.826 1.00 94.31 732 LYS A CA 1
ATOM 5779 C C . LYS A 1 732 ? -0.645 -9.840 -5.013 1.00 94.31 732 LYS A C 1
ATOM 5781 O O . LYS A 1 732 ? -0.428 -11.030 -4.772 1.00 94.31 732 LYS A O 1
ATOM 5786 N N . CYS A 1 733 ? -1.742 -9.199 -4.646 1.00 96.31 733 CYS A N 1
ATOM 5787 C CA . CYS A 1 733 ? -2.778 -9.803 -3.832 1.00 96.31 733 CYS A CA 1
ATOM 5788 C C . CYS A 1 733 ? -4.167 -9.248 -4.185 1.00 96.31 733 CYS A C 1
ATOM 5790 O O . CYS A 1 733 ? -4.296 -8.431 -5.099 1.00 96.31 733 CYS A O 1
ATOM 5792 N N . ALA A 1 734 ? -5.207 -9.711 -3.491 1.00 97.25 734 ALA A N 1
ATOM 5793 C CA . ALA A 1 734 ? -6.582 -9.262 -3.703 1.00 97.25 734 ALA A CA 1
ATOM 5794 C C . ALA A 1 734 ? -6.872 -7.845 -3.179 1.00 97.25 734 ALA A C 1
ATOM 5796 O O . ALA A 1 734 ? -7.947 -7.314 -3.455 1.00 97.25 734 ALA A O 1
ATOM 5797 N N . ASP A 1 735 ? -5.922 -7.237 -2.467 1.00 97.31 735 ASP A N 1
ATOM 5798 C CA . ASP A 1 735 ? -5.921 -5.827 -2.094 1.00 97.31 735 ASP A CA 1
ATOM 5799 C C . ASP A 1 735 ? -4.980 -5.026 -3.025 1.00 97.31 735 ASP A C 1
ATOM 5801 O O . ASP A 1 735 ? -3.753 -5.143 -2.929 1.00 97.31 735 ASP A O 1
ATOM 5805 N N . PRO A 1 736 ? -5.511 -4.177 -3.928 1.00 95.50 736 PRO A N 1
ATOM 5806 C CA . PRO A 1 736 ? -4.707 -3.364 -4.846 1.00 95.50 736 PRO A CA 1
ATOM 5807 C C . PRO A 1 736 ? -3.846 -2.298 -4.165 1.00 95.50 736 PRO A C 1
ATOM 5809 O O . PRO A 1 736 ? -2.963 -1.726 -4.822 1.00 95.50 736 PRO A O 1
ATOM 5812 N N . THR A 1 737 ? -4.128 -1.996 -2.894 1.00 95.69 737 THR A N 1
ATOM 5813 C CA . THR A 1 737 ? -3.327 -1.105 -2.049 1.00 95.69 737 THR A CA 1
ATOM 5814 C C . THR A 1 737 ? -2.118 -1.816 -1.446 1.00 95.69 737 THR A C 1
ATOM 5816 O O . THR A 1 737 ? -1.194 -1.123 -1.040 1.00 95.69 737 THR A O 1
ATOM 5819 N N . GLY A 1 738 ? -2.078 -3.155 -1.529 1.00 95.25 738 GLY A N 1
ATOM 5820 C CA . GLY A 1 738 ? -0.969 -4.047 -1.194 1.00 95.25 738 GLY A CA 1
ATOM 5821 C C . GLY A 1 738 ? -1.108 -4.712 0.177 1.00 95.25 738 GLY A C 1
ATOM 5822 O O . GLY A 1 738 ? -1.363 -4.050 1.170 1.00 95.25 738 GLY A O 1
ATOM 5823 N N . CYS A 1 739 ? -0.864 -6.024 0.239 1.00 95.81 739 CYS A N 1
ATOM 5824 C CA . CYS A 1 739 ? -1.012 -6.817 1.468 1.00 95.81 739 CYS A CA 1
ATOM 5825 C C . CYS A 1 739 ? 0.235 -6.837 2.368 1.00 95.81 739 CYS A C 1
ATOM 5827 O O . CYS A 1 739 ? 0.221 -7.466 3.421 1.00 95.81 739 CYS A O 1
ATOM 5829 N N . GLY A 1 740 ? 1.338 -6.218 1.941 1.00 92.69 740 GLY A N 1
ATOM 5830 C CA . GLY A 1 740 ? 2.637 -6.349 2.603 1.00 92.69 740 GLY A CA 1
ATOM 5831 C C . GLY A 1 740 ? 3.356 -7.665 2.277 1.00 92.69 740 GLY A C 1
ATOM 5832 O O . GLY A 1 740 ? 3.177 -8.247 1.204 1.00 92.69 740 GLY A O 1
ATOM 5833 N N . THR A 1 741 ? 4.222 -8.105 3.189 1.00 91.00 741 THR A N 1
ATOM 5834 C CA . THR A 1 741 ? 5.011 -9.343 3.087 1.00 91.00 741 THR A CA 1
ATOM 5835 C C . THR A 1 741 ? 4.916 -10.147 4.388 1.00 91.00 741 THR A C 1
ATOM 5837 O O . THR A 1 741 ? 4.437 -9.648 5.402 1.00 91.00 741 THR A O 1
ATOM 5840 N N . GLY A 1 742 ? 5.366 -11.405 4.374 1.00 90.81 742 GLY A N 1
ATOM 5841 C CA . GLY A 1 742 ? 5.340 -12.270 5.559 1.00 90.81 742 GLY A CA 1
ATOM 5842 C C . GLY A 1 742 ? 3.992 -12.973 5.790 1.00 90.81 742 GLY A C 1
ATOM 5843 O O . GLY A 1 742 ? 3.104 -12.902 4.938 1.00 90.81 742 GLY A O 1
ATOM 5844 N N . PRO A 1 743 ? 3.835 -13.701 6.908 1.00 90.88 743 PRO A N 1
ATOM 5845 C CA . PRO A 1 743 ? 2.670 -14.553 7.157 1.00 90.88 743 PRO A CA 1
ATOM 5846 C C . PRO A 1 743 ? 1.355 -13.769 7.277 1.00 90.88 743 PRO A C 1
ATOM 5848 O O . PRO A 1 743 ? 0.354 -14.187 6.698 1.00 90.88 743 PRO A O 1
ATOM 5851 N N . ASP A 1 744 ? 1.364 -12.601 7.922 1.00 94.44 744 ASP A N 1
ATOM 5852 C CA . ASP A 1 744 ? 0.166 -11.765 8.088 1.00 94.44 744 ASP A CA 1
ATOM 5853 C C . ASP A 1 744 ? -0.399 -11.298 6.730 1.00 94.44 744 ASP A C 1
ATOM 5855 O O . ASP A 1 744 ? -1.614 -11.298 6.520 1.00 94.44 744 ASP A O 1
ATOM 5859 N N . SER A 1 745 ? 0.475 -11.023 5.748 1.00 95.25 745 SER A N 1
ATOM 5860 C CA . SER A 1 745 ? 0.062 -10.645 4.384 1.00 95.25 745 SER A CA 1
ATOM 5861 C C . SER A 1 745 ? -0.756 -11.732 3.678 1.00 95.25 745 SER A C 1
ATOM 5863 O O . SER A 1 745 ? -1.620 -11.441 2.850 1.00 95.25 745 SER A O 1
ATOM 5865 N N . ILE A 1 746 ? -0.499 -12.999 4.017 1.00 95.44 746 ILE A N 1
ATOM 5866 C CA . ILE A 1 746 ? -1.211 -14.151 3.465 1.00 95.44 746 ILE A CA 1
ATOM 5867 C C . ILE A 1 746 ? -2.627 -14.215 4.055 1.00 95.44 746 ILE A C 1
ATOM 5869 O O . ILE A 1 746 ? -3.573 -14.512 3.325 1.00 95.44 746 ILE A O 1
ATOM 5873 N N . MET A 1 747 ? -2.776 -13.900 5.345 1.00 96.94 747 MET A N 1
ATOM 5874 C CA . MET A 1 747 ? -4.071 -13.889 6.031 1.00 96.94 747 MET A CA 1
ATOM 5875 C C . MET A 1 747 ? -4.942 -12.741 5.523 1.00 96.94 747 MET A C 1
ATOM 5877 O O . MET A 1 747 ? -6.108 -12.945 5.182 1.00 96.94 747 MET A O 1
ATOM 5881 N N . TRP A 1 748 ? -4.349 -11.553 5.366 1.00 98.19 748 TRP A N 1
ATOM 5882 C CA . TRP A 1 748 ? -5.047 -10.391 4.817 1.00 98.19 748 TRP A CA 1
ATOM 5883 C C . TRP A 1 748 ? -5.550 -10.635 3.394 1.00 98.19 748 TRP A C 1
ATOM 5885 O O . TRP A 1 748 ? -6.702 -10.343 3.073 1.00 98.19 748 TRP A O 1
ATOM 5895 N N . ASP A 1 749 ? -4.726 -11.260 2.552 1.00 98.06 749 ASP A N 1
ATOM 5896 C CA . ASP A 1 749 ? -5.124 -11.638 1.198 1.00 98.06 749 ASP A CA 1
ATOM 5897 C C . ASP A 1 749 ? -6.328 -12.595 1.180 1.00 98.06 749 ASP A C 1
ATOM 5899 O O . ASP A 1 749 ? -7.185 -12.492 0.302 1.00 98.06 749 ASP A O 1
ATOM 5903 N N . TYR A 1 750 ? -6.440 -13.499 2.159 1.00 98.19 750 TYR A N 1
ATOM 5904 C CA . TYR A 1 750 ? -7.608 -14.370 2.283 1.00 98.19 750 TYR A CA 1
ATOM 5905 C C . TYR A 1 750 ? -8.878 -13.592 2.663 1.00 98.19 750 TYR A C 1
ATOM 5907 O O . TYR A 1 750 ? -9.925 -13.802 2.041 1.00 98.19 750 TYR A O 1
ATOM 5915 N N . GLN A 1 751 ? -8.799 -12.648 3.608 1.00 98.06 751 GLN A N 1
ATOM 5916 C CA . GLN A 1 751 ? -9.935 -11.777 3.951 1.00 98.06 751 GLN A CA 1
ATOM 5917 C C . GLN A 1 751 ? -10.361 -10.905 2.761 1.00 98.06 751 GLN A C 1
ATOM 5919 O O . GLN A 1 751 ? -11.549 -10.822 2.435 1.00 98.06 751 GLN A O 1
ATOM 5924 N N . ALA A 1 752 ? -9.392 -10.337 2.038 1.00 97.88 752 ALA A N 1
ATOM 5925 C CA . ALA A 1 752 ? -9.618 -9.616 0.786 1.00 97.88 752 ALA A CA 1
ATOM 5926 C C . ALA A 1 752 ? -10.211 -10.514 -0.317 1.00 97.88 752 ALA A C 1
ATOM 5928 O O . ALA A 1 752 ? -10.900 -10.031 -1.218 1.00 97.88 752 ALA A O 1
ATOM 5929 N N . CYS A 1 753 ? -10.005 -11.831 -0.253 1.00 98.06 753 CYS A N 1
ATOM 5930 C CA . CYS A 1 753 ? -10.575 -12.802 -1.185 1.00 98.06 753 CYS A CA 1
ATOM 5931 C C . CYS A 1 753 ? -11.948 -13.358 -0.806 1.00 98.06 753 CYS A C 1
ATOM 5933 O O . CYS A 1 753 ? -12.548 -14.082 -1.606 1.00 98.06 753 CYS A O 1
ATOM 5935 N N . THR A 1 754 ? -12.463 -13.024 0.372 1.00 97.75 754 THR A N 1
ATOM 5936 C CA . THR A 1 754 ? -13.715 -13.580 0.891 1.00 97.75 754 THR A CA 1
ATOM 5937 C C . THR A 1 754 ? -14.729 -12.480 1.173 1.00 97.75 754 THR A C 1
ATOM 5939 O O . THR A 1 754 ? -15.734 -12.402 0.460 1.00 97.75 754 THR A O 1
ATOM 5942 N N . GLU A 1 755 ? -14.447 -11.610 2.141 1.00 96.94 755 GLU A N 1
ATOM 5943 C CA . GLU A 1 755 ? -15.422 -10.675 2.722 1.00 96.94 755 GLU A CA 1
ATOM 5944 C C . GLU A 1 755 ? -15.102 -9.211 2.408 1.00 96.94 755 GLU A C 1
ATOM 5946 O O . GLU A 1 755 ? -15.992 -8.460 2.008 1.00 96.94 755 GLU A O 1
ATOM 5951 N N . LEU A 1 756 ? -13.834 -8.804 2.524 1.00 96.75 756 LEU A N 1
ATOM 5952 C CA . LEU A 1 756 ? -13.429 -7.402 2.387 1.00 96.75 756 LEU A CA 1
ATOM 5953 C C . LEU A 1 756 ? -13.278 -7.011 0.915 1.00 96.75 756 LEU A C 1
ATOM 5955 O O . LEU A 1 756 ? -12.475 -7.590 0.181 1.00 96.75 756 LEU A O 1
ATOM 5959 N N . ASN A 1 757 ? -14.054 -6.026 0.455 1.00 94.31 757 ASN A N 1
ATOM 5960 C CA . ASN A 1 757 ? -14.050 -5.609 -0.945 1.00 94.31 757 ASN A CA 1
ATOM 5961 C C . ASN A 1 757 ? -13.045 -4.484 -1.217 1.00 94.31 757 ASN A C 1
ATOM 5963 O O . ASN A 1 757 ? -13.306 -3.323 -0.919 1.00 94.31 757 ASN A O 1
ATOM 5967 N N . PHE A 1 758 ? -11.945 -4.809 -1.896 1.00 91.31 758 PHE A N 1
ATOM 5968 C CA . PHE A 1 758 ? -10.953 -3.832 -2.356 1.00 91.31 758 PHE A CA 1
ATOM 5969 C C . PHE A 1 758 ? -10.958 -3.713 -3.882 1.00 91.31 758 PHE A C 1
ATOM 5971 O O . PHE A 1 758 ? -10.031 -4.128 -4.571 1.00 91.31 758 PHE A O 1
ATOM 5978 N N . LEU A 1 759 ? -12.031 -3.159 -4.450 1.00 87.25 759 LEU A N 1
ATOM 5979 C CA . LEU A 1 759 ? -12.179 -2.997 -5.904 1.00 87.25 759 LEU A CA 1
ATOM 5980 C C . LEU A 1 759 ? -11.534 -1.698 -6.408 1.00 87.25 759 LEU A C 1
ATOM 5982 O O . LEU A 1 759 ? -12.161 -0.934 -7.138 1.00 87.25 759 LEU A O 1
ATOM 5986 N N . PHE A 1 760 ? -10.298 -1.418 -5.989 1.00 89.44 760 PHE A N 1
ATOM 5987 C CA . PHE A 1 760 ? -9.617 -0.174 -6.347 1.00 89.44 760 PHE A CA 1
ATOM 5988 C C . PHE A 1 760 ? -8.759 -0.316 -7.601 1.00 89.44 760 PHE A C 1
ATOM 5990 O O . PHE A 1 760 ? -7.828 -1.118 -7.654 1.00 89.44 760 PHE A O 1
ATOM 5997 N N . GLY A 1 761 ? -9.026 0.516 -8.604 1.00 89.75 761 GLY A N 1
ATOM 5998 C CA . GLY A 1 761 ? -8.230 0.592 -9.827 1.00 89.75 761 GLY A CA 1
ATOM 5999 C C . GLY A 1 761 ? -7.625 1.977 -10.015 1.00 89.75 761 GLY A C 1
ATOM 6000 O O . GLY A 1 761 ? -8.251 2.977 -9.679 1.00 89.75 761 GLY A O 1
ATOM 6001 N N . SER A 1 762 ? -6.428 2.048 -10.596 1.00 94.81 762 SER A N 1
ATOM 6002 C CA . SER A 1 762 ? -5.900 3.312 -11.127 1.00 94.81 762 SER A CA 1
ATOM 6003 C C . SER A 1 762 ? -6.173 3.413 -12.625 1.00 94.81 762 SER A C 1
ATOM 6005 O O . SER A 1 762 ? -6.238 2.397 -13.325 1.00 94.81 762 SER A O 1
ATOM 6007 N N . ASN A 1 763 ? -6.355 4.626 -13.143 1.00 90.12 763 ASN A N 1
ATOM 6008 C CA . ASN A 1 763 ? -6.830 4.849 -14.509 1.00 90.12 763 ASN A CA 1
ATOM 6009 C C . ASN A 1 763 ? -6.031 5.890 -15.310 1.00 90.12 763 ASN A C 1
ATOM 6011 O O . ASN A 1 763 ? -6.308 6.051 -16.499 1.00 90.12 763 ASN A O 1
ATOM 6015 N N . ASN A 1 764 ? -5.024 6.551 -14.721 1.00 92.75 764 ASN A N 1
ATOM 6016 C CA . ASN A 1 764 ? -4.210 7.589 -15.376 1.00 92.75 764 ASN A CA 1
ATOM 6017 C C . ASN A 1 764 ? -5.000 8.834 -15.847 1.00 92.75 764 ASN A C 1
ATOM 6019 O O . ASN A 1 764 ? -4.483 9.642 -16.623 1.00 92.75 764 ASN A O 1
ATOM 6023 N N . ILE A 1 765 ? -6.253 8.988 -15.414 1.00 91.75 765 ILE A N 1
ATOM 6024 C CA . ILE A 1 765 ? -7.137 10.120 -15.721 1.00 91.75 765 ILE A CA 1
ATOM 6025 C C . ILE A 1 765 ? -7.414 10.893 -14.432 1.00 91.75 765 ILE A C 1
ATOM 6027 O O . ILE A 1 765 ? -6.998 12.042 -14.310 1.00 91.75 765 ILE A O 1
ATOM 6031 N N . THR A 1 766 ? -8.068 10.255 -13.460 1.00 95.50 766 THR A N 1
ATOM 6032 C CA . THR A 1 766 ? -8.374 10.841 -12.144 1.00 95.50 766 THR A CA 1
ATOM 6033 C C . THR A 1 766 ? -7.191 10.766 -11.187 1.00 95.50 766 THR A C 1
ATOM 6035 O O . THR A 1 766 ? -7.139 11.503 -10.211 1.00 95.50 766 THR A O 1
ATOM 6038 N N . ASP A 1 767 ? -6.224 9.899 -11.479 1.00 97.69 767 ASP A N 1
ATOM 6039 C CA . ASP A 1 767 ? -5.022 9.677 -10.683 1.00 97.69 767 ASP A CA 1
ATOM 6040 C C . ASP A 1 767 ? -3.746 9.780 -11.536 1.00 97.69 767 ASP A C 1
ATOM 6042 O O . ASP A 1 767 ? -3.804 9.803 -12.771 1.00 97.69 767 ASP A O 1
ATOM 6046 N N . MET A 1 768 ? -2.588 9.905 -10.879 1.00 97.69 768 MET A N 1
ATOM 6047 C CA . MET A 1 768 ? -1.264 10.051 -11.506 1.00 97.69 768 MET A CA 1
ATOM 6048 C C . MET A 1 768 ? -0.589 8.736 -11.912 1.00 97.69 768 MET A C 1
ATOM 6050 O O . MET A 1 768 ? 0.535 8.768 -12.424 1.00 97.69 768 MET A O 1
ATOM 6054 N N . PHE A 1 769 ? -1.242 7.595 -11.693 1.00 98.12 769 PHE A N 1
ATOM 6055 C CA . PHE A 1 769 ? -0.658 6.274 -11.895 1.00 98.12 769 PHE A CA 1
ATOM 6056 C C . PHE A 1 769 ? -1.052 5.681 -13.251 1.00 98.12 769 PHE A C 1
ATOM 6058 O O . PHE A 1 769 ? -2.020 6.115 -13.866 1.00 98.12 769 PHE A O 1
ATOM 6065 N N . PRO A 1 770 ? -0.328 4.664 -13.750 1.00 94.88 770 PRO A N 1
ATOM 6066 C CA . PRO A 1 770 ? -0.749 3.897 -14.919 1.00 94.88 770 PRO A CA 1
ATOM 6067 C C . PRO A 1 770 ? -2.144 3.286 -14.752 1.00 94.88 770 PRO A C 1
ATOM 6069 O O . PRO A 1 770 ? -2.592 3.022 -13.636 1.00 94.88 770 PRO A O 1
ATOM 6072 N N . SER A 1 771 ? -2.814 3.002 -15.872 1.00 91.38 771 SER A N 1
ATOM 6073 C CA . SER A 1 771 ? -4.088 2.282 -15.835 1.00 91.38 771 SER A CA 1
ATOM 6074 C C . SER A 1 771 ? -3.853 0.830 -15.414 1.00 91.38 771 SER A C 1
ATOM 6076 O O . SER A 1 771 ? -3.224 0.064 -16.141 1.00 91.38 771 SER A O 1
ATOM 6078 N N . LEU A 1 772 ? -4.341 0.488 -14.225 1.00 91.06 772 LEU A N 1
ATOM 6079 C CA . LEU A 1 772 ? -4.252 -0.820 -13.583 1.00 91.06 772 LEU A CA 1
ATOM 6080 C C . LEU A 1 772 ? -5.635 -1.122 -12.983 1.00 91.06 772 LEU A C 1
ATOM 6082 O O . LEU A 1 772 ? -5.857 -0.877 -11.791 1.00 91.06 772 LEU A O 1
ATOM 6086 N N . PRO A 1 773 ? -6.602 -1.544 -13.818 1.00 88.31 773 PRO A N 1
ATOM 6087 C CA . PRO A 1 773 ? -7.954 -1.827 -13.362 1.00 88.31 773 PRO A CA 1
ATOM 6088 C C . PRO A 1 773 ? -7.983 -3.096 -12.508 1.00 88.31 773 PRO A C 1
ATOM 6090 O O . PRO A 1 773 ? -7.410 -4.117 -12.885 1.00 88.31 773 PRO A O 1
ATOM 6093 N N . PHE A 1 774 ? -8.723 -3.054 -11.403 1.00 91.06 774 PHE A N 1
ATOM 6094 C CA . PHE A 1 774 ? -8.987 -4.215 -10.561 1.00 91.06 774 PHE A CA 1
ATOM 6095 C C . PHE A 1 774 ? -10.499 -4.380 -10.406 1.00 91.06 774 PHE A C 1
ATOM 6097 O O . PHE A 1 774 ? -11.159 -3.616 -9.709 1.00 91.06 774 PHE A O 1
ATOM 6104 N N . THR A 1 775 ? -11.062 -5.325 -11.158 1.00 90.12 775 THR A N 1
ATOM 6105 C CA . THR A 1 775 ? -12.515 -5.550 -11.241 1.00 90.12 775 THR A CA 1
ATOM 6106 C C . THR A 1 775 ? -12.919 -6.794 -10.460 1.00 90.12 775 THR A C 1
ATOM 6108 O O . THR A 1 775 ? -12.078 -7.654 -10.197 1.00 90.12 775 THR A O 1
ATOM 6111 N N . ASP A 1 776 ? -14.219 -6.944 -10.185 1.00 91.06 776 ASP A N 1
ATOM 6112 C CA . ASP A 1 776 ? -14.797 -8.165 -9.600 1.00 91.06 776 ASP A CA 1
ATOM 6113 C C . ASP A 1 776 ? -14.297 -9.438 -10.303 1.00 91.06 776 ASP A C 1
ATOM 6115 O O . ASP A 1 776 ? -13.875 -10.387 -9.649 1.00 91.06 776 ASP A O 1
ATOM 6119 N N . SER A 1 777 ? -14.277 -9.446 -11.642 1.00 89.00 777 SER A N 1
ATOM 6120 C CA . SER A 1 777 ? -13.835 -10.612 -12.418 1.00 89.00 777 SER A CA 1
ATOM 6121 C C . SER A 1 777 ? -12.353 -10.926 -12.219 1.00 89.00 777 SER A C 1
ATOM 6123 O O . SER A 1 777 ? -11.979 -12.096 -12.243 1.00 89.00 777 SER A O 1
ATOM 6125 N N . VAL A 1 778 ? -11.503 -9.906 -12.072 1.00 90.06 778 VAL A N 1
ATOM 6126 C CA . VAL A 1 778 ? -10.063 -10.098 -11.834 1.00 90.06 778 VAL A CA 1
ATOM 6127 C C . VAL A 1 778 ? -9.847 -10.649 -10.426 1.00 90.06 778 VAL A C 1
ATOM 6129 O O . VAL A 1 778 ? -9.110 -11.620 -10.256 1.00 90.06 778 VAL A O 1
ATOM 6132 N N . ARG A 1 779 ? -10.550 -10.088 -9.435 1.00 95.62 779 ARG A N 1
ATOM 6133 C CA . ARG A 1 779 ? -10.524 -10.561 -8.048 1.00 95.62 779 ARG A CA 1
ATOM 6134 C C . ARG A 1 779 ? -11.018 -12.002 -7.933 1.00 95.62 779 ARG A C 1
ATOM 6136 O O . ARG A 1 779 ? -10.325 -12.821 -7.346 1.00 95.62 779 ARG A O 1
ATOM 6143 N N . GLU A 1 780 ? -12.162 -12.345 -8.531 1.00 95.94 780 GLU A N 1
ATOM 6144 C CA . GLU A 1 780 ? -12.701 -13.714 -8.496 1.00 95.94 780 GLU A CA 1
ATOM 6145 C C . GLU A 1 780 ? -11.720 -14.719 -9.110 1.00 95.94 780 GLU A C 1
ATOM 6147 O O . GLU A 1 780 ? -11.465 -15.761 -8.511 1.00 95.94 780 GLU A O 1
ATOM 6152 N N . GLN A 1 781 ? -11.119 -14.403 -10.263 1.00 94.31 781 GLN A N 1
ATOM 6153 C CA . GLN A 1 781 ? -10.127 -15.276 -10.900 1.00 94.31 781 GLN A CA 1
ATOM 6154 C C . GLN A 1 781 ? -8.895 -15.487 -10.016 1.00 94.31 781 GLN A C 1
ATOM 6156 O O . GLN A 1 781 ? -8.467 -16.627 -9.824 1.00 94.31 781 GLN A O 1
ATOM 6161 N N . TYR A 1 782 ? -8.348 -14.408 -9.450 1.00 95.69 782 TYR A N 1
ATOM 6162 C CA . TYR A 1 782 ? -7.210 -14.478 -8.537 1.00 95.69 782 TYR A CA 1
ATOM 6163 C C . TYR A 1 782 ? -7.544 -15.331 -7.303 1.00 95.69 782 TYR A C 1
ATOM 6165 O O . TYR A 1 782 ? -6.864 -16.325 -7.033 1.00 95.69 782 TYR A O 1
ATOM 6173 N N . CYS A 1 783 ? -8.641 -15.018 -6.613 1.00 97.56 783 CYS A N 1
ATOM 6174 C CA . CYS A 1 783 ? -9.049 -15.692 -5.384 1.00 97.56 783 CYS A CA 1
ATOM 6175 C C . CYS A 1 783 ? -9.390 -17.163 -5.606 1.00 97.56 783 CYS A C 1
ATOM 6177 O O . CYS A 1 783 ? -8.986 -18.021 -4.820 1.00 97.56 783 CYS A O 1
ATOM 6179 N N . PHE A 1 784 ? -10.049 -17.487 -6.719 1.00 96.81 784 PHE A N 1
ATOM 6180 C CA . PHE A 1 784 ? -10.311 -18.873 -7.070 1.00 96.81 784 PHE A CA 1
ATOM 6181 C C . PHE A 1 784 ? -9.007 -19.621 -7.377 1.00 96.81 784 PHE A C 1
ATOM 6183 O O . PHE A 1 784 ? -8.815 -20.735 -6.899 1.00 96.81 784 PHE A O 1
ATOM 6190 N N . SER A 1 785 ? -8.070 -19.006 -8.106 1.00 95.75 785 SER A N 1
ATOM 6191 C CA . SER A 1 785 ? -6.791 -19.650 -8.433 1.00 95.75 785 SER A CA 1
ATOM 6192 C C . SER A 1 785 ? -5.928 -19.941 -7.198 1.00 95.75 785 SER A C 1
ATOM 6194 O O . SER A 1 785 ? -5.361 -21.029 -7.098 1.00 95.75 785 SER A O 1
ATOM 6196 N N . LYS A 1 786 ? -5.869 -19.011 -6.237 1.00 94.38 786 LYS A N 1
ATOM 6197 C CA . LYS A 1 786 ? -5.003 -19.111 -5.056 1.00 94.38 786 LYS A CA 1
ATOM 6198 C C . LYS A 1 786 ? -5.658 -19.866 -3.901 1.00 94.38 786 LYS A C 1
ATOM 6200 O O . LYS A 1 786 ? -5.073 -20.798 -3.362 1.00 94.38 786 LYS A O 1
ATOM 6205 N N . TRP A 1 787 ? -6.888 -19.495 -3.562 1.00 95.44 787 TRP A N 1
ATOM 6206 C CA . TRP A 1 787 ? -7.589 -19.960 -2.362 1.00 95.44 787 TRP A CA 1
ATOM 6207 C C . TRP A 1 787 ? -8.728 -20.939 -2.665 1.00 95.44 787 TRP A C 1
ATOM 6209 O O . TRP A 1 787 ? -9.198 -21.637 -1.771 1.00 95.44 787 TRP A O 1
ATOM 6219 N N . HIS A 1 788 ? -9.161 -21.023 -3.930 1.00 95.38 788 HIS A N 1
ATOM 6220 C CA . HIS A 1 788 ? -10.342 -21.784 -4.373 1.00 95.38 788 HIS A CA 1
ATOM 6221 C C . HIS A 1 788 ? -11.624 -21.365 -3.649 1.00 95.38 788 HIS A C 1
ATOM 6223 O O . HIS A 1 788 ? -12.553 -22.153 -3.472 1.00 95.38 788 HIS A O 1
ATOM 6229 N N . VAL A 1 789 ? -11.676 -20.091 -3.275 1.00 96.31 789 VAL A N 1
ATOM 6230 C CA . VAL A 1 789 ? -12.869 -19.421 -2.774 1.00 96.31 789 VAL A CA 1
ATOM 6231 C C . VAL A 1 789 ? -13.365 -18.451 -3.835 1.00 96.31 789 VAL A C 1
ATOM 6233 O O . VAL A 1 789 ? -12.601 -17.980 -4.682 1.00 96.31 789 VAL A O 1
ATOM 6236 N N . ARG A 1 790 ? -14.662 -18.158 -3.798 1.00 96.81 790 ARG A N 1
ATOM 6237 C CA . ARG A 1 790 ? -15.250 -17.077 -4.587 1.00 96.81 790 ARG A CA 1
ATOM 6238 C C . ARG A 1 790 ? -15.605 -15.935 -3.637 1.00 96.81 790 ARG A C 1
ATOM 6240 O O . ARG A 1 790 ? -16.331 -16.205 -2.676 1.00 96.81 790 ARG A O 1
ATOM 6247 N N . PRO A 1 791 ? -15.128 -14.703 -3.886 1.00 97.56 791 PRO A N 1
ATOM 6248 C CA . PRO A 1 791 ? -15.467 -13.560 -3.049 1.00 97.56 791 PRO A CA 1
ATOM 6249 C C . PRO A 1 791 ? -16.980 -13.347 -2.971 1.00 97.56 791 PRO A C 1
ATOM 6251 O O . PRO A 1 791 ? -17.673 -13.377 -3.991 1.00 97.56 791 PRO A O 1
ATOM 6254 N N . ARG A 1 792 ? -17.501 -13.095 -1.768 1.00 96.38 792 ARG A N 1
ATOM 6255 C CA . ARG A 1 792 ? -18.923 -12.815 -1.540 1.00 96.38 792 ARG A CA 1
ATOM 6256 C C . ARG A 1 792 ? -19.130 -11.311 -1.435 1.00 96.38 792 ARG A C 1
ATOM 6258 O O . ARG A 1 792 ? -19.292 -10.771 -0.348 1.00 96.38 792 ARG A O 1
ATOM 6265 N N . LYS A 1 793 ? -19.116 -10.624 -2.576 1.00 92.31 793 LYS A N 1
ATOM 6266 C CA . LYS A 1 793 ? -19.025 -9.155 -2.602 1.00 92.31 793 LYS A CA 1
ATOM 6267 C C . LYS A 1 793 ? -20.115 -8.409 -1.823 1.00 92.31 793 LYS A C 1
ATOM 6269 O O . LYS A 1 793 ? -19.836 -7.375 -1.230 1.00 92.31 793 LYS A O 1
ATOM 6274 N N . ASP A 1 794 ? -21.332 -8.945 -1.777 1.00 94.88 794 ASP A N 1
ATOM 6275 C CA . ASP A 1 794 ? -22.449 -8.313 -1.069 1.00 94.88 794 ASP A CA 1
ATOM 6276 C C . ASP A 1 794 ? -22.513 -8.695 0.422 1.00 94.88 794 ASP A C 1
ATOM 6278 O O . ASP A 1 794 ? -23.281 -8.093 1.169 1.00 94.88 794 ASP A O 1
ATOM 6282 N N . TRP A 1 795 ? -21.719 -9.674 0.873 1.00 96.94 795 TRP A N 1
ATOM 6283 C CA . TRP A 1 795 ? -21.832 -10.255 2.215 1.00 96.94 795 TRP A CA 1
ATOM 6284 C C . TRP A 1 795 ? -21.599 -9.231 3.319 1.00 96.94 795 TRP A C 1
ATOM 6286 O O . TRP A 1 795 ? -22.471 -9.043 4.158 1.00 96.94 795 TRP A O 1
ATOM 6296 N N . LEU A 1 796 ? -20.489 -8.492 3.265 1.00 95.62 796 LEU A N 1
ATOM 6297 C CA . LEU A 1 796 ? -20.158 -7.506 4.296 1.00 95.62 796 LEU A CA 1
ATOM 6298 C C . LEU A 1 796 ? -21.223 -6.399 4.401 1.00 95.62 796 LEU A C 1
ATOM 6300 O O . LEU A 1 796 ? -21.544 -5.924 5.486 1.00 95.62 796 LEU A O 1
ATOM 6304 N N . LYS A 1 797 ? -21.822 -6.018 3.265 1.00 95.00 797 LYS A N 1
ATOM 6305 C CA . LYS A 1 797 ? -22.930 -5.057 3.213 1.00 95.00 797 LYS A CA 1
ATOM 6306 C C . LYS A 1 797 ? -24.210 -5.617 3.840 1.00 95.00 797 LYS A C 1
ATOM 6308 O O . LYS A 1 797 ? -24.929 -4.866 4.492 1.00 95.00 797 LYS A O 1
ATOM 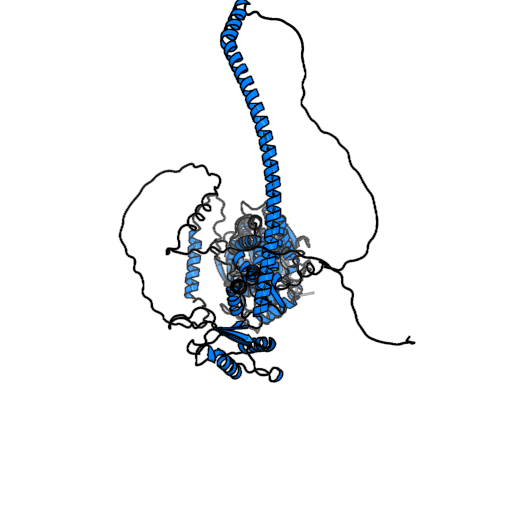6313 N N . ILE A 1 798 ? -24.513 -6.894 3.607 1.00 96.06 798 ILE A N 1
ATOM 6314 C CA . ILE A 1 798 ? -25.679 -7.575 4.184 1.00 96.06 798 ILE A CA 1
ATOM 6315 C C . ILE A 1 798 ? -25.493 -7.724 5.693 1.00 96.06 798 ILE A C 1
ATOM 6317 O O . ILE A 1 798 ? -26.364 -7.315 6.459 1.00 96.06 798 ILE A O 1
ATOM 6321 N N . GLU A 1 799 ? -24.348 -8.257 6.113 1.00 96.19 799 GLU A N 1
ATOM 6322 C CA . GLU A 1 799 ? -24.091 -8.578 7.510 1.00 96.19 799 GLU A CA 1
ATOM 6323 C C . GLU A 1 799 ? -23.970 -7.310 8.363 1.00 96.19 799 GLU A C 1
ATOM 6325 O O . GLU A 1 799 ? -24.588 -7.221 9.422 1.00 96.19 799 GLU A O 1
ATOM 6330 N N . PHE A 1 800 ? -23.262 -6.285 7.881 1.00 96.81 800 PHE A N 1
ATOM 6331 C CA . PHE A 1 800 ? -22.955 -5.072 8.651 1.00 96.81 800 PHE A CA 1
ATOM 6332 C C . PHE A 1 800 ? -23.663 -3.807 8.144 1.00 96.81 800 PHE A C 1
ATOM 6334 O O . PHE A 1 800 ? -23.205 -2.688 8.369 1.00 96.81 800 PHE A O 1
ATOM 6341 N N . TRP A 1 801 ? -24.793 -3.983 7.455 1.00 95.06 801 TRP A N 1
ATOM 6342 C CA . TRP A 1 801 ? -25.773 -2.942 7.094 1.00 95.06 801 TRP A CA 1
ATOM 6343 C C . TRP A 1 801 ? -25.280 -1.867 6.103 1.00 95.06 801 TRP A C 1
ATOM 6345 O O . TRP A 1 801 ? -26.031 -0.963 5.721 1.00 95.06 801 TRP A O 1
ATOM 6355 N N . GLY A 1 802 ? -24.039 -1.968 5.619 1.00 92.19 802 GLY A N 1
ATOM 6356 C CA . GLY A 1 802 ? -23.469 -1.064 4.623 1.00 92.19 802 GLY A CA 1
ATOM 6357 C C . GLY A 1 802 ? -23.507 0.397 5.075 1.00 92.19 802 GLY A C 1
ATOM 6358 O O . GLY A 1 802 ? -22.848 0.779 6.035 1.00 92.19 802 GLY A O 1
ATOM 6359 N N . SER A 1 803 ? -24.262 1.236 4.361 1.00 92.38 803 SER A N 1
ATOM 6360 C CA . SER A 1 803 ? -24.426 2.655 4.702 1.00 92.38 803 SER A CA 1
ATOM 6361 C C . SER A 1 803 ? -25.604 2.951 5.633 1.00 92.38 803 SER A C 1
ATOM 6363 O O . SER A 1 803 ? -25.726 4.082 6.105 1.00 92.38 803 SER A O 1
ATOM 6365 N N . ASP A 1 804 ? -26.495 1.985 5.874 1.00 94.69 804 ASP A N 1
ATOM 6366 C CA . ASP A 1 804 ? -27.717 2.188 6.659 1.00 94.69 804 ASP A CA 1
ATOM 6367 C C . ASP A 1 804 ? -27.521 1.798 8.127 1.00 94.69 804 ASP A C 1
ATOM 6369 O O . ASP A 1 804 ? -28.161 0.904 8.670 1.00 94.69 804 ASP A O 1
ATOM 6373 N N . ILE A 1 805 ? -26.581 2.485 8.772 1.00 95.62 805 ILE A N 1
ATOM 6374 C CA . ILE A 1 805 ? -26.207 2.233 10.168 1.00 95.62 805 ILE A CA 1
ATOM 6375 C C . ILE A 1 805 ? -26.901 3.184 11.150 1.00 95.62 805 ILE A C 1
ATOM 6377 O O . ILE A 1 805 ? -26.541 3.233 12.316 1.00 95.62 805 ILE A O 1
ATOM 6381 N N . LYS A 1 806 ? -27.899 3.966 10.716 1.00 95.19 806 LYS A N 1
ATOM 6382 C CA . LYS A 1 806 ? -28.517 5.026 11.543 1.00 95.19 806 LYS A CA 1
ATOM 6383 C C . LYS A 1 806 ? -29.280 4.514 12.767 1.00 95.19 806 LYS A C 1
ATOM 6385 O O . LYS A 1 806 ? -29.576 5.306 13.656 1.00 95.19 806 LYS A O 1
ATOM 6390 N N . SER A 1 807 ? -29.612 3.225 12.801 1.00 93.94 807 SER A N 1
ATOM 6391 C CA . SER A 1 807 ? -30.220 2.552 13.951 1.00 93.94 807 SER A CA 1
ATOM 6392 C C . SER A 1 807 ? -29.222 2.238 15.072 1.00 93.94 807 SER A C 1
ATOM 6394 O O . SER A 1 807 ? -29.656 1.878 16.163 1.00 93.94 807 SER A O 1
ATOM 6396 N N . THR A 1 808 ? -27.911 2.373 14.832 1.00 94.94 808 THR A N 1
ATOM 6397 C CA . THR A 1 808 ? -26.880 2.206 15.866 1.00 94.94 808 THR A CA 1
ATOM 6398 C C . THR A 1 808 ? -26.587 3.515 16.605 1.00 94.94 808 THR A C 1
ATOM 6400 O O . THR A 1 808 ? -27.092 4.587 16.259 1.00 94.94 808 THR A O 1
ATOM 6403 N N . SER A 1 809 ? -25.768 3.438 17.650 1.00 97.19 809 SER A N 1
ATOM 6404 C CA . SER A 1 809 ? -25.422 4.571 18.505 1.00 97.19 809 SER A CA 1
ATOM 6405 C C . SER A 1 809 ? -24.006 4.472 19.058 1.00 97.19 809 SER A C 1
ATOM 6407 O O . SER A 1 809 ? -23.435 3.386 19.157 1.00 97.19 809 SER A O 1
ATOM 6409 N N . ASN A 1 810 ? -23.483 5.621 19.482 1.00 98.31 810 ASN A N 1
ATOM 6410 C CA . ASN A 1 810 ? -22.219 5.779 20.202 1.00 98.31 810 ASN A CA 1
ATOM 6411 C C . ASN A 1 810 ? -21.004 5.301 19.398 1.00 98.31 810 ASN A C 1
ATOM 6413 O O . ASN A 1 810 ? -20.235 4.453 19.849 1.00 98.31 810 ASN A O 1
ATOM 6417 N N . ILE A 1 811 ? -20.843 5.843 18.191 1.00 98.75 811 ILE A N 1
ATOM 6418 C CA . ILE A 1 811 ? -19.657 5.601 17.366 1.00 98.75 811 ILE A CA 1
ATOM 6419 C C . ILE A 1 811 ? -19.097 6.943 16.907 1.00 98.75 811 ILE A C 1
ATOM 6421 O O . ILE A 1 811 ? -19.816 7.750 16.313 1.00 98.75 811 ILE A O 1
ATOM 6425 N N . ILE A 1 812 ? -17.812 7.168 17.173 1.00 98.81 812 ILE A N 1
ATOM 6426 C CA . ILE A 1 812 ? -17.034 8.235 16.550 1.00 98.81 812 ILE A CA 1
ATOM 6427 C C . ILE A 1 812 ? -16.332 7.637 15.336 1.00 98.81 812 ILE A C 1
ATOM 6429 O O . ILE A 1 812 ? -15.647 6.624 15.446 1.00 98.81 812 ILE A O 1
ATOM 6433 N N . PHE A 1 813 ? -16.485 8.286 14.189 1.00 98.56 813 PHE A N 1
ATOM 6434 C CA . PHE A 1 813 ? -15.734 8.014 12.974 1.00 98.56 813 PHE A CA 1
ATOM 6435 C C . PHE A 1 813 ? -14.771 9.174 12.727 1.00 98.56 813 PHE A C 1
ATOM 6437 O O . PHE A 1 813 ? -15.169 10.205 12.175 1.00 98.56 813 PHE A O 1
ATOM 6444 N N . SER A 1 814 ? -13.515 9.027 13.140 1.00 98.38 814 SER A N 1
ATOM 6445 C CA . SER A 1 814 ? -12.467 10.009 12.859 1.00 98.38 814 SER A CA 1
ATOM 6446 C C . SER A 1 814 ? -11.799 9.687 11.520 1.00 98.38 814 SER A C 1
ATOM 6448 O O . SER A 1 814 ? -11.569 8.529 11.181 1.00 98.38 814 SER A O 1
ATOM 6450 N N . ASN A 1 815 ? -11.549 10.699 10.691 1.00 98.06 815 ASN A N 1
ATOM 6451 C CA . ASN A 1 815 ? -10.906 10.529 9.387 1.00 98.06 815 ASN A CA 1
ATOM 6452 C C . ASN A 1 815 ? -10.014 11.726 9.064 1.00 98.06 815 ASN A C 1
ATOM 6454 O O . ASN A 1 815 ? -10.457 12.875 9.130 1.00 98.06 815 ASN A O 1
ATOM 6458 N N . GLY A 1 816 ? -8.776 11.456 8.654 1.00 96.31 816 GLY A N 1
ATOM 6459 C CA . GLY A 1 816 ? -7.828 12.481 8.237 1.00 96.31 816 GLY A CA 1
ATOM 6460 C C . GLY A 1 816 ? -7.988 12.909 6.782 1.00 96.31 816 GLY A C 1
ATOM 6461 O O . GLY A 1 816 ? -8.293 12.110 5.904 1.00 96.31 816 GLY A O 1
ATOM 6462 N N . ASP A 1 817 ? -7.778 14.185 6.481 1.00 94.12 817 ASP A N 1
ATOM 6463 C CA . ASP A 1 817 ? -7.892 14.690 5.112 1.00 94.12 817 ASP A CA 1
ATOM 6464 C C . ASP A 1 817 ? -6.654 14.429 4.234 1.00 94.12 817 ASP A C 1
ATOM 6466 O O . ASP A 1 817 ? -6.718 14.678 3.021 1.00 94.12 817 ASP A O 1
ATOM 6470 N N . LEU A 1 818 ? -5.556 13.960 4.843 1.00 95.06 818 LEU A N 1
ATOM 6471 C CA . LEU A 1 818 ? -4.347 13.448 4.192 1.00 95.06 818 LEU A CA 1
ATOM 6472 C C . LEU A 1 818 ? -4.321 11.912 4.159 1.00 95.06 818 LEU A C 1
ATOM 6474 O O . LEU A 1 818 ? -3.310 11.332 3.774 1.00 95.06 818 LEU A O 1
ATOM 6478 N N . ASP A 1 819 ? -5.414 11.257 4.545 1.00 96.88 819 ASP A N 1
ATOM 6479 C CA . ASP A 1 819 ? -5.576 9.811 4.468 1.00 96.88 819 ASP A CA 1
ATOM 6480 C C . ASP A 1 819 ? -6.369 9.426 3.205 1.00 96.88 819 ASP A C 1
ATOM 6482 O O . ASP A 1 819 ? -7.533 9.823 3.066 1.00 96.88 819 ASP A O 1
ATOM 6486 N N . PRO A 1 820 ? -5.803 8.637 2.271 1.00 96.50 820 PRO A N 1
ATOM 6487 C CA . PRO A 1 820 ? -6.551 8.196 1.095 1.00 96.50 820 PRO A CA 1
ATOM 6488 C C . PRO A 1 820 ? -7.773 7.321 1.448 1.00 96.50 820 PRO A C 1
ATOM 6490 O O . PRO A 1 820 ? -8.754 7.302 0.691 1.00 96.50 820 PRO A O 1
ATOM 6493 N N . TRP A 1 821 ? -7.770 6.656 2.611 1.00 96.75 821 TRP A N 1
ATOM 6494 C CA . TRP A 1 821 ? -8.882 5.827 3.092 1.00 96.75 821 TRP A CA 1
ATOM 6495 C C . TRP A 1 821 ? -10.090 6.627 3.579 1.00 96.75 821 TRP A C 1
ATOM 6497 O O . TRP A 1 821 ? -11.210 6.114 3.526 1.00 96.75 821 TRP A O 1
ATOM 6507 N N . ALA A 1 822 ? -9.912 7.899 3.949 1.00 94.88 822 ALA A N 1
ATOM 6508 C CA . ALA A 1 822 ? -10.987 8.746 4.475 1.00 94.88 822 ALA A CA 1
ATOM 6509 C C . ALA A 1 822 ? -12.174 8.898 3.516 1.00 94.88 822 ALA A C 1
ATOM 6511 O O . ALA A 1 822 ? -13.312 9.163 3.909 1.00 94.88 822 ALA A O 1
ATOM 6512 N N . SER A 1 823 ? -11.915 8.733 2.222 1.00 90.12 823 SER A N 1
ATOM 6513 C CA . SER A 1 823 ? -12.931 8.765 1.181 1.00 90.12 823 SER A CA 1
ATOM 6514 C C . SER A 1 823 ? -13.932 7.602 1.278 1.00 90.12 823 SER A C 1
ATOM 6516 O O . SER A 1 823 ? -15.097 7.785 0.926 1.00 90.12 823 SER A O 1
ATOM 6518 N N . GLY A 1 824 ? -13.503 6.459 1.819 1.00 92.25 824 GLY A N 1
ATOM 6519 C CA . GLY A 1 824 ? -14.316 5.269 2.067 1.00 92.25 824 GLY A CA 1
ATOM 6520 C C . GLY A 1 824 ? -15.005 5.218 3.430 1.00 92.25 824 GLY A C 1
ATOM 6521 O O . GLY A 1 824 ? -15.693 4.238 3.710 1.00 92.25 824 GLY A O 1
ATOM 6522 N N . GLY A 1 825 ? -14.798 6.221 4.286 1.00 93.38 825 GLY A N 1
ATOM 6523 C CA . GLY A 1 825 ? -15.330 6.276 5.649 1.00 93.38 825 GLY A CA 1
ATOM 6524 C C . GLY A 1 825 ? -16.481 7.270 5.836 1.00 93.38 825 GLY A C 1
ATOM 6525 O O . GLY A 1 825 ? -16.967 7.911 4.898 1.00 93.38 825 GLY A O 1
ATOM 6526 N N . VAL A 1 826 ? -16.906 7.425 7.091 1.00 95.62 826 VAL A N 1
ATOM 6527 C CA . VAL A 1 826 ? -17.906 8.415 7.520 1.00 95.62 826 VAL A CA 1
ATOM 6528 C C . VAL A 1 826 ? -17.197 9.717 7.902 1.00 95.62 826 VAL A C 1
ATOM 6530 O O . VAL A 1 826 ? -16.356 9.735 8.792 1.00 95.62 826 VAL A O 1
ATOM 6533 N N . LYS A 1 827 ? -17.543 10.827 7.238 1.00 93.81 827 LYS A N 1
ATOM 6534 C CA . LYS A 1 827 ? -16.873 12.137 7.416 1.00 93.81 827 LYS A CA 1
ATOM 6535 C C . LYS A 1 827 ? -17.732 13.209 8.088 1.00 93.81 827 LYS A C 1
ATOM 6537 O O . LYS A 1 827 ? -17.285 14.336 8.263 1.00 93.81 827 LYS A O 1
ATOM 6542 N N . SER A 1 828 ? -18.986 12.896 8.381 1.00 95.69 828 SER A N 1
ATOM 6543 C CA . SER A 1 828 ? -19.950 13.826 8.966 1.00 95.69 828 SER A CA 1
ATOM 6544 C C . SER A 1 828 ? -20.933 13.065 9.836 1.00 95.69 828 SER A C 1
ATOM 6546 O O . SER A 1 828 ? -21.197 11.891 9.572 1.00 95.69 828 SER A O 1
ATOM 6548 N N . ASN A 1 829 ? -21.524 13.751 10.809 1.00 97.50 829 ASN A N 1
ATOM 6549 C CA . ASN A 1 829 ? -22.505 13.155 11.709 1.00 97.50 829 ASN A CA 1
ATOM 6550 C C . ASN A 1 829 ? -23.664 12.522 10.927 1.00 97.50 829 ASN A C 1
ATOM 6552 O O . ASN A 1 829 ? -24.245 13.146 10.035 1.00 97.50 829 ASN A O 1
ATOM 6556 N N . LEU A 1 830 ? -23.999 11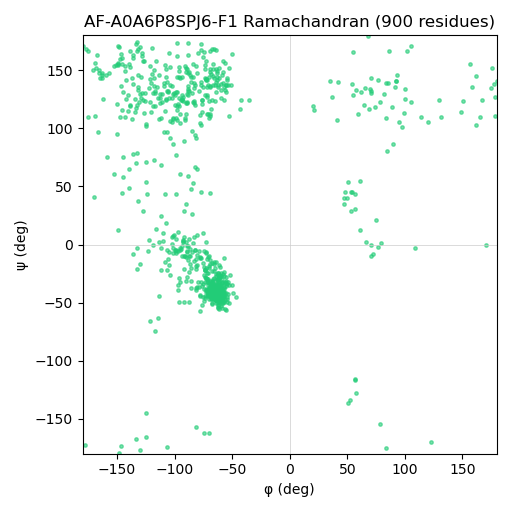.280 11.277 1.00 96.50 830 LEU A N 1
ATOM 6557 C CA . LEU A 1 830 ? -25.151 10.559 10.730 1.00 96.50 830 LEU A CA 1
ATOM 6558 C C . LEU A 1 830 ? -26.373 10.688 11.646 1.00 96.50 830 LEU A C 1
ATOM 6560 O O . LEU A 1 830 ? -27.505 10.715 11.159 1.00 96.50 830 LEU A O 1
ATOM 6564 N N . THR A 1 831 ? -26.135 10.785 12.957 1.00 97.12 831 THR A N 1
ATOM 6565 C CA . THR A 1 831 ? -27.122 11.028 14.022 1.00 97.12 831 THR A CA 1
ATOM 6566 C C . THR A 1 831 ? -26.467 11.869 15.132 1.00 97.12 831 THR A C 1
ATOM 6568 O O . THR A 1 831 ? -25.337 12.328 14.975 1.00 97.12 831 THR A O 1
ATOM 6571 N N . SER A 1 832 ? -27.149 12.083 16.263 1.00 95.62 832 SER A N 1
ATOM 6572 C CA . SER A 1 832 ? -26.563 12.746 17.439 1.00 95.62 832 SER A CA 1
ATOM 6573 C C . SER A 1 832 ? -25.492 11.917 18.162 1.00 95.62 832 SER A C 1
ATOM 6575 O O . SER A 1 832 ? -24.736 12.482 18.944 1.00 95.62 832 SER A O 1
ATOM 6577 N N . SER A 1 833 ? -25.423 10.602 17.923 1.00 95.94 833 SER A N 1
ATOM 6578 C CA . SER A 1 833 ? -24.471 9.684 18.570 1.00 95.94 833 SER A CA 1
ATOM 6579 C C . SER A 1 833 ? -23.581 8.915 17.586 1.00 95.94 833 SER A C 1
ATOM 6581 O O . SER A 1 833 ? -22.673 8.207 18.016 1.00 95.94 833 SER A O 1
ATOM 6583 N N . LEU A 1 834 ? -23.818 9.063 16.279 1.00 98.00 834 LEU A N 1
ATOM 6584 C CA . LEU A 1 834 ? -22.923 8.632 15.204 1.00 98.00 834 LEU A CA 1
ATOM 6585 C C . LEU A 1 834 ? -22.218 9.861 14.647 1.00 98.00 834 LEU A C 1
ATOM 6587 O O . LEU A 1 834 ? -22.748 10.560 13.776 1.00 98.00 834 LEU A O 1
ATOM 6591 N N . ILE A 1 835 ? -21.051 10.140 15.211 1.00 98.38 835 ILE A N 1
ATOM 6592 C CA . ILE A 1 835 ? -20.334 11.404 15.071 1.00 98.38 835 ILE A CA 1
ATOM 6593 C C . ILE A 1 835 ? -19.208 11.209 14.059 1.00 98.38 835 ILE A C 1
ATOM 6595 O O . ILE A 1 835 ? -18.454 10.248 14.151 1.00 98.38 835 ILE A O 1
ATOM 6599 N N . GLY A 1 836 ? -19.106 12.095 13.071 1.00 97.75 836 GLY A N 1
ATOM 6600 C CA . GLY A 1 836 ? -18.026 12.082 12.087 1.00 97.75 836 GLY A CA 1
ATOM 6601 C C . GLY A 1 836 ? -17.067 13.240 12.333 1.00 97.75 836 GLY A C 1
ATOM 6602 O O . GLY A 1 836 ? -17.458 14.390 12.140 1.00 97.75 836 GLY A O 1
ATOM 6603 N N . ILE A 1 837 ? -15.821 12.938 12.701 1.00 97.94 837 ILE A N 1
ATOM 6604 C CA . ILE A 1 837 ? -14.765 13.924 12.964 1.00 97.94 837 ILE A CA 1
ATOM 6605 C C . ILE A 1 837 ? -13.800 13.931 11.773 1.00 97.94 837 ILE A C 1
ATOM 6607 O O . ILE A 1 837 ? -13.016 13.005 11.576 1.00 97.94 837 ILE A O 1
ATOM 6611 N N . TYR A 1 838 ? -13.859 14.973 10.940 1.00 97.00 838 TYR A N 1
ATOM 6612 C CA . TYR A 1 838 ? -12.995 15.093 9.760 1.00 97.00 838 TYR A CA 1
ATOM 6613 C C . TYR A 1 838 ? -11.828 16.059 9.999 1.00 97.00 838 TYR A C 1
ATOM 6615 O O . TYR A 1 838 ? -12.012 17.279 10.035 1.00 97.00 838 TYR A O 1
ATOM 6623 N N . ILE A 1 839 ? -10.616 15.518 10.124 1.00 96.38 839 ILE A N 1
ATOM 6624 C CA . ILE A 1 839 ? -9.437 16.226 10.630 1.00 96.38 839 ILE A CA 1
ATOM 6625 C C . ILE A 1 839 ? -8.571 16.745 9.471 1.00 96.38 839 ILE A C 1
ATOM 6627 O O . ILE A 1 839 ? -7.993 15.978 8.707 1.00 96.38 839 ILE A O 1
ATOM 6631 N N . LYS A 1 840 ? -8.445 18.072 9.350 1.00 91.62 840 LYS A N 1
ATOM 6632 C CA . LYS A 1 840 ? -7.853 18.789 8.192 1.00 91.62 840 LYS A CA 1
ATOM 6633 C C . LYS A 1 840 ? -6.320 18.762 8.063 1.00 91.62 840 LYS A C 1
ATOM 6635 O O . LYS A 1 840 ? -5.756 19.534 7.293 1.00 91.62 840 LYS A O 1
ATOM 6640 N N . CYS A 1 841 ? -5.647 17.954 8.863 1.00 90.19 841 CYS A N 1
ATOM 6641 C CA . CYS A 1 841 ? -4.187 17.923 8.943 1.00 90.19 841 CYS A CA 1
ATOM 6642 C C . CYS A 1 841 ? -3.647 16.537 9.301 1.00 90.19 841 CYS A C 1
ATOM 6644 O O . CYS A 1 841 ? -2.489 16.402 9.694 1.00 90.19 841 CYS A O 1
ATOM 6646 N N . ALA A 1 842 ? -4.507 15.525 9.240 1.00 92.94 842 ALA A N 1
ATOM 6647 C CA . ALA A 1 842 ? -4.216 14.203 9.752 1.00 92.94 842 ALA A CA 1
ATOM 6648 C C . ALA A 1 842 ? -3.962 13.238 8.598 1.00 92.94 842 ALA A C 1
ATOM 6650 O O . ALA A 1 842 ? -4.742 13.187 7.643 1.00 92.94 842 ALA A O 1
ATOM 6651 N N . GLY A 1 843 ? -2.872 12.477 8.711 1.00 91.75 843 GLY A N 1
ATOM 6652 C CA . GLY A 1 843 ? -2.676 11.248 7.948 1.00 91.75 843 GLY A CA 1
ATOM 6653 C C . GLY A 1 843 ? -3.554 10.118 8.488 1.00 91.75 843 GLY A C 1
ATOM 6654 O O . GLY A 1 843 ? -4.508 10.350 9.232 1.00 91.75 843 GLY A O 1
ATOM 6655 N N . HIS A 1 844 ? -3.220 8.884 8.131 1.00 95.56 844 HIS A N 1
ATOM 6656 C CA . HIS A 1 844 ? -3.992 7.716 8.541 1.00 95.56 844 HIS A CA 1
ATOM 6657 C C . HIS A 1 844 ? -3.935 7.513 10.064 1.00 95.56 844 HIS A C 1
ATOM 6659 O O . HIS A 1 844 ? -2.837 7.399 10.612 1.00 95.56 844 HIS A O 1
ATOM 6665 N N . GLN A 1 845 ? -5.091 7.464 10.738 1.00 94.00 845 GLN A N 1
ATOM 6666 C CA . GLN A 1 845 ? -5.253 7.191 12.180 1.00 94.00 845 GLN A CA 1
ATOM 6667 C C . GLN A 1 845 ? -4.307 7.979 13.119 1.00 94.00 845 GLN A C 1
ATOM 6669 O O . GLN A 1 845 ? -3.809 7.448 14.115 1.00 94.00 845 GLN A O 1
ATOM 6674 N N . LEU A 1 846 ? -3.979 9.236 12.786 1.00 96.06 846 LEU A N 1
ATOM 6675 C CA . LEU A 1 846 ? -3.033 10.048 13.574 1.00 96.06 846 LEU A CA 1
ATOM 6676 C C . LEU A 1 846 ? -3.575 10.389 14.977 1.00 96.06 846 LEU A C 1
ATOM 6678 O O . LEU A 1 846 ? -2.803 10.519 15.924 1.00 96.06 846 LEU A O 1
ATOM 6682 N N . ASP A 1 847 ? -4.892 10.489 15.117 1.00 97.19 847 ASP A N 1
ATOM 6683 C CA . ASP A 1 847 ? -5.624 10.649 16.376 1.00 97.19 847 ASP A CA 1
ATOM 6684 C C . ASP A 1 847 ? -5.332 9.525 17.383 1.00 97.19 847 ASP A C 1
ATOM 6686 O O . ASP A 1 847 ? -5.143 9.820 18.558 1.00 97.19 847 ASP A O 1
ATOM 6690 N N . LEU A 1 848 ? -5.156 8.273 16.938 1.00 97.12 848 LEU A N 1
ATOM 6691 C CA . LEU A 1 848 ? -4.818 7.156 17.834 1.00 97.12 848 LEU A CA 1
ATOM 6692 C C . LEU A 1 848 ? -3.368 7.167 18.330 1.00 97.12 848 LEU A C 1
ATOM 6694 O O . LEU A 1 848 ? -3.051 6.517 19.330 1.00 97.12 848 LEU A O 1
ATOM 6698 N N . ARG A 1 849 ? -2.466 7.882 17.652 1.00 94.94 849 ARG A N 1
ATOM 6699 C CA . ARG A 1 849 ? -1.093 8.046 18.145 1.00 94.94 849 ARG A CA 1
ATOM 6700 C C . ARG A 1 849 ? -1.099 8.918 19.394 1.00 94.94 849 ARG A C 1
ATOM 6702 O O . ARG A 1 849 ? -1.941 9.795 19.516 1.00 94.94 849 ARG A O 1
ATOM 6709 N N . GLY A 1 850 ? -0.169 8.689 20.313 1.00 89.44 850 GLY A N 1
ATOM 6710 C CA . GLY A 1 850 ? -0.025 9.550 21.487 1.00 89.44 850 GLY A CA 1
ATOM 6711 C C . GLY A 1 850 ? 0.409 10.968 21.139 1.00 89.44 850 GLY A C 1
ATOM 6712 O O . GLY A 1 850 ? 0.833 11.250 20.012 1.00 89.44 850 GLY A O 1
ATOM 6713 N N . ALA A 1 851 ? 0.313 11.847 22.130 1.00 92.94 851 ALA A N 1
ATOM 6714 C CA . ALA A 1 851 ? 0.736 13.230 22.026 1.00 92.94 851 ALA A CA 1
ATOM 6715 C C . ALA A 1 851 ? 2.211 13.348 21.612 1.00 92.94 851 ALA A C 1
ATOM 6717 O O . ALA A 1 851 ? 3.106 12.704 22.163 1.00 92.94 851 ALA A O 1
ATOM 6718 N N . ASN A 1 852 ? 2.467 14.215 20.640 1.00 93.75 852 ASN A N 1
ATOM 6719 C CA . ASN A 1 852 ? 3.798 14.561 20.172 1.00 93.75 852 ASN A CA 1
ATOM 6720 C C . ASN A 1 852 ? 3.939 16.084 20.078 1.00 93.75 852 ASN A C 1
ATOM 6722 O O . ASN A 1 852 ? 2.995 16.775 19.707 1.00 93.75 852 ASN A O 1
ATOM 6726 N N . GLU A 1 853 ? 5.128 16.622 20.352 1.00 94.00 853 GLU A N 1
ATOM 6727 C CA . GLU A 1 853 ? 5.385 18.068 20.242 1.00 94.00 853 GLU A CA 1
ATOM 6728 C C . GLU A 1 853 ? 5.162 18.617 18.822 1.00 94.00 853 GLU A C 1
ATOM 6730 O O . GLU A 1 853 ? 4.831 19.789 18.654 1.00 94.00 853 GLU A O 1
ATOM 6735 N N . ALA A 1 854 ? 5.323 17.776 17.797 1.00 94.94 854 ALA A N 1
ATOM 6736 C CA . ALA A 1 854 ? 5.064 18.126 16.405 1.00 94.94 854 ALA A CA 1
ATOM 6737 C C . ALA A 1 854 ? 3.601 17.896 15.974 1.00 94.94 854 ALA A C 1
ATOM 6739 O O . ALA A 1 854 ? 3.288 18.070 14.791 1.00 94.94 854 ALA A O 1
ATOM 6740 N N . ASP A 1 855 ? 2.702 17.507 16.887 1.00 94.62 855 ASP A N 1
ATOM 6741 C CA . ASP A 1 855 ? 1.280 17.402 16.568 1.00 94.62 855 ASP A CA 1
ATOM 6742 C C . ASP A 1 855 ? 0.700 18.785 16.224 1.00 94.62 855 ASP A C 1
ATOM 6744 O O . ASP A 1 855 ? 0.875 19.755 16.966 1.00 94.62 855 ASP A O 1
ATOM 6748 N N . PRO A 1 856 ? -0.036 18.910 15.109 1.00 93.19 856 PRO A N 1
ATOM 6749 C CA . PRO A 1 856 ? -0.745 20.139 14.795 1.00 93.19 856 PRO A CA 1
ATOM 6750 C C . PRO A 1 856 ? -1.980 20.302 15.702 1.00 93.19 856 PRO A C 1
ATOM 6752 O O . PRO A 1 856 ? -2.623 19.323 16.077 1.00 93.19 856 PRO A O 1
ATOM 6755 N N . GLU A 1 857 ? -2.385 21.546 15.985 1.00 95.25 857 GLU A N 1
ATOM 6756 C CA . GLU A 1 857 ? -3.509 21.863 16.897 1.00 95.25 857 GLU A CA 1
ATOM 6757 C C . GLU A 1 857 ? -4.819 21.138 16.541 1.00 95.25 857 GLU A C 1
ATOM 6759 O O . GLU A 1 857 ? -5.598 20.770 17.411 1.00 95.25 857 GLU A O 1
ATOM 6764 N N . CYS A 1 858 ? -5.065 20.891 15.258 1.00 95.31 858 CYS A N 1
ATOM 6765 C CA . CYS A 1 858 ? -6.229 20.144 14.779 1.00 95.31 858 CYS A CA 1
ATOM 6766 C C . CYS A 1 858 ? -6.268 18.683 15.265 1.00 95.31 858 CYS A C 1
ATOM 6768 O O . CYS A 1 858 ? -7.362 18.167 15.470 1.00 95.31 858 CYS A O 1
ATOM 6770 N N . ILE A 1 859 ? -5.119 18.034 15.486 1.00 96.38 859 ILE A N 1
ATOM 6771 C CA . ILE A 1 859 ? -5.053 16.702 16.108 1.00 96.38 859 ILE A CA 1
ATOM 6772 C C . ILE A 1 859 ? -5.330 16.801 17.605 1.00 96.38 859 ILE A C 1
ATOM 6774 O O . ILE A 1 859 ? -6.159 16.061 18.125 1.00 96.38 859 ILE A O 1
ATOM 6778 N N . ALA A 1 860 ? -4.705 17.762 18.289 1.00 94.94 860 ALA A N 1
ATOM 6779 C CA . ALA A 1 860 ? -4.948 17.990 19.712 1.00 94.94 860 ALA A CA 1
ATOM 6780 C C . ALA A 1 860 ? -6.415 18.370 20.002 1.00 94.94 860 ALA A C 1
ATOM 6782 O O . ALA A 1 860 ? -6.969 18.016 21.041 1.00 94.94 860 ALA A O 1
ATOM 6783 N N . ALA A 1 861 ? -7.070 19.098 19.095 1.00 96.56 861 ALA A N 1
ATOM 6784 C CA . ALA A 1 861 ? -8.496 19.398 19.166 1.00 96.56 861 ALA A CA 1
ATOM 6785 C C . ALA A 1 861 ? -9.363 18.147 18.953 1.00 96.56 861 ALA A C 1
ATOM 6787 O O . ALA A 1 861 ? -10.273 17.922 19.746 1.00 96.56 861 ALA A O 1
ATOM 6788 N N . ALA A 1 862 ? -9.052 17.321 17.947 1.00 97.69 862 ALA A N 1
ATOM 6789 C CA . ALA A 1 862 ? -9.785 16.082 17.681 1.00 97.69 862 ALA A CA 1
ATOM 6790 C C . ALA A 1 862 ? -9.711 15.104 18.864 1.00 97.69 862 ALA A C 1
ATOM 6792 O O . ALA A 1 862 ? -10.748 14.658 19.341 1.00 97.69 862 ALA A O 1
ATOM 6793 N N . ARG A 1 863 ? -8.513 14.867 19.418 1.00 98.00 863 ARG A N 1
ATOM 6794 C CA . ARG A 1 863 ? -8.331 13.989 20.588 1.00 98.00 863 ARG A CA 1
ATOM 6795 C C . ARG A 1 863 ? -9.089 14.478 21.824 1.00 98.00 863 ARG A C 1
ATOM 6797 O O . ARG A 1 863 ? -9.644 13.668 22.557 1.00 98.00 863 ARG A O 1
ATOM 6804 N N . ARG A 1 864 ? 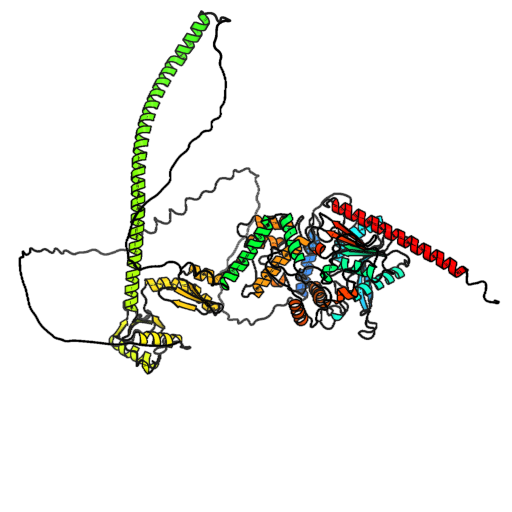-9.146 15.799 22.055 1.00 97.31 864 ARG A N 1
ATOM 6805 C CA . ARG A 1 864 ? -9.960 16.381 23.142 1.00 97.31 864 ARG A CA 1
ATOM 6806 C C . ARG A 1 864 ? -11.451 16.129 22.927 1.00 97.31 864 ARG A C 1
ATOM 6808 O O . ARG A 1 864 ? -12.127 15.703 23.854 1.00 97.31 864 ARG A O 1
ATOM 6815 N N . GLU A 1 865 ? -11.948 16.355 21.712 1.00 97.81 865 GLU A N 1
ATOM 6816 C CA . GLU A 1 865 ? -13.349 16.090 21.366 1.00 97.81 865 GLU A CA 1
ATOM 6817 C C . GLU A 1 865 ? -13.697 14.600 21.531 1.00 97.81 865 GLU A C 1
ATOM 6819 O O . GLU A 1 865 ? -14.711 14.264 22.144 1.00 97.81 865 GLU A O 1
ATOM 6824 N N . GLU A 1 866 ? -12.828 13.701 21.063 1.00 98.50 866 GLU A N 1
ATOM 6825 C CA . GLU A 1 866 ? -12.958 12.251 21.244 1.00 98.50 866 GLU A CA 1
ATOM 6826 C C . GLU A 1 866 ? -12.990 11.866 22.728 1.00 98.50 866 GLU A C 1
ATOM 6828 O O . GLU A 1 866 ? -13.891 11.143 23.161 1.00 98.50 866 GLU A O 1
ATOM 6833 N N . ALA A 1 867 ? -12.050 12.387 23.523 1.00 98.25 867 ALA A N 1
ATOM 6834 C CA . ALA A 1 867 ? -11.967 12.136 24.957 1.00 98.25 867 ALA A CA 1
ATOM 6835 C C . ALA A 1 867 ? -13.236 12.582 25.702 1.00 98.25 867 ALA A C 1
ATOM 6837 O O . ALA A 1 867 ? -13.775 11.812 26.503 1.00 98.25 867 ALA A O 1
ATOM 6838 N N . ASP A 1 868 ? -13.747 13.780 25.403 1.00 98.12 868 ASP A N 1
ATOM 6839 C CA . ASP A 1 868 ? -14.950 14.349 26.022 1.00 98.12 868 ASP A CA 1
ATOM 6840 C C . ASP A 1 868 ? -16.213 13.533 25.695 1.00 98.12 868 ASP A C 1
ATOM 6842 O O . ASP A 1 868 ? -17.048 13.256 26.571 1.00 98.12 868 ASP A O 1
ATOM 6846 N N . ILE A 1 869 ? -16.356 13.102 24.437 1.00 98.38 869 ILE A N 1
ATOM 6847 C CA . ILE A 1 869 ? -17.470 12.252 24.001 1.00 98.38 869 ILE A CA 1
ATOM 6848 C C . ILE A 1 869 ? -17.398 10.887 24.699 1.00 98.38 869 ILE A C 1
ATOM 6850 O O . ILE A 1 869 ? -18.397 10.430 25.264 1.00 98.38 869 ILE A O 1
ATOM 6854 N N . ILE A 1 870 ? -16.222 10.253 24.719 1.00 98.44 870 ILE A N 1
ATOM 6855 C CA . ILE A 1 870 ? -16.017 8.949 25.363 1.00 98.44 870 ILE A CA 1
ATOM 6856 C C . ILE A 1 870 ? -16.303 9.036 26.866 1.00 98.44 870 ILE A C 1
ATOM 6858 O O . ILE A 1 870 ? -17.035 8.200 27.402 1.00 98.44 870 ILE A O 1
ATOM 6862 N N . ALA A 1 871 ? -15.808 10.075 27.545 1.00 97.12 871 ALA A N 1
ATOM 6863 C CA . ALA A 1 871 ? -16.081 10.304 28.962 1.00 97.12 871 ALA A CA 1
ATOM 6864 C C . ALA A 1 871 ? -17.590 10.448 29.233 1.00 97.12 871 ALA A C 1
ATOM 6866 O O . ALA A 1 871 ? -18.107 9.932 30.230 1.00 97.12 871 ALA A O 1
ATOM 6867 N N . THR A 1 872 ? -18.318 11.102 28.322 1.00 96.88 872 THR A N 1
ATOM 6868 C CA . THR A 1 872 ? -19.779 11.229 28.393 1.00 96.88 872 THR A CA 1
ATOM 6869 C C . THR A 1 872 ? -20.473 9.872 28.261 1.00 96.88 872 THR A C 1
ATOM 6871 O O . THR A 1 872 ? -21.375 9.575 29.045 1.00 96.88 872 THR A O 1
ATOM 6874 N N . TRP A 1 873 ? -20.044 9.013 27.332 1.00 96.69 873 TRP A N 1
ATOM 6875 C CA . TRP A 1 873 ? -20.596 7.660 27.194 1.00 96.69 873 TRP A CA 1
ATOM 6876 C C . TRP A 1 873 ? -20.332 6.793 28.422 1.00 96.69 873 TRP A C 1
ATOM 6878 O O . TRP A 1 873 ? -21.258 6.161 28.927 1.00 96.69 873 TRP A O 1
ATOM 6888 N N . VAL A 1 874 ? -19.105 6.816 28.951 1.00 95.44 874 VAL A N 1
ATOM 6889 C CA . VAL A 1 874 ? -18.741 6.096 30.182 1.00 95.44 874 VAL A CA 1
ATOM 6890 C C . VAL A 1 874 ? -19.606 6.561 31.355 1.00 95.44 874 VAL A C 1
ATOM 6892 O O . VAL A 1 874 ? -20.087 5.742 32.138 1.00 95.44 874 VAL A O 1
ATOM 6895 N N . LYS A 1 875 ? -19.837 7.873 31.482 1.00 94.00 875 LYS A N 1
ATOM 6896 C CA . LYS A 1 875 ? -20.703 8.433 32.524 1.00 94.00 875 LYS A CA 1
ATOM 6897 C C . LYS A 1 875 ? -22.156 7.982 32.365 1.00 94.00 875 LYS A C 1
ATOM 6899 O O . LYS A 1 875 ? -22.756 7.560 33.349 1.00 94.00 875 LYS A O 1
ATOM 6904 N N . ASN A 1 876 ? -22.712 8.066 31.158 1.00 92.50 876 ASN A N 1
ATOM 6905 C CA . ASN A 1 876 ? -24.107 7.707 30.900 1.00 92.50 876 ASN A CA 1
ATOM 6906 C C . ASN A 1 876 ? -24.359 6.213 31.131 1.00 92.50 876 ASN A C 1
ATOM 6908 O O . ASN A 1 876 ? -25.326 5.875 31.805 1.00 92.50 876 ASN A O 1
ATOM 6912 N N . ALA A 1 877 ? -23.452 5.346 30.672 1.00 90.81 877 ALA A N 1
ATOM 6913 C CA . ALA A 1 877 ? -23.551 3.903 30.883 1.00 90.81 877 ALA A CA 1
ATOM 6914 C C . ALA A 1 877 ? -23.595 3.546 32.378 1.00 90.81 877 ALA A C 1
ATOM 6916 O O . ALA A 1 877 ? -24.446 2.776 32.802 1.00 90.81 877 ALA A O 1
ATOM 6917 N N . LYS A 1 878 ? -22.759 4.180 33.211 1.00 87.56 878 LYS A N 1
ATOM 6918 C CA . LYS A 1 878 ? -22.798 3.970 34.671 1.00 87.56 878 LYS A CA 1
ATOM 6919 C C . LYS A 1 878 ? -24.125 4.385 35.302 1.00 87.56 878 LYS A C 1
ATOM 6921 O O . LYS A 1 878 ? -24.589 3.730 36.230 1.00 87.56 878 LYS A O 1
ATOM 6926 N N . VAL A 1 879 ? -24.708 5.495 34.844 1.00 87.00 879 VAL A N 1
ATOM 6927 C CA . VAL A 1 879 ? -26.007 5.973 35.346 1.00 87.00 879 VAL A CA 1
ATOM 6928 C C . VAL A 1 879 ? -27.118 5.000 34.963 1.00 87.00 879 VAL A C 1
ATOM 6930 O O . VAL A 1 879 ? -27.973 4.710 35.795 1.00 87.00 879 VAL A O 1
ATOM 6933 N N . GLU A 1 880 ? -27.085 4.481 33.738 1.00 83.50 880 GLU A N 1
ATOM 6934 C CA . GLU A 1 880 ? -28.045 3.496 33.238 1.00 83.50 880 GLU A CA 1
ATOM 6935 C C . GLU A 1 880 ? -27.967 2.191 34.041 1.00 83.50 880 GLU A C 1
ATOM 6937 O O . GLU A 1 880 ? -28.970 1.776 34.615 1.00 83.50 880 GLU A O 1
ATOM 6942 N N . THR A 1 881 ? -26.768 1.634 34.237 1.00 81.62 881 THR A N 1
ATOM 6943 C CA . THR A 1 881 ? -26.571 0.419 35.049 1.00 81.62 881 THR A CA 1
ATOM 6944 C C . THR A 1 881 ? -26.980 0.613 36.512 1.00 81.62 881 THR A C 1
ATOM 6946 O O . THR A 1 881 ? -27.618 -0.255 37.112 1.00 81.62 881 THR A O 1
ATOM 6949 N N . ALA A 1 882 ? -26.669 1.769 37.110 1.00 80.44 882 ALA A N 1
ATOM 6950 C CA . ALA A 1 882 ? -27.120 2.091 38.464 1.00 80.44 882 ALA A CA 1
ATOM 6951 C C . ALA A 1 882 ? -28.653 2.188 38.558 1.00 80.44 882 ALA A C 1
ATOM 6953 O O . ALA A 1 882 ? -29.241 1.735 39.541 1.00 80.44 882 ALA A O 1
ATOM 6954 N N . TRP A 1 883 ? -29.310 2.758 37.545 1.00 76.19 883 TRP A N 1
ATOM 6955 C CA . TRP A 1 883 ? -30.767 2.847 37.481 1.00 76.19 883 TRP A CA 1
ATOM 6956 C C . TRP A 1 883 ? -31.427 1.477 37.295 1.00 76.19 883 TRP A C 1
ATOM 6958 O O . TRP A 1 883 ? -32.399 1.175 37.986 1.00 76.19 883 TRP A O 1
ATOM 6968 N N . GLU A 1 884 ? -30.888 0.623 36.425 1.00 77.50 884 GLU A N 1
ATOM 6969 C CA . GLU A 1 884 ? -31.342 -0.763 36.243 1.00 77.50 884 GLU A CA 1
ATOM 6970 C C . GLU A 1 884 ? -31.192 -1.579 37.530 1.00 77.50 884 GLU A C 1
ATOM 6972 O O . GLU A 1 884 ? -32.115 -2.285 37.929 1.00 77.50 884 GLU A O 1
ATOM 6977 N N . THR A 1 885 ? -30.079 -1.406 38.247 1.00 76.19 885 THR A N 1
ATOM 6978 C CA . THR A 1 885 ? -29.848 -2.068 39.539 1.00 76.19 885 THR A CA 1
ATOM 6979 C C . THR A 1 885 ? -30.879 -1.611 40.574 1.00 76.19 885 THR A C 1
ATOM 6981 O O . THR A 1 885 ? -31.493 -2.429 41.252 1.00 76.19 885 THR A O 1
ATOM 6984 N N . LEU A 1 886 ? -31.122 -0.299 40.678 1.00 72.06 886 LEU A N 1
ATOM 6985 C CA . LEU A 1 886 ? -32.111 0.259 41.605 1.00 72.06 886 LEU A CA 1
ATOM 6986 C C . LEU A 1 886 ? -33.534 -0.196 41.260 1.00 72.06 886 LEU A C 1
ATOM 6988 O O . LEU A 1 886 ? -34.273 -0.604 42.150 1.00 72.06 886 LEU A O 1
ATOM 6992 N N . THR A 1 887 ? -33.923 -0.155 39.987 1.00 72.38 887 THR A N 1
ATOM 6993 C CA . THR A 1 887 ? -35.272 -0.545 39.546 1.00 72.38 887 THR A CA 1
ATOM 6994 C C . THR A 1 887 ? -35.514 -2.052 39.627 1.00 72.38 887 THR A C 1
ATOM 6996 O O . THR A 1 887 ? -36.606 -2.441 40.032 1.00 72.38 887 THR A O 1
ATOM 6999 N N . GLY A 1 888 ? -34.500 -2.884 39.369 1.00 58.25 888 GLY A N 1
ATOM 7000 C CA . GLY A 1 888 ? -34.545 -4.331 39.603 1.00 58.25 888 GLY A CA 1
ATOM 7001 C C . GLY A 1 888 ? -34.750 -4.692 41.079 1.00 58.25 888 GLY A C 1
ATOM 7002 O O . GLY A 1 888 ? -35.532 -5.587 41.393 1.00 58.25 888 GLY A O 1
ATOM 7003 N N . ILE A 1 889 ? -34.142 -3.933 42.000 1.00 55.97 889 ILE A N 1
ATOM 7004 C CA . ILE A 1 889 ? -34.379 -4.067 43.449 1.00 55.97 889 ILE A CA 1
ATOM 7005 C C . ILE A 1 889 ? -35.817 -3.659 43.823 1.00 55.97 889 ILE A C 1
ATOM 7007 O O . ILE A 1 889 ? -36.419 -4.270 44.704 1.00 55.97 889 ILE A O 1
ATOM 7011 N N . PHE A 1 890 ? -36.400 -2.655 43.157 1.00 44.75 890 PHE A N 1
ATOM 7012 C CA . PHE A 1 890 ? -37.788 -2.240 43.410 1.00 44.75 890 PHE A CA 1
ATOM 7013 C C . PHE A 1 890 ? -38.830 -3.227 42.868 1.00 44.75 890 PHE A C 1
ATOM 7015 O O . PHE A 1 890 ? -39.907 -3.331 43.453 1.00 44.75 890 PHE A O 1
ATOM 7022 N N . THR A 1 891 ? -38.532 -3.965 41.796 1.00 46.53 891 THR A N 1
ATOM 7023 C CA . THR A 1 891 ? -39.420 -5.030 41.305 1.00 46.53 891 THR A CA 1
ATOM 7024 C C . THR A 1 891 ? -39.378 -6.271 42.197 1.00 46.53 891 THR A C 1
ATOM 7026 O O . THR A 1 891 ? -40.433 -6.828 42.495 1.00 46.53 891 THR A O 1
ATOM 7029 N N . ASP A 1 892 ? -38.202 -6.631 42.723 1.00 44.09 892 ASP A N 1
ATOM 7030 C CA . ASP A 1 892 ? -38.006 -7.828 43.560 1.00 44.09 892 ASP A CA 1
ATOM 7031 C C . ASP A 1 892 ? -38.541 -7.658 45.002 1.00 44.09 892 ASP A C 1
ATOM 7033 O O . ASP A 1 892 ? -38.779 -8.627 45.714 1.00 44.09 892 ASP A O 1
ATOM 7037 N N . GLN A 1 893 ? -38.814 -6.420 45.441 1.00 43.31 893 GLN A N 1
ATOM 7038 C CA . GLN A 1 893 ? -39.503 -6.148 46.715 1.00 43.31 893 GLN A CA 1
ATOM 7039 C C . GLN A 1 893 ? -41.035 -6.074 46.605 1.00 43.31 893 GLN A C 1
ATOM 7041 O O . GLN A 1 893 ? -41.701 -5.809 47.607 1.00 43.31 893 GLN A O 1
ATOM 7046 N N . SER A 1 894 ? -41.609 -6.303 45.419 1.00 41.34 894 SER A N 1
ATOM 7047 C CA . SER A 1 894 ? -43.065 -6.250 45.207 1.00 41.34 894 SER A CA 1
ATOM 7048 C C . SER A 1 894 ? -43.745 -7.612 45.016 1.00 41.34 894 SER A C 1
ATOM 7050 O O . SER A 1 894 ? -44.972 -7.658 44.990 1.00 41.34 894 SER A O 1
ATOM 7052 N N . GLU A 1 895 ? -42.992 -8.717 44.952 1.00 41.53 895 GLU A N 1
ATOM 7053 C CA . GLU A 1 895 ? -43.550 -10.060 44.701 1.00 41.53 895 GLU A CA 1
ATOM 7054 C C . GLU A 1 895 ? -43.711 -10.961 45.942 1.00 41.53 895 GLU A C 1
ATOM 7056 O O . GLU A 1 895 ? -44.129 -12.105 45.792 1.00 41.53 895 GLU A O 1
ATOM 7061 N N . ASP A 1 896 ? -43.501 -10.462 47.169 1.00 42.09 896 ASP A N 1
ATOM 7062 C CA . ASP A 1 896 ? -43.608 -11.300 48.384 1.00 42.09 896 ASP A CA 1
ATOM 7063 C C . ASP A 1 896 ? -44.816 -11.012 49.306 1.00 42.09 896 ASP A C 1
ATOM 7065 O O . ASP A 1 896 ? -44.922 -11.583 50.391 1.00 42.09 896 ASP A O 1
ATOM 7069 N N . THR A 1 897 ? -45.796 -10.197 48.886 1.00 45.88 897 THR A N 1
ATOM 7070 C CA . THR A 1 897 ? -47.086 -10.070 49.607 1.00 45.88 897 THR A CA 1
ATOM 7071 C C . THR A 1 897 ? -48.289 -9.857 48.684 1.00 45.88 897 THR A C 1
ATOM 7073 O O . THR A 1 897 ? -48.782 -8.741 48.579 1.00 45.88 897 THR A O 1
ATOM 7076 N N . ASP A 1 898 ? -48.746 -10.912 48.006 1.00 45.06 898 ASP A N 1
ATOM 7077 C CA . ASP A 1 898 ? -50.157 -11.364 47.964 1.00 45.06 898 ASP A CA 1
ATOM 7078 C C . ASP A 1 898 ? -50.403 -12.296 46.766 1.00 45.06 898 ASP A C 1
ATOM 7080 O O . ASP A 1 898 ? -50.601 -11.870 45.631 1.00 45.06 898 ASP A O 1
ATOM 7084 N N . SER A 1 899 ? -50.484 -13.600 47.033 1.00 39.91 899 SER A N 1
ATOM 7085 C CA . SER A 1 899 ? -51.272 -14.513 46.196 1.00 39.91 899 SER A CA 1
ATOM 7086 C C . SER A 1 899 ? -51.929 -15.609 47.036 1.00 39.91 899 SER A C 1
ATOM 7088 O O . SER A 1 899 ? -51.787 -16.804 46.798 1.00 39.91 899 SER A O 1
ATOM 7090 N N . THR A 1 900 ? -52.742 -15.185 48.007 1.00 42.62 900 THR A N 1
ATOM 7091 C CA . THR A 1 900 ? -53.923 -15.955 48.422 1.00 42.62 900 THR A CA 1
ATOM 7092 C C . THR A 1 900 ? -55.112 -15.013 48.624 1.00 42.62 900 THR A C 1
ATOM 7094 O O . THR A 1 900 ? -55.175 -14.318 49.630 1.00 42.62 900 THR A O 1
ATOM 7097 N N . ASN A 1 901 ? -56.072 -15.092 47.691 1.00 39.06 901 ASN A N 1
ATOM 7098 C CA . ASN A 1 901 ? -57.397 -14.445 47.634 1.00 39.06 901 ASN A CA 1
ATOM 7099 C C . ASN A 1 901 ? -57.484 -13.008 47.077 1.00 39.06 901 ASN A C 1
ATOM 7101 O O . ASN A 1 901 ? -57.705 -12.071 47.840 1.00 39.06 901 ASN A O 1
ATOM 7105 N N . LEU A 1 902 ? -57.493 -12.861 45.744 1.00 33.69 902 LEU A N 1
ATOM 7106 C CA . LEU A 1 902 ? -58.696 -12.588 44.921 1.00 33.69 902 LEU A CA 1
ATOM 7107 C C . LEU A 1 902 ? -58.346 -12.498 43.432 1.00 33.69 902 LEU A C 1
ATOM 7109 O O . LEU A 1 902 ? -57.386 -11.775 43.099 1.00 33.69 902 LEU A O 1
#

pLDDT: mean 76.45, std 26.32, range [20.58, 98.88]

Foldseek 3Di:
DDDDDDDDDDDDDDDDDYDDDDDDDDDDDDDDDDDDDDDDDDDDDDDDDDPVPPPPPPPPPDDDDDDDDDDDDDDDDDDDDDDDDDDDDDDDDDDDDDDDDDDDDDDPVVVVVVVVVVVVVVVPVPPDDDDDPDDDPDPPKDKDWDFAALAPPDCPVCHRHTFTWIKIWDQPQADLPAAAEEEFLADLEDQVLVCQFLCLSVVLCNVRRHIYMGTHFQLYDCNDSVGPCCLPLVNVVCQDLVNSLVRRQVVLVVVCVVSVNVQFAYEYEYFEVSLVSQLLNCQPPVVRHLFYERFLYLQQVQLVHDDQAQLQLLLQVLLVVLPVVLLVLLLVQLVVLVCLVCVQVPPPPPDVVVVPDDDDDDDDDDDDYDDDDDDDDDDDDDDDDDDDDDDDDDDDDDPDPVVVVVVVVVCCVVCVVVVVVVVVVVVVVVVVVVVVVVVVVVVVVVVVVVVVVVVVVVVVVVVVVVVVVVVVVVVQVVVQVVLLQKKKKFWDDPVQDQVCQQVCVQVLCCVQQPDPPVVPGWHFPHKGFDDDDDPPPDGDTMIMTGTPDSVSVVSSVVSCVPDPDFRDDPNIGMDMDRDHDPVQVVLQVLQVVVVVLCVVVVWDWDADPRRKIWTDHPNDIDIGSDSVVSVCVSCSQVVLCVLLQAPDGDDDVVSSVLVQLLLSLLSLVLLQPQAQAWDQNLHTAGGRNSSVLSVQQSPDPNSSNSSSVSSCNHVVVVVPDSGDHSCQQFPDALASNGLGDDSSSSSVRLNSLARGPRQHFHPCPSRSGHGGGRHLVNSQVRSCVPNVDGYPSNVSCVSSVNPPSLPGFRYEYEHESSESSSSSTDQAAPDPGHGHHYQDHDRGSSLSGDDDPSDDVSSVVVVVVVSVSVSVSSVVSSVVSVVVVVVVVVVVVPPPDDDDDD